Protein AF-0000000077106842 (afdb_homodimer)

Solvent-accessible surface area (backbone atoms only — not comparable to full-atom values): 40814 Å² total; per-residue (Å²): 133,77,82,49,83,62,55,37,50,59,44,28,53,75,49,74,68,50,50,52,34,41,51,52,35,55,72,38,36,66,58,48,51,52,50,25,53,60,55,31,62,52,57,20,9,48,85,28,39,68,34,29,51,64,46,48,59,56,50,52,56,60,57,52,75,46,90,49,51,70,48,76,36,83,56,69,59,37,78,44,70,47,70,84,52,44,82,43,75,43,63,63,30,48,34,35,38,36,40,26,54,90,80,26,87,35,31,34,18,35,40,40,38,63,24,27,84,42,56,83,91,65,62,64,63,75,43,80,73,54,96,58,28,39,32,27,47,31,37,18,53,18,42,30,6,49,46,27,50,52,52,16,48,53,40,41,59,72,42,90,52,37,78,34,39,14,40,33,35,39,39,25,31,31,55,86,76,52,23,80,62,39,42,69,59,46,34,60,46,17,54,73,22,30,37,34,43,20,21,37,42,13,36,66,87,55,35,25,58,49,25,20,22,13,37,28,45,35,43,35,32,29,34,30,28,61,23,47,37,69,82,38,47,85,69,28,18,49,8,46,61,46,50,26,53,45,51,55,50,44,52,52,49,31,75,68,37,81,81,36,41,59,33,71,2,24,39,30,23,47,72,52,35,57,32,30,15,32,36,19,24,36,32,34,20,38,34,16,54,34,64,69,54,40,52,50,52,52,53,50,49,52,52,51,49,57,60,50,48,66,44,73,71,40,49,72,45,82,46,71,47,61,68,27,39,30,27,54,71,44,65,18,36,50,50,50,50,50,54,51,31,28,37,30,38,51,74,73,42,83,63,46,67,45,66,41,58,59,77,56,68,45,16,43,28,33,66,39,60,12,39,61,48,41,23,55,14,19,21,17,45,53,71,94,45,89,66,10,24,23,38,58,72,26,46,32,52,31,17,33,47,49,26,52,50,53,49,30,44,37,73,50,78,37,55,45,66,61,39,31,65,39,63,115,133,77,82,49,83,62,55,38,51,58,43,26,52,76,49,73,68,50,50,52,35,40,50,52,37,54,72,39,37,66,58,48,52,51,52,26,53,59,54,32,62,51,58,19,9,49,83,28,38,67,34,30,51,64,46,49,59,56,51,52,55,60,57,52,74,45,90,49,50,68,47,78,37,84,57,68,59,38,78,45,71,47,70,84,52,44,80,42,73,44,64,60,30,48,34,34,39,35,41,26,54,89,80,25,86,34,30,34,17,33,40,41,35,65,24,26,85,44,54,82,92,68,61,63,62,74,43,82,72,54,97,58,28,38,31,26,47,30,37,17,54,19,42,30,7,50,46,27,52,52,52,16,49,54,37,42,59,72,42,91,51,38,77,34,41,14,40,34,34,39,39,24,33,31,56,86,77,51,22,81,63,38,44,67,59,44,34,60,45,18,53,73,23,31,39,33,43,20,21,36,41,13,36,66,87,55,35,26,58,49,25,21,22,13,38,28,45,35,42,36,32,28,34,31,28,61,24,47,37,67,82,37,48,84,68,29,19,50,8,45,59,45,49,25,51,45,51,54,50,47,53,52,49,31,74,68,36,81,82,38,41,59,31,71,3,25,40,29,25,45,71,52,35,57,32,30,14,32,35,19,23,36,32,33,21,37,35,17,53,35,63,70,56,41,52,49,51,52,52,51,50,50,53,51,49,57,59,50,48,66,44,74,71,40,49,72,46,82,46,71,47,61,68,26,41,32,26,54,71,45,65,16,37,49,52,52,51,49,54,51,29,27,37,30,39,52,75,74,41,81,64,46,65,44,65,42,57,60,77,54,67,47,17,44,29,34,66,40,62,12,39,58,48,41,23,55,14,19,22,17,46,54,70,95,46,91,66,10,24,23,37,59,73,27,44,32,52,31,17,34,47,49,26,50,51,52,49,30,43,37,72,51,79,37,55,45,67,60,39,31,66,38,63,115

Nearest PDB structures (foldseek):
  6xj5-assembly4_H  TM=8.602E-01  e=8.400E-34  Pseudomonas sp. RS-16
  6xj5-assembly1_A  TM=8.572E-01  e=1.056E-33  Pseudomonas sp. RS-16
  1cg2-assembly1_C  TM=8.291E-01  e=2.636E-33  Pseudomonas sp. RS-16
  7m6u-assembly2_B  TM=8.287E-01  e=1.135E-23  Pseudomonas sp. RS-16
  3rza-assembly1_B  TM=7.899E-01  e=7.297E-25  Staphylococcus aureus subsp. aureus Mu50

Structure (mmCIF, N/CA/C/O backbone):
data_AF-0000000077106842-model_v1
#
loop_
_entity.id
_entity.type
_entity.pdbx_description
1 polymer 'Peptidase dimerisation domain protein'
#
loop_
_atom_site.group_PDB
_atom_site.id
_atom_site.type_symbol
_atom_site.label_atom_id
_atom_site.label_alt_id
_atom_site.label_comp_id
_atom_site.label_asym_id
_atom_site.label_entity_id
_atom_site.label_seq_id
_atom_site.pdbx_PDB_ins_code
_atom_site.Cartn_x
_atom_site.Cartn_y
_atom_site.Cartn_z
_atom_site.occupancy
_atom_site.B_iso_or_equiv
_atom_site.auth_seq_id
_atom_site.auth_comp_id
_atom_site.auth_asym_id
_atom_site.auth_atom_id
_atom_site.pdbx_PDB_model_num
ATOM 1 N N . MET A 1 1 ? 19.094 -40.469 -28.531 1 58.5 1 MET A N 1
ATOM 2 C CA . MET A 1 1 ? 18.75 -41.188 -29.75 1 58.5 1 MET A CA 1
ATOM 3 C C . MET A 1 1 ? 17.266 -41.031 -30.062 1 58.5 1 MET A C 1
ATOM 5 O O . MET A 1 1 ? 16.422 -41.156 -29.172 1 58.5 1 MET A O 1
ATOM 9 N N . THR A 1 2 ? 16.969 -40.406 -31.125 1 76 2 THR A N 1
ATOM 10 C CA . THR A 1 2 ? 15.641 -40.219 -31.688 1 76 2 THR A CA 1
ATOM 11 C C . THR A 1 2 ? 14.961 -41.531 -32 1 76 2 THR A C 1
ATOM 13 O O . THR A 1 2 ? 15.641 -42.562 -32.188 1 76 2 THR A O 1
ATOM 16 N N . LEU A 1 3 ? 13.672 -41.531 -31.828 1 83.5 3 LEU A N 1
ATOM 17 C CA . LEU A 1 3 ? 12.891 -42.719 -32.156 1 83.5 3 LEU A CA 1
ATOM 18 C C . LEU A 1 3 ? 13.188 -43.219 -33.562 1 83.5 3 LEU A C 1
ATOM 20 O O . LEU A 1 3 ? 13.344 -42.406 -34.469 1 83.5 3 LEU A O 1
ATOM 24 N N . THR A 1 4 ? 13.305 -44.5 -33.781 1 83.69 4 THR A N 1
ATOM 25 C CA . THR A 1 4 ? 13.438 -45.062 -35.125 1 83.69 4 THR A CA 1
ATOM 26 C C . THR A 1 4 ? 12.102 -45.031 -35.844 1 83.69 4 THR A C 1
ATOM 28 O O . THR A 1 4 ? 11.047 -44.844 -35.219 1 83.69 4 THR A O 1
ATOM 31 N N . LYS A 1 5 ? 12.312 -45.094 -37.438 1 77.5 5 LYS A N 1
ATOM 32 C CA . LYS A 1 5 ? 11.117 -45.156 -38.281 1 77.5 5 LYS A CA 1
ATOM 33 C C . LYS A 1 5 ? 10.242 -46.344 -37.875 1 77.5 5 LYS A C 1
ATOM 35 O O . LYS A 1 5 ? 9.016 -46.25 -37.906 1 77.5 5 LYS A O 1
ATOM 40 N N . GLU A 1 6 ? 10.672 -47.375 -37.188 1 82.94 6 GLU A N 1
ATOM 41 C CA . GLU A 1 6 ? 9.961 -48.562 -36.75 1 82.94 6 GLU A CA 1
ATOM 42 C C . GLU A 1 6 ? 9.234 -48.312 -35.438 1 82.94 6 GLU A C 1
ATOM 44 O O . GLU A 1 6 ? 8.094 -48.75 -35.25 1 82.94 6 GLU A O 1
ATOM 49 N N . ASP A 1 7 ? 9.891 -47.719 -34.531 1 87.19 7 ASP A N 1
ATOM 50 C CA . ASP A 1 7 ? 9.273 -47.344 -33.281 1 87.19 7 ASP A CA 1
ATOM 51 C C . ASP A 1 7 ? 8.031 -46.469 -33.5 1 87.19 7 ASP A C 1
ATOM 53 O O . ASP A 1 7 ? 6.988 -46.719 -32.875 1 87.19 7 ASP A O 1
ATOM 57 N N . ILE A 1 8 ? 8.188 -45.531 -34.344 1 86.69 8 ILE A N 1
ATOM 58 C CA . ILE A 1 8 ? 7.109 -44.594 -34.656 1 86.69 8 ILE A CA 1
ATOM 59 C C . ILE A 1 8 ? 5.914 -45.344 -35.219 1 86.69 8 ILE A C 1
ATOM 61 O O . ILE A 1 8 ? 4.773 -45.125 -34.812 1 86.69 8 ILE A O 1
ATOM 65 N N . PHE A 1 9 ? 6.148 -46.219 -36.094 1 86.38 9 PHE A N 1
ATOM 66 C CA . PHE A 1 9 ? 5.094 -47 -36.719 1 86.38 9 PHE A CA 1
ATOM 67 C C . PHE A 1 9 ? 4.383 -47.875 -35.688 1 86.38 9 PHE A C 1
ATOM 69 O O . PHE A 1 9 ? 3.156 -48 -35.719 1 86.38 9 PHE A O 1
ATOM 76 N N . ALA A 1 10 ? 5.156 -48.438 -34.938 1 88.38 10 ALA A N 1
ATOM 77 C CA . ALA A 1 10 ? 4.582 -49.281 -33.906 1 88.38 10 ALA A CA 1
ATOM 78 C C . ALA A 1 10 ? 3.668 -48.5 -32.969 1 88.38 10 ALA A C 1
ATOM 80 O O . ALA A 1 10 ? 2.611 -48.969 -32.562 1 88.38 10 ALA A O 1
ATOM 81 N N . LEU A 1 11 ? 4.074 -47.344 -32.656 1 91.94 11 LEU A N 1
ATOM 82 C CA . LEU A 1 11 ? 3.314 -46.5 -31.75 1 91.94 11 LEU A CA 1
ATOM 83 C C . LEU A 1 11 ? 2.082 -45.938 -32.438 1 91.94 11 LEU A C 1
ATOM 85 O O . LEU A 1 11 ? 1.066 -45.688 -31.781 1 91.94 11 LEU A O 1
ATOM 89 N N . ALA A 1 12 ? 2.094 -45.812 -33.75 1 92.25 12 ALA A N 1
ATOM 90 C CA . ALA A 1 12 ? 0.99 -45.219 -34.5 1 92.25 12 ALA A CA 1
ATOM 91 C C . ALA A 1 12 ? -0.038 -46.281 -34.875 1 92.25 12 ALA A C 1
ATOM 93 O O . ALA A 1 12 ? -1.149 -45.938 -35.312 1 92.25 12 ALA A O 1
ATOM 94 N N . LYS A 1 13 ? 0.274 -47.438 -34.75 1 93.25 13 LYS A N 1
ATOM 95 C CA . LYS A 1 13 ? -0.626 -48.531 -35.125 1 93.25 13 LYS A CA 1
ATOM 96 C C . LYS A 1 13 ? -1.596 -48.844 -33.969 1 93.25 13 LYS A C 1
ATOM 98 O O . LYS A 1 13 ? -1.201 -48.875 -32.812 1 93.25 13 LYS A O 1
ATOM 103 N N . LYS A 1 14 ? -2.861 -49.156 -34.375 1 96.06 14 LYS A N 1
ATOM 104 C CA . LYS A 1 14 ? -3.871 -49.5 -33.375 1 96.06 14 LYS A CA 1
ATOM 105 C C . LYS A 1 14 ? -4.055 -51 -33.281 1 96.06 14 LYS A C 1
ATOM 107 O O . LYS A 1 14 ? -4.207 -51.688 -34.312 1 96.06 14 LYS A O 1
ATOM 112 N N . THR A 1 15 ? -4.023 -51.469 -32.125 1 94.25 15 THR A N 1
ATOM 113 C CA . THR A 1 15 ? -4.438 -52.844 -31.891 1 94.25 15 THR A CA 1
ATOM 114 C C . THR A 1 15 ? -5.953 -52.938 -31.75 1 94.25 15 THR A C 1
ATOM 116 O O . THR A 1 15 ? -6.641 -51.906 -31.719 1 94.25 15 THR A O 1
ATOM 119 N N . SER A 1 16 ? -6.426 -54.156 -31.688 1 94.62 16 SER A N 1
ATOM 120 C CA . SER A 1 16 ? -7.852 -54.375 -31.453 1 94.62 16 SER A CA 1
ATOM 121 C C . SER A 1 16 ? -8.273 -53.812 -30.109 1 94.62 16 SER A C 1
ATOM 123 O O . SER A 1 16 ? -9.375 -53.281 -29.953 1 94.62 16 SER A O 1
ATOM 125 N N . GLU A 1 17 ? -7.414 -53.938 -29.156 1 93.88 17 GLU A N 1
ATOM 126 C CA . GLU A 1 17 ? -7.676 -53.406 -27.812 1 93.88 17 GLU A CA 1
ATOM 127 C C . GLU A 1 17 ? -7.734 -51.875 -27.844 1 93.88 17 GLU A C 1
ATOM 129 O O . GLU A 1 17 ? -8.562 -51.281 -27.156 1 93.88 17 GLU A O 1
ATOM 134 N N . ASP A 1 18 ? -6.922 -51.312 -28.641 1 96.38 18 ASP A N 1
ATOM 135 C CA . ASP A 1 18 ? -6.926 -49.844 -28.781 1 96.38 18 ASP A CA 1
ATOM 136 C C . ASP A 1 18 ? -8.242 -49.344 -29.375 1 96.38 18 ASP A C 1
ATOM 138 O O . ASP A 1 18 ? -8.812 -48.375 -28.906 1 96.38 18 ASP A O 1
ATOM 142 N N . VAL A 1 19 ? -8.672 -50.031 -30.359 1 97.25 19 VAL A N 1
ATOM 143 C CA . VAL A 1 19 ? -9.898 -49.656 -31.047 1 97.25 19 VAL A CA 1
ATOM 144 C C . VAL A 1 19 ? -11.078 -49.781 -30.078 1 97.25 19 VAL A C 1
ATOM 146 O O . VAL A 1 19 ? -11.93 -48.875 -30.031 1 97.25 19 VAL A O 1
ATOM 149 N N . THR A 1 20 ? -11.086 -50.812 -29.344 1 97.44 20 THR A N 1
ATOM 150 C CA . THR A 1 20 ? -12.148 -51 -28.375 1 97.44 20 THR A CA 1
ATOM 151 C C . THR A 1 20 ? -12.148 -49.875 -27.328 1 97.44 20 THR A C 1
ATOM 153 O O . THR A 1 20 ? -13.211 -49.344 -27 1 97.44 20 THR A O 1
ATOM 156 N N . ALA A 1 21 ? -11.047 -49.594 -26.859 1 97.69 21 ALA A N 1
ATOM 157 C CA . ALA A 1 21 ? -10.922 -48.531 -25.875 1 97.69 21 ALA A CA 1
ATOM 158 C C . ALA A 1 21 ? -11.367 -47.188 -26.453 1 97.69 21 ALA A C 1
ATOM 160 O O . ALA A 1 21 ? -12.047 -46.406 -25.797 1 97.69 21 ALA A O 1
ATOM 161 N N . LEU A 1 22 ? -10.969 -46.906 -27.688 1 98.19 22 LEU A N 1
ATOM 162 C CA . LEU A 1 22 ? -11.328 -45.656 -28.344 1 98.19 22 LEU A CA 1
ATOM 163 C C . LEU A 1 22 ? -12.836 -45.562 -28.578 1 98.19 22 LEU A C 1
ATOM 165 O O . LEU A 1 22 ? -13.43 -44.5 -28.5 1 98.19 22 LEU A O 1
ATOM 169 N N . ASP A 1 23 ? -13.398 -46.688 -28.891 1 98.12 23 ASP A N 1
ATOM 170 C CA . ASP A 1 23 ? -14.844 -46.75 -29.062 1 98.12 23 ASP A CA 1
ATOM 171 C C . ASP A 1 23 ? -15.562 -46.406 -27.766 1 98.12 23 ASP A C 1
ATOM 173 O O . ASP A 1 23 ? -16.578 -45.688 -27.766 1 98.12 23 ASP A O 1
ATOM 177 N N . LEU A 1 24 ? -15.055 -46.969 -26.75 1 97.94 24 LEU A N 1
ATOM 178 C CA . LEU A 1 24 ? -15.609 -46.625 -25.438 1 97.94 24 LEU A CA 1
ATOM 179 C C . LEU A 1 24 ? -15.516 -45.156 -25.141 1 97.94 24 LEU A C 1
ATOM 181 O O . LEU A 1 24 ? -16.484 -44.531 -24.688 1 97.94 24 LEU A O 1
ATOM 185 N N . ILE A 1 25 ? -14.406 -44.594 -25.422 1 98.62 25 ILE A N 1
ATOM 186 C CA . ILE A 1 25 ? -14.18 -43.156 -25.188 1 98.62 25 ILE A CA 1
ATOM 187 C C . ILE A 1 25 ? -15.156 -42.344 -26.031 1 98.62 25 ILE A C 1
ATOM 189 O O . ILE A 1 25 ? -15.773 -41.406 -25.531 1 98.62 25 ILE A O 1
ATOM 193 N N . HIS A 1 26 ? -15.25 -42.688 -27.266 1 98.19 26 HIS A N 1
ATOM 194 C CA . HIS A 1 26 ? -16.141 -41.969 -28.172 1 98.19 26 HIS A CA 1
ATOM 195 C C . HIS A 1 26 ? -17.578 -42.031 -27.688 1 98.19 26 HIS A C 1
ATOM 197 O O . HIS A 1 26 ? -18.328 -41.062 -27.828 1 98.19 26 HIS A O 1
ATOM 203 N N . SER A 1 27 ? -17.922 -43.125 -27.188 1 98.31 27 SER A N 1
ATOM 204 C CA . SER A 1 27 ? -19.297 -43.312 -26.703 1 98.31 27 SER A CA 1
ATOM 205 C C . SER A 1 27 ? -19.562 -42.438 -25.469 1 98.31 27 SER A C 1
ATOM 207 O O . SER A 1 27 ? -20.719 -42.156 -25.125 1 98.31 27 SER A O 1
ATOM 209 N N . ARG A 1 28 ? -18.562 -42 -24.844 1 98.19 28 ARG A N 1
ATOM 210 C CA . ARG A 1 28 ? -18.688 -41.219 -23.609 1 98.19 28 ARG A CA 1
ATOM 211 C C . ARG A 1 28 ? -18.516 -39.719 -23.875 1 98.19 28 ARG A C 1
ATOM 213 O O . ARG A 1 28 ? -18.516 -38.906 -22.953 1 98.19 28 ARG A O 1
ATOM 220 N N . HIS A 1 29 ? -18.391 -39.344 -25.094 1 98.44 29 HIS A N 1
ATOM 221 C CA . HIS A 1 29 ? -18.109 -37.969 -25.484 1 98.44 29 HIS A CA 1
ATOM 222 C C . HIS A 1 29 ? -19.094 -37 -24.844 1 98.44 29 HIS A C 1
ATOM 224 O O . HIS A 1 29 ? -18.688 -36.062 -24.141 1 98.44 29 HIS A O 1
ATOM 230 N N . ASP A 1 30 ? -20.375 -37.188 -24.984 1 98.56 30 ASP A N 1
ATOM 231 C CA . ASP A 1 30 ? -21.391 -36.281 -24.484 1 98.56 30 ASP A CA 1
ATOM 232 C C . ASP A 1 30 ? -21.438 -36.281 -22.953 1 98.56 30 ASP A C 1
ATOM 234 O O . ASP A 1 30 ? -21.672 -35.25 -22.328 1 98.56 30 ASP A O 1
ATOM 238 N N . ALA A 1 31 ? -21.234 -37.406 -22.422 1 98.62 31 ALA A N 1
ATOM 239 C CA . ALA A 1 31 ? -21.234 -37.531 -20.953 1 98.62 31 ALA A CA 1
ATOM 240 C C . ALA A 1 31 ? -20.078 -36.781 -20.344 1 98.62 31 ALA A C 1
ATOM 242 O O . ALA A 1 31 ? -20.219 -36.188 -19.25 1 98.62 31 ALA A O 1
ATOM 243 N N . MET A 1 32 ? -18.969 -36.75 -20.984 1 98.81 32 MET A N 1
ATOM 244 C CA . MET A 1 32 ? -17.828 -36 -20.5 1 98.81 32 MET A CA 1
ATOM 245 C C . MET A 1 32 ? -18.109 -34.531 -20.484 1 98.81 32 MET A C 1
ATOM 247 O O . MET A 1 32 ? -17.812 -33.844 -19.5 1 98.81 32 MET A O 1
ATOM 251 N N . ILE A 1 33 ? -18.734 -34.062 -21.531 1 98.81 33 ILE A N 1
ATOM 252 C CA . ILE A 1 33 ? -19.078 -32.656 -21.625 1 98.81 33 ILE A CA 1
ATOM 253 C C . ILE A 1 33 ? -20.078 -32.281 -20.547 1 98.81 33 ILE A C 1
ATOM 255 O O . ILE A 1 33 ? -19.906 -31.281 -19.844 1 98.81 33 ILE A O 1
ATOM 259 N N . ALA A 1 34 ? -21.062 -33.094 -20.375 1 98.75 34 ALA A N 1
ATOM 260 C CA . ALA A 1 34 ? -22.125 -32.812 -19.406 1 98.75 34 ALA A CA 1
ATOM 261 C C . ALA A 1 34 ? -21.562 -32.781 -17.984 1 98.75 34 ALA A C 1
ATOM 263 O O . ALA A 1 34 ? -21.938 -31.891 -17.188 1 98.75 34 ALA A O 1
ATOM 264 N N . LYS A 1 35 ? -20.734 -33.719 -17.656 1 98.62 35 LYS A N 1
ATOM 265 C CA . LYS A 1 35 ? -20.125 -33.75 -16.328 1 98.62 35 LYS A CA 1
ATOM 266 C C . LYS A 1 35 ? -19.266 -32.5 -16.078 1 98.62 35 LYS A C 1
ATOM 268 O O . LYS A 1 35 ? -19.312 -31.906 -15 1 98.62 35 LYS A O 1
ATOM 273 N N . THR A 1 36 ? -18.516 -32.125 -17.094 1 98.81 36 THR A N 1
ATOM 274 C CA . THR A 1 36 ? -17.672 -30.953 -16.984 1 98.81 36 THR A CA 1
ATOM 275 C C . THR A 1 36 ? -18.516 -29.703 -16.75 1 98.81 36 THR A C 1
ATOM 277 O O . THR A 1 36 ? -18.156 -28.859 -15.914 1 98.81 36 THR A O 1
ATOM 280 N N . VAL A 1 37 ? -19.578 -29.594 -17.453 1 98.62 37 VAL A N 1
ATOM 281 C CA . VAL A 1 37 ? -20.469 -28.453 -17.312 1 98.62 37 VAL A CA 1
ATOM 282 C C . VAL A 1 37 ? -21.078 -28.422 -15.906 1 98.62 37 VAL A C 1
ATOM 284 O O . VAL A 1 37 ? -21.125 -27.375 -15.266 1 98.62 37 VAL A O 1
ATOM 287 N N . GLU A 1 38 ? -21.484 -29.547 -15.445 1 98.31 38 GLU A N 1
ATOM 288 C CA . GLU A 1 38 ? -22.047 -29.656 -14.102 1 98.31 38 GLU A CA 1
ATOM 289 C C . GLU A 1 38 ? -21.016 -29.219 -13.055 1 98.31 38 GLU A C 1
ATOM 291 O O . GLU A 1 38 ? -21.344 -28.469 -12.133 1 98.31 38 GLU A O 1
ATOM 296 N N . TRP A 1 39 ? -19.812 -29.672 -13.195 1 98.62 39 TRP A N 1
ATOM 297 C CA . TRP A 1 39 ? -18.766 -29.328 -12.25 1 98.62 39 TRP A CA 1
ATOM 298 C C . TRP A 1 39 ? -18.422 -27.844 -12.328 1 98.62 39 TRP A C 1
ATOM 300 O O . TRP A 1 39 ? -18.156 -27.219 -11.305 1 98.62 39 TRP A O 1
ATOM 310 N N . ALA A 1 40 ? -18.469 -27.281 -13.516 1 98.19 40 ALA A N 1
ATOM 311 C CA . ALA A 1 40 ? -18.062 -25.891 -13.734 1 98.19 40 ALA A CA 1
ATOM 312 C C . ALA A 1 40 ? -19.078 -24.922 -13.141 1 98.19 40 ALA A C 1
ATOM 314 O O . ALA A 1 40 ? -18.766 -23.766 -12.891 1 98.19 40 ALA A O 1
ATOM 315 N N . LYS A 1 41 ? -20.25 -25.375 -12.883 1 97.19 41 LYS A N 1
ATOM 316 C CA . LYS A 1 41 ? -21.281 -24.547 -12.289 1 97.19 41 LYS A CA 1
ATOM 317 C C . LYS A 1 41 ? -20.984 -24.266 -10.812 1 97.19 41 LYS A C 1
ATOM 319 O O . LYS A 1 41 ? -21.562 -23.344 -10.227 1 97.19 41 LYS A O 1
ATOM 324 N N . ILE A 1 42 ? -20.125 -25.031 -10.234 1 97.56 42 ILE A N 1
ATOM 325 C CA . ILE A 1 42 ? -19.703 -24.812 -8.852 1 97.56 42 ILE A CA 1
ATOM 326 C C . ILE A 1 42 ? -18.453 -23.938 -8.836 1 97.56 42 ILE A C 1
ATOM 328 O O . ILE A 1 42 ? -17.422 -24.328 -9.391 1 97.56 42 ILE A O 1
ATOM 332 N N . ASN A 1 43 ? -18.562 -22.797 -8.172 1 97.94 43 ASN A N 1
ATOM 333 C CA . ASN A 1 43 ? -17.406 -21.906 -8.086 1 97.94 43 ASN A CA 1
ATOM 334 C C . ASN A 1 43 ? -16.359 -22.453 -7.113 1 97.94 43 ASN A C 1
ATOM 336 O O . ASN A 1 43 ? -16.609 -22.516 -5.91 1 97.94 43 ASN A O 1
ATOM 340 N N . THR A 1 44 ? -15.219 -22.781 -7.68 1 98.19 44 THR A N 1
ATOM 341 C CA . THR A 1 44 ? -14.133 -23.297 -6.855 1 98.19 44 THR A CA 1
ATOM 342 C C . THR A 1 44 ? -12.914 -22.375 -6.938 1 98.19 44 THR A C 1
ATOM 344 O O . THR A 1 44 ? -11.781 -22.828 -7.082 1 98.19 44 THR A O 1
ATOM 347 N N . GLY A 1 45 ? -13.156 -21.109 -6.883 1 97.81 45 GLY A N 1
ATOM 348 C CA . GLY A 1 45 ? -12.016 -20.203 -6.805 1 97.81 45 GLY A CA 1
ATOM 349 C C . GLY A 1 45 ? -11.047 -20.578 -5.699 1 97.81 45 GLY A C 1
ATOM 350 O O . GLY A 1 45 ? -11.453 -21.016 -4.625 1 97.81 45 GLY A O 1
ATOM 351 N N . SER A 1 46 ? -9.773 -20.297 -5.934 1 97.12 46 SER A N 1
ATOM 352 C CA . SER A 1 46 ? -8.719 -20.766 -5.031 1 97.12 46 SER A CA 1
ATOM 353 C C . SER A 1 46 ? -8.945 -20.25 -3.613 1 97.12 46 SER A C 1
ATOM 355 O O . SER A 1 46 ? -8.57 -20.906 -2.643 1 97.12 46 SER A O 1
ATOM 357 N N . TRP A 1 47 ? -9.555 -19.125 -3.537 1 95.38 47 TRP A N 1
ATOM 358 C CA . TRP A 1 47 ? -9.742 -18.516 -2.223 1 95.38 47 TRP A CA 1
ATOM 359 C C . TRP A 1 47 ? -11.18 -18.688 -1.749 1 95.38 47 TRP A C 1
ATOM 361 O O . TRP A 1 47 ? -11.602 -18.047 -0.775 1 95.38 47 TRP A O 1
ATOM 371 N N . ASN A 1 48 ? -11.961 -19.422 -2.475 1 97.12 48 ASN A N 1
ATOM 372 C CA . ASN A 1 48 ? -13.32 -19.781 -2.086 1 97.12 48 ASN A CA 1
ATOM 373 C C . ASN A 1 48 ? -13.359 -21.109 -1.339 1 97.12 48 ASN A C 1
ATOM 375 O O . ASN A 1 48 ? -13.727 -22.141 -1.914 1 97.12 48 ASN A O 1
ATOM 379 N N . ALA A 1 49 ? -13.078 -20.984 -0.078 1 96.12 49 ALA A N 1
ATOM 380 C CA . ALA A 1 49 ? -12.984 -22.188 0.744 1 96.12 49 ALA A CA 1
ATOM 381 C C . ALA A 1 49 ? -14.281 -23 0.7 1 96.12 49 ALA A C 1
ATOM 383 O O . ALA A 1 49 ? -14.258 -24.219 0.609 1 96.12 49 ALA A O 1
ATOM 384 N N . VAL A 1 50 ? -15.359 -22.328 0.727 1 97.12 50 VAL A N 1
ATOM 385 C CA . VAL A 1 50 ? -16.672 -22.969 0.746 1 97.12 50 VAL A CA 1
ATOM 386 C C . VAL A 1 50 ? -16.891 -23.734 -0.563 1 97.12 50 VAL A C 1
ATOM 388 O O . VAL A 1 50 ? -17.344 -24.875 -0.558 1 97.12 50 VAL A O 1
ATOM 391 N N . GLY A 1 51 ? -16.578 -23.078 -1.649 1 97.94 51 GLY A N 1
ATOM 392 C CA . GLY A 1 51 ? -16.703 -23.719 -2.947 1 97.94 51 GLY A CA 1
ATOM 393 C C . GLY A 1 51 ? -15.805 -24.938 -3.098 1 97.94 51 GLY A C 1
ATOM 394 O O . GLY A 1 51 ? -16.234 -25.984 -3.59 1 97.94 51 GLY A O 1
ATOM 395 N N . LEU A 1 52 ? -14.617 -24.859 -2.658 1 98.38 52 LEU A N 1
ATOM 396 C CA . LEU A 1 52 ? -13.664 -25.969 -2.725 1 98.38 52 LEU A CA 1
ATOM 397 C C . LEU A 1 52 ? -14.133 -27.141 -1.88 1 98.38 52 LEU A C 1
ATOM 399 O O . LEU A 1 52 ? -14.109 -28.297 -2.336 1 98.38 52 LEU A O 1
ATOM 403 N N . GLU A 1 53 ? -14.586 -26.844 -0.742 1 97.56 53 GLU A N 1
ATOM 404 C CA . GLU A 1 53 ? -15.047 -27.875 0.181 1 97.56 53 GLU A CA 1
ATOM 405 C C . GLU A 1 53 ? -16.281 -28.578 -0.358 1 97.56 53 GLU A C 1
ATOM 407 O O . GLU A 1 53 ? -16.469 -29.781 -0.139 1 97.56 53 GLU A O 1
ATOM 412 N N . SER A 1 54 ? -17.094 -27.844 -0.987 1 97.81 54 SER A N 1
ATOM 413 C CA . SER A 1 54 ? -18.344 -28.406 -1.502 1 97.81 54 SER A CA 1
ATOM 414 C C . SER A 1 54 ? -18.078 -29.266 -2.73 1 97.81 54 SER A C 1
ATOM 416 O O . SER A 1 54 ? -18.828 -30.219 -2.99 1 97.81 54 SER A O 1
ATOM 418 N N . PHE A 1 55 ? -17.062 -28.969 -3.406 1 98.44 55 PHE A N 1
ATOM 419 C CA . PHE A 1 55 ? -16.766 -29.672 -4.652 1 98.44 55 PHE A CA 1
ATOM 420 C C . PHE A 1 55 ? -16 -30.969 -4.383 1 98.44 55 PHE A C 1
ATOM 422 O O . PHE A 1 55 ? -16.156 -31.953 -5.113 1 98.44 55 PHE A O 1
ATOM 429 N N . ALA A 1 56 ? -15.227 -31.047 -3.389 1 98.44 56 ALA A N 1
ATOM 430 C CA . ALA A 1 56 ? -14.289 -32.125 -3.109 1 98.44 56 ALA A CA 1
ATOM 431 C C . ALA A 1 56 ? -15.016 -33.469 -3.02 1 98.44 56 ALA A C 1
ATOM 433 O O . ALA A 1 56 ? -14.57 -34.469 -3.59 1 98.44 56 ALA A O 1
ATOM 434 N N . PRO A 1 57 ? -16.188 -33.531 -2.391 1 98.44 57 PRO A N 1
ATOM 435 C CA . PRO A 1 57 ? -16.891 -34.812 -2.303 1 98.44 57 PRO A CA 1
ATOM 436 C C . PRO A 1 57 ? -17.328 -35.344 -3.666 1 98.44 57 PRO A C 1
ATOM 438 O O . PRO A 1 57 ? -17.406 -36.562 -3.871 1 98.44 57 PRO A O 1
ATOM 441 N N . LEU A 1 58 ? -17.562 -34.469 -4.582 1 98.69 58 LEU A N 1
ATOM 442 C CA . LEU A 1 58 ? -17.953 -34.906 -5.926 1 98.69 58 LEU A CA 1
ATOM 443 C C . LEU A 1 58 ? -16.797 -35.594 -6.633 1 98.69 58 LEU A C 1
ATOM 445 O O . LEU A 1 58 ? -17 -36.531 -7.391 1 98.69 58 LEU A O 1
ATOM 449 N N . LEU A 1 59 ? -15.633 -35.094 -6.383 1 98.81 59 LEU A N 1
ATOM 450 C CA . LEU A 1 59 ? -14.453 -35.719 -6.941 1 98.81 59 LEU A CA 1
ATOM 451 C C . LEU A 1 59 ? -14.242 -37.125 -6.336 1 98.81 59 LEU A C 1
ATOM 453 O O . LEU A 1 59 ? -13.945 -38.062 -7.051 1 98.81 59 LEU A O 1
ATOM 457 N N . VAL A 1 60 ? -14.383 -37.156 -5.027 1 98.75 60 VAL A N 1
ATOM 458 C CA . VAL A 1 60 ? -14.227 -38.406 -4.34 1 98.75 60 VAL A CA 1
ATOM 459 C C . VAL A 1 60 ? -15.211 -39.438 -4.906 1 98.75 60 VAL A C 1
ATOM 461 O O . VAL A 1 60 ? -14.844 -40.594 -5.176 1 98.75 60 VAL A O 1
ATOM 464 N N . GLU A 1 61 ? -16.406 -39 -5.078 1 98.62 61 GLU A N 1
ATOM 465 C CA . GLU A 1 61 ? -17.438 -39.875 -5.625 1 98.62 61 GLU A CA 1
ATOM 466 C C . GLU A 1 61 ? -17.094 -40.312 -7.047 1 98.62 61 GLU A C 1
ATOM 468 O O . GLU A 1 61 ? -17.156 -41.5 -7.371 1 98.62 61 GLU A O 1
ATOM 473 N N . ALA A 1 62 ? -16.719 -39.406 -7.863 1 98.81 62 ALA A N 1
ATOM 474 C CA . ALA A 1 62 ? -16.438 -39.719 -9.266 1 98.81 62 ALA A CA 1
ATOM 475 C C . ALA A 1 62 ? -15.266 -40.656 -9.398 1 98.81 62 ALA A C 1
ATOM 477 O O . ALA A 1 62 ? -15.344 -41.656 -10.133 1 98.81 62 ALA A O 1
ATOM 478 N N . PHE A 1 63 ? -14.195 -40.438 -8.719 1 98.81 63 PHE A N 1
ATOM 479 C CA . PHE A 1 63 ? -13 -41.25 -8.844 1 98.81 63 PHE A CA 1
ATOM 480 C C . PHE A 1 63 ? -13.164 -42.562 -8.086 1 98.81 63 PHE A C 1
ATOM 482 O O . PHE A 1 63 ? -12.367 -43.5 -8.266 1 98.81 63 PHE A O 1
ATOM 489 N N . GLY A 1 64 ? -14.18 -42.625 -7.246 1 98.38 64 GLY A N 1
ATOM 490 C CA . GLY A 1 64 ? -14.523 -43.875 -6.586 1 98.38 64 GLY A CA 1
ATOM 491 C C . GLY A 1 64 ? -15 -44.938 -7.551 1 98.38 64 GLY A C 1
ATOM 492 O O . GLY A 1 64 ? -15.062 -46.125 -7.195 1 98.38 64 GLY A O 1
ATOM 493 N N . GLU A 1 65 ? -15.32 -44.594 -8.734 1 97.44 65 GLU A N 1
ATOM 494 C CA . GLU A 1 65 ? -15.734 -45.531 -9.766 1 97.44 65 GLU A CA 1
ATOM 495 C C . GLU A 1 65 ? -14.555 -46.375 -10.258 1 97.44 65 GLU A C 1
ATOM 497 O O . GLU A 1 65 ? -14.742 -47.406 -10.914 1 97.44 65 GLU A O 1
ATOM 502 N N . LEU A 1 66 ? -13.367 -45.938 -9.992 1 97.94 66 LEU A N 1
ATOM 503 C CA . LEU A 1 66 ? -12.164 -46.625 -10.406 1 97.94 66 LEU A CA 1
ATOM 504 C C . LEU A 1 66 ? -11.812 -47.75 -9.406 1 97.94 66 LEU A C 1
ATOM 506 O O . LEU A 1 66 ? -12.305 -47.719 -8.273 1 97.94 66 LEU A O 1
ATOM 510 N N . ASP A 1 67 ? -11.07 -48.719 -9.883 1 95.56 67 ASP A N 1
ATOM 511 C CA . ASP A 1 67 ? -10.5 -49.719 -8.977 1 95.56 67 ASP A CA 1
ATOM 512 C C . ASP A 1 67 ? -9.281 -49.156 -8.25 1 95.56 67 ASP A C 1
ATOM 514 O O . ASP A 1 67 ? -8.148 -49.531 -8.547 1 95.56 67 ASP A O 1
ATOM 518 N N . ALA A 1 68 ? -9.586 -48.312 -7.289 1 98.19 68 ALA A N 1
ATOM 519 C CA . ALA A 1 68 ? -8.539 -47.531 -6.625 1 98.19 68 ALA A CA 1
ATOM 520 C C . ALA A 1 68 ? -8.961 -47.125 -5.219 1 98.19 68 ALA A C 1
ATOM 522 O O . ALA A 1 68 ? -10.141 -47.219 -4.863 1 98.19 68 ALA A O 1
ATOM 523 N N . VAL A 1 69 ? -7.984 -46.75 -4.445 1 98.38 69 VAL A N 1
ATOM 524 C CA . VAL A 1 69 ? -8.227 -46.125 -3.143 1 98.38 69 VAL A CA 1
ATOM 525 C C . VAL A 1 69 ? -8.273 -44.625 -3.283 1 98.38 69 VAL A C 1
ATOM 527 O O . VAL A 1 69 ? -7.336 -44 -3.791 1 98.38 69 VAL A O 1
ATOM 530 N N . VAL A 1 70 ? -9.422 -44.062 -2.844 1 98.69 70 VAL A N 1
ATOM 531 C CA . VAL A 1 70 ? -9.609 -42.625 -2.91 1 98.69 70 VAL A CA 1
ATOM 532 C C . VAL A 1 70 ? -9.609 -42.031 -1.501 1 98.69 70 VAL A C 1
ATOM 534 O O . VAL A 1 70 ? -10.344 -42.5 -0.627 1 98.69 70 VAL A O 1
ATOM 537 N N . GLU A 1 71 ? -8.773 -41.031 -1.269 1 98.56 71 GLU A N 1
ATOM 538 C CA . GLU A 1 71 ? -8.688 -40.375 0.044 1 98.56 71 GLU A CA 1
ATOM 539 C C . GLU A 1 71 ? -8.75 -38.875 -0.073 1 98.56 71 GLU A C 1
ATOM 541 O O . GLU A 1 71 ? -8.258 -38.281 -1.048 1 98.56 71 GLU A O 1
ATOM 546 N N . SER A 1 72 ? -9.391 -38.281 0.869 1 98.38 72 SER A N 1
ATOM 547 C CA . SER A 1 72 ? -9.445 -36.844 1.026 1 98.38 72 SER A CA 1
ATOM 548 C C . SER A 1 72 ? -8.602 -36.375 2.211 1 98.38 72 SER A C 1
ATOM 550 O O . SER A 1 72 ? -8.766 -36.875 3.326 1 98.38 72 SER A O 1
ATOM 552 N N . HIS A 1 73 ? -7.703 -35.406 1.968 1 98.44 73 HIS A N 1
ATOM 553 C CA . HIS A 1 73 ? -6.758 -35 2.998 1 98.44 73 HIS A CA 1
ATOM 554 C C . HIS A 1 73 ? -6.922 -33.5 3.332 1 98.44 73 HIS A C 1
ATOM 556 O O . HIS A 1 73 ? -6.742 -32.656 2.467 1 98.44 73 HIS A O 1
ATOM 562 N N . LYS A 1 74 ? -7.223 -33.25 4.582 1 96.56 74 LYS A N 1
ATOM 563 C CA . LYS A 1 74 ? -7.117 -31.875 5.043 1 96.56 74 LYS A CA 1
ATOM 564 C C . LYS A 1 74 ? -5.656 -31.438 5.156 1 96.56 74 LYS A C 1
ATOM 566 O O . LYS A 1 74 ? -4.809 -32.188 5.621 1 96.56 74 LYS A O 1
ATOM 571 N N . THR A 1 75 ? -5.395 -30.266 4.699 1 95.75 75 THR A N 1
ATOM 572 C CA . THR A 1 75 ? -4.023 -29.766 4.746 1 95.75 75 THR A CA 1
ATOM 573 C C . THR A 1 75 ? -3.896 -28.625 5.738 1 95.75 75 THR A C 1
ATOM 575 O O . THR A 1 75 ? -4.902 -28.031 6.145 1 95.75 75 THR A O 1
ATOM 578 N N . PRO A 1 76 ? -2.641 -28.359 6.191 1 94.62 76 PRO A N 1
ATOM 579 C CA . PRO A 1 76 ? -2.461 -27.156 7 1 94.62 76 PRO A CA 1
ATOM 580 C C . PRO A 1 76 ? -2.832 -25.891 6.246 1 94.62 76 PRO A C 1
ATOM 582 O O . PRO A 1 76 ? -2.814 -25.859 5.012 1 94.62 76 PRO A O 1
ATOM 585 N N . ALA A 1 77 ? -3.16 -24.875 7.059 1 96.56 77 ALA A N 1
ATOM 586 C CA . ALA A 1 77 ? -3.469 -23.578 6.457 1 96.56 77 ALA A CA 1
ATOM 587 C C . ALA A 1 77 ? -2.26 -23.016 5.715 1 96.56 77 ALA A C 1
ATOM 589 O O . ALA A 1 77 ? -1.12 -23.203 6.152 1 96.56 77 ALA A O 1
ATOM 590 N N . ILE A 1 78 ? -2.539 -22.328 4.68 1 95 78 ILE A N 1
ATOM 591 C CA . ILE A 1 78 ? -1.503 -21.703 3.871 1 95 78 ILE A CA 1
ATOM 592 C C . ILE A 1 78 ? -1.104 -20.359 4.492 1 95 78 ILE A C 1
ATOM 594 O O . ILE A 1 78 ? -1.964 -19.547 4.824 1 95 78 ILE A O 1
ATOM 598 N N . GLU A 1 79 ? 0.191 -20.219 4.648 1 93.88 79 GLU A N 1
ATOM 599 C CA . GLU A 1 79 ? 0.711 -18.969 5.191 1 93.88 79 GLU A CA 1
ATOM 600 C C . GLU A 1 79 ? 0.942 -17.938 4.09 1 93.88 79 GLU A C 1
ATOM 602 O O . GLU A 1 79 ? 1.448 -18.281 3.016 1 93.88 79 GLU A O 1
ATOM 607 N N . LYS A 1 80 ? 0.552 -16.672 4.332 1 92.62 80 LYS A N 1
ATOM 608 C CA . LYS A 1 80 ? 0.791 -15.547 3.438 1 92.62 80 LYS A CA 1
ATOM 609 C C . LYS A 1 80 ? 1.278 -14.328 4.215 1 92.62 80 LYS A C 1
ATOM 611 O O . LYS A 1 80 ? 1.108 -14.25 5.434 1 92.62 80 LYS A O 1
ATOM 616 N N . ILE A 1 81 ? 1.94 -13.43 3.516 1 94.81 81 ILE A N 1
ATOM 617 C CA . ILE A 1 81 ? 2.383 -12.172 4.098 1 94.81 81 ILE A CA 1
ATOM 618 C C . ILE A 1 81 ? 1.491 -11.031 3.605 1 94.81 81 ILE A C 1
ATOM 620 O O . ILE A 1 81 ? 1.299 -10.859 2.4 1 94.81 81 ILE A O 1
ATOM 624 N N . ASN A 1 82 ? 0.913 -10.25 4.535 1 93.94 82 ASN A N 1
ATOM 625 C CA . ASN A 1 82 ? 0.074 -9.133 4.105 1 93.94 82 ASN A CA 1
ATOM 626 C C . ASN A 1 82 ? 0.9 -7.875 3.857 1 93.94 82 ASN A C 1
ATOM 628 O O . ASN A 1 82 ? 2.129 -7.91 3.922 1 93.94 82 ASN A O 1
ATOM 632 N N . ASN A 1 83 ? 0.217 -6.801 3.539 1 91.75 83 ASN A N 1
ATOM 633 C CA . ASN A 1 83 ? 0.903 -5.582 3.129 1 91.75 83 ASN A CA 1
ATOM 634 C C . ASN A 1 83 ? 1.658 -4.945 4.293 1 91.75 83 ASN A C 1
ATOM 636 O O . ASN A 1 83 ? 2.49 -4.059 4.086 1 91.75 83 ASN A O 1
ATOM 640 N N . GLN A 1 84 ? 1.426 -5.379 5.512 1 92.44 84 GLN A N 1
ATOM 641 C CA . GLN A 1 84 ? 2.113 -4.879 6.695 1 92.44 84 GLN A CA 1
ATOM 642 C C . GLN A 1 84 ? 3.268 -5.797 7.09 1 92.44 84 GLN A C 1
ATOM 644 O O . GLN A 1 84 ? 4.008 -5.5 8.031 1 92.44 84 GLN A O 1
ATOM 649 N N . GLY A 1 85 ? 3.359 -6.859 6.352 1 94.62 85 GLY A N 1
ATOM 650 C CA . GLY A 1 85 ? 4.441 -7.789 6.637 1 94.62 85 GLY A CA 1
ATOM 651 C C . GLY A 1 85 ? 4.062 -8.852 7.652 1 94.62 85 GLY A C 1
ATOM 652 O O . GLY A 1 85 ? 4.91 -9.633 8.078 1 94.62 85 GLY A O 1
ATOM 653 N N . ASP A 1 86 ? 2.82 -8.867 7.992 1 95.69 86 ASP A N 1
ATOM 654 C CA . ASP A 1 86 ? 2.367 -9.844 8.984 1 95.69 86 ASP A CA 1
ATOM 655 C C . ASP A 1 86 ? 1.963 -11.156 8.312 1 95.69 86 ASP A C 1
ATOM 657 O O . ASP A 1 86 ? 1.482 -11.156 7.18 1 95.69 86 ASP A O 1
ATOM 661 N N . LYS A 1 87 ? 2.152 -12.227 9.062 1 95.62 87 LYS A N 1
ATOM 662 C CA . LYS A 1 87 ? 1.699 -13.539 8.594 1 95.62 87 LYS A CA 1
ATOM 663 C C . LYS A 1 87 ? 0.185 -13.672 8.727 1 95.62 87 LYS A C 1
ATOM 665 O O . LYS A 1 87 ? -0.389 -13.289 9.75 1 95.62 87 LYS A O 1
ATOM 670 N N . THR A 1 88 ? -0.409 -14.055 7.691 1 95.5 88 THR A N 1
ATOM 671 C CA . THR A 1 88 ? -1.816 -14.438 7.676 1 95.5 88 THR A CA 1
ATOM 672 C C . THR A 1 88 ? -1.981 -15.867 7.18 1 95.5 88 THR A C 1
ATOM 674 O O . THR A 1 88 ? -1.049 -16.453 6.621 1 95.5 88 THR A O 1
ATOM 677 N N . TYR A 1 89 ? -3.154 -16.469 7.453 1 95.88 89 TYR A N 1
ATOM 678 C CA . TYR A 1 89 ? -3.352 -17.891 7.141 1 95.88 89 TYR A CA 1
ATOM 679 C C . TYR A 1 89 ? -4.668 -18.109 6.406 1 95.88 89 TYR A C 1
ATOM 681 O O . TYR A 1 89 ? -5.676 -17.469 6.719 1 95.88 89 TYR A O 1
ATOM 689 N N . PHE A 1 90 ? -4.645 -19.016 5.48 1 95.56 90 PHE A N 1
ATOM 690 C CA . PHE A 1 90 ? -5.836 -19.375 4.723 1 95.56 90 PHE A CA 1
ATOM 691 C C . PHE A 1 90 ? -5.98 -20.891 4.645 1 95.56 90 PHE A C 1
ATOM 693 O O . PHE A 1 90 ? -5.043 -21.594 4.242 1 95.56 90 PHE A O 1
ATOM 700 N N . GLN A 1 91 ? -7.16 -21.375 4.977 1 96.56 91 GLN A N 1
ATOM 701 C CA . GLN A 1 91 ? -7.453 -22.797 4.863 1 96.56 91 GLN A CA 1
ATOM 702 C C . GLN A 1 91 ? -8.039 -23.125 3.494 1 96.56 91 GLN A C 1
ATOM 704 O O . GLN A 1 91 ? -9.18 -22.766 3.197 1 96.56 91 GLN A O 1
ATOM 709 N N . SER A 1 92 ? -7.32 -23.844 2.703 1 96.38 92 SER A N 1
ATOM 710 C CA . SER A 1 92 ? -7.781 -24.281 1.386 1 96.38 92 SER A CA 1
ATOM 711 C C . SER A 1 92 ? -8.648 -25.531 1.483 1 96.38 92 SER A C 1
ATOM 713 O O . SER A 1 92 ? -8.969 -25.984 2.584 1 96.38 92 SER A O 1
ATOM 715 N N . GLY A 1 93 ? -9.227 -26.047 0.323 1 97.38 93 GLY A N 1
ATOM 716 C CA . GLY A 1 93 ? -9.93 -27.312 0.276 1 97.38 93 GLY A CA 1
ATOM 717 C C . GLY A 1 93 ? -9.016 -28.516 0.483 1 97.38 93 GLY A C 1
ATOM 718 O O . GLY A 1 93 ? -7.793 -28.359 0.582 1 97.38 93 GLY A O 1
ATOM 719 N N . PRO A 1 94 ? -9.609 -29.672 0.568 1 98.5 94 PRO A N 1
ATOM 720 C CA . PRO A 1 94 ? -8.797 -30.875 0.782 1 98.5 94 PRO A CA 1
ATOM 721 C C . PRO A 1 94 ? -8.078 -31.328 -0.486 1 98.5 94 PRO A C 1
ATOM 723 O O . PRO A 1 94 ? -8.539 -31.047 -1.596 1 98.5 94 PRO A O 1
ATOM 726 N N . VAL A 1 95 ? -6.918 -31.922 -0.29 1 98.75 95 VAL A N 1
ATOM 727 C CA . VAL A 1 95 ? -6.242 -32.656 -1.367 1 98.75 95 VAL A CA 1
ATOM 728 C C . VAL A 1 95 ? -6.852 -34.031 -1.52 1 98.75 95 VAL A C 1
ATOM 730 O O . VAL A 1 95 ? -7.047 -34.75 -0.531 1 98.75 95 VAL A O 1
ATOM 733 N N . ILE A 1 96 ? -7.215 -34.406 -2.777 1 98.88 96 ILE A N 1
ATOM 734 C CA . ILE A 1 96 ? -7.734 -35.75 -3.051 1 98.88 96 ILE A CA 1
ATOM 735 C C . ILE A 1 96 ? -6.645 -36.594 -3.691 1 98.88 96 ILE A C 1
ATOM 737 O O . ILE A 1 96 ? -6.016 -36.188 -4.668 1 98.88 96 ILE A O 1
ATOM 741 N N . THR A 1 97 ? -6.383 -37.719 -3.117 1 98.81 97 THR A N 1
ATOM 742 C CA . THR A 1 97 ? -5.434 -38.656 -3.701 1 98.81 97 THR A CA 1
ATOM 743 C C . THR A 1 97 ? -6.137 -39.969 -4.117 1 98.81 97 THR A C 1
ATOM 745 O O . THR A 1 97 ? -7.09 -40.375 -3.465 1 98.81 97 THR A O 1
ATOM 748 N N . VAL A 1 98 ? -5.738 -40.531 -5.238 1 98.81 98 VAL A N 1
ATOM 749 C CA . VAL A 1 98 ? -6.23 -41.812 -5.762 1 98.81 98 VAL A CA 1
ATOM 750 C C . VAL A 1 98 ? -5.051 -42.719 -6.086 1 98.81 98 VAL A C 1
ATOM 752 O O . VAL A 1 98 ? -4.133 -42.312 -6.812 1 98.81 98 VAL A O 1
ATOM 755 N N . THR A 1 99 ? -5.035 -43.906 -5.543 1 98.62 99 THR A N 1
ATOM 756 C CA . THR A 1 99 ? -3.938 -44.844 -5.797 1 98.62 99 THR A CA 1
ATOM 757 C C . THR A 1 99 ? -4.469 -46.188 -6.219 1 98.62 99 THR A C 1
ATOM 759 O O . THR A 1 99 ? -5.461 -46.688 -5.668 1 98.62 99 THR A O 1
ATOM 762 N N . SER A 1 100 ? -3.844 -46.75 -7.215 1 98.5 100 SER A N 1
ATOM 763 C CA . SER A 1 100 ? -4.215 -48.062 -7.695 1 98.5 100 SER A CA 1
ATOM 764 C C . SER A 1 100 ? -2.99 -48.844 -8.148 1 98.5 100 SER A C 1
ATOM 766 O O . SER A 1 100 ? -2.09 -48.312 -8.781 1 98.5 100 SER A O 1
ATOM 768 N N . ARG A 1 101 ? -2.881 -50.156 -7.754 1 98.25 101 ARG A N 1
ATOM 769 C CA . ARG A 1 101 ? -1.896 -51.125 -8.203 1 98.25 101 ARG A CA 1
ATOM 770 C C . ARG A 1 101 ? -0.477 -50.594 -8.008 1 98.25 101 ARG A C 1
ATOM 772 O O . ARG A 1 101 ? 0.312 -50.562 -8.953 1 98.25 101 ARG A O 1
ATOM 779 N N . SER A 1 102 ? -0.142 -50.375 -6.754 1 96.19 102 SER A N 1
ATOM 780 C CA . SER A 1 102 ? 1.132 -49.75 -6.383 1 96.19 102 SER A CA 1
ATOM 781 C C . SER A 1 102 ? 2.297 -50.719 -6.656 1 96.19 102 SER A C 1
ATOM 783 O O . SER A 1 102 ? 3.455 -50.281 -6.664 1 96.19 102 SER A O 1
ATOM 785 N N . ASP A 1 103 ? 1.988 -51.938 -7.012 1 96 103 ASP A N 1
ATOM 786 C CA . ASP A 1 103 ? 3.039 -52.938 -7.246 1 96 103 ASP A CA 1
ATOM 787 C C . ASP A 1 103 ? 3.197 -53.219 -8.734 1 96 103 ASP A C 1
ATOM 789 O O . ASP A 1 103 ? 4.027 -54.062 -9.125 1 96 103 ASP A O 1
ATOM 793 N N . ALA A 1 104 ? 2.408 -52.531 -9.531 1 97.88 104 ALA A N 1
ATOM 794 C CA . ALA A 1 104 ? 2.533 -52.75 -10.977 1 97.88 104 ALA A CA 1
ATOM 795 C C . ALA A 1 104 ? 3.908 -52.344 -11.477 1 97.88 104 ALA A C 1
ATOM 797 O O . ALA A 1 104 ? 4.531 -51.438 -10.906 1 97.88 104 ALA A O 1
ATOM 798 N N . PRO A 1 105 ? 4.375 -52.938 -12.539 1 97.38 105 PRO A N 1
ATOM 799 C CA . PRO A 1 105 ? 5.719 -52.656 -13.031 1 97.38 105 PRO A CA 1
ATOM 800 C C . PRO A 1 105 ? 5.844 -51.25 -13.586 1 97.38 105 PRO A C 1
ATOM 802 O O . PRO A 1 105 ? 6.93 -50.656 -13.562 1 97.38 105 PRO A O 1
ATOM 805 N N . VAL A 1 106 ? 4.793 -50.75 -14.125 1 98.44 106 VAL A N 1
ATOM 806 C CA . VAL A 1 106 ? 4.781 -49.375 -14.617 1 98.44 106 VAL A CA 1
ATOM 807 C C . VAL A 1 106 ? 3.951 -48.5 -13.688 1 98.44 106 VAL A C 1
ATOM 809 O O . VAL A 1 106 ? 2.828 -48.844 -13.32 1 98.44 106 VAL A O 1
ATOM 812 N N . GLN A 1 107 ? 4.531 -47.406 -13.25 1 98.69 107 GLN A N 1
ATOM 813 C CA . GLN A 1 107 ? 3.838 -46.469 -12.383 1 98.69 107 GLN A CA 1
ATOM 814 C C . GLN A 1 107 ? 3.732 -45.094 -13.039 1 98.69 107 GLN A C 1
ATOM 816 O O . GLN A 1 107 ? 4.738 -44.531 -13.484 1 98.69 107 GLN A O 1
ATOM 821 N N . VAL A 1 108 ? 2.537 -44.562 -13.078 1 98.75 108 VAL A N 1
ATOM 822 C CA . VAL A 1 108 ? 2.318 -43.219 -13.602 1 98.75 108 VAL A CA 1
ATOM 823 C C . VAL A 1 108 ? 1.732 -42.344 -12.508 1 98.75 108 VAL A C 1
ATOM 825 O O . VAL A 1 108 ? 0.952 -42.812 -11.672 1 98.75 108 VAL A O 1
ATOM 828 N N . VAL A 1 109 ? 2.213 -41.094 -12.414 1 98.88 109 VAL A N 1
ATOM 829 C CA . VAL A 1 109 ? 1.589 -40.094 -11.562 1 98.88 109 VAL A CA 1
ATOM 830 C C . VAL A 1 109 ? 0.74 -39.156 -12.414 1 98.88 109 VAL A C 1
ATOM 832 O O . VAL A 1 109 ? 1.14 -38.781 -13.516 1 98.88 109 VAL A O 1
ATOM 835 N N . MET A 1 110 ? -0.476 -38.906 -12.008 1 98.88 110 MET A N 1
ATOM 836 C CA . MET A 1 110 ? -1.377 -37.969 -12.672 1 98.88 110 MET A CA 1
ATOM 837 C C . MET A 1 110 ? -1.76 -36.844 -11.742 1 98.88 110 MET A C 1
ATOM 839 O O . MET A 1 110 ? -1.967 -37.031 -10.547 1 98.88 110 MET A O 1
ATOM 843 N N . THR A 1 111 ? -1.729 -35.625 -12.289 1 98.81 111 THR A N 1
ATOM 844 C CA . THR A 1 111 ? -2.115 -34.5 -11.469 1 98.81 111 THR A CA 1
ATOM 845 C C . THR A 1 111 ? -3.166 -33.625 -12.18 1 98.81 111 THR A C 1
ATOM 847 O O . THR A 1 111 ? -3.242 -33.625 -13.414 1 98.81 111 THR A O 1
ATOM 850 N N . GLY A 1 112 ? -3.943 -33 -11.445 1 98.62 112 GLY A N 1
ATOM 851 C CA . GLY A 1 112 ? -4.938 -32 -11.828 1 98.62 112 GLY A CA 1
ATOM 852 C C . GLY A 1 112 ? -5.426 -31.172 -10.664 1 98.62 112 GLY A C 1
ATOM 853 O O . GLY A 1 112 ? -5.352 -31.594 -9.508 1 98.62 112 GLY A O 1
ATOM 854 N N . HIS A 1 113 ? -5.84 -29.953 -10.945 1 98.81 113 HIS A N 1
ATOM 855 C CA . HIS A 1 113 ? -6.344 -29.109 -9.875 1 98.81 113 HIS A CA 1
ATOM 856 C C . HIS A 1 113 ? -7.82 -28.781 -10.07 1 98.81 113 HIS A C 1
ATOM 858 O O . HIS A 1 113 ? -8.305 -28.75 -11.203 1 98.81 113 HIS A O 1
ATOM 864 N N . TYR A 1 114 ? -8.469 -28.625 -8.969 1 98.75 114 TYR A N 1
ATOM 865 C CA . TYR A 1 114 ? -9.898 -28.359 -9.125 1 98.75 114 TYR A CA 1
ATOM 866 C C . TYR A 1 114 ? -10.242 -26.938 -8.711 1 98.75 114 TYR A C 1
ATOM 868 O O . TYR A 1 114 ? -11.391 -26.5 -8.844 1 98.75 114 TYR A O 1
ATOM 876 N N . ASP A 1 115 ? -9.234 -26.156 -8.234 1 98.44 115 ASP A N 1
ATOM 877 C CA . ASP A 1 115 ? -9.477 -24.734 -8.047 1 98.44 115 ASP A CA 1
ATOM 878 C C . ASP A 1 115 ? -9.43 -23.984 -9.383 1 98.44 115 ASP A C 1
ATOM 880 O O . ASP A 1 115 ? -8.93 -24.516 -10.375 1 98.44 115 ASP A O 1
ATOM 884 N N . THR A 1 116 ? -10.078 -22.828 -9.398 1 97.81 116 THR A N 1
ATOM 885 C CA . THR A 1 116 ? -10.023 -21.875 -10.508 1 97.81 116 THR A CA 1
ATOM 886 C C . THR A 1 116 ? -9.531 -20.516 -10.031 1 97.81 116 THR A C 1
ATOM 888 O O . THR A 1 116 ? -9.32 -20.312 -8.836 1 97.81 116 THR A O 1
ATOM 891 N N . VAL A 1 117 ? -9.352 -19.562 -10.945 1 96.31 117 VAL A N 1
ATOM 892 C CA . VAL A 1 117 ? -8.805 -18.266 -10.578 1 96.31 117 VAL A CA 1
ATOM 893 C C . VAL A 1 117 ? -9.938 -17.281 -10.273 1 96.31 117 VAL A C 1
ATOM 895 O O . VAL A 1 117 ? -9.695 -16.141 -9.875 1 96.31 117 VAL A O 1
ATOM 898 N N . PHE A 1 118 ? -11.188 -17.703 -10.406 1 96.19 118 PHE A N 1
ATOM 899 C CA . PHE A 1 118 ? -12.297 -16.75 -10.375 1 96.19 118 PHE A CA 1
ATOM 900 C C . PHE A 1 118 ? -12.891 -16.672 -8.977 1 96.19 118 PHE A C 1
ATOM 902 O O . PHE A 1 118 ? -13.391 -17.656 -8.445 1 96.19 118 PHE A O 1
ATOM 909 N N . PRO A 1 119 ? -12.914 -15.516 -8.43 1 95.19 119 PRO A N 1
ATOM 910 C CA . PRO A 1 119 ? -13.586 -15.32 -7.141 1 95.19 119 PRO A CA 1
ATOM 911 C C . PRO A 1 119 ? -15.086 -15.594 -7.211 1 95.19 119 PRO A C 1
ATOM 913 O O . PRO A 1 119 ? -15.688 -15.484 -8.281 1 95.19 119 PRO A O 1
ATOM 916 N N . GLU A 1 120 ? -15.57 -15.859 -6.051 1 93.81 120 GLU A N 1
ATOM 917 C CA . GLU A 1 120 ? -17.016 -16.031 -5.969 1 93.81 120 GLU A CA 1
ATOM 918 C C . GLU A 1 120 ? -17.75 -14.797 -6.469 1 93.81 120 GLU A C 1
ATOM 920 O O . GLU A 1 120 ? -17.359 -13.672 -6.16 1 93.81 120 GLU A O 1
ATOM 925 N N . GLY A 1 121 ? -18.812 -14.977 -7.273 1 93.81 121 GLY A N 1
ATOM 926 C CA . GLY A 1 121 ? -19.641 -13.883 -7.734 1 93.81 121 GLY A CA 1
ATOM 927 C C . GLY A 1 121 ? -19.141 -13.227 -9 1 93.81 121 GLY A C 1
ATOM 928 O O . GLY A 1 121 ? -19.766 -12.297 -9.523 1 93.81 121 GLY A O 1
ATOM 929 N N . THR A 1 122 ? -18.188 -13.547 -9.57 1 92.31 122 THR A N 1
ATOM 930 C CA . THR A 1 122 ? -17.656 -12.883 -10.758 1 92.31 122 THR A CA 1
ATOM 931 C C . THR A 1 122 ? -17.969 -13.688 -12.016 1 92.31 122 THR A C 1
ATOM 933 O O . THR A 1 122 ? -19.031 -13.523 -12.609 1 92.31 122 THR A O 1
ATOM 936 N N . PHE A 1 123 ? -17.25 -14.516 -12.625 1 91.81 123 PHE A N 1
ATOM 937 C CA . PHE A 1 123 ? -17.406 -15.367 -13.797 1 91.81 123 PHE A CA 1
ATOM 938 C C . PHE A 1 123 ? -17.969 -16.734 -13.414 1 91.81 123 PHE A C 1
ATOM 940 O O . PHE A 1 123 ? -17.203 -17.641 -13.062 1 91.81 123 PHE A O 1
ATOM 947 N N . GLU A 1 124 ? -19.359 -16.906 -13.617 1 94.12 124 GLU A N 1
ATOM 948 C CA . GLU A 1 124 ? -19.984 -18.141 -13.125 1 94.12 124 GLU A CA 1
ATOM 949 C C . GLU A 1 124 ? -20.922 -18.734 -14.164 1 94.12 124 GLU A C 1
ATOM 951 O O . GLU A 1 124 ? -21.328 -19.891 -14.047 1 94.12 124 GLU A O 1
ATOM 956 N N . ASP A 1 125 ? -21.141 -18.078 -15.289 1 96.38 125 ASP A N 1
ATOM 957 C CA . ASP A 1 125 ? -22.062 -18.547 -16.312 1 96.38 125 ASP A CA 1
ATOM 958 C C . ASP A 1 125 ? -21.344 -19.375 -17.375 1 96.38 125 ASP A C 1
ATOM 960 O O . ASP A 1 125 ? -20.141 -19.203 -17.578 1 96.38 125 ASP A O 1
ATOM 964 N N . ILE A 1 126 ? -22.109 -20.234 -18.031 1 98.19 126 ILE A N 1
ATOM 965 C CA . ILE A 1 126 ? -21.625 -21.016 -19.156 1 98.19 126 ILE A CA 1
ATOM 966 C C . ILE A 1 126 ? -22.453 -20.688 -20.391 1 98.19 126 ILE A C 1
ATOM 968 O O . ILE A 1 126 ? -23.688 -20.688 -20.344 1 98.19 126 ILE A O 1
ATOM 972 N N . LYS A 1 127 ? -21.75 -20.328 -21.5 1 98.12 127 LYS A N 1
ATOM 973 C CA . LYS A 1 127 ? -22.422 -19.922 -22.734 1 98.12 127 LYS A CA 1
ATOM 974 C C . LYS A 1 127 ? -21.891 -20.688 -23.938 1 98.12 127 LYS A C 1
ATOM 976 O O . LYS A 1 127 ? -20.672 -20.922 -24.031 1 98.12 127 LYS A O 1
ATOM 981 N N . ASP A 1 128 ? -22.797 -21.172 -24.75 1 98.38 128 ASP A N 1
ATOM 982 C CA . ASP A 1 128 ? -22.406 -21.672 -26.062 1 98.38 128 ASP A CA 1
ATOM 983 C C . ASP A 1 128 ? -22 -20.531 -26.984 1 98.38 128 ASP A C 1
ATOM 985 O O . ASP A 1 128 ? -22.812 -19.672 -27.312 1 98.38 128 ASP A O 1
ATOM 989 N N . ILE A 1 129 ? -20.75 -20.516 -27.391 1 98.12 129 ILE A N 1
ATOM 990 C CA . ILE A 1 129 ? -20.281 -19.359 -28.141 1 98.12 129 ILE A CA 1
ATOM 991 C C . ILE A 1 129 ? -20.094 -19.75 -29.609 1 98.12 129 ILE A C 1
ATOM 993 O O . ILE A 1 129 ? -19.469 -19.016 -30.375 1 98.12 129 ILE A O 1
ATOM 997 N N . GLY A 1 130 ? -20.594 -20.938 -30 1 97.81 130 GLY A N 1
ATOM 998 C CA . GLY A 1 130 ? -20.547 -21.391 -31.391 1 97.81 130 GLY A CA 1
ATOM 999 C C . GLY A 1 130 ? -19.25 -22.078 -31.75 1 97.81 130 GLY A C 1
ATOM 1000 O O . GLY A 1 130 ? -18.297 -22.094 -30.953 1 97.81 130 GLY A O 1
ATOM 1001 N N . ASP A 1 131 ? -19.297 -22.844 -32.938 1 97.19 131 ASP A N 1
ATOM 1002 C CA . ASP A 1 131 ? -18.109 -23.484 -33.5 1 97.19 131 ASP A CA 1
ATOM 1003 C C . ASP A 1 131 ? -17.578 -24.578 -32.594 1 97.19 131 ASP A C 1
ATOM 1005 O O . ASP A 1 131 ? -16.359 -24.734 -32.438 1 97.19 131 ASP A O 1
ATOM 1009 N N . GLY A 1 132 ? -18.5 -25.203 -31.812 1 98.31 132 GLY A N 1
ATOM 1010 C CA . GLY A 1 132 ? -18.109 -26.328 -30.969 1 98.31 132 GLY A CA 1
ATOM 1011 C C . GLY A 1 132 ? -17.375 -25.891 -29.703 1 98.31 132 GLY A C 1
ATOM 1012 O O . GLY A 1 132 ? -16.547 -26.625 -29.188 1 98.31 132 GLY A O 1
ATOM 1013 N N . LYS A 1 133 ? -17.688 -24.625 -29.266 1 98.69 133 LYS A N 1
ATOM 1014 C CA . LYS A 1 133 ? -16.984 -24.109 -28.094 1 98.69 133 LYS A CA 1
ATOM 1015 C C . LYS A 1 133 ? -17.969 -23.672 -27.016 1 98.69 133 LYS A C 1
ATOM 1017 O O . LYS A 1 133 ? -19.047 -23.172 -27.312 1 98.69 133 LYS A O 1
ATOM 1022 N N . LEU A 1 134 ? -17.594 -23.891 -25.766 1 98.75 134 LEU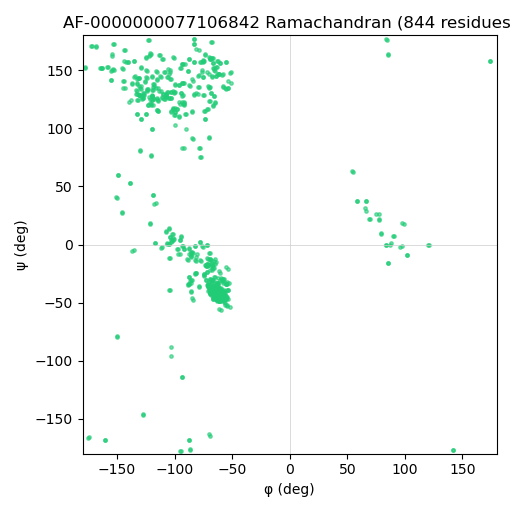 A N 1
ATOM 1023 C CA . LEU A 1 134 ? -18.297 -23.344 -24.609 1 98.75 134 LEU A CA 1
ATOM 1024 C C . LEU A 1 134 ? -17.406 -22.375 -23.844 1 98.75 134 LEU A C 1
ATOM 1026 O O . LEU A 1 134 ? -16.219 -22.625 -23.672 1 98.75 134 LEU A O 1
ATOM 1030 N N . ASN A 1 135 ? -18 -21.297 -23.516 1 98.75 135 ASN A N 1
ATOM 1031 C CA . ASN A 1 135 ? -17.391 -20.344 -22.594 1 98.75 135 ASN A CA 1
ATOM 1032 C C . ASN A 1 135 ? -17.844 -20.562 -21.156 1 98.75 135 ASN A C 1
ATOM 1034 O O . ASN A 1 135 ? -19.031 -20.75 -20.906 1 98.75 135 ASN A O 1
ATOM 1038 N N . GLY A 1 136 ? -16.906 -20.625 -20.281 1 98.19 136 GLY A N 1
ATOM 1039 C CA . GLY A 1 136 ? -17.25 -20.797 -18.875 1 98.19 136 GLY A CA 1
ATOM 1040 C C . GLY A 1 136 ? -16.031 -21 -17.984 1 98.19 136 GLY A C 1
ATOM 1041 O O . GLY A 1 136 ? -14.945 -21.344 -18.469 1 98.19 136 GLY A O 1
ATOM 1042 N N . PRO A 1 137 ? -16.219 -20.688 -16.641 1 97.88 137 PRO A N 1
ATOM 1043 C CA . PRO A 1 137 ? -15.094 -20.797 -15.703 1 97.88 137 PRO A CA 1
ATOM 1044 C C . PRO A 1 137 ? -14.68 -22.234 -15.445 1 97.88 137 PRO A C 1
ATOM 1046 O O . PRO A 1 137 ? -15.508 -23.062 -15.055 1 97.88 137 PRO A O 1
ATOM 1049 N N . GLY A 1 138 ? -13.422 -22.562 -15.688 1 97.88 138 GLY A N 1
ATOM 1050 C CA . GLY A 1 138 ? -12.883 -23.859 -15.305 1 97.88 138 GLY A CA 1
ATOM 1051 C C . GLY A 1 138 ? -13.172 -24.953 -16.312 1 97.88 138 GLY A C 1
ATOM 1052 O O . GLY A 1 138 ? -12.742 -26.094 -16.141 1 97.88 138 GLY A O 1
ATOM 1053 N N . LEU A 1 139 ? -13.875 -24.609 -17.391 1 98.69 139 LEU A N 1
ATOM 1054 C CA . LEU A 1 139 ? -14.172 -25.641 -18.391 1 98.69 139 LEU A CA 1
ATOM 1055 C C . LEU A 1 139 ? -12.883 -26.203 -18.984 1 98.69 139 LEU A C 1
ATOM 1057 O O . LEU A 1 139 ? -12.703 -27.406 -19.047 1 98.69 139 LEU A O 1
ATOM 1061 N N . ALA A 1 140 ? -12.039 -25.297 -19.359 1 98.5 140 ALA A N 1
ATOM 1062 C CA . ALA A 1 140 ? -10.75 -25.703 -19.906 1 98.5 140 ALA A CA 1
ATOM 1063 C C . ALA A 1 140 ? -9.711 -25.875 -18.797 1 98.5 140 ALA A C 1
ATOM 1065 O O . ALA A 1 140 ? -8.969 -26.859 -18.766 1 98.5 140 ALA A O 1
ATOM 1066 N N . ASP A 1 141 ? -9.68 -25.094 -17.688 1 97.5 141 ASP A N 1
ATOM 1067 C CA . ASP A 1 141 ? -8.633 -25 -16.688 1 97.5 141 ASP A CA 1
ATOM 1068 C C . ASP A 1 141 ? -9.203 -25.141 -15.273 1 97.5 141 ASP A C 1
ATOM 1070 O O . ASP A 1 141 ? -9.477 -24.141 -14.602 1 97.5 141 ASP A O 1
ATOM 1074 N N . MET A 1 142 ? -9.492 -26.359 -14.695 1 96.25 142 MET A N 1
ATOM 1075 C CA . MET A 1 142 ? -9.188 -27.484 -15.57 1 96.25 142 MET A CA 1
ATOM 1076 C C . MET A 1 142 ? -10.109 -28.672 -15.281 1 96.25 142 MET A C 1
ATOM 1078 O O . MET A 1 142 ? -9.672 -29.828 -15.305 1 96.25 142 MET A O 1
ATOM 1082 N N . LYS A 1 143 ? -11.391 -28.344 -15.047 1 98.5 143 LYS A N 1
ATOM 1083 C CA . LYS A 1 143 ? -12.352 -29.406 -14.773 1 98.5 143 LYS A CA 1
ATOM 1084 C C . LYS A 1 143 ? -12.5 -30.344 -15.977 1 98.5 143 LYS A C 1
ATOM 1086 O O . LYS A 1 143 ? -12.688 -31.547 -15.812 1 98.5 143 LYS A O 1
ATOM 1091 N N . GLY A 1 144 ? -12.469 -29.781 -17.125 1 98.81 144 GLY A N 1
ATOM 1092 C CA . GLY A 1 144 ? -12.469 -30.609 -18.312 1 98.81 144 GLY A CA 1
ATOM 1093 C C . GLY A 1 144 ? -11.336 -31.625 -18.328 1 98.81 144 GLY A C 1
ATOM 1094 O O . GLY A 1 144 ? -11.523 -32.781 -18.703 1 98.81 144 GLY A O 1
ATOM 1095 N N . GLY A 1 145 ? -10.164 -31.141 -17.969 1 98.88 145 GLY A N 1
ATOM 1096 C CA . GLY A 1 145 ? -9.016 -32.031 -17.891 1 98.88 145 GLY A CA 1
ATOM 1097 C C . GLY A 1 145 ? -9.18 -33.156 -16.875 1 98.88 145 GLY A C 1
ATOM 1098 O O . GLY A 1 145 ? -8.734 -34.281 -17.109 1 98.88 145 GLY A O 1
ATOM 1099 N N . ILE A 1 146 ? -9.797 -32.875 -15.781 1 98.94 146 ILE A N 1
ATOM 1100 C CA . ILE A 1 146 ? -10.039 -33.906 -14.758 1 98.94 146 ILE A CA 1
ATOM 1101 C C . ILE A 1 146 ? -10.977 -34.969 -15.305 1 98.94 146 ILE A C 1
ATOM 1103 O O . ILE A 1 146 ? -10.766 -36.156 -15.078 1 98.94 146 ILE A O 1
ATOM 1107 N N . VAL A 1 147 ? -11.984 -34.562 -16.031 1 98.94 147 VAL A N 1
ATOM 1108 C CA . VAL A 1 147 ? -12.93 -35.5 -16.625 1 98.94 147 VAL A CA 1
ATOM 1109 C C . VAL A 1 147 ? -12.227 -36.344 -17.656 1 98.94 147 VAL A C 1
ATOM 1111 O O . VAL A 1 147 ? -12.438 -37.562 -17.719 1 98.94 147 VAL A O 1
ATOM 1114 N N . VAL A 1 148 ? -11.383 -35.719 -18.469 1 98.88 148 VAL A N 1
ATOM 1115 C CA . VAL A 1 148 ? -10.586 -36.438 -19.453 1 98.88 148 VAL A CA 1
ATOM 1116 C C . VAL A 1 148 ? -9.758 -37.531 -18.766 1 98.88 148 VAL A C 1
ATOM 1118 O O . VAL A 1 148 ? -9.734 -38.688 -19.203 1 98.88 148 VAL A O 1
ATOM 1121 N N . MET A 1 149 ? -9.102 -37.188 -17.688 1 98.88 149 MET A N 1
ATOM 1122 C CA . MET A 1 149 ? -8.297 -38.125 -16.906 1 98.88 149 MET A CA 1
ATOM 1123 C C . MET A 1 149 ? -9.125 -39.312 -16.438 1 98.88 149 MET A C 1
ATOM 1125 O O . MET A 1 149 ? -8.734 -40.469 -16.641 1 98.88 149 MET A O 1
ATOM 1129 N N . LEU A 1 150 ? -10.258 -39 -15.859 1 98.88 150 LEU A N 1
ATOM 1130 C CA . LEU A 1 150 ? -11.133 -40.031 -15.289 1 98.88 150 LEU A CA 1
ATOM 1131 C C . LEU A 1 150 ? -11.617 -41 -16.359 1 98.88 150 LEU A C 1
ATOM 1133 O O . LEU A 1 150 ? -11.523 -42.219 -16.188 1 98.88 150 LEU A O 1
ATOM 1137 N N . GLU A 1 151 ? -12.062 -40.438 -17.453 1 98.81 151 GLU A N 1
ATOM 1138 C CA . GLU A 1 151 ? -12.641 -41.312 -18.5 1 98.81 151 GLU A CA 1
ATOM 1139 C C . GLU A 1 151 ? -11.57 -42.125 -19.188 1 98.81 151 GLU A C 1
ATOM 1141 O O . GLU A 1 151 ? -11.82 -43.281 -19.594 1 98.81 151 GLU A O 1
ATOM 1146 N N . ALA A 1 152 ? -10.414 -41.562 -19.391 1 98.81 152 ALA A N 1
ATOM 1147 C CA . ALA A 1 152 ? -9.305 -42.312 -19.953 1 98.81 152 ALA A CA 1
ATOM 1148 C C . ALA A 1 152 ? -8.945 -43.5 -19.047 1 98.81 152 ALA A C 1
ATOM 1150 O O . ALA A 1 152 ? -8.688 -44.594 -19.547 1 98.81 152 ALA A O 1
ATOM 1151 N N . LEU A 1 153 ? -8.906 -43.281 -17.766 1 98.81 153 LEU A N 1
ATOM 1152 C CA . LEU A 1 153 ? -8.562 -44.312 -16.828 1 98.81 153 LEU A CA 1
ATOM 1153 C C . LEU A 1 153 ? -9.625 -45.438 -16.828 1 98.81 153 LEU A C 1
ATOM 1155 O O . LEU A 1 153 ? -9.297 -46.625 -16.781 1 98.81 153 LEU A O 1
ATOM 1159 N N . LYS A 1 154 ? -10.914 -45.062 -16.891 1 98.5 154 LYS A N 1
ATOM 1160 C CA . LYS A 1 154 ? -11.977 -46.031 -16.984 1 98.5 154 LYS A CA 1
ATOM 1161 C C . LYS A 1 154 ? -11.812 -46.906 -18.219 1 98.5 154 LYS A C 1
ATOM 1163 O O . LYS A 1 154 ? -11.953 -48.156 -18.141 1 98.5 154 LYS A O 1
ATOM 1168 N N . ALA A 1 155 ? -11.523 -46.281 -19.281 1 98.38 155 ALA A N 1
ATOM 1169 C CA . ALA A 1 155 ? -11.328 -47.031 -20.531 1 98.38 155 ALA A CA 1
ATOM 1170 C C . ALA A 1 155 ? -10.117 -47.938 -20.422 1 98.38 155 ALA A C 1
ATOM 1172 O O . ALA A 1 155 ? -10.18 -49.094 -20.859 1 98.38 155 ALA A O 1
ATOM 1173 N N . PHE A 1 156 ? -9.055 -47.5 -19.891 1 98.06 156 PHE A N 1
ATOM 1174 C CA . PHE A 1 156 ? -7.859 -48.312 -19.703 1 98.06 156 PHE A CA 1
ATOM 1175 C C . PHE A 1 156 ? -8.156 -49.531 -18.812 1 98.06 156 PHE A C 1
ATOM 1177 O O . PHE A 1 156 ? -7.801 -50.656 -19.156 1 98.06 156 PHE A O 1
ATOM 1184 N N . GLU A 1 157 ? -8.852 -49.281 -17.703 1 97.44 157 GLU A N 1
ATOM 1185 C CA . GLU A 1 157 ? -9.117 -50.344 -16.719 1 97.44 157 GLU A CA 1
ATOM 1186 C C . GLU A 1 157 ? -10.062 -51.406 -17.281 1 97.44 157 GLU A C 1
ATOM 1188 O O . GLU A 1 157 ? -10.086 -52.531 -16.812 1 97.44 157 GLU A O 1
ATOM 1193 N N . ALA A 1 158 ? -10.773 -51.031 -18.297 1 97.12 158 ALA A N 1
ATOM 1194 C CA . ALA A 1 158 ? -11.672 -52 -18.938 1 97.12 158 ALA A CA 1
ATOM 1195 C C . ALA A 1 158 ? -10.898 -52.906 -19.891 1 97.12 158 ALA A C 1
ATOM 1197 O O . ALA A 1 158 ? -11.43 -53.938 -20.344 1 97.12 158 ALA A O 1
ATOM 1198 N N . GLY A 1 159 ? -9.688 -52.625 -20.125 1 96 159 GLY A N 1
ATOM 1199 C CA . GLY A 1 159 ? -8.891 -53.375 -21.078 1 96 159 GLY A CA 1
ATOM 1200 C C . GLY A 1 159 ? -8.062 -54.469 -20.422 1 96 159 GLY A C 1
ATOM 1201 O O . GLY A 1 159 ? -8.078 -54.594 -19.188 1 96 159 GLY A O 1
ATOM 1202 N N . PRO A 1 160 ? -7.281 -55.156 -21.188 1 95.88 160 PRO A N 1
ATOM 1203 C CA . PRO A 1 160 ? -6.602 -56.344 -20.703 1 95.88 160 PRO A CA 1
ATOM 1204 C C . PRO A 1 160 ? -5.281 -56.031 -20 1 95.88 160 PRO A C 1
ATOM 1206 O O . PRO A 1 160 ? -4.707 -56.906 -19.344 1 95.88 160 PRO A O 1
ATOM 1209 N N . HIS A 1 161 ? -4.848 -54.875 -20.031 1 95.44 161 HIS A N 1
ATOM 1210 C CA . HIS A 1 161 ? -3.52 -54.594 -19.5 1 95.44 161 HIS A CA 1
ATOM 1211 C C . HIS A 1 161 ? -3.605 -53.906 -18.141 1 95.44 161 HIS A C 1
ATOM 1213 O O . HIS A 1 161 ? -2.602 -53.375 -17.641 1 95.44 161 HIS A O 1
ATOM 1219 N N . LYS A 1 162 ? -4.668 -53.938 -17.609 1 96 162 LYS A N 1
ATOM 1220 C CA . LYS A 1 162 ? -4.965 -53.188 -16.391 1 96 162 LYS A CA 1
ATOM 1221 C C . LYS A 1 162 ? -3.939 -53.5 -15.297 1 96 162 LYS A C 1
ATOM 1223 O O . LYS A 1 162 ? -3.484 -52.562 -14.602 1 96 162 LYS A O 1
ATOM 1228 N N . ASP A 1 163 ? -3.514 -54.656 -15.141 1 96.88 163 ASP A N 1
ATOM 1229 C CA . ASP A 1 163 ? -2.689 -55.062 -14.008 1 96.88 163 ASP A CA 1
ATOM 1230 C C . ASP A 1 163 ? -1.222 -54.719 -14.242 1 96.88 163 ASP A C 1
ATOM 1232 O O . ASP A 1 163 ? -0.4 -54.812 -13.328 1 96.88 163 ASP A O 1
ATOM 1236 N N . LYS A 1 164 ? -0.914 -54.156 -15.383 1 98.12 164 LYS A N 1
ATOM 1237 C CA . LYS A 1 164 ? 0.475 -53.875 -15.742 1 98.12 164 LYS A CA 1
ATOM 1238 C C . LYS A 1 164 ? 0.853 -52.438 -15.398 1 98.12 164 LYS A C 1
ATOM 1240 O O . LYS A 1 164 ? 2.031 -52.094 -15.414 1 98.12 164 LYS A O 1
ATOM 1245 N N . LEU A 1 165 ? -0.107 -51.719 -15.039 1 98.44 165 LEU A N 1
ATOM 1246 C CA . LEU A 1 165 ? 0.146 -50.312 -14.797 1 98.44 165 LEU A CA 1
ATOM 1247 C C . LEU A 1 165 ? -0.606 -49.812 -13.555 1 98.44 165 LEU A C 1
ATOM 1249 O O . LEU A 1 165 ? -1.805 -50.062 -13.414 1 98.44 165 LEU A O 1
ATOM 1253 N N . GLY A 1 166 ? 0.138 -49.281 -12.617 1 98.62 166 GLY A N 1
ATOM 1254 C CA . GLY A 1 166 ? -0.429 -48.594 -11.477 1 98.62 166 GLY A CA 1
ATOM 1255 C C . GLY A 1 166 ? -0.383 -47.062 -11.625 1 98.62 166 GLY A C 1
ATOM 1256 O O . GLY A 1 166 ? 0.312 -46.562 -12.5 1 98.62 166 GLY A O 1
ATOM 1257 N N . TYR A 1 167 ? -1.208 -46.406 -10.844 1 98.69 167 TYR A N 1
ATOM 1258 C CA . TYR A 1 167 ? -1.206 -44.938 -10.914 1 98.69 167 TYR A CA 1
ATOM 1259 C C . TYR A 1 167 ? -1.463 -44.312 -9.547 1 98.69 167 TYR A C 1
ATOM 1261 O O . TYR A 1 167 ? -2.041 -44.969 -8.672 1 98.69 167 TYR A O 1
ATOM 1269 N N . SER A 1 168 ? -0.941 -43.156 -9.367 1 98.75 168 SER A N 1
ATOM 1270 C CA . SER A 1 168 ? -1.251 -42.219 -8.289 1 98.75 168 SER A CA 1
ATOM 1271 C C . SER A 1 168 ? -1.744 -40.875 -8.828 1 98.75 168 SER A C 1
ATOM 1273 O O . SER A 1 168 ? -1.107 -40.281 -9.703 1 98.75 168 SER A O 1
ATOM 1275 N N . ILE A 1 169 ? -2.908 -40.5 -8.344 1 98.81 169 ILE A N 1
ATOM 1276 C CA . ILE A 1 169 ? -3.506 -39.219 -8.766 1 98.81 169 ILE A CA 1
ATOM 1277 C C . ILE A 1 169 ? -3.523 -38.25 -7.594 1 98.81 169 ILE A C 1
ATOM 1279 O O . ILE A 1 169 ? -3.842 -38.625 -6.461 1 98.81 169 ILE A O 1
ATOM 1283 N N . THR A 1 170 ? -3.084 -37.031 -7.828 1 98.81 170 THR A N 1
ATOM 1284 C CA . THR A 1 170 ? -3.287 -35.906 -6.891 1 98.81 170 THR A CA 1
ATOM 1285 C C . THR A 1 170 ? -4.172 -34.844 -7.504 1 98.81 170 THR A C 1
ATOM 1287 O O . THR A 1 170 ? -3.82 -34.25 -8.531 1 98.81 170 THR A O 1
ATOM 1290 N N . LEU A 1 171 ? -5.34 -34.625 -6.938 1 98.88 171 LEU A N 1
ATOM 1291 C CA . LEU A 1 171 ? -6.223 -33.531 -7.281 1 98.88 171 LEU A CA 1
ATOM 1292 C C . LEU A 1 171 ? -6.117 -32.406 -6.246 1 98.88 171 LEU A C 1
ATOM 1294 O O . LEU A 1 171 ? -6.449 -32.594 -5.074 1 98.88 171 LEU A O 1
ATOM 1298 N N . SER A 1 172 ? -5.656 -31.25 -6.68 1 98.81 172 SER A N 1
ATOM 1299 C CA . SER A 1 172 ? -5.246 -30.203 -5.734 1 98.81 172 SER A CA 1
ATOM 1300 C C . SER A 1 172 ? -6.227 -29.047 -5.727 1 98.81 172 SER A C 1
ATOM 1302 O O . SER A 1 172 ? -6.824 -28.719 -6.758 1 98.81 172 SER A O 1
ATOM 1304 N N . PRO A 1 173 ? -6.391 -28.391 -4.609 1 98.5 173 PRO A N 1
ATOM 1305 C CA . PRO A 1 173 ? -7.301 -27.25 -4.473 1 98.5 173 PRO A CA 1
ATOM 1306 C C . PRO A 1 173 ? -6.594 -25.906 -4.652 1 98.5 173 PRO A C 1
ATOM 1308 O O . PRO A 1 173 ? -7.215 -24.859 -4.492 1 98.5 173 PRO A O 1
ATOM 1311 N N . ASP A 1 174 ? -5.254 -25.906 -4.992 1 97.19 174 ASP A N 1
ATOM 1312 C CA . ASP A 1 174 ? -4.535 -24.656 -4.801 1 97.19 174 ASP A CA 1
ATOM 1313 C C . ASP A 1 174 ? -3.465 -24.469 -5.875 1 97.19 174 ASP A C 1
ATOM 1315 O O . ASP A 1 174 ? -2.455 -23.797 -5.637 1 97.19 174 ASP A O 1
ATOM 1319 N N . GLU A 1 175 ? -3.637 -25.031 -7.055 1 97.31 175 GLU A N 1
ATOM 1320 C CA . GLU A 1 175 ? -2.664 -24.891 -8.133 1 97.31 175 GLU A CA 1
ATOM 1321 C C . GLU A 1 175 ? -2.561 -23.438 -8.594 1 97.31 175 GLU A C 1
ATOM 1323 O O . GLU A 1 175 ? -1.462 -22.938 -8.836 1 97.31 175 GLU A O 1
ATOM 1328 N N . GLU A 1 176 ? -3.615 -22.781 -8.625 1 94.75 176 GLU A N 1
ATOM 1329 C CA . GLU A 1 176 ? -3.67 -21.438 -9.188 1 94.75 176 GLU A CA 1
ATOM 1330 C C . GLU A 1 176 ? -2.959 -20.422 -8.281 1 94.75 176 GLU A C 1
ATOM 1332 O O . GLU A 1 176 ? -2.686 -19.297 -8.695 1 94.75 176 GLU A O 1
ATOM 1337 N N . THR A 1 177 ? -2.68 -20.938 -7.086 1 91.62 177 THR A N 1
ATOM 1338 C CA . THR A 1 177 ? -1.999 -20.062 -6.145 1 91.62 177 THR A CA 1
ATOM 1339 C C . THR A 1 177 ? -0.625 -20.609 -5.777 1 91.62 177 THR A C 1
ATOM 1341 O O . THR A 1 177 ? 0.065 -20.062 -4.922 1 91.62 177 THR A O 1
ATOM 1344 N N . GLY A 1 178 ? -0.256 -21.75 -6.379 1 93.12 178 GLY A N 1
ATOM 1345 C CA . GLY A 1 178 ? 1.136 -22.141 -6.23 1 93.12 178 G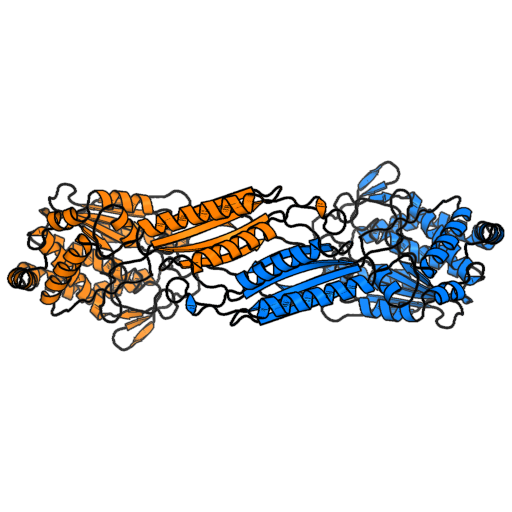LY A CA 1
ATOM 1346 C C . GLY A 1 178 ? 1.305 -23.484 -5.562 1 93.12 178 GLY A C 1
ATOM 1347 O O . GLY A 1 178 ? 2.43 -23.938 -5.316 1 93.12 178 GLY A O 1
ATOM 1348 N N . ASN A 1 179 ? 0.215 -24.172 -5.164 1 95.94 179 ASN A N 1
ATOM 1349 C CA . ASN A 1 179 ? 0.234 -25.5 -4.566 1 95.94 179 ASN A CA 1
ATOM 1350 C C . ASN A 1 179 ? 0.904 -25.484 -3.193 1 95.94 179 ASN A C 1
ATOM 1352 O O . ASN A 1 179 ? 1.672 -26.391 -2.865 1 95.94 179 ASN A O 1
ATOM 1356 N N . PHE A 1 180 ? 0.727 -24.547 -2.461 1 93.38 180 PHE A N 1
ATOM 1357 C CA . PHE A 1 180 ? 1.378 -24.453 -1.159 1 93.38 180 PHE A CA 1
ATOM 1358 C C . PHE A 1 180 ? 0.879 -25.547 -0.219 1 93.38 180 PHE A C 1
ATOM 1360 O O . PHE A 1 180 ? 1.634 -26.031 0.62 1 93.38 180 PHE A O 1
ATOM 1367 N N . ALA A 1 181 ? -0.357 -25.891 -0.378 1 93.44 181 ALA A N 1
ATOM 1368 C CA . ALA A 1 181 ? -0.93 -26.969 0.429 1 93.44 181 ALA A CA 1
ATOM 1369 C C . ALA A 1 181 ? -0.667 -28.328 -0.202 1 93.44 181 ALA A C 1
ATOM 1371 O O . ALA A 1 181 ? -0.437 -29.312 0.504 1 93.44 181 ALA A O 1
ATOM 1372 N N . SER A 1 182 ? -0.619 -28.438 -1.442 1 97.31 182 SER A N 1
ATOM 1373 C CA . SER A 1 182 ? -0.704 -29.734 -2.121 1 97.31 182 SER A CA 1
ATOM 1374 C C . SER A 1 182 ? 0.666 -30.188 -2.609 1 97.31 182 SER A C 1
ATOM 1376 O O . SER A 1 182 ? 0.84 -31.344 -2.979 1 97.31 182 SER A O 1
ATOM 1378 N N . ALA A 1 183 ? 1.66 -29.359 -2.605 1 96.25 183 ALA A N 1
ATOM 1379 C CA . ALA A 1 183 ? 2.965 -29.656 -3.191 1 96.25 183 ALA A CA 1
ATOM 1380 C C . ALA A 1 183 ? 3.562 -30.922 -2.584 1 96.25 183 ALA A C 1
ATOM 1382 O O . ALA A 1 183 ? 4.102 -31.766 -3.301 1 96.25 183 ALA A O 1
ATOM 1383 N N . PRO A 1 184 ? 3.477 -31.156 -1.26 1 96.62 184 PRO A N 1
ATOM 1384 C CA . PRO A 1 184 ? 4.055 -32.375 -0.697 1 96.62 184 PRO A CA 1
ATOM 1385 C C . PRO A 1 184 ? 3.398 -33.656 -1.241 1 96.62 184 PRO A C 1
ATOM 1387 O O . PRO A 1 184 ? 4.066 -34.688 -1.401 1 96.62 184 PRO A O 1
ATOM 1390 N N . PHE A 1 185 ? 2.125 -33.594 -1.525 1 98.19 185 PHE A N 1
ATOM 1391 C CA . PHE A 1 185 ? 1.411 -34.75 -2.061 1 98.19 185 PHE A CA 1
ATOM 1392 C C . PHE A 1 185 ? 1.874 -35.062 -3.48 1 98.19 185 PHE A C 1
ATOM 1394 O O . PHE A 1 185 ? 2.076 -36.219 -3.83 1 98.19 185 PHE A O 1
ATOM 1401 N N . ILE A 1 186 ? 2.037 -34 -4.238 1 98.31 186 ILE A N 1
ATOM 1402 C CA . ILE A 1 186 ? 2.496 -34.156 -5.613 1 98.31 186 ILE A CA 1
ATOM 1403 C C . ILE A 1 186 ? 3.904 -34.75 -5.621 1 98.31 186 ILE A C 1
ATOM 1405 O O . ILE A 1 186 ? 4.18 -35.719 -6.352 1 98.31 186 ILE A O 1
ATOM 1409 N N . ALA A 1 187 ? 4.754 -34.219 -4.805 1 97.88 187 ALA A N 1
ATOM 1410 C CA . ALA A 1 187 ? 6.137 -34.688 -4.727 1 97.88 187 ALA A CA 1
ATOM 1411 C C . ALA A 1 187 ? 6.195 -36.156 -4.32 1 97.88 187 ALA A C 1
ATOM 1413 O O . ALA A 1 187 ? 6.938 -36.938 -4.918 1 97.88 187 ALA A O 1
ATOM 1414 N N . LYS A 1 188 ? 5.445 -36.5 -3.342 1 97.69 188 LYS A N 1
ATOM 1415 C CA . LYS A 1 188 ? 5.426 -37.875 -2.854 1 97.69 188 LYS A CA 1
ATOM 1416 C C . LYS A 1 188 ? 4.965 -38.844 -3.945 1 97.69 188 LYS A C 1
ATOM 1418 O O . LYS A 1 188 ? 5.582 -39.875 -4.16 1 97.69 188 LYS A O 1
ATOM 1423 N N . ALA A 1 189 ? 3.924 -38.469 -4.621 1 98 189 ALA A N 1
ATOM 1424 C CA . ALA A 1 189 ? 3.379 -39.344 -5.668 1 98 189 ALA A CA 1
ATOM 1425 C C . ALA A 1 189 ? 4.344 -39.438 -6.848 1 98 189 ALA A C 1
ATOM 1427 O O . ALA A 1 189 ? 4.508 -40.531 -7.43 1 98 189 ALA A O 1
ATOM 1428 N N . ALA A 1 190 ? 4.961 -38.344 -7.168 1 98.19 190 ALA A N 1
ATOM 1429 C CA . ALA A 1 190 ? 5.809 -38.281 -8.352 1 98.19 190 ALA A CA 1
ATOM 1430 C C . ALA A 1 190 ? 7.113 -39.031 -8.148 1 98.19 190 ALA A C 1
ATOM 1432 O O . ALA A 1 190 ? 7.668 -39.594 -9.094 1 98.19 190 ALA A O 1
ATOM 1433 N N . LYS A 1 191 ? 7.598 -39.094 -6.965 1 95.56 191 LYS A N 1
ATOM 1434 C CA . LYS A 1 191 ? 8.891 -39.688 -6.652 1 95.56 191 LYS A CA 1
ATOM 1435 C C . LYS A 1 191 ? 8.953 -41.156 -7.078 1 95.56 191 LYS A C 1
ATOM 1437 O O . LYS A 1 191 ? 10 -41.625 -7.488 1 95.56 191 LYS A O 1
ATOM 1442 N N . THR A 1 192 ? 7.879 -41.812 -7.051 1 93.62 192 THR A N 1
ATOM 1443 C CA . THR A 1 192 ? 7.891 -43.281 -7.293 1 93.62 192 THR A CA 1
ATOM 1444 C C . THR A 1 192 ? 7.352 -43.594 -8.688 1 93.62 192 THR A C 1
ATOM 1446 O O . THR A 1 192 ? 7.301 -44.75 -9.086 1 93.62 192 THR A O 1
ATOM 1449 N N . ALA A 1 193 ? 6.996 -42.625 -9.414 1 98.44 193 ALA A N 1
ATOM 1450 C CA . ALA A 1 193 ? 6.391 -42.844 -10.719 1 98.44 193 ALA A CA 1
ATOM 1451 C C . ALA A 1 193 ? 7.445 -42.875 -11.82 1 98.44 193 ALA A C 1
ATOM 1453 O O . ALA A 1 193 ? 8.531 -42.312 -11.648 1 98.44 193 ALA A O 1
ATOM 1454 N N . HIS A 1 194 ? 7.133 -43.531 -12.891 1 98.56 194 HIS A N 1
ATOM 1455 C CA . HIS A 1 194 ? 8 -43.531 -14.07 1 98.56 194 HIS A CA 1
ATOM 1456 C C . HIS A 1 194 ? 7.699 -42.312 -14.961 1 98.56 194 HIS A C 1
ATOM 1458 O O . HIS A 1 194 ? 8.617 -41.719 -15.523 1 98.56 194 HIS A O 1
ATOM 1464 N N . ILE A 1 195 ? 6.43 -42 -15.117 1 98.62 195 ILE A N 1
ATOM 1465 C CA . ILE A 1 195 ? 5.957 -40.969 -16.031 1 98.62 195 ILE A CA 1
ATOM 1466 C C . ILE A 1 195 ? 4.867 -40.125 -15.344 1 98.62 195 ILE A C 1
ATOM 1468 O O . ILE A 1 195 ? 4.043 -40.688 -14.602 1 98.62 195 ILE A O 1
ATOM 1472 N N . GLY A 1 196 ? 4.973 -38.875 -15.57 1 98.88 196 GLY A N 1
ATOM 1473 C CA . GLY A 1 196 ? 3.908 -38 -15.094 1 98.88 196 GLY A CA 1
ATOM 1474 C C . GLY A 1 196 ? 2.979 -37.531 -16.203 1 98.88 196 GLY A C 1
ATOM 1475 O O . GLY A 1 196 ? 3.422 -37.281 -17.328 1 98.88 196 GLY A O 1
ATOM 1476 N N . LEU A 1 197 ? 1.721 -37.438 -15.898 1 98.88 197 LEU A N 1
ATOM 1477 C CA . LEU A 1 197 ? 0.678 -36.906 -16.766 1 98.88 197 LEU A CA 1
ATOM 1478 C C . LEU A 1 197 ? -0.151 -35.844 -16.047 1 98.88 197 LEU A C 1
ATOM 1480 O O . LEU A 1 197 ? -0.9 -36.156 -15.125 1 98.88 197 LEU A O 1
ATOM 1484 N N . THR A 1 198 ? 0.038 -34.594 -16.438 1 98.75 198 THR A N 1
ATOM 1485 C CA . THR A 1 198 ? -0.757 -33.5 -15.898 1 98.75 198 THR A CA 1
ATOM 1486 C C . THR A 1 198 ? -1.795 -33.031 -16.922 1 98.75 198 THR A C 1
ATOM 1488 O O . THR A 1 198 ? -1.516 -33 -18.125 1 98.75 198 THR A O 1
ATOM 1491 N N . PHE A 1 199 ? -2.932 -32.594 -16.484 1 98.81 199 PHE A N 1
ATOM 1492 C CA . PHE A 1 199 ? -4.047 -32.438 -17.422 1 98.81 199 PHE A CA 1
ATOM 1493 C C . PHE A 1 199 ? -4.477 -30.984 -17.547 1 98.81 199 PHE A C 1
ATOM 1495 O O . PHE A 1 199 ? -5.668 -30.688 -17.672 1 98.81 199 PHE A O 1
ATOM 1502 N N . GLU A 1 200 ? -3.49 -30.141 -17.469 1 98.06 200 GLU A N 1
ATOM 1503 C CA . GLU A 1 200 ? -3.754 -28.766 -17.891 1 98.06 200 GLU A CA 1
ATOM 1504 C C . GLU A 1 200 ? -4.305 -28.734 -19.312 1 98.06 200 GLU A C 1
ATOM 1506 O O . GLU A 1 200 ? -4.086 -29.656 -20.094 1 98.06 200 GLU A O 1
ATOM 1511 N N . PRO A 1 201 ? -5.02 -27.625 -19.641 1 98.19 201 PRO A N 1
ATOM 1512 C CA . PRO A 1 201 ? -5.512 -27.562 -21.016 1 98.19 201 PRO A CA 1
ATOM 1513 C C . PRO A 1 201 ? -4.391 -27.422 -22.047 1 98.19 201 PRO A C 1
ATOM 1515 O O . PRO A 1 201 ? -3.361 -26.797 -21.75 1 98.19 201 PRO A O 1
ATOM 1518 N N . ALA A 1 202 ? -4.602 -28.031 -23.156 1 97.31 202 ALA A N 1
ATOM 1519 C CA . ALA A 1 202 ? -3.781 -27.75 -24.328 1 97.31 202 ALA A CA 1
ATOM 1520 C C . ALA A 1 202 ? -4.258 -26.484 -25.031 1 97.31 202 ALA A C 1
ATOM 1522 O O . ALA A 1 202 ? -5.328 -25.953 -24.719 1 97.31 202 ALA A O 1
ATOM 1523 N N . MET A 1 203 ? -3.445 -26 -25.953 1 96.31 203 MET A N 1
ATOM 1524 C CA . MET A 1 203 ? -3.855 -24.859 -26.766 1 96.31 203 MET A CA 1
ATOM 1525 C C . MET A 1 203 ? -5.012 -25.219 -27.688 1 96.31 203 MET A C 1
ATOM 1527 O O . MET A 1 203 ? -5.223 -26.391 -27.984 1 96.31 203 MET A O 1
ATOM 1531 N N . GLU A 1 204 ? -5.652 -24.219 -28.109 1 96.94 204 GLU A N 1
ATOM 1532 C CA . GLU A 1 204 ? -6.758 -24.453 -29.031 1 96.94 204 GLU A CA 1
ATOM 1533 C C . GLU A 1 204 ? -6.305 -25.25 -30.25 1 96.94 204 GLU A C 1
ATOM 1535 O O . GLU A 1 204 ? -7.035 -26.125 -30.75 1 96.94 204 GLU A O 1
ATOM 1540 N N . SER A 1 205 ? -5.117 -25.078 -30.703 1 95.5 205 SER A N 1
ATOM 1541 C CA . SER A 1 205 ? -4.559 -25.734 -31.891 1 95.5 205 SER A CA 1
ATOM 1542 C C . SER A 1 205 ? -4.258 -27.203 -31.625 1 95.5 205 SER A C 1
ATOM 1544 O O . SER A 1 205 ? -4.039 -27.969 -32.562 1 95.5 205 SER A O 1
ATOM 1546 N N . GLY A 1 206 ? -4.191 -27.531 -30.375 1 96.56 206 GLY A N 1
ATOM 1547 C CA . GLY A 1 206 ? -3.791 -28.875 -29.984 1 96.56 206 GLY A CA 1
ATOM 1548 C C . GLY A 1 206 ? -2.352 -28.953 -29.516 1 96.56 206 GLY A C 1
ATOM 1549 O O . GLY A 1 206 ? -1.934 -29.969 -28.953 1 96.56 206 GLY A O 1
ATOM 1550 N N . ALA A 1 207 ? -1.675 -27.875 -29.719 1 96.38 207 ALA A N 1
ATOM 1551 C CA . ALA A 1 207 ? -0.286 -27.828 -29.266 1 96.38 207 ALA A CA 1
ATOM 1552 C C . ALA A 1 207 ? -0.197 -28 -27.75 1 96.38 207 ALA A C 1
ATOM 1554 O O . ALA A 1 207 ? -1.101 -27.594 -27.016 1 96.38 207 ALA A O 1
ATOM 1555 N N . MET A 1 208 ? 0.879 -28.641 -27.328 1 97.25 208 MET A N 1
ATOM 1556 C CA . MET A 1 208 ? 1.116 -28.906 -25.906 1 97.25 208 MET A CA 1
ATOM 1557 C C . MET A 1 208 ? 2.316 -28.109 -25.406 1 97.25 208 MET A C 1
ATOM 1559 O O . MET A 1 208 ? 3.102 -27.594 -26.203 1 97.25 208 MET A O 1
ATOM 1563 N N . SER A 1 209 ? 2.389 -28 -24.125 1 95.75 209 SER A N 1
ATOM 1564 C CA . SER A 1 209 ? 3.525 -27.297 -23.531 1 95.75 209 SER A CA 1
ATOM 1565 C C . SER A 1 209 ? 4.762 -28.203 -23.484 1 95.75 209 SER A C 1
ATOM 1567 O O . SER A 1 209 ? 4.66 -29.391 -23.188 1 95.75 209 SER A O 1
ATOM 1569 N N . GLY A 1 210 ? 5.875 -27.609 -23.875 1 95.69 210 GLY A N 1
ATOM 1570 C CA . GLY A 1 210 ? 7.16 -28.281 -23.75 1 95.69 210 GLY A CA 1
ATOM 1571 C C . GLY A 1 210 ? 7.887 -27.953 -22.469 1 95.69 210 GLY A C 1
ATOM 1572 O O . GLY A 1 210 ? 7.383 -28.234 -21.375 1 95.69 210 GLY A O 1
ATOM 1573 N N . GLY A 1 211 ? 8.992 -27.297 -22.609 1 95.44 211 GLY A N 1
ATOM 1574 C CA . GLY A 1 211 ? 9.703 -26.797 -21.453 1 95.44 211 GLY A CA 1
ATOM 1575 C C . GLY A 1 211 ? 8.992 -25.641 -20.766 1 95.44 211 GLY A C 1
ATOM 1576 O O . GLY A 1 211 ? 8.281 -24.875 -21.422 1 95.44 211 GLY A O 1
ATOM 1577 N N . ARG A 1 212 ? 9.164 -25.609 -19.453 1 95.88 212 ARG A N 1
ATOM 1578 C CA . ARG A 1 212 ? 8.594 -24.531 -18.672 1 95.88 212 ARG A CA 1
ATOM 1579 C C . ARG A 1 212 ? 9.672 -23.844 -17.828 1 95.88 212 ARG A C 1
ATOM 1581 O O . ARG A 1 212 ? 10.555 -24.5 -17.281 1 95.88 212 ARG A O 1
ATOM 1588 N N . LYS A 1 213 ? 9.562 -22.516 -17.766 1 95.19 213 LYS A N 1
ATOM 1589 C CA . LYS A 1 213 ? 10.391 -21.812 -16.781 1 95.19 213 LYS A CA 1
ATOM 1590 C C . LYS A 1 213 ? 9.93 -22.109 -15.359 1 95.19 213 LYS A C 1
ATOM 1592 O O . LYS A 1 213 ? 8.852 -22.688 -15.156 1 95.19 213 LYS A O 1
ATOM 1597 N N . GLY A 1 214 ? 10.867 -21.844 -14.43 1 96.44 214 GLY A N 1
ATOM 1598 C CA . GLY A 1 214 ? 10.484 -21.844 -13.031 1 96.44 214 GLY A CA 1
ATOM 1599 C C . GLY A 1 214 ? 9.969 -20.5 -12.547 1 96.44 214 GLY A C 1
ATOM 1600 O O . GLY A 1 214 ? 10.227 -19.469 -13.18 1 96.44 214 GLY A O 1
ATOM 1601 N N . SER A 1 215 ? 9.242 -20.531 -11.461 1 96.25 215 SER A N 1
ATOM 1602 C CA . SER A 1 215 ? 8.656 -19.312 -10.914 1 96.25 215 SER A CA 1
ATOM 1603 C C . SER A 1 215 ? 8.891 -19.219 -9.406 1 96.25 215 SER A C 1
ATOM 1605 O O . SER A 1 215 ? 8.711 -20.203 -8.688 1 96.25 215 SER A O 1
ATOM 1607 N N . ALA A 1 216 ? 9.32 -18.062 -9.008 1 96.88 216 ALA A N 1
ATOM 1608 C CA . ALA A 1 216 ? 9.5 -17.781 -7.586 1 96.88 216 ALA A CA 1
ATOM 1609 C C . ALA A 1 216 ? 8.719 -16.531 -7.176 1 96.88 216 ALA A C 1
ATOM 1611 O O . ALA A 1 216 ? 8.5 -15.633 -7.988 1 96.88 216 ALA A O 1
ATOM 1612 N N . ILE A 1 217 ? 8.32 -16.547 -5.969 1 95.81 217 ILE A N 1
ATOM 1613 C CA . ILE A 1 217 ? 7.77 -15.367 -5.305 1 95.81 217 ILE A CA 1
ATOM 1614 C C . ILE A 1 217 ? 8.508 -15.125 -3.992 1 95.81 217 ILE A C 1
ATOM 1616 O O . ILE A 1 217 ? 8.703 -16.047 -3.199 1 95.81 217 ILE A O 1
ATOM 1620 N N . TYR A 1 218 ? 8.93 -13.914 -3.824 1 97.69 218 TYR A N 1
ATOM 1621 C CA . TYR A 1 218 ? 9.547 -13.516 -2.564 1 97.69 218 TYR A CA 1
ATOM 1622 C C . TYR A 1 218 ? 8.875 -12.273 -1.994 1 97.69 218 TYR A C 1
ATOM 1624 O O . TYR A 1 218 ? 8.656 -11.297 -2.711 1 97.69 218 TYR A O 1
ATOM 1632 N N . ASP A 1 219 ? 8.5 -12.352 -0.774 1 97.31 219 ASP A N 1
ATOM 1633 C CA . ASP A 1 219 ? 8.141 -11.188 0.03 1 97.31 219 ASP A CA 1
ATOM 1634 C C . ASP A 1 219 ? 9.305 -10.734 0.902 1 97.31 219 ASP A C 1
ATOM 1636 O O . ASP A 1 219 ? 9.781 -11.484 1.757 1 97.31 219 ASP A O 1
ATOM 1640 N N . ILE A 1 220 ? 9.773 -9.578 0.666 1 98.56 220 ILE A N 1
ATOM 1641 C CA . ILE A 1 220 ? 10.828 -9.016 1.505 1 98.56 220 ILE A CA 1
ATOM 1642 C C . ILE A 1 220 ? 10.227 -7.977 2.453 1 98.56 220 ILE A C 1
ATOM 1644 O O . ILE A 1 220 ? 9.711 -6.949 2.01 1 98.56 220 ILE A O 1
ATOM 1648 N N . VAL A 1 221 ? 10.281 -8.289 3.723 1 98.56 221 VAL A N 1
ATOM 1649 C CA . VAL A 1 221 ? 9.75 -7.391 4.742 1 98.56 221 VAL A CA 1
ATOM 1650 C C . VAL A 1 221 ? 10.883 -6.594 5.383 1 98.56 221 VAL A C 1
ATOM 1652 O O . VAL A 1 221 ? 11.742 -7.164 6.062 1 98.56 221 VAL A O 1
ATOM 1655 N N . PHE A 1 222 ? 10.891 -5.324 5.176 1 98.62 222 PHE A N 1
ATOM 1656 C CA . PHE A 1 222 ? 11.891 -4.438 5.766 1 98.62 222 PHE A CA 1
ATOM 1657 C C . PHE A 1 222 ? 11.359 -3.797 7.043 1 98.62 222 PHE A C 1
ATOM 1659 O O . PHE A 1 222 ? 10.188 -3.402 7.105 1 98.62 222 PHE A O 1
ATOM 1666 N N . LYS A 1 223 ? 12.211 -3.752 8.047 1 98.19 223 LYS A N 1
ATOM 1667 C CA . LYS A 1 223 ? 11.906 -3.084 9.305 1 98.19 223 LYS A CA 1
ATOM 1668 C C . LYS A 1 223 ? 12.945 -2.018 9.641 1 98.19 223 LYS A C 1
ATOM 1670 O O . LYS A 1 223 ? 14.141 -2.238 9.461 1 98.19 223 LYS A O 1
ATOM 1675 N N . GLY A 1 224 ? 12.508 -0.893 9.992 1 97.5 224 GLY A N 1
ATOM 1676 C CA . GLY A 1 224 ? 13.344 0.205 10.461 1 97.5 224 GLY A CA 1
ATOM 1677 C C . GLY A 1 224 ? 12.891 0.766 11.797 1 97.5 224 GLY A C 1
ATOM 1678 O O . GLY A 1 224 ? 12.516 0.012 12.695 1 97.5 224 GLY A O 1
ATOM 1679 N N . LEU A 1 225 ? 13.102 2.1 11.914 1 96.44 225 LEU A N 1
ATOM 1680 C CA . LEU A 1 225 ? 12.742 2.779 13.156 1 96.44 225 LEU A CA 1
ATOM 1681 C C . LEU A 1 225 ? 11.938 4.047 12.867 1 96.44 225 LEU A C 1
ATOM 1683 O O . LEU A 1 225 ? 12.414 4.934 12.156 1 96.44 225 LEU A O 1
ATOM 1687 N N . ALA A 1 226 ? 10.75 4.102 13.484 1 93.56 226 ALA A N 1
ATOM 1688 C CA . ALA A 1 226 ? 9.891 5.27 13.289 1 93.56 226 ALA A CA 1
ATOM 1689 C C . ALA A 1 226 ? 10.406 6.465 14.086 1 93.56 226 ALA A C 1
ATOM 1691 O O . ALA A 1 226 ? 11 6.297 15.156 1 93.56 226 ALA A O 1
ATOM 1692 N N . SER A 1 227 ? 10.273 7.617 13.547 1 90.56 227 SER A N 1
ATOM 1693 C CA . SER A 1 227 ? 10.586 8.883 14.195 1 90.56 227 SER A CA 1
ATOM 1694 C C . SER A 1 227 ? 9.789 10.031 13.578 1 90.56 227 SER A C 1
ATOM 1696 O O . SER A 1 227 ? 9.328 9.93 12.438 1 90.56 227 SER A O 1
ATOM 1698 N N . HIS A 1 228 ? 9.484 11.055 14.422 1 84.94 228 HIS A N 1
ATOM 1699 C CA . HIS A 1 228 ? 8.836 12.25 13.891 1 84.94 228 HIS A CA 1
ATOM 1700 C C . HIS A 1 228 ? 9.75 12.984 12.914 1 84.94 228 HIS A C 1
ATOM 1702 O O . HIS A 1 228 ? 10.797 13.508 13.312 1 84.94 228 HIS A O 1
ATOM 1708 N N . ALA A 1 229 ? 9.305 13.172 11.734 1 82.94 229 ALA A N 1
ATOM 1709 C CA . ALA A 1 229 ? 10.156 13.672 10.656 1 82.94 229 ALA A CA 1
ATOM 1710 C C . ALA A 1 229 ? 10.484 15.148 10.867 1 82.94 229 ALA A C 1
ATOM 1712 O O . ALA A 1 229 ? 11.547 15.617 10.453 1 82.94 229 ALA A O 1
ATOM 1713 N N . GLY A 1 230 ? 9.641 15.867 11.367 1 76.69 230 GLY A N 1
ATOM 1714 C CA . GLY A 1 230 ? 9.867 17.281 11.586 1 76.69 230 GLY A CA 1
ATOM 1715 C C . GLY A 1 230 ? 10.656 17.578 12.852 1 76.69 230 GLY A C 1
ATOM 1716 O O . GLY A 1 230 ? 11.359 18.594 12.93 1 76.69 230 GLY A O 1
ATOM 1717 N N . ARG A 1 231 ? 10.648 16.719 13.844 1 74.62 231 ARG A N 1
ATOM 1718 C CA . ARG A 1 231 ? 11.227 17 15.156 1 74.62 231 ARG A CA 1
ATOM 1719 C C . ARG A 1 231 ? 12.562 16.266 15.328 1 74.62 231 ARG A C 1
ATOM 1721 O O . ARG A 1 231 ? 13.508 16.828 15.883 1 74.62 231 ARG A O 1
ATOM 1728 N N . ALA A 1 232 ? 12.562 14.984 14.789 1 82 232 ALA A N 1
ATOM 1729 C CA . ALA A 1 232 ? 13.766 14.18 15 1 82 232 ALA A CA 1
ATOM 1730 C C . ALA A 1 232 ? 13.992 13.219 13.828 1 82 232 ALA A C 1
ATOM 1732 O O . ALA A 1 232 ? 14.086 12.008 14.023 1 82 232 ALA A O 1
ATOM 1733 N N . PRO A 1 233 ? 14.141 13.742 12.719 1 79.56 233 PRO A N 1
ATOM 1734 C CA . PRO A 1 233 ? 14.312 12.859 11.562 1 79.56 233 PRO A CA 1
ATOM 1735 C C . PRO A 1 233 ? 15.539 11.953 11.688 1 79.56 233 PRO A C 1
ATOM 1737 O O . PRO A 1 233 ? 15.531 10.82 11.211 1 79.56 233 PRO A O 1
ATOM 1740 N N . GLU A 1 234 ? 16.5 12.367 12.352 1 84.56 234 GLU A N 1
ATOM 1741 C CA . GLU A 1 234 ? 17.766 11.641 12.469 1 84.56 234 GLU A CA 1
ATOM 1742 C C . GLU A 1 234 ? 17.609 10.391 13.328 1 84.56 234 GLU A C 1
ATOM 1744 O O . GLU A 1 234 ? 18.438 9.484 13.273 1 84.56 234 GLU A O 1
ATOM 1749 N N . ALA A 1 235 ? 16.578 10.336 14.055 1 90.31 235 ALA A N 1
ATOM 1750 C CA . ALA A 1 235 ? 16.328 9.188 14.922 1 90.31 235 ALA A CA 1
ATOM 1751 C C . ALA A 1 235 ? 15.625 8.07 14.172 1 90.31 235 ALA A C 1
ATOM 1753 O O . ALA A 1 235 ? 15.547 6.938 14.648 1 90.31 235 ALA A O 1
ATOM 1754 N N . GLY A 1 236 ? 15.188 8.367 13.016 1 93.94 236 GLY A N 1
ATOM 1755 C CA . GLY A 1 236 ? 14.43 7.391 12.25 1 93.94 236 GLY A CA 1
ATOM 1756 C C . GLY A 1 236 ? 15.281 6.598 11.281 1 93.94 236 GLY A C 1
ATOM 1757 O O . GLY A 1 236 ? 16.375 7.023 10.922 1 93.94 236 GLY A O 1
ATOM 1758 N N . ARG A 1 237 ? 14.898 5.434 10.977 1 97.38 237 ARG A N 1
ATOM 1759 C CA . ARG A 1 237 ? 15.453 4.551 9.953 1 97.38 237 ARG A CA 1
ATOM 1760 C C . ARG A 1 237 ? 14.375 4.098 8.977 1 97.38 237 ARG A C 1
ATOM 1762 O O . ARG A 1 237 ? 13.5 3.314 9.336 1 97.38 237 ARG A O 1
ATOM 1769 N N . SER A 1 238 ? 14.445 4.523 7.734 1 97.19 238 SER A N 1
ATOM 1770 C CA . SER A 1 238 ? 13.344 4.375 6.789 1 97.19 238 SER A CA 1
ATOM 1771 C C . SER A 1 238 ? 13.375 3.004 6.121 1 97.19 238 SER A C 1
ATOM 1773 O O . SER A 1 238 ? 14.242 2.727 5.293 1 97.19 238 SER A O 1
ATOM 1775 N N . ALA A 1 239 ? 12.352 2.217 6.41 1 98.19 239 ALA A N 1
ATOM 1776 C CA . ALA A 1 239 ? 12.188 0.921 5.758 1 98.19 239 ALA A CA 1
ATOM 1777 C C . ALA A 1 239 ? 11.867 1.093 4.277 1 98.19 239 ALA A C 1
ATOM 1779 O O . ALA A 1 239 ? 12.258 0.264 3.449 1 98.19 239 ALA A O 1
ATOM 1780 N N . ILE A 1 240 ? 11.219 2.137 3.926 1 97.94 240 ILE A N 1
ATOM 1781 C CA . ILE A 1 240 ? 10.812 2.395 2.547 1 97.94 240 ILE A CA 1
ATOM 1782 C C . ILE A 1 240 ? 12.047 2.682 1.693 1 97.94 240 ILE A C 1
ATOM 1784 O O . ILE A 1 240 ? 12.148 2.211 0.558 1 97.94 240 ILE A O 1
ATOM 1788 N N . LEU A 1 241 ? 12.969 3.449 2.221 1 98.25 241 LEU A N 1
ATOM 1789 C CA . LEU A 1 241 ? 14.18 3.744 1.464 1 98.25 241 LEU A CA 1
ATOM 1790 C C . LEU A 1 241 ? 15.008 2.48 1.255 1 98.25 241 LEU A C 1
ATOM 1792 O O . LEU A 1 241 ? 15.617 2.299 0.197 1 98.25 241 LEU A O 1
ATOM 1796 N N . ALA A 1 242 ? 15.016 1.606 2.252 1 98.69 242 ALA A N 1
ATOM 1797 C CA . ALA A 1 242 ? 15.672 0.314 2.09 1 98.69 242 ALA A CA 1
ATOM 1798 C C . ALA A 1 242 ? 15.016 -0.502 0.98 1 98.69 242 ALA A C 1
ATOM 1800 O O . ALA A 1 242 ? 15.703 -1.062 0.122 1 98.69 242 ALA A O 1
ATOM 1801 N N . ALA A 1 243 ? 13.711 -0.575 1.002 1 98.69 243 ALA A N 1
ATOM 1802 C CA . ALA A 1 243 ? 12.969 -1.299 -0.027 1 98.69 243 ALA A CA 1
ATOM 1803 C C . ALA A 1 243 ? 13.234 -0.716 -1.411 1 98.69 243 ALA A C 1
ATOM 1805 O O . ALA A 1 243 ? 13.391 -1.457 -2.385 1 98.69 243 ALA A O 1
ATOM 1806 N N . ALA A 1 244 ? 13.281 0.634 -1.48 1 98.69 244 ALA A N 1
ATOM 1807 C CA . ALA A 1 244 ? 13.555 1.309 -2.748 1 98.69 244 ALA A CA 1
ATOM 1808 C C . ALA A 1 244 ? 14.945 0.959 -3.266 1 98.69 244 ALA A C 1
ATOM 1810 O O . ALA A 1 244 ? 15.117 0.69 -4.457 1 98.69 244 ALA A O 1
ATOM 1811 N N . GLU A 1 245 ? 15.891 1 -2.406 1 98.81 245 GLU A N 1
ATOM 1812 C CA . GLU A 1 245 ? 17.25 0.633 -2.791 1 98.81 245 GLU A CA 1
ATOM 1813 C C . GLU A 1 245 ? 17.312 -0.805 -3.299 1 98.81 245 GLU A C 1
ATOM 1815 O O . GLU A 1 245 ? 17.953 -1.085 -4.309 1 98.81 245 GLU A O 1
ATOM 1820 N N . PHE A 1 246 ? 16.656 -1.679 -2.578 1 98.88 246 PHE A N 1
ATOM 1821 C CA . PHE A 1 246 ? 16.594 -3.074 -2.994 1 98.88 246 PHE A CA 1
ATOM 1822 C C . PHE A 1 246 ? 15.938 -3.205 -4.367 1 98.88 246 PHE A C 1
ATOM 1824 O O . PHE A 1 246 ? 16.438 -3.926 -5.23 1 98.88 246 PHE A O 1
ATOM 1831 N N . ALA A 1 247 ? 14.828 -2.551 -4.562 1 98.69 247 ALA A N 1
ATOM 1832 C CA . ALA A 1 247 ? 14.102 -2.602 -5.828 1 98.69 247 ALA A CA 1
ATOM 1833 C C . ALA A 1 247 ? 15.008 -2.203 -6.992 1 98.69 247 ALA A C 1
ATOM 1835 O O . ALA A 1 247 ? 15.023 -2.871 -8.031 1 98.69 247 ALA A O 1
ATOM 1836 N N . LEU A 1 248 ? 15.742 -1.125 -6.832 1 98.75 248 LEU A N 1
ATOM 1837 C CA . LEU A 1 248 ? 16.625 -0.666 -7.902 1 98.75 248 LEU A CA 1
ATOM 1838 C C . LEU A 1 248 ? 17.781 -1.639 -8.109 1 98.75 248 LEU A C 1
ATOM 1840 O O . LEU A 1 248 ? 18.25 -1.808 -9.234 1 98.75 248 LEU A O 1
ATOM 1844 N N . GLY A 1 249 ? 18.219 -2.232 -6.984 1 98.75 249 GLY A N 1
ATOM 1845 C CA . GLY A 1 249 ? 19.203 -3.307 -7.129 1 98.75 249 GLY A CA 1
ATOM 1846 C C . GLY A 1 249 ? 18.672 -4.473 -7.945 1 98.75 249 GLY A C 1
ATOM 1847 O O . GLY A 1 249 ? 19.406 -5.039 -8.766 1 98.75 249 GLY A O 1
ATOM 1848 N N . VAL A 1 250 ? 17.438 -4.871 -7.73 1 98.62 250 VAL A N 1
ATOM 1849 C CA . VAL A 1 250 ? 16.781 -5.949 -8.469 1 98.62 250 VAL A CA 1
ATOM 1850 C C . VAL A 1 250 ? 16.719 -5.586 -9.953 1 98.62 250 VAL A C 1
ATOM 1852 O O . VAL A 1 250 ? 16.922 -6.441 -10.812 1 98.62 250 VAL A O 1
ATOM 1855 N N . GLU A 1 251 ? 16.391 -4.324 -10.211 1 97.44 251 GLU A N 1
ATOM 1856 C CA . GLU A 1 251 ? 16.375 -3.854 -11.594 1 97.44 251 GLU A CA 1
ATOM 1857 C C . GLU A 1 251 ? 17.703 -4.105 -12.281 1 97.44 251 GLU A C 1
ATOM 1859 O O . GLU A 1 251 ? 17.75 -4.547 -13.43 1 97.44 251 GLU A O 1
ATOM 1864 N N . LYS A 1 252 ? 18.75 -3.799 -11.602 1 97.94 252 LYS A N 1
ATOM 1865 C CA . LYS A 1 252 ? 20.094 -4.02 -12.148 1 97.94 252 LYS A CA 1
ATOM 1866 C C . LYS A 1 252 ? 20.359 -5.508 -12.359 1 97.94 252 LYS A C 1
ATOM 1868 O O . LYS A 1 252 ? 21.016 -5.895 -13.336 1 97.94 252 LYS A O 1
ATOM 1873 N N . LEU A 1 253 ? 19.922 -6.336 -11.398 1 97.5 253 LEU A N 1
ATOM 1874 C CA . LEU A 1 253 ? 20.062 -7.781 -11.547 1 97.5 253 LEU A CA 1
ATOM 1875 C C . LEU A 1 253 ? 19.328 -8.266 -12.805 1 97.5 253 LEU A C 1
ATOM 1877 O O . LEU A 1 253 ? 19.859 -9.078 -13.555 1 97.5 253 LEU A O 1
ATOM 1881 N N . ASP A 1 254 ? 18.125 -7.777 -12.984 1 96.25 254 ASP A N 1
ATOM 1882 C CA . ASP A 1 254 ? 17.328 -8.148 -14.148 1 96.25 254 ASP A CA 1
ATOM 1883 C C . ASP A 1 254 ? 18.062 -7.812 -15.445 1 96.25 254 ASP A C 1
ATOM 1885 O O . ASP A 1 254 ? 18.047 -8.602 -16.391 1 96.25 254 ASP A O 1
ATOM 1889 N N . ALA A 1 255 ? 18.688 -6.656 -15.477 1 94.44 255 ALA A N 1
ATOM 1890 C CA . ALA A 1 255 ? 19.422 -6.211 -16.656 1 94.44 255 ALA A CA 1
ATOM 1891 C C . ALA A 1 255 ? 20.672 -7.062 -16.875 1 94.44 255 ALA A C 1
ATOM 1893 O O . ALA A 1 255 ? 21.078 -7.289 -18.016 1 94.44 255 ALA A O 1
ATOM 1894 N N . ALA A 1 256 ? 21.234 -7.566 -15.844 1 95.5 256 ALA A N 1
ATOM 1895 C CA . ALA A 1 256 ? 22.516 -8.25 -15.906 1 95.5 256 ALA A CA 1
ATOM 1896 C C . ALA A 1 256 ? 22.344 -9.727 -16.234 1 95.5 256 ALA A C 1
ATOM 1898 O O . ALA A 1 256 ? 23.25 -10.359 -16.797 1 95.5 256 ALA A O 1
ATOM 1899 N N . MET A 1 257 ? 21.281 -10.344 -15.781 1 92.88 257 MET A N 1
ATOM 1900 C CA . MET A 1 257 ? 21.094 -11.781 -15.945 1 92.88 257 MET A CA 1
ATOM 1901 C C . MET A 1 257 ? 20.234 -12.086 -17.172 1 92.88 257 MET A C 1
ATOM 1903 O O . MET A 1 257 ? 19 -11.945 -17.125 1 92.88 257 MET A O 1
ATOM 1907 N N . ASP A 1 258 ? 20.969 -12.609 -18.031 1 86.75 258 ASP A N 1
ATOM 1908 C CA . ASP A 1 258 ? 20.266 -12.953 -19.266 1 86.75 258 ASP A CA 1
ATOM 1909 C C . ASP A 1 258 ? 19.297 -14.117 -19.031 1 86.75 258 ASP A C 1
ATOM 1911 O O . ASP A 1 258 ? 19.547 -14.977 -18.188 1 86.75 258 ASP A O 1
ATOM 1915 N N . THR A 1 259 ? 18.078 -14.219 -19.453 1 90 259 THR A N 1
ATOM 1916 C CA . THR A 1 259 ? 17.078 -15.281 -19.547 1 90 259 THR A CA 1
ATOM 1917 C C . THR A 1 259 ? 16.312 -15.406 -18.234 1 90 259 THR A C 1
ATOM 1919 O O . THR A 1 259 ? 15.375 -16.203 -18.125 1 90 259 THR A O 1
ATOM 1922 N N . VAL A 1 260 ? 16.922 -14.766 -17.078 1 95.19 260 VAL A N 1
ATOM 1923 C CA . VAL A 1 260 ? 16.156 -14.695 -15.836 1 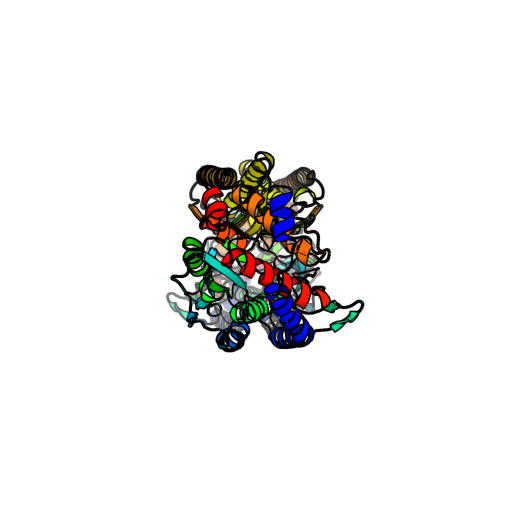95.19 260 VAL A CA 1
ATOM 1924 C C . VAL A 1 260 ? 15.375 -13.383 -15.781 1 95.19 260 VAL A C 1
ATOM 1926 O O . VAL A 1 260 ? 15.898 -12.32 -16.141 1 95.19 260 VAL A O 1
ATOM 1929 N N . THR A 1 261 ? 14.25 -13.453 -15.359 1 95.25 261 THR A N 1
ATOM 1930 C CA . THR A 1 261 ? 13.43 -12.25 -15.227 1 95.25 261 THR A CA 1
ATOM 1931 C C . THR A 1 261 ? 13.125 -11.969 -13.758 1 95.25 261 THR A C 1
ATOM 1933 O O . THR A 1 261 ? 12.695 -12.852 -13.023 1 95.25 261 THR A O 1
ATOM 1936 N N . PHE A 1 262 ? 13.477 -10.805 -13.359 1 96.94 262 PHE A N 1
ATOM 1937 C CA . PHE A 1 262 ? 13.055 -10.289 -12.062 1 96.94 262 PHE A CA 1
ATOM 1938 C C . PHE A 1 262 ? 11.992 -9.211 -12.219 1 96.94 262 PHE A C 1
ATOM 1940 O O . PHE A 1 262 ? 12.141 -8.305 -13.039 1 96.94 262 PHE A O 1
ATOM 1947 N N . ASN A 1 263 ? 10.914 -9.312 -11.477 1 96.62 263 ASN A N 1
ATOM 1948 C CA . ASN A 1 263 ? 9.883 -8.289 -11.523 1 96.62 263 ASN A CA 1
ATOM 1949 C C . ASN A 1 263 ? 9.453 -7.852 -10.125 1 96.62 263 ASN A C 1
ATOM 1951 O O . ASN A 1 263 ? 8.891 -8.648 -9.367 1 96.62 263 ASN A O 1
ATOM 1955 N N . VAL A 1 264 ? 9.781 -6.602 -9.812 1 97.81 264 VAL A N 1
ATOM 1956 C CA . VAL A 1 264 ? 9.219 -6.035 -8.594 1 97.81 264 VAL A CA 1
ATOM 1957 C C . VAL A 1 264 ? 7.738 -5.715 -8.805 1 97.81 264 VAL A C 1
ATOM 1959 O O . VAL A 1 264 ? 7.398 -4.699 -9.414 1 97.81 264 VAL A O 1
ATOM 1962 N N . GLY A 1 265 ? 6.902 -6.469 -8.203 1 96.81 265 GLY A N 1
ATOM 1963 C CA . GLY A 1 265 ? 5.477 -6.379 -8.477 1 96.81 265 GLY A CA 1
ATOM 1964 C C . GLY A 1 265 ? 4.766 -5.348 -7.621 1 96.81 265 GLY A C 1
ATOM 1965 O O . GLY A 1 265 ? 3.73 -4.809 -8.016 1 96.81 265 GLY A O 1
ATOM 1966 N N . ALA A 1 266 ? 5.34 -5.125 -6.418 1 97 266 ALA A N 1
ATOM 1967 C CA . ALA A 1 266 ? 4.672 -4.184 -5.52 1 97 266 ALA A CA 1
ATOM 1968 C C . ALA A 1 266 ? 5.617 -3.715 -4.418 1 97 266 ALA A C 1
ATOM 1970 O O . ALA A 1 266 ? 6.547 -4.43 -4.043 1 97 266 ALA A O 1
ATOM 1971 N N . ILE A 1 267 ? 5.398 -2.578 -3.953 1 97.19 267 ILE A N 1
ATOM 1972 C CA . ILE A 1 267 ? 5.922 -2.049 -2.699 1 97.19 267 ILE A CA 1
ATOM 1973 C C . ILE A 1 267 ? 4.789 -1.434 -1.886 1 97.19 267 ILE A C 1
ATOM 1975 O O . ILE A 1 267 ? 3.979 -0.669 -2.416 1 97.19 267 ILE A O 1
ATOM 1979 N N . ASP A 1 268 ? 4.699 -1.843 -0.677 1 95.31 268 ASP A N 1
ATOM 1980 C CA . ASP A 1 268 ? 3.773 -1.26 0.288 1 95.31 268 ASP A CA 1
ATOM 1981 C C . ASP A 1 268 ? 4.5 -0.851 1.568 1 95.31 268 ASP A C 1
ATOM 1983 O O . ASP A 1 268 ? 5.215 -1.656 2.166 1 95.31 268 ASP A O 1
ATOM 1987 N N . GLY A 1 269 ? 4.312 0.378 1.899 1 92.62 269 GLY A N 1
ATOM 1988 C CA . GLY A 1 269 ? 4.926 0.789 3.152 1 92.62 269 GLY A CA 1
ATOM 1989 C C . GLY A 1 269 ? 4.625 2.23 3.518 1 92.62 269 GLY A C 1
ATOM 1990 O O . GLY A 1 269 ? 4.363 3.057 2.643 1 92.62 269 GLY A O 1
ATOM 1991 N N . GLY A 1 270 ? 4.664 2.367 4.781 1 84.94 270 GLY A N 1
ATOM 1992 C CA . GLY A 1 270 ? 4.492 3.707 5.32 1 84.94 270 GLY A CA 1
ATOM 1993 C C . GLY A 1 270 ? 3.037 4.105 5.477 1 84.94 270 GLY A C 1
ATOM 1994 O O . GLY A 1 270 ? 2.137 3.299 5.234 1 84.94 270 GLY A O 1
ATOM 1995 N N . ASN A 1 271 ? 2.879 5.262 6.031 1 81.56 271 ASN A N 1
ATOM 1996 C CA . ASN A 1 271 ? 1.542 5.789 6.281 1 81.56 271 ASN A CA 1
ATOM 1997 C C . ASN A 1 271 ? 1.521 7.316 6.215 1 81.56 271 ASN A C 1
ATOM 1999 O O . ASN A 1 271 ? 1.396 7.891 5.133 1 81.56 271 ASN A O 1
ATOM 2003 N N . ALA A 1 272 ? 1.965 7.98 7.285 1 83.75 272 ALA A N 1
ATOM 2004 C CA . ALA A 1 272 ? 1.901 9.438 7.387 1 83.75 272 ALA A CA 1
ATOM 2005 C C . ALA A 1 272 ? 3.203 10.07 6.914 1 83.75 272 ALA A C 1
ATOM 2007 O O . ALA A 1 272 ? 4.293 9.562 7.195 1 83.75 272 ALA A O 1
ATOM 2008 N N . VAL A 1 273 ? 3.102 11.141 6.191 1 90.12 273 VAL A N 1
ATOM 2009 C CA . VAL A 1 273 ? 4.262 11.805 5.602 1 90.12 273 VAL A CA 1
ATOM 2010 C C . VAL A 1 273 ? 5.137 12.398 6.703 1 90.12 273 VAL A C 1
ATOM 2012 O O . VAL A 1 273 ? 6.305 12.719 6.473 1 90.12 273 VAL A O 1
ATOM 2015 N N . ASN A 1 274 ? 4.625 12.586 7.934 1 88 274 ASN A N 1
ATOM 2016 C CA . ASN A 1 274 ? 5.402 13.203 9 1 88 274 ASN A CA 1
ATOM 2017 C C . ASN A 1 274 ? 6.098 12.156 9.867 1 88 274 ASN A C 1
ATOM 2019 O O . ASN A 1 274 ? 6.703 12.492 10.891 1 88 274 ASN A O 1
ATOM 2023 N N . ILE A 1 275 ? 6.043 10.969 9.508 1 91.06 275 ILE A N 1
ATOM 2024 C CA . ILE A 1 275 ? 6.676 9.883 10.25 1 91.06 275 ILE A CA 1
ATOM 2025 C C . ILE A 1 275 ? 7.633 9.117 9.344 1 91.06 275 ILE A C 1
ATOM 2027 O O . ILE A 1 275 ? 7.277 8.766 8.211 1 91.06 275 ILE A O 1
ATOM 2031 N N . VAL A 1 276 ? 8.805 8.852 9.812 1 95.31 276 VAL A N 1
ATOM 2032 C CA . VAL A 1 276 ? 9.734 7.969 9.117 1 95.31 276 VAL A CA 1
ATOM 2033 C C . VAL A 1 276 ? 9.188 6.543 9.109 1 95.31 276 VAL A C 1
ATOM 2035 O O . VAL A 1 276 ? 8.93 5.969 10.164 1 95.31 276 VAL A O 1
ATOM 2038 N N . PRO A 1 277 ? 8.969 6.02 7.945 1 96.56 277 PRO A N 1
ATOM 2039 C CA . PRO A 1 277 ? 8.32 4.703 7.91 1 96.56 277 PRO A CA 1
ATOM 2040 C C . PRO A 1 277 ? 9.211 3.592 8.453 1 96.56 277 PRO A C 1
ATOM 2042 O O . PRO A 1 277 ? 10.344 3.42 7.992 1 96.56 277 PRO A O 1
ATOM 2045 N N . ASP A 1 278 ? 8.664 2.779 9.367 1 97.25 278 ASP A N 1
ATOM 2046 C CA . ASP A 1 278 ? 9.461 1.742 10.016 1 97.25 278 ASP A CA 1
ATOM 2047 C C . ASP A 1 278 ? 9.156 0.367 9.422 1 97.25 278 ASP A C 1
ATOM 2049 O O . ASP A 1 278 ? 9.68 -0.646 9.891 1 97.25 278 ASP A O 1
ATOM 2053 N N . ASN A 1 279 ? 8.289 0.374 8.43 1 97.31 279 ASN A N 1
ATOM 2054 C CA . ASN A 1 279 ? 7.891 -0.889 7.816 1 97.31 279 ASN A CA 1
ATOM 2055 C C . ASN A 1 279 ? 7.68 -0.744 6.312 1 97.31 279 ASN A C 1
ATOM 2057 O O . ASN A 1 279 ? 7.148 0.268 5.852 1 97.31 279 ASN A O 1
ATOM 2061 N N . ALA A 1 280 ? 8.086 -1.721 5.547 1 97.94 280 ALA A N 1
ATOM 2062 C CA . ALA A 1 280 ? 7.832 -1.798 4.109 1 97.94 280 ALA A CA 1
ATOM 2063 C C . ALA A 1 280 ? 7.867 -3.244 3.623 1 97.94 280 ALA A C 1
ATOM 2065 O O . ALA A 1 280 ? 8.68 -4.043 4.094 1 97.94 280 ALA A O 1
ATOM 2066 N N . VAL A 1 281 ? 6.98 -3.594 2.703 1 98 281 VAL A N 1
ATOM 2067 C CA . VAL A 1 281 ? 6.945 -4.922 2.098 1 98 281 VAL A CA 1
ATOM 2068 C C . VAL A 1 281 ? 7.156 -4.809 0.59 1 98 281 VAL A C 1
ATOM 2070 O O . VAL A 1 281 ? 6.473 -4.031 -0.083 1 98 281 VAL A O 1
ATOM 2073 N N . LEU A 1 282 ? 8.117 -5.473 0.069 1 98.31 282 LEU A N 1
ATOM 2074 C CA . LEU A 1 282 ? 8.375 -5.574 -1.363 1 98.31 282 LEU A CA 1
ATOM 2075 C C . LEU A 1 282 ? 8.07 -6.977 -1.875 1 98.31 282 LEU A C 1
ATOM 2077 O O . LEU A 1 282 ? 8.531 -7.965 -1.304 1 98.31 282 LEU A O 1
ATOM 2081 N N . ARG A 1 283 ? 7.309 -7.062 -2.92 1 97.81 283 ARG A N 1
ATOM 2082 C CA . ARG A 1 283 ? 6.945 -8.336 -3.529 1 97.81 283 ARG A CA 1
ATOM 2083 C C . ARG A 1 283 ? 7.668 -8.531 -4.859 1 97.81 283 ARG A C 1
ATOM 2085 O O . ARG A 1 283 ? 7.586 -7.684 -5.746 1 97.81 283 ARG A O 1
ATOM 2092 N N . LEU A 1 284 ? 8.281 -9.68 -4.988 1 98 284 LEU A N 1
ATOM 2093 C CA . LEU A 1 284 ? 9.188 -9.938 -6.102 1 98 284 LEU A CA 1
ATOM 2094 C C . LEU A 1 284 ? 8.852 -11.266 -6.773 1 98 284 LEU A C 1
ATOM 2096 O O . LEU A 1 284 ? 8.648 -12.273 -6.094 1 98 284 LEU A O 1
ATOM 2100 N N . GLY A 1 285 ? 8.703 -11.195 -8.078 1 96.75 285 GLY A N 1
ATOM 2101 C CA . GLY A 1 285 ? 8.625 -12.406 -8.875 1 96.75 285 GLY A CA 1
ATOM 2102 C C . GLY A 1 285 ? 9.883 -12.688 -9.672 1 96.75 285 GLY A C 1
ATOM 2103 O O . GLY A 1 285 ? 10.516 -11.766 -10.188 1 96.75 285 GLY A O 1
ATOM 2104 N N . ILE A 1 286 ? 10.234 -13.961 -9.82 1 96.94 286 ILE A N 1
ATOM 2105 C CA . ILE A 1 286 ? 11.391 -14.367 -10.609 1 96.94 286 ILE A CA 1
ATOM 2106 C C . ILE A 1 286 ? 11.008 -15.516 -11.531 1 96.94 286 ILE A C 1
ATOM 2108 O O . ILE A 1 286 ? 10.258 -16.422 -11.141 1 96.94 286 ILE A O 1
ATOM 2112 N N . ARG A 1 287 ? 11.438 -15.516 -12.742 1 96.19 287 ARG A N 1
ATOM 2113 C CA . ARG A 1 287 ? 11.359 -16.625 -13.68 1 96.19 287 ARG A CA 1
ATOM 2114 C C . ARG A 1 287 ? 12.758 -17.078 -14.117 1 96.19 287 ARG A C 1
ATOM 2116 O O . ARG A 1 287 ? 13.609 -16.25 -14.43 1 96.19 287 ARG A O 1
ATOM 2123 N N . ALA A 1 288 ? 12.977 -18.328 -14.102 1 96.5 288 ALA A N 1
ATOM 2124 C CA . ALA A 1 288 ? 14.273 -18.875 -14.492 1 96.5 288 ALA A CA 1
ATOM 2125 C C . ALA A 1 288 ? 14.109 -20.078 -15.422 1 96.5 288 ALA A C 1
ATOM 2127 O O . ALA A 1 288 ? 13.203 -20.891 -15.227 1 96.5 288 ALA A O 1
ATOM 2128 N N . PRO A 1 289 ? 14.961 -20.281 -16.375 1 95.12 289 PRO A N 1
ATOM 2129 C CA . PRO A 1 289 ? 14.797 -21.328 -17.391 1 95.12 289 PRO A CA 1
ATOM 2130 C C . PRO A 1 289 ? 15.258 -22.688 -16.906 1 95.12 289 PRO A C 1
ATOM 2132 O O . PRO A 1 289 ? 14.867 -23.719 -17.469 1 95.12 289 PRO A O 1
ATOM 2135 N N . ASP A 1 290 ? 16.172 -22.719 -15.93 1 94.88 290 ASP A N 1
ATOM 2136 C CA . ASP A 1 290 ? 16.703 -23.969 -15.398 1 94.88 290 ASP A CA 1
ATOM 2137 C C . ASP A 1 290 ? 17.172 -23.797 -13.953 1 94.88 290 ASP A C 1
ATOM 2139 O O . ASP A 1 290 ? 17.172 -22.688 -13.43 1 94.88 290 ASP A O 1
ATOM 2143 N N . GLN A 1 291 ? 17.516 -24.922 -13.359 1 95.56 291 GLN A N 1
ATOM 2144 C CA . GLN A 1 291 ? 17.828 -24.922 -11.938 1 95.56 291 GLN A CA 1
ATOM 2145 C C . GLN A 1 291 ? 19.094 -24.125 -11.656 1 95.56 291 GLN A C 1
ATOM 2147 O O . GLN A 1 291 ? 19.203 -23.453 -10.625 1 95.56 291 GLN A O 1
ATOM 2152 N N . THR A 1 292 ? 20.047 -24.203 -12.492 1 96.38 292 THR A N 1
ATOM 2153 C CA . THR A 1 292 ? 21.297 -23.484 -12.312 1 96.38 292 THR A CA 1
ATOM 2154 C C . THR A 1 292 ? 21.047 -21.969 -12.242 1 96.38 292 THR A C 1
ATOM 2156 O O . THR A 1 292 ? 21.547 -21.297 -11.344 1 96.38 292 THR A O 1
ATOM 2159 N N . ARG A 1 293 ? 20.25 -21.484 -13.141 1 96.69 293 ARG A N 1
ATOM 2160 C CA . ARG A 1 293 ? 19.938 -20.062 -13.18 1 96.69 293 ARG A CA 1
ATOM 2161 C C . ARG A 1 293 ? 19.047 -19.672 -12.016 1 96.69 293 ARG A C 1
ATOM 2163 O O . ARG A 1 293 ? 19.141 -18.562 -11.492 1 96.69 293 ARG A O 1
ATOM 2170 N N . ALA A 1 294 ? 18.188 -20.516 -11.641 1 97.69 294 ALA A N 1
ATOM 2171 C CA . ALA A 1 294 ? 17.359 -20.266 -10.461 1 97.69 294 ALA A CA 1
ATOM 2172 C C . ALA A 1 294 ? 18.219 -20.094 -9.211 1 97.69 294 ALA A C 1
ATOM 2174 O O . ALA A 1 294 ? 18.031 -19.156 -8.445 1 97.69 294 ALA A O 1
ATOM 2175 N N . ASP A 1 295 ? 19.172 -21.016 -9.055 1 97.75 295 ASP A N 1
ATOM 2176 C CA . ASP A 1 295 ? 20.078 -20.938 -7.902 1 97.75 295 ASP A CA 1
ATOM 2177 C C . ASP A 1 295 ? 20.891 -19.656 -7.918 1 97.75 295 ASP A C 1
ATOM 2179 O O . ASP A 1 295 ? 21.078 -19.016 -6.879 1 97.75 295 ASP A O 1
ATOM 2183 N N . LEU A 1 296 ? 21.359 -19.312 -9.023 1 97.75 296 LEU A N 1
ATOM 2184 C CA . LEU A 1 296 ? 22.125 -18.078 -9.164 1 97.75 296 LEU A CA 1
ATOM 2185 C C . LEU A 1 296 ? 21.281 -16.859 -8.812 1 97.75 296 LEU A C 1
ATOM 2187 O O . LEU A 1 296 ? 21.766 -15.938 -8.164 1 97.75 296 LEU A O 1
ATOM 2191 N N . ALA A 1 297 ? 20.078 -16.859 -9.297 1 98 297 ALA A N 1
ATOM 2192 C CA . ALA A 1 297 ? 19.156 -15.758 -9.016 1 98 297 ALA A CA 1
ATOM 2193 C C . ALA A 1 297 ? 18.984 -15.562 -7.512 1 98 297 ALA A C 1
ATOM 2195 O O . ALA A 1 297 ? 19.094 -14.445 -7.004 1 98 297 ALA A O 1
ATOM 2196 N N . VAL A 1 298 ? 18.812 -16.641 -6.797 1 98.25 298 VAL A N 1
ATOM 2197 C CA . VAL A 1 298 ? 18.562 -16.578 -5.359 1 98.25 298 VAL A CA 1
ATOM 2198 C C . VAL A 1 298 ? 19.812 -16.109 -4.637 1 98.25 298 VAL A C 1
ATOM 2200 O O . VAL A 1 298 ? 19.734 -15.258 -3.744 1 98.25 298 VAL A O 1
ATOM 2203 N N . ARG A 1 299 ? 20.938 -16.609 -5.035 1 98.25 299 ARG A N 1
ATOM 2204 C CA . ARG A 1 299 ? 22.203 -16.188 -4.43 1 98.25 299 ARG A CA 1
ATOM 2205 C C . ARG A 1 299 ? 22.453 -14.703 -4.656 1 98.25 299 ARG A C 1
ATOM 2207 O O . ARG A 1 299 ? 22.906 -14 -3.758 1 98.25 299 ARG A O 1
ATOM 2214 N N . SER A 1 300 ? 22.156 -14.266 -5.832 1 98.31 300 SER A N 1
ATOM 2215 C CA . SER A 1 300 ? 22.344 -12.859 -6.176 1 98.31 300 SER A CA 1
ATOM 2216 C C . SER A 1 300 ? 21.422 -11.969 -5.359 1 98.31 300 SER A C 1
ATOM 2218 O O . SER A 1 300 ? 21.812 -10.883 -4.926 1 98.31 300 SER A O 1
ATOM 2220 N N . LEU A 1 301 ? 20.219 -12.414 -5.191 1 98.19 301 LEU A N 1
ATOM 2221 C CA . LEU A 1 301 ? 19.266 -11.68 -4.383 1 98.19 301 LEU A CA 1
ATOM 2222 C C . LEU A 1 301 ? 19.734 -11.562 -2.938 1 98.19 301 LEU A C 1
ATOM 2224 O O . LEU A 1 301 ? 19.609 -10.508 -2.318 1 98.19 301 LEU A O 1
ATOM 2228 N N . GLN A 1 302 ? 20.234 -12.648 -2.432 1 98.44 302 GLN A N 1
ATOM 2229 C CA . GLN A 1 302 ? 20.734 -12.656 -1.064 1 98.44 302 GLN A CA 1
ATOM 2230 C C . GLN A 1 302 ? 21.922 -11.695 -0.908 1 98.44 302 GLN A C 1
ATOM 2232 O O . GLN A 1 302 ? 22.016 -10.992 0.097 1 98.44 302 GLN A O 1
ATOM 2237 N N . THR A 1 303 ? 22.766 -11.68 -1.836 1 98.62 303 THR A N 1
ATOM 2238 C CA . THR A 1 303 ? 23.906 -10.766 -1.83 1 98.62 303 THR A CA 1
ATOM 2239 C C . THR A 1 303 ? 23.422 -9.312 -1.869 1 98.62 303 THR A C 1
ATOM 2241 O O . THR A 1 303 ? 23.938 -8.469 -1.138 1 98.62 303 THR A O 1
ATOM 2244 N N . LEU A 1 304 ? 22.516 -9.062 -2.711 1 98.62 304 LEU A N 1
ATOM 2245 C CA . LEU A 1 304 ? 21.938 -7.723 -2.818 1 98.62 304 LEU A CA 1
ATOM 2246 C C . LEU A 1 304 ? 21.312 -7.297 -1.496 1 98.62 304 LEU A C 1
ATOM 2248 O O . LEU A 1 304 ? 21.5 -6.16 -1.055 1 98.62 304 LEU A O 1
ATOM 2252 N N . LEU A 1 305 ? 20.547 -8.203 -0.875 1 98.75 305 LEU A N 1
ATOM 2253 C CA . LEU A 1 305 ? 19.891 -7.906 0.397 1 98.75 305 LEU A CA 1
ATOM 2254 C C . LEU A 1 305 ? 20.938 -7.57 1.467 1 98.75 305 LEU A C 1
ATOM 2256 O O . LEU A 1 305 ? 20.75 -6.613 2.227 1 98.75 305 LEU A O 1
ATOM 2260 N N . LYS A 1 306 ? 22 -8.32 1.493 1 98.56 306 LYS A N 1
ATOM 2261 C CA . LYS A 1 306 ? 23.078 -8.062 2.453 1 98.56 306 LYS A CA 1
ATOM 2262 C C . LYS A 1 306 ? 23.656 -6.66 2.268 1 98.56 306 LYS A C 1
ATOM 2264 O O . LYS A 1 306 ? 23.984 -5.988 3.244 1 98.56 306 LYS A O 1
ATOM 2269 N N . LYS A 1 307 ? 23.797 -6.227 1.072 1 98.56 307 LYS A N 1
ATOM 2270 C CA . LYS A 1 307 ? 24.281 -4.887 0.785 1 98.56 307 LYS A CA 1
ATOM 2271 C C . LYS A 1 307 ? 23.328 -3.82 1.311 1 98.56 307 LYS A C 1
ATOM 2273 O O . LYS A 1 307 ? 23.75 -2.85 1.939 1 98.56 307 LYS A O 1
ATOM 2278 N N . VAL A 1 308 ? 22.031 -3.996 1.049 1 98.56 308 VAL A N 1
ATOM 2279 C CA . VAL A 1 308 ? 21.016 -3.039 1.475 1 98.56 308 VAL A CA 1
ATOM 2280 C C . VAL A 1 308 ? 20.984 -2.967 3 1 98.56 308 VAL A C 1
ATOM 2282 O O . VAL A 1 308 ? 20.797 -1.893 3.572 1 98.56 308 VAL A O 1
ATOM 2285 N N . LEU A 1 309 ? 21.25 -4.09 3.652 1 98.38 309 LEU A N 1
ATOM 2286 C CA . LEU A 1 309 ? 21.141 -4.188 5.102 1 98.38 309 LEU A CA 1
ATOM 2287 C C . LEU A 1 309 ? 22.344 -3.547 5.789 1 98.38 309 LEU A C 1
ATOM 2289 O O . LEU A 1 309 ? 22.422 -3.514 7.02 1 98.38 309 LEU A O 1
ATOM 2293 N N . LYS A 1 310 ? 23.266 -2.973 5.004 1 98.19 310 LYS A N 1
ATOM 2294 C CA . LYS A 1 310 ? 24.297 -2.119 5.57 1 98.19 310 LYS A CA 1
ATOM 2295 C C . LYS A 1 310 ? 23.719 -0.784 6.031 1 98.19 310 LYS A C 1
ATOM 2297 O O . LYS A 1 310 ? 24.375 -0.052 6.785 1 98.19 310 LYS A O 1
ATOM 2302 N N . ARG A 1 311 ? 22.547 -0.481 5.559 1 96.88 311 ARG A N 1
ATOM 2303 C CA . ARG A 1 311 ? 21.828 0.676 6.102 1 96.88 311 ARG A CA 1
ATOM 2304 C C . ARG A 1 311 ? 21.672 0.56 7.609 1 96.88 311 ARG A C 1
ATOM 2306 O O . ARG A 1 311 ? 21.219 -0.474 8.117 1 96.88 311 ARG A O 1
ATOM 2313 N N . ASP A 1 312 ? 21.953 1.625 8.25 1 96.12 312 ASP A N 1
ATOM 2314 C CA . ASP A 1 312 ? 21.906 1.623 9.703 1 96.12 312 ASP A CA 1
ATOM 2315 C C . ASP A 1 312 ? 20.484 1.407 10.203 1 96.12 312 ASP A C 1
ATOM 2317 O O . ASP A 1 312 ? 19.547 2.086 9.758 1 96.12 312 ASP A O 1
ATOM 2321 N N . GLY A 1 313 ? 20.328 0.424 11.102 1 97.69 313 GLY A N 1
ATOM 2322 C CA . GLY A 1 313 ? 19.062 0.222 11.812 1 97.69 313 GLY A CA 1
ATOM 2323 C C . GLY A 1 313 ? 18.016 -0.491 10.984 1 97.69 313 GLY A C 1
ATOM 2324 O O . GLY A 1 313 ? 16.844 -0.548 11.367 1 97.69 313 GLY A O 1
ATOM 2325 N N . ILE A 1 314 ? 18.359 -1.01 9.844 1 98.44 314 ILE A N 1
ATOM 2326 C CA . ILE A 1 314 ? 17.422 -1.7 8.977 1 98.44 314 ILE A CA 1
ATOM 2327 C C . ILE A 1 314 ? 17.625 -3.209 9.086 1 98.44 314 ILE A C 1
ATOM 2329 O O . ILE A 1 314 ? 18.766 -3.689 9.078 1 98.44 314 ILE A O 1
ATOM 2333 N N . SER A 1 315 ? 16.562 -3.957 9.281 1 98.56 315 SER A N 1
ATOM 2334 C CA . SER A 1 315 ? 16.547 -5.41 9.148 1 98.56 315 SER A CA 1
ATOM 2335 C C . SER A 1 315 ? 15.531 -5.852 8.094 1 98.56 315 SER A C 1
ATOM 2337 O O . SER A 1 315 ? 14.711 -5.051 7.641 1 98.56 315 SER A O 1
ATOM 2339 N N . ALA A 1 316 ? 15.664 -7.109 7.672 1 98.5 316 ALA A N 1
ATOM 2340 C CA . ALA A 1 316 ? 14.727 -7.602 6.668 1 98.5 316 ALA A CA 1
ATOM 2341 C C . ALA A 1 316 ? 14.562 -9.117 6.762 1 98.5 316 ALA A C 1
ATOM 2343 O O . ALA A 1 316 ? 15.461 -9.812 7.246 1 98.5 316 ALA A O 1
ATOM 2344 N N . GLN A 1 317 ? 13.438 -9.57 6.398 1 98 317 GLN A N 1
ATOM 2345 C CA . GLN A 1 317 ? 13.148 -10.984 6.195 1 98 317 GLN A CA 1
ATOM 2346 C C . GLN A 1 317 ? 12.75 -11.266 4.75 1 98 317 GLN A C 1
ATOM 2348 O O . GLN A 1 317 ? 11.883 -10.578 4.195 1 98 317 GLN A O 1
ATOM 2353 N N . MET A 1 318 ? 13.414 -12.172 4.145 1 97.88 318 MET A N 1
ATOM 2354 C CA . MET A 1 318 ? 13.07 -12.641 2.805 1 97.88 318 MET A CA 1
ATOM 2355 C C . MET A 1 318 ? 12.312 -13.961 2.871 1 97.88 318 MET A C 1
ATOM 2357 O O . MET A 1 318 ? 12.875 -14.984 3.26 1 97.88 318 MET A O 1
ATOM 2361 N N . ILE A 1 319 ? 11.047 -13.922 2.52 1 97 319 ILE A N 1
ATOM 2362 C CA . ILE A 1 319 ? 10.172 -15.086 2.621 1 97 319 ILE A CA 1
ATOM 2363 C C . ILE A 1 319 ? 9.727 -15.523 1.227 1 97 319 ILE A C 1
ATOM 2365 O O . ILE A 1 319 ? 9.188 -14.719 0.461 1 97 319 ILE A O 1
ATOM 2369 N N . GLY A 1 320 ? 9.945 -16.766 0.917 1 95.38 320 GLY A N 1
ATOM 2370 C CA . GLY A 1 320 ? 9.523 -17.281 -0.378 1 95.38 320 GLY A CA 1
ATOM 2371 C C . GLY A 1 320 ? 10.516 -18.266 -0.975 1 95.38 320 GLY A C 1
ATOM 2372 O O . GLY A 1 320 ? 11.477 -18.656 -0.314 1 95.38 320 GLY A O 1
ATOM 2373 N N . SER A 1 321 ? 10.219 -18.719 -2.186 1 95 321 SER A N 1
ATOM 2374 C CA . SER A 1 321 ? 11.016 -19.719 -2.908 1 95 321 SER A CA 1
ATOM 2375 C C . SER A 1 321 ? 10.508 -19.891 -4.336 1 95 321 SER A C 1
ATOM 2377 O O . SER A 1 321 ? 9.523 -19.266 -4.734 1 95 321 SER A O 1
ATOM 2379 N N . PHE A 1 322 ? 11.312 -20.625 -5.055 1 95.81 322 PHE A N 1
ATOM 2380 C CA . PHE A 1 322 ? 10.766 -21.156 -6.293 1 95.81 322 PHE A CA 1
ATOM 2381 C C . PHE A 1 322 ? 9.727 -22.234 -6 1 95.81 322 PHE A C 1
ATOM 2383 O O . PHE A 1 322 ? 10.062 -23.422 -5.922 1 95.81 322 PHE A O 1
ATOM 2390 N N . TYR A 1 323 ? 8.5 -21.844 -5.906 1 94.19 323 TYR A N 1
ATOM 2391 C CA . TYR A 1 323 ? 7.418 -22.781 -5.609 1 94.19 323 TYR A CA 1
ATOM 2392 C C . TYR A 1 323 ? 7.141 -23.688 -6.805 1 94.19 323 TYR A C 1
ATOM 2394 O O . TYR A 1 323 ? 6.551 -24.75 -6.652 1 94.19 323 TYR A O 1
ATOM 2402 N N . ARG A 1 324 ? 7.484 -23.266 -7.973 1 96.12 324 ARG A N 1
ATOM 2403 C CA . ARG A 1 324 ? 7.539 -24.047 -9.203 1 96.12 324 ARG A CA 1
ATOM 2404 C C . ARG A 1 324 ? 8.945 -24.062 -9.781 1 96.12 324 ARG A C 1
ATOM 2406 O O . ARG A 1 324 ? 9.344 -23.141 -10.492 1 96.12 324 ARG A O 1
ATOM 2413 N N . PRO A 1 325 ? 9.664 -25.109 -9.539 1 96.25 325 PRO A N 1
ATOM 2414 C CA . PRO A 1 325 ? 11 -25.172 -10.133 1 96.25 325 PRO A CA 1
ATOM 2415 C C . PRO A 1 325 ? 10.961 -25.328 -11.656 1 96.25 325 PRO A C 1
ATOM 2417 O O . PRO A 1 325 ? 9.938 -25.719 -12.211 1 96.25 325 PRO A O 1
ATOM 2420 N N . PRO A 1 326 ? 12.07 -24.984 -12.312 1 97.25 326 PRO A N 1
ATOM 2421 C CA . PRO A 1 326 ? 12.086 -25.062 -13.773 1 97.25 326 PRO A CA 1
ATOM 2422 C C . PRO A 1 326 ? 11.922 -26.484 -14.297 1 97.25 326 PRO A C 1
ATOM 2424 O O . PRO A 1 326 ? 12.344 -27.438 -13.633 1 97.25 326 PRO A O 1
ATOM 2427 N N . LYS A 1 327 ? 11.242 -26.609 -15.414 1 97.56 327 LYS A N 1
ATOM 2428 C CA . LYS A 1 327 ? 11.07 -27.859 -16.141 1 97.56 327 LYS A CA 1
ATOM 2429 C C . LYS A 1 327 ? 11.617 -27.75 -17.562 1 97.56 327 LYS A C 1
ATOM 2431 O O . LYS A 1 327 ? 10.859 -27.719 -18.531 1 97.56 327 LYS A O 1
ATOM 2436 N N . PRO A 1 328 ? 12.938 -27.812 -17.734 1 96.19 328 PRO A N 1
ATOM 2437 C CA . PRO A 1 328 ? 13.531 -27.703 -19.062 1 96.19 328 PRO A CA 1
ATOM 2438 C C . PRO A 1 328 ? 13.32 -28.953 -19.906 1 96.19 328 PRO A C 1
ATOM 2440 O O . PRO A 1 328 ? 12.969 -30 -19.375 1 96.19 328 PRO A O 1
ATOM 2443 N N . ARG A 1 329 ? 13.516 -28.781 -21.203 1 94.69 329 ARG A N 1
ATOM 2444 C CA . ARG A 1 329 ? 13.469 -29.922 -22.125 1 94.69 329 ARG A CA 1
ATOM 2445 C C . ARG A 1 329 ? 14.766 -30.719 -22.062 1 94.69 329 ARG A C 1
ATOM 2447 O O . ARG A 1 329 ? 15.602 -30.625 -22.969 1 94.69 329 ARG A O 1
ATOM 2454 N N . ASN A 1 330 ? 14.867 -31.578 -21.125 1 94.75 330 ASN A N 1
ATOM 2455 C CA . ASN A 1 330 ? 16.031 -32.438 -21.109 1 94.75 330 ASN A CA 1
ATOM 2456 C C . ASN A 1 330 ? 15.82 -33.688 -21.953 1 94.75 330 ASN A C 1
ATOM 2458 O O . ASN A 1 330 ? 14.852 -33.781 -22.703 1 94.75 330 ASN A O 1
ATOM 2462 N N . ALA A 1 331 ? 16.656 -34.656 -21.859 1 96.19 331 ALA A N 1
ATOM 2463 C CA . ALA A 1 331 ? 16.609 -35.844 -22.703 1 96.19 331 ALA A CA 1
ATOM 2464 C C . ALA A 1 331 ? 15.352 -36.656 -22.406 1 96.19 331 ALA A C 1
ATOM 2466 O O . ALA A 1 331 ? 14.719 -37.188 -23.328 1 96.19 331 ALA A O 1
ATOM 2467 N N . ALA A 1 332 ? 15 -36.781 -21.156 1 97.38 332 ALA A N 1
ATOM 2468 C CA . ALA A 1 332 ? 13.812 -37.531 -20.781 1 97.38 332 ALA A CA 1
ATOM 2469 C C . ALA A 1 332 ? 12.547 -36.906 -21.359 1 97.38 332 ALA A C 1
ATOM 2471 O O . ALA A 1 332 ? 11.695 -37.594 -21.922 1 97.38 332 ALA A O 1
ATOM 2472 N N . GLN A 1 333 ? 12.516 -35.656 -21.203 1 97.38 333 GLN A N 1
ATOM 2473 C CA . GLN A 1 333 ? 11.367 -34.906 -21.734 1 97.38 333 GLN A CA 1
ATOM 2474 C C . GLN A 1 333 ? 11.273 -35.031 -23.25 1 97.38 333 GLN A C 1
ATOM 2476 O O . GLN A 1 333 ? 10.195 -35.281 -23.781 1 97.38 333 GLN A O 1
ATOM 2481 N N . SER A 1 334 ? 12.359 -34.844 -23.875 1 96.44 334 SER A N 1
ATOM 2482 C CA . SER A 1 334 ? 12.383 -34.938 -25.328 1 96.44 334 SER A CA 1
ATOM 2483 C C . SER A 1 334 ? 11.922 -36.312 -25.812 1 96.44 334 SER A C 1
ATOM 2485 O O . SER A 1 334 ? 11.117 -36.406 -26.734 1 96.44 334 SER A O 1
ATOM 2487 N N . ARG A 1 335 ? 12.406 -37.344 -25.172 1 97 335 ARG A N 1
ATOM 2488 C CA . ARG A 1 335 ? 12 -38.688 -25.531 1 97 335 ARG A CA 1
ATOM 2489 C C . ARG A 1 335 ? 10.508 -38.906 -25.281 1 97 335 ARG A C 1
ATOM 2491 O O . ARG A 1 335 ? 9.82 -39.5 -26.109 1 97 335 ARG A O 1
ATOM 2498 N N . LEU A 1 336 ? 10.086 -38.438 -24.203 1 97.81 336 LEU A N 1
ATOM 2499 C CA . LEU A 1 336 ? 8.672 -38.562 -23.859 1 97.81 336 LEU A CA 1
ATOM 2500 C C . LEU A 1 336 ? 7.805 -37.844 -24.891 1 97.81 336 LEU A C 1
ATOM 2502 O O . LEU A 1 336 ? 6.773 -38.375 -25.312 1 97.81 336 LEU A O 1
ATOM 2506 N N . PHE A 1 337 ? 8.219 -36.656 -25.328 1 97.44 337 PHE A N 1
ATOM 2507 C CA . PHE A 1 337 ? 7.477 -35.906 -26.328 1 97.44 337 PHE A CA 1
ATOM 2508 C C . PHE A 1 337 ? 7.406 -36.656 -27.641 1 97.44 337 PHE A C 1
ATOM 2510 O O . PHE A 1 337 ? 6.359 -36.688 -28.297 1 97.44 337 PHE A O 1
ATOM 2517 N N . GLU A 1 338 ? 8.438 -37.281 -27.953 1 96.56 338 GLU A N 1
ATOM 2518 C CA . GLU A 1 338 ? 8.508 -38.031 -29.203 1 96.56 338 GLU A CA 1
ATOM 2519 C C . GLU A 1 338 ? 7.539 -39.219 -29.188 1 96.56 338 GLU A C 1
ATOM 2521 O O . GLU A 1 338 ? 6.809 -39.438 -30.156 1 96.56 338 GLU A O 1
ATOM 2526 N N . VAL A 1 339 ? 7.559 -39.938 -28.141 1 97.44 339 VAL A N 1
ATOM 2527 C CA . VAL A 1 339 ? 6.738 -41.125 -28.094 1 97.44 339 VAL A CA 1
ATOM 2528 C C . VAL A 1 339 ? 5.262 -40.75 -28.016 1 97.44 339 VAL A C 1
ATOM 2530 O O . VAL A 1 339 ? 4.402 -41.469 -28.562 1 97.44 339 VAL A O 1
ATOM 2533 N N . VAL A 1 340 ? 4.977 -39.688 -27.328 1 97.62 340 VAL A N 1
ATOM 2534 C CA . VAL A 1 340 ? 3.592 -39.219 -27.219 1 97.62 340 VAL A CA 1
ATOM 2535 C C . VAL A 1 340 ? 3.102 -38.719 -28.562 1 97.62 340 VAL A C 1
ATOM 2537 O O . VAL A 1 340 ? 1.968 -39 -28.969 1 97.62 340 VAL A O 1
ATOM 2540 N N . ASP A 1 341 ? 3.955 -38 -29.234 1 97.44 341 ASP A N 1
ATOM 2541 C CA . ASP A 1 341 ? 3.6 -37.531 -30.578 1 97.44 341 ASP A CA 1
ATOM 2542 C C . ASP A 1 341 ? 3.369 -38.719 -31.516 1 97.44 341 ASP A C 1
ATOM 2544 O O . ASP A 1 341 ? 2.406 -38.719 -32.281 1 97.44 341 ASP A O 1
ATOM 2548 N N . ALA A 1 342 ? 4.203 -39.688 -31.484 1 97 342 ALA A N 1
ATOM 2549 C CA . ALA A 1 342 ? 4.035 -40.875 -32.281 1 97 342 ALA A CA 1
ATOM 2550 C C . ALA A 1 342 ? 2.721 -41.594 -31.969 1 97 342 ALA A C 1
ATOM 2552 O O . ALA A 1 342 ? 2.021 -42.062 -32.875 1 97 342 ALA A O 1
ATOM 2553 N N . THR A 1 343 ? 2.416 -41.656 -30.703 1 97.81 343 THR A N 1
ATOM 2554 C CA . THR A 1 343 ? 1.162 -42.281 -30.266 1 97.81 343 THR A CA 1
ATOM 2555 C C . THR A 1 343 ? -0.031 -41.5 -30.828 1 97.81 343 THR A C 1
ATOM 2557 O O . THR A 1 343 ? -1.03 -42.094 -31.219 1 97.81 343 THR A O 1
ATOM 2560 N N . ALA A 1 344 ? 0.095 -40.219 -30.844 1 97.75 344 ALA A N 1
ATOM 2561 C CA . ALA A 1 344 ? -0.973 -39.344 -31.359 1 97.75 344 ALA A CA 1
ATOM 2562 C C . ALA A 1 344 ? -1.246 -39.656 -32.844 1 97.75 344 ALA A C 1
ATOM 2564 O O . ALA A 1 344 ? -2.363 -39.438 -33.312 1 97.75 344 ALA A O 1
ATOM 2565 N N . GLY A 1 345 ? -0.306 -40.062 -33.531 1 96.5 345 GLY A N 1
ATOM 2566 C CA . GLY A 1 345 ? -0.484 -40.469 -34.906 1 96.5 345 GLY A CA 1
ATOM 2567 C C . GLY A 1 345 ? -1.576 -41.5 -35.094 1 96.5 345 GLY A C 1
ATOM 2568 O O . GLY A 1 345 ? -2.24 -41.531 -36.125 1 96.5 345 GLY A O 1
ATOM 2569 N N . ALA A 1 346 ? -1.752 -42.344 -34.125 1 96.25 346 ALA A N 1
ATOM 2570 C CA . ALA A 1 346 ? -2.793 -43.375 -34.156 1 96.25 346 ALA A CA 1
ATOM 2571 C C . ALA A 1 346 ? -4.18 -42.719 -34.25 1 96.25 346 ALA A C 1
ATOM 2573 O O . ALA A 1 346 ? -5.145 -43.375 -34.656 1 96.25 346 ALA A O 1
ATOM 2574 N N . LEU A 1 347 ? -4.254 -41.562 -33.812 1 96.81 347 LEU A N 1
ATOM 2575 C CA . LEU A 1 347 ? -5.516 -40.812 -33.844 1 96.81 347 LEU A CA 1
ATOM 2576 C C . LEU A 1 347 ? -5.539 -39.812 -35 1 96.81 347 LEU A C 1
ATOM 2578 O O . LEU A 1 347 ? -6.441 -38.969 -35.094 1 96.81 347 LEU A O 1
ATOM 2582 N N . GLY A 1 348 ? -4.523 -39.844 -35.781 1 95.12 348 GLY A N 1
ATOM 2583 C CA . GLY A 1 348 ? -4.414 -38.906 -36.906 1 95.12 348 GLY A CA 1
ATOM 2584 C C . GLY A 1 348 ? -3.988 -37.531 -36.438 1 95.12 348 GLY A C 1
ATOM 2585 O O . GLY A 1 348 ? -4.281 -36.531 -37.125 1 95.12 348 GLY A O 1
ATOM 2586 N N . LEU A 1 349 ? -3.375 -37.438 -35.312 1 95.94 349 LEU A N 1
ATOM 2587 C CA . LEU A 1 349 ? -2.943 -36.156 -34.781 1 95.94 349 LEU A CA 1
ATOM 2588 C C . LEU A 1 349 ? -1.436 -36 -34.906 1 95.94 349 LEU A C 1
ATOM 2590 O O . LEU A 1 349 ? -0.699 -36.969 -35 1 95.94 349 LEU A O 1
ATOM 2594 N N . SER A 1 350 ? -1.04 -34.719 -35.031 1 95.31 350 SER A N 1
ATOM 2595 C CA . SER A 1 350 ? 0.351 -34.312 -34.938 1 95.31 350 SER A CA 1
ATOM 2596 C C . SER A 1 350 ? 0.533 -33.25 -33.812 1 95.31 350 SER A C 1
ATOM 2598 O O . SER A 1 350 ? -0.046 -32.188 -33.875 1 95.31 350 SER A O 1
ATOM 2600 N N . LEU A 1 351 ? 1.359 -33.656 -32.875 1 96.44 351 LEU A N 1
ATOM 2601 C CA . LEU A 1 351 ? 1.493 -32.781 -31.719 1 96.44 351 LEU A CA 1
ATOM 2602 C C . LEU A 1 351 ? 2.752 -31.922 -31.828 1 96.44 351 LEU A C 1
ATOM 2604 O O . LEU A 1 351 ? 3.785 -32.375 -32.312 1 96.44 351 LEU A O 1
ATOM 2608 N N . THR A 1 352 ? 2.604 -30.688 -31.484 1 96.56 352 THR A N 1
ATOM 2609 C CA . THR A 1 352 ? 3.742 -29.797 -31.281 1 96.56 352 THR A CA 1
ATOM 2610 C C . THR A 1 352 ? 3.865 -29.422 -29.797 1 96.56 352 THR A C 1
ATOM 2612 O O . THR A 1 352 ? 2.861 -29.328 -29.094 1 96.56 352 THR A O 1
ATOM 2615 N N . PHE A 1 353 ? 5.098 -29.312 -29.391 1 96.56 353 PHE A N 1
ATOM 2616 C CA . PHE A 1 353 ? 5.387 -28.906 -28.016 1 96.56 353 PHE A CA 1
ATOM 2617 C C . PHE A 1 353 ? 6.078 -27.547 -27.969 1 96.56 353 PHE A C 1
ATOM 2619 O O . PHE A 1 353 ? 7.207 -27.406 -28.438 1 96.56 353 PHE A O 1
ATOM 2626 N N . GLN A 1 354 ? 5.391 -26.609 -27.406 1 94.88 354 GLN A N 1
ATOM 2627 C CA . GLN A 1 354 ? 5.895 -25.234 -27.359 1 94.88 354 GLN A CA 1
ATOM 2628 C C . GLN A 1 354 ? 6.324 -24.859 -25.953 1 94.88 354 GLN A C 1
ATOM 2630 O O . GLN A 1 354 ? 5.539 -24.969 -25 1 94.88 354 GLN A O 1
ATOM 2635 N N . ASP A 1 355 ? 7.582 -24.422 -25.859 1 93.06 355 ASP A N 1
ATOM 2636 C CA . ASP A 1 355 ? 8.047 -23.969 -24.562 1 93.06 355 ASP A CA 1
ATOM 2637 C C . ASP A 1 355 ? 7.281 -22.719 -24.109 1 93.06 355 ASP A C 1
ATOM 2639 O O . ASP A 1 355 ? 6.801 -21.953 -24.938 1 93.06 355 ASP A O 1
ATOM 2643 N N . THR A 1 356 ? 7.156 -22.625 -22.828 1 90.12 356 THR A N 1
ATOM 2644 C CA . THR A 1 356 ? 6.352 -21.531 -22.297 1 90.12 356 THR A CA 1
ATOM 2645 C C . THR A 1 356 ? 6.957 -20.969 -21.016 1 90.12 356 THR A C 1
ATOM 2647 O O . THR A 1 356 ? 7.742 -21.656 -20.344 1 90.12 356 THR A O 1
ATOM 2650 N N . GLY A 1 357 ? 6.605 -19.75 -20.734 1 87.75 357 GLY A N 1
ATOM 2651 C CA . GLY A 1 357 ? 6.996 -19.141 -19.469 1 87.75 357 GLY A CA 1
ATOM 2652 C C . GLY A 1 357 ? 6.031 -19.453 -18.344 1 87.75 357 GLY A C 1
ATOM 2653 O O . GLY A 1 357 ? 6.324 -19.156 -17.172 1 87.75 357 GLY A O 1
ATOM 2654 N N . GLY A 1 358 ? 4.906 -20.047 -18.688 1 89.44 358 GLY A N 1
ATOM 2655 C CA . GLY A 1 358 ? 3.938 -20.422 -17.672 1 89.44 358 GLY A CA 1
ATOM 2656 C C . GLY A 1 358 ? 4.348 -21.641 -16.875 1 89.44 358 GLY A C 1
ATOM 2657 O O . GLY A 1 358 ? 5.246 -22.391 -17.281 1 89.44 358 GLY A O 1
ATOM 2658 N N . VAL A 1 359 ? 3.729 -21.719 -15.688 1 94.19 359 VAL A N 1
ATOM 2659 C CA . VAL A 1 359 ? 4.086 -22.844 -14.82 1 94.19 359 VAL A CA 1
ATOM 2660 C C . VAL A 1 359 ? 2.832 -23.625 -14.43 1 94.19 359 VAL A C 1
ATOM 2662 O O . VAL A 1 359 ? 1.714 -23.125 -14.578 1 94.19 359 VAL A O 1
ATOM 2665 N N . CYS A 1 360 ? 3.004 -24.797 -14.008 1 96.44 360 CYS A N 1
ATOM 2666 C CA . CYS A 1 360 ? 1.938 -25.656 -13.492 1 96.44 360 CYS A CA 1
ATOM 2667 C C . CYS A 1 360 ? 2.504 -26.781 -12.641 1 96.44 360 CYS A C 1
ATOM 2669 O O . CYS A 1 360 ? 3.676 -26.75 -12.258 1 96.44 360 CYS A O 1
ATOM 2671 N N . GLU A 1 361 ? 1.687 -27.75 -12.328 1 98.12 361 GLU A N 1
ATOM 2672 C CA . GLU A 1 361 ? 2.098 -28.844 -11.461 1 98.12 361 GLU A CA 1
ATOM 2673 C C . GLU A 1 361 ? 3.129 -29.734 -12.156 1 98.12 361 GLU A C 1
ATOM 2675 O O . GLU A 1 361 ? 3.857 -30.484 -11.5 1 98.12 361 GLU A O 1
ATOM 2680 N N . GLY A 1 362 ? 3.152 -29.688 -13.469 1 98.25 362 GLY A N 1
ATOM 2681 C CA . GLY A 1 362 ? 4.195 -30.406 -14.18 1 98.25 362 GLY A CA 1
ATOM 2682 C C . GLY A 1 362 ? 5.594 -30.031 -13.734 1 98.25 362 GLY A C 1
ATOM 2683 O O . GLY A 1 362 ? 6.508 -30.859 -13.758 1 98.25 362 GLY A O 1
ATOM 2684 N N . ASN A 1 363 ? 5.777 -28.766 -13.359 1 97.94 363 ASN A N 1
ATOM 2685 C CA . ASN A 1 363 ? 7.047 -28.312 -12.789 1 97.94 363 ASN A CA 1
ATOM 2686 C C . ASN A 1 363 ? 7.398 -29.094 -11.523 1 97.94 363 ASN A C 1
ATOM 2688 O O . ASN A 1 363 ? 8.547 -29.516 -11.344 1 97.94 363 ASN A O 1
ATOM 2692 N N . ASN A 1 364 ? 6.445 -29.312 -10.68 1 97.81 364 ASN A N 1
ATOM 2693 C CA . ASN A 1 364 ? 6.652 -30.016 -9.422 1 97.81 364 ASN A CA 1
ATOM 2694 C C . ASN A 1 364 ? 6.945 -31.5 -9.656 1 97.81 364 ASN A C 1
ATOM 2696 O O . ASN A 1 364 ? 7.797 -32.094 -8.977 1 97.81 364 ASN A O 1
ATOM 2700 N N . VAL A 1 365 ? 6.23 -32.062 -10.594 1 98.44 365 VAL A N 1
ATOM 2701 C CA . VAL A 1 365 ? 6.457 -33.469 -10.945 1 98.44 365 VAL A CA 1
ATOM 2702 C C . VAL A 1 365 ? 7.879 -33.656 -11.477 1 98.44 365 VAL A C 1
ATOM 2704 O O . VAL A 1 365 ? 8.586 -34.562 -11.07 1 98.44 365 VAL A O 1
ATOM 2707 N N . PHE A 1 366 ? 8.266 -32.75 -12.312 1 98.12 366 PHE A N 1
ATOM 2708 C CA . PHE A 1 366 ? 9.602 -32.812 -12.891 1 98.12 366 PHE A CA 1
ATOM 2709 C C . PHE A 1 366 ? 10.664 -32.656 -11.805 1 98.12 366 PHE A C 1
ATOM 2711 O O . PHE A 1 366 ? 11.664 -33.375 -11.805 1 98.12 366 PHE A O 1
ATOM 2718 N N . GLN A 1 367 ? 10.469 -31.734 -10.922 1 96.38 367 GLN A N 1
ATOM 2719 C CA . GLN A 1 367 ? 11.406 -31.516 -9.82 1 96.38 367 GLN A CA 1
ATOM 2720 C C . GLN A 1 367 ? 11.594 -32.781 -8.992 1 96.38 367 GLN A C 1
ATOM 2722 O O . GLN A 1 367 ? 12.688 -33.031 -8.469 1 96.38 367 GLN A O 1
ATOM 2727 N N . ALA A 1 368 ? 10.562 -33.531 -8.914 1 97.19 368 ALA A N 1
ATOM 2728 C CA . ALA A 1 368 ? 10.617 -34.75 -8.133 1 97.19 368 ALA A CA 1
ATOM 2729 C C . ALA A 1 368 ? 11.375 -35.844 -8.883 1 97.19 368 ALA A C 1
ATOM 2731 O O . ALA A 1 368 ? 11.531 -36.969 -8.383 1 97.19 368 ALA A O 1
ATOM 2732 N N . GLY A 1 369 ? 11.828 -35.562 -10.086 1 97 369 GLY A N 1
ATOM 2733 C CA . GLY A 1 369 ? 12.641 -36.5 -10.852 1 97 369 GLY A CA 1
ATOM 2734 C C . GLY A 1 369 ? 11.844 -37.312 -11.867 1 97 369 GLY A C 1
ATOM 2735 O O . GLY A 1 369 ? 12.289 -38.344 -12.328 1 97 369 GLY A O 1
ATOM 2736 N N . THR A 1 370 ? 10.68 -36.844 -12.203 1 98.5 370 THR A N 1
ATOM 2737 C CA . THR A 1 370 ? 9.812 -37.594 -13.086 1 98.5 370 THR A CA 1
ATOM 2738 C C . THR A 1 370 ? 9.492 -36.812 -14.352 1 98.5 370 THR A C 1
ATOM 2740 O O . THR A 1 370 ? 8.922 -35.719 -14.273 1 98.5 370 THR A O 1
ATOM 2743 N N . PRO A 1 371 ? 9.836 -37.312 -15.523 1 98.38 371 PRO A N 1
ATOM 2744 C CA . PRO A 1 371 ? 9.406 -36.625 -16.75 1 98.38 371 PRO 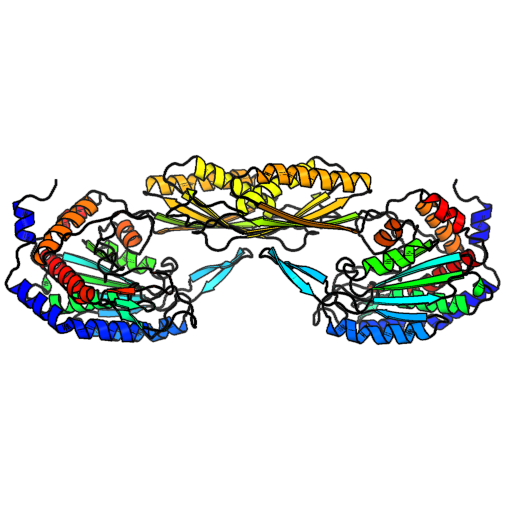A CA 1
ATOM 2745 C C . PRO A 1 371 ? 7.895 -36.656 -16.953 1 98.38 371 PRO A C 1
ATOM 2747 O O . PRO A 1 371 ? 7.219 -37.562 -16.453 1 98.38 371 PRO A O 1
ATOM 2750 N N . ASN A 1 372 ? 7.414 -35.594 -17.672 1 98.62 372 ASN A N 1
ATOM 2751 C CA . ASN A 1 372 ? 5.957 -35.562 -17.719 1 98.62 372 ASN A CA 1
ATOM 2752 C C . ASN A 1 372 ? 5.449 -34.75 -18.906 1 98.62 372 ASN A C 1
ATOM 2754 O O . ASN A 1 372 ? 6.168 -33.906 -19.422 1 98.62 372 ASN A O 1
ATOM 2758 N N . ILE A 1 373 ? 4.254 -35.094 -19.375 1 98.31 373 ILE A N 1
ATOM 2759 C CA . ILE A 1 373 ? 3.41 -34.281 -20.234 1 98.31 373 ILE A CA 1
ATOM 2760 C C . ILE A 1 373 ? 2.432 -33.469 -19.375 1 98.31 373 ILE A C 1
ATOM 2762 O O . ILE A 1 373 ? 1.709 -34.031 -18.547 1 98.31 373 ILE A O 1
ATOM 2766 N N . ASP A 1 374 ? 2.4 -32.125 -19.625 1 97.44 374 ASP A N 1
ATOM 2767 C CA . ASP A 1 374 ? 1.652 -31.406 -18.609 1 97.44 374 ASP A CA 1
ATOM 2768 C C . ASP A 1 374 ? 0.482 -30.625 -19.219 1 97.44 374 ASP A C 1
ATOM 2770 O O . ASP A 1 374 ? -0.085 -29.75 -18.578 1 97.44 374 ASP A O 1
ATOM 2774 N N . THR A 1 375 ? 0.104 -30.969 -20.422 1 98.06 375 THR A N 1
ATOM 2775 C CA . THR A 1 375 ? -1.072 -30.359 -21.031 1 98.06 375 THR A CA 1
ATOM 2776 C C . THR A 1 375 ? -1.891 -31.406 -21.781 1 98.06 375 THR A C 1
ATOM 2778 O O . THR A 1 375 ? -2.271 -31.203 -22.938 1 98.06 375 THR A O 1
ATOM 2781 N N . LEU A 1 376 ? -2.223 -32.438 -21.141 1 98.25 376 LEU A N 1
ATOM 2782 C CA . LEU A 1 376 ? -2.959 -33.531 -21.734 1 98.25 376 LEU A CA 1
ATOM 2783 C C . LEU A 1 376 ? -4.461 -33.312 -21.641 1 98.25 376 LEU A C 1
ATOM 2785 O O . LEU A 1 376 ? -5.25 -34.094 -22.172 1 98.25 376 LEU A O 1
ATOM 2789 N N . GLY A 1 377 ? -4.895 -32.219 -21 1 98.5 377 GLY A N 1
ATOM 2790 C CA . GLY A 1 377 ? -6.309 -31.891 -20.859 1 98.5 377 GLY A CA 1
ATOM 2791 C C . GLY A 1 377 ? -6.961 -31.484 -22.172 1 98.5 377 GLY A C 1
ATOM 2792 O O . GLY A 1 377 ? -6.449 -31.781 -23.25 1 98.5 377 GLY A O 1
ATOM 2793 N N . VAL A 1 378 ? -8.109 -30.891 -22.062 1 98.81 378 VAL A N 1
ATOM 2794 C CA . VAL A 1 378 ? -8.906 -30.469 -23.203 1 98.81 378 VAL A CA 1
ATOM 2795 C C . VAL A 1 378 ? -8.211 -29.297 -23.922 1 98.81 378 VAL A C 1
ATOM 2797 O O . VAL A 1 378 ? -7.332 -28.656 -23.359 1 98.81 378 VAL A O 1
ATOM 2800 N N . ARG A 1 379 ? -8.609 -29.125 -25.172 1 98.62 379 ARG A N 1
ATOM 2801 C CA . ARG A 1 379 ? -8.195 -27.922 -25.875 1 98.62 379 ARG A CA 1
ATOM 2802 C C . ARG A 1 379 ? -9.062 -26.734 -25.469 1 98.62 379 ARG A C 1
ATOM 2804 O O . ARG A 1 379 ? -10.25 -26.891 -25.188 1 98.62 379 ARG A O 1
ATOM 2811 N N . GLY A 1 380 ? -8.445 -25.625 -25.422 1 98.12 380 GLY A N 1
ATOM 2812 C CA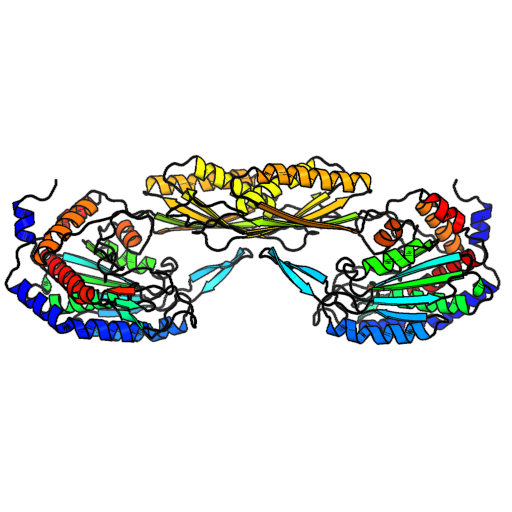 . GLY A 1 380 ? -9.156 -24.406 -25.109 1 98.12 380 GLY A CA 1
ATOM 2813 C C . GLY A 1 380 ? -8.289 -23.156 -25.219 1 98.12 380 GLY A C 1
ATOM 2814 O O . GLY A 1 380 ? -7.273 -23.172 -25.922 1 98.12 380 GLY A O 1
ATOM 2815 N N . GLY A 1 381 ? -8.844 -22.031 -24.625 1 96.5 381 GLY A N 1
ATOM 2816 C CA . GLY A 1 381 ? -8.109 -20.781 -24.719 1 96.5 381 GLY A CA 1
ATOM 2817 C C . GLY A 1 381 ? -8.664 -19.703 -23.812 1 96.5 381 GLY A C 1
ATOM 2818 O O . GLY A 1 381 ? -9.68 -19.906 -23.141 1 96.5 381 GLY A O 1
ATOM 2819 N N . ASN A 1 382 ? -7.871 -18.625 -23.734 1 96.19 382 ASN A N 1
ATOM 2820 C CA . ASN A 1 382 ? -8.203 -17.438 -22.953 1 96.19 382 ASN A CA 1
ATOM 2821 C C . ASN A 1 382 ? -8.422 -17.766 -21.484 1 96.19 382 ASN A C 1
ATOM 2823 O O . ASN A 1 382 ? -9.359 -17.266 -20.859 1 96.19 382 ASN A O 1
ATOM 2827 N N . ILE A 1 383 ? -7.621 -18.688 -21.016 1 94.94 383 ILE A N 1
ATOM 2828 C CA . ILE A 1 383 ? -7.762 -19.094 -19.625 1 94.94 383 ILE A CA 1
ATOM 2829 C C . ILE A 1 383 ? -7.371 -17.938 -18.703 1 94.94 383 ILE A C 1
ATOM 2831 O O . ILE A 1 383 ? -6.711 -17 -19.141 1 94.94 383 ILE A O 1
ATOM 2835 N N . HIS A 1 384 ? -7.848 -17.906 -17.5 1 92.38 384 HIS A N 1
ATOM 2836 C CA . HIS A 1 384 ? -7.617 -16.875 -16.484 1 92.38 384 HIS A CA 1
ATOM 2837 C C . HIS A 1 384 ? -8.305 -15.57 -16.859 1 92.38 384 HIS A C 1
ATOM 2839 O O . HIS A 1 384 ? -7.828 -14.492 -16.516 1 92.38 384 HIS A O 1
ATOM 2845 N N . SER A 1 385 ? -9.297 -15.711 -17.703 1 93.5 385 SER A N 1
ATOM 2846 C CA . SER A 1 385 ? -10.148 -14.578 -18.047 1 93.5 385 SER A CA 1
ATOM 2847 C C . SER A 1 385 ? -11.594 -15.023 -18.25 1 93.5 385 SER A C 1
ATOM 2849 O O . SER A 1 385 ? -11.875 -16.219 -18.375 1 93.5 385 SER A O 1
ATOM 2851 N N . SER A 1 386 ? -12.43 -13.984 -18.297 1 96.12 386 SER A N 1
ATOM 2852 C CA . SER A 1 386 ? -13.852 -14.281 -18.469 1 96.12 386 SER A CA 1
ATOM 2853 C C . SER A 1 386 ? -14.141 -14.766 -19.891 1 96.12 386 SER A C 1
ATOM 2855 O O . SER A 1 386 ? -15.25 -15.195 -20.188 1 96.12 386 SER A O 1
ATOM 2857 N N . ASP A 1 387 ? -13.086 -14.828 -20.719 1 97.5 387 ASP A N 1
ATOM 2858 C CA . ASP A 1 387 ? -13.25 -15.297 -22.094 1 97.5 387 ASP A CA 1
ATOM 2859 C C . ASP A 1 387 ? -12.789 -16.75 -22.234 1 97.5 387 ASP A C 1
ATOM 2861 O O . ASP A 1 387 ? -12.648 -17.25 -23.344 1 97.5 387 ASP A O 1
ATOM 2865 N N . GLU A 1 388 ? -12.508 -17.391 -21.172 1 97.75 388 GLU A N 1
ATOM 2866 C CA . GLU A 1 388 ? -12.078 -18.781 -21.219 1 97.75 388 GLU A CA 1
ATOM 2867 C C . GLU A 1 388 ? -13.07 -19.656 -21.984 1 97.75 388 GLU A C 1
ATOM 2869 O O . GLU A 1 388 ? -14.281 -19.547 -21.781 1 97.75 388 GLU A O 1
ATOM 2874 N N . PHE A 1 389 ? -12.5 -20.516 -22.875 1 98.69 389 PHE A N 1
ATOM 2875 C CA . PHE A 1 389 ? -13.383 -21.422 -23.609 1 98.69 389 PHE A CA 1
ATOM 2876 C C . PHE A 1 389 ? -12.75 -22.797 -23.75 1 98.69 389 PHE A C 1
ATOM 2878 O O . PHE A 1 389 ? -11.539 -22.953 -23.594 1 98.69 389 PHE A O 1
ATOM 2885 N N . VAL A 1 390 ? -13.648 -23.812 -23.969 1 98.81 390 VAL A N 1
ATOM 2886 C CA . VAL A 1 390 ? -13.227 -25.188 -24.219 1 98.81 390 VAL A CA 1
ATOM 2887 C C . VAL A 1 390 ? -13.727 -25.625 -25.594 1 98.81 390 VAL A C 1
ATOM 2889 O O . VAL A 1 390 ? -14.797 -25.219 -26.047 1 98.81 390 VAL A O 1
ATOM 2892 N N . VAL A 1 391 ? -12.914 -26.438 -26.266 1 98.88 391 VAL A N 1
ATOM 2893 C CA . VAL A 1 391 ? -13.281 -27.047 -27.531 1 98.88 391 VAL A CA 1
ATOM 2894 C C . VAL A 1 391 ? -13.914 -28.422 -27.281 1 98.88 391 VAL A C 1
ATOM 2896 O O . VAL A 1 391 ? -13.242 -29.344 -26.812 1 98.88 391 VAL A O 1
ATOM 2899 N N . LEU A 1 392 ? -15.117 -28.625 -27.703 1 98.75 392 LEU A N 1
ATOM 2900 C CA . LEU A 1 392 ? -15.906 -29.781 -27.297 1 98.75 392 LEU A CA 1
ATOM 2901 C C . LEU A 1 392 ? -15.352 -31.062 -27.906 1 98.75 392 LEU A C 1
ATOM 2903 O O . LEU A 1 392 ? -15.305 -32.094 -27.234 1 98.75 392 LEU A O 1
ATOM 2907 N N . ASP A 1 393 ? -14.859 -31 -29.062 1 98.06 393 ASP A N 1
ATOM 2908 C CA . ASP A 1 393 ? -14.375 -32.188 -29.75 1 98.06 393 ASP A CA 1
ATOM 2909 C C . ASP A 1 393 ? -13.102 -32.719 -29.078 1 98.06 393 ASP A C 1
ATOM 2911 O O . ASP A 1 393 ? -12.688 -33.844 -29.344 1 98.06 393 ASP A O 1
ATOM 2915 N N . SER A 1 394 ? -12.57 -31.906 -28.234 1 98.56 394 SER A N 1
ATOM 2916 C CA . SER A 1 394 ? -11.289 -32.281 -27.672 1 98.56 394 SER A CA 1
ATOM 2917 C C . SER A 1 394 ? -11.469 -33.25 -26.5 1 98.56 394 SER A C 1
ATOM 2919 O O . SER A 1 394 ? -10.508 -33.875 -26.062 1 98.56 394 SER A O 1
ATOM 2921 N N . PHE A 1 395 ? -12.688 -33.406 -25.969 1 98.81 395 PHE A N 1
ATOM 2922 C CA . PHE A 1 395 ? -12.906 -34.312 -24.859 1 98.81 395 PHE A CA 1
ATOM 2923 C C . PHE A 1 395 ? -12.555 -35.75 -25.25 1 98.81 395 PHE A C 1
ATOM 2925 O O . PHE A 1 395 ? -11.656 -36.344 -24.672 1 98.81 395 PHE A O 1
ATOM 2932 N N . ALA A 1 396 ? -13.164 -36.188 -26.281 1 98.69 396 ALA A N 1
ATOM 2933 C CA . ALA A 1 396 ? -12.891 -37.562 -26.734 1 98.69 396 ALA A CA 1
ATOM 2934 C C . ALA A 1 396 ? -11.477 -37.688 -27.312 1 98.69 396 ALA A C 1
ATOM 2936 O O . ALA A 1 396 ? -10.812 -38.688 -27.125 1 98.69 396 ALA A O 1
ATOM 2937 N N . GLU A 1 397 ? -11.094 -36.688 -27.984 1 98.56 397 GLU A N 1
ATOM 2938 C CA . GLU A 1 397 ? -9.766 -36.656 -28.594 1 98.56 397 GLU A CA 1
ATOM 2939 C C . GLU A 1 397 ? -8.68 -36.875 -27.547 1 98.56 397 GLU A C 1
ATOM 2941 O O . GLU A 1 397 ? -7.832 -37.75 -27.672 1 98.56 397 GLU A O 1
ATOM 2946 N N . ARG A 1 398 ? -8.734 -36.094 -26.5 1 98.75 398 ARG A N 1
ATOM 2947 C CA . ARG A 1 398 ? -7.684 -36.094 -25.5 1 98.75 398 ARG A CA 1
ATOM 2948 C C . ARG A 1 398 ? -7.816 -37.281 -24.562 1 98.75 398 ARG A C 1
ATOM 2950 O O . ARG A 1 398 ? -6.816 -37.844 -24.125 1 98.75 398 ARG A O 1
ATOM 2957 N N . ALA A 1 399 ? -9.031 -37.688 -24.234 1 98.88 399 ALA A N 1
ATOM 2958 C CA . ALA A 1 399 ? -9.219 -38.906 -23.484 1 98.88 399 ALA A CA 1
ATOM 2959 C C . ALA A 1 399 ? -8.695 -40.125 -24.266 1 98.88 399 ALA A C 1
ATOM 2961 O O . ALA A 1 399 ? -8.078 -41 -23.688 1 98.88 399 ALA A O 1
ATOM 2962 N N . GLY A 1 400 ? -8.992 -40.094 -25.547 1 98.81 400 GLY A N 1
ATOM 2963 C CA . GLY A 1 400 ? -8.484 -41.156 -26.391 1 98.81 400 GLY A CA 1
ATOM 2964 C C . GLY A 1 400 ? -6.965 -41.219 -26.422 1 98.81 400 GLY A C 1
ATOM 2965 O O . GLY A 1 400 ? -6.375 -42.281 -26.297 1 98.81 400 GLY A O 1
ATOM 2966 N N . LEU A 1 401 ? -6.395 -40.094 -26.594 1 98.69 401 LEU A N 1
ATOM 2967 C CA . LEU A 1 401 ? -4.938 -40.031 -26.594 1 98.69 401 LEU A CA 1
ATOM 2968 C C . LEU A 1 401 ? -4.363 -40.562 -25.281 1 98.69 401 LEU A C 1
ATOM 2970 O O . LEU A 1 401 ? -3.424 -41.375 -25.281 1 98.69 401 LEU A O 1
ATOM 2974 N N . THR A 1 402 ? -4.918 -40.094 -24.188 1 98.88 402 THR A N 1
ATOM 2975 C CA . THR A 1 402 ? -4.457 -40.531 -22.875 1 98.88 402 THR A CA 1
ATOM 2976 C C . THR A 1 402 ? -4.598 -42.062 -22.734 1 98.88 402 THR A C 1
ATOM 2978 O O . THR A 1 402 ? -3.682 -42.719 -22.25 1 98.88 402 THR A O 1
ATOM 2981 N N . THR A 1 403 ? -5.691 -42.562 -23.172 1 98.69 403 THR A N 1
ATOM 2982 C CA . THR A 1 403 ? -5.922 -44 -23.094 1 98.69 403 THR A CA 1
ATOM 2983 C C . THR A 1 403 ? -4.859 -44.75 -23.875 1 98.69 403 THR A C 1
ATOM 2985 O O . THR A 1 403 ? -4.324 -45.75 -23.391 1 98.69 403 THR A O 1
ATOM 2988 N N . LEU A 1 404 ? -4.574 -44.281 -25.062 1 98.62 404 LEU A N 1
ATOM 2989 C CA . LEU A 1 404 ? -3.566 -44.969 -25.875 1 98.62 404 LEU A CA 1
ATOM 2990 C C . LEU A 1 404 ? -2.193 -44.875 -25.219 1 98.62 404 LEU A C 1
ATOM 2992 O O . LEU A 1 404 ? -1.424 -45.844 -25.266 1 98.62 404 LEU A O 1
ATOM 2996 N N . ILE A 1 405 ? -1.859 -43.75 -24.625 1 98.62 405 ILE A N 1
ATOM 2997 C CA . ILE A 1 405 ? -0.595 -43.625 -23.922 1 98.62 405 ILE A CA 1
ATOM 2998 C C . ILE A 1 405 ? -0.519 -44.625 -22.781 1 98.62 405 ILE A C 1
ATOM 3000 O O . ILE A 1 405 ? 0.487 -45.344 -22.641 1 98.62 405 ILE A O 1
ATOM 3004 N N . LEU A 1 406 ? -1.591 -44.75 -22.016 1 98.62 406 LEU A N 1
ATOM 3005 C CA . LEU A 1 406 ? -1.636 -45.719 -20.922 1 98.62 406 LEU A CA 1
ATOM 3006 C C . LEU A 1 406 ? -1.479 -47.156 -21.438 1 98.62 406 LEU A C 1
ATOM 3008 O O . LEU A 1 406 ? -0.725 -47.938 -20.859 1 98.62 406 LEU A O 1
ATOM 3012 N N . ASN A 1 407 ? -2.154 -47.438 -22.5 1 98.19 407 ASN A N 1
ATOM 3013 C CA . ASN A 1 407 ? -2.049 -48.75 -23.078 1 98.19 407 ASN A CA 1
ATOM 3014 C C . ASN A 1 407 ? -0.619 -49.062 -23.516 1 98.19 407 ASN A C 1
ATOM 3016 O O . ASN A 1 407 ? -0.107 -50.156 -23.266 1 98.19 407 ASN A O 1
ATOM 3020 N N . ARG A 1 408 ? -0.026 -48.125 -24.172 1 98 408 ARG A N 1
ATOM 3021 C CA . ARG A 1 408 ? 1.318 -48.344 -24.688 1 98 408 ARG A CA 1
ATOM 3022 C C . ARG A 1 408 ? 2.346 -48.406 -23.562 1 98 408 ARG A C 1
ATOM 3024 O O . ARG A 1 408 ? 3.338 -49.125 -23.672 1 98 408 ARG A O 1
ATOM 3031 N N . LEU A 1 409 ? 2.145 -47.688 -22.516 1 98.38 409 LEU A N 1
ATOM 3032 C CA . LEU A 1 409 ? 2.982 -47.812 -21.328 1 98.38 409 LEU A CA 1
ATOM 3033 C C . LEU A 1 409 ? 2.832 -49.219 -20.719 1 98.38 409 LEU A C 1
ATOM 3035 O O . LEU A 1 409 ? 3.828 -49.844 -20.375 1 98.38 409 LEU A O 1
ATOM 3039 N N . ALA A 1 410 ? 1.633 -49.656 -20.672 1 97.94 410 ALA A N 1
ATOM 3040 C CA . ALA A 1 410 ? 1.327 -50.906 -20.031 1 97.94 410 ALA A CA 1
ATOM 3041 C C . ALA A 1 410 ? 1.857 -52.094 -20.859 1 97.94 410 ALA A C 1
ATOM 3043 O O . ALA A 1 410 ? 2.379 -53.062 -20.297 1 97.94 410 ALA A O 1
ATOM 3044 N N . ASP A 1 411 ? 1.731 -52 -22.141 1 96 411 ASP A N 1
ATOM 3045 C CA . ASP A 1 411 ? 2.09 -53.156 -22.953 1 96 411 ASP A CA 1
ATOM 3046 C C . ASP A 1 411 ? 3.553 -53.094 -23.391 1 96 411 ASP A C 1
ATOM 3048 O O . ASP A 1 411 ? 4.031 -53.969 -24.125 1 96 411 ASP A O 1
ATOM 3052 N N . GLY A 1 412 ? 4.199 -52 -23.047 1 95.19 412 GLY A N 1
ATOM 3053 C CA . GLY A 1 412 ? 5.641 -51.938 -23.219 1 95.19 412 GLY A CA 1
ATOM 3054 C C . GLY A 1 412 ? 6.07 -51.25 -24.5 1 95.19 412 GLY A C 1
ATOM 3055 O O . GLY A 1 412 ? 7.262 -51.062 -24.734 1 95.19 412 GLY A O 1
ATOM 3056 N N . ARG A 1 413 ? 5.152 -50.812 -25.328 1 96.06 413 ARG A N 1
ATOM 3057 C CA . ARG A 1 413 ? 5.527 -50.094 -26.547 1 96.06 413 ARG A CA 1
ATOM 3058 C C . ARG A 1 413 ? 6.211 -48.781 -26.188 1 96.06 413 ARG A C 1
ATOM 3060 O O . ARG A 1 413 ? 7.078 -48.312 -26.922 1 96.06 413 ARG A O 1
ATOM 3067 N N . ILE A 1 414 ? 5.734 -48.188 -25.109 1 96.81 414 ILE A N 1
ATOM 3068 C CA . ILE A 1 414 ? 6.465 -47.094 -24.5 1 96.81 414 ILE A CA 1
ATOM 3069 C C . ILE A 1 414 ? 7.266 -47.594 -23.297 1 96.81 414 ILE A C 1
ATOM 3071 O O . ILE A 1 414 ? 6.691 -48.062 -22.328 1 96.81 414 ILE A O 1
ATOM 3075 N N . ASP A 1 415 ? 8.539 -47.469 -23.406 1 97 415 ASP A N 1
ATOM 3076 C CA . ASP A 1 415 ? 9.414 -47.938 -22.328 1 97 415 ASP A CA 1
ATOM 3077 C C . ASP A 1 415 ? 9.555 -46.875 -21.234 1 97 415 ASP A C 1
ATOM 3079 O O . ASP A 1 415 ? 10.508 -46.094 -21.25 1 97 415 ASP A O 1
ATOM 3083 N N . ALA A 1 416 ? 8.711 -46.969 -20.312 1 97.81 416 ALA A N 1
ATOM 3084 C CA . ALA A 1 416 ? 8.641 -45.938 -19.25 1 97.81 416 ALA A CA 1
ATOM 3085 C C . ALA A 1 416 ? 9.938 -45.906 -18.438 1 97.81 416 ALA A C 1
ATOM 3087 O O . ALA A 1 416 ? 10.43 -44.844 -18.094 1 97.81 416 ALA A O 1
ATOM 3088 N N . ALA A 1 417 ? 10.414 -47.031 -18.109 1 96.75 417 ALA A N 1
ATOM 3089 C CA . ALA A 1 417 ? 11.633 -47.125 -17.312 1 96.75 417 ALA A CA 1
ATOM 3090 C C . ALA A 1 417 ? 12.812 -46.5 -18.031 1 96.75 417 ALA A C 1
ATOM 3092 O O . ALA A 1 417 ? 13.633 -45.812 -17.406 1 96.75 417 ALA A O 1
ATOM 3093 N N . HIS A 1 418 ? 12.875 -46.719 -19.25 1 96.19 418 HIS A N 1
ATOM 3094 C CA . HIS A 1 418 ? 13.953 -46.094 -20.031 1 96.19 418 HIS A CA 1
ATOM 3095 C C . HIS A 1 418 ? 13.836 -44.594 -20.047 1 96.19 418 HIS A C 1
ATOM 3097 O O . HIS A 1 418 ? 14.828 -43.875 -19.844 1 96.19 418 HIS A O 1
ATOM 3103 N N . ILE A 1 419 ? 12.688 -44.125 -20.281 1 97.38 419 ILE A N 1
ATOM 3104 C CA . ILE A 1 419 ? 12.477 -42.688 -20.312 1 97.38 419 ILE A CA 1
ATOM 3105 C C . ILE A 1 419 ? 12.859 -42.062 -18.969 1 97.38 419 ILE A C 1
ATOM 3107 O O . ILE A 1 419 ? 13.562 -41.062 -18.906 1 97.38 419 ILE A O 1
ATOM 3111 N N . LYS A 1 420 ? 12.398 -42.656 -17.906 1 97.31 420 LYS A N 1
ATOM 3112 C CA . LYS A 1 420 ? 12.719 -42.188 -16.547 1 97.31 420 LYS A CA 1
ATOM 3113 C C . LYS A 1 420 ? 14.227 -42.156 -16.328 1 97.31 420 LYS A C 1
ATOM 3115 O O . LYS A 1 420 ? 14.75 -41.25 -15.68 1 97.31 420 LYS A O 1
ATOM 3120 N N . SER A 1 421 ? 14.914 -43.125 -16.828 1 96.38 421 SER A N 1
ATOM 3121 C CA . SER A 1 421 ? 16.359 -43.219 -16.625 1 96.38 421 SER A CA 1
ATOM 3122 C C . SER A 1 421 ? 17.109 -42.062 -17.297 1 96.38 421 SER A C 1
ATOM 3124 O O . SER A 1 421 ? 18.266 -41.812 -16.969 1 96.38 421 SER A O 1
ATOM 3126 N N . LEU A 1 422 ? 16.453 -41.375 -18.203 1 96.25 422 LEU A N 1
ATOM 3127 C CA . LEU A 1 422 ? 17.078 -40.281 -18.922 1 96.25 422 LEU A CA 1
ATOM 3128 C C . LEU A 1 422 ? 17 -39 -18.125 1 96.25 422 LEU A C 1
ATOM 3130 O O . LEU A 1 422 ? 17.531 -37.969 -18.547 1 96.25 422 LEU A O 1
ATOM 3134 N N . MET A 1 423 ? 16.281 -38.938 -16.984 1 94.44 423 MET A N 1
ATOM 3135 C CA . MET A 1 423 ? 16.172 -37.75 -16.141 1 94.44 423 MET A CA 1
ATOM 3136 C C . MET A 1 423 ? 17.516 -37.375 -15.523 1 94.44 423 MET A C 1
ATOM 3138 O O . MET A 1 423 ? 17.734 -36.25 -15.133 1 94.44 423 MET A O 1
ATOM 3142 N N . ASP A 1 424 ? 18.625 -38.125 -15.5 1 73.62 424 ASP A N 1
ATOM 3143 C CA . ASP A 1 424 ? 19.906 -37.938 -14.844 1 73.62 424 ASP A CA 1
ATOM 3144 C C . ASP A 1 424 ? 20.672 -36.781 -15.484 1 73.62 424 ASP A C 1
ATOM 3146 O O . ASP A 1 424 ? 20.594 -36.562 -16.703 1 73.62 424 ASP A O 1
ATOM 3150 N N . MET B 1 1 ? 14.969 47.625 16.906 1 58.78 1 MET B N 1
ATOM 3151 C CA . MET B 1 1 ? 15.133 48.312 18.188 1 58.78 1 MET B CA 1
ATOM 3152 C C . MET B 1 1 ? 14.273 47.656 19.266 1 58.78 1 MET B C 1
ATOM 3154 O O . MET B 1 1 ? 13.109 47.344 19.031 1 58.78 1 MET B O 1
ATOM 3158 N N . THR B 1 2 ? 14.898 47.094 20.234 1 76.25 2 THR B N 1
ATOM 3159 C CA . THR B 1 2 ? 14.32 46.5 21.422 1 76.25 2 THR B CA 1
ATOM 3160 C C . THR B 1 2 ? 13.492 47.5 22.203 1 76.25 2 THR B C 1
ATOM 3162 O O . THR B 1 2 ? 13.727 48.719 22.109 1 76.25 2 THR B O 1
ATOM 3165 N N . LEU B 1 3 ? 12.469 47 22.812 1 83.44 3 LEU B N 1
ATOM 3166 C CA . LEU B 1 3 ? 11.625 47.844 23.641 1 83.44 3 LEU B CA 1
ATOM 3167 C C . LEU B 1 3 ? 12.453 48.594 24.688 1 83.44 3 LEU B C 1
ATOM 3169 O O . LEU B 1 3 ? 13.398 48.031 25.25 1 83.44 3 LEU B O 1
ATOM 3173 N N . THR B 1 4 ? 12.148 49.844 24.953 1 83.81 4 THR B N 1
ATOM 3174 C CA . THR B 1 4 ? 12.789 50.594 26.031 1 83.81 4 THR B CA 1
ATOM 3175 C C . THR B 1 4 ? 12.242 50.156 27.391 1 83.81 4 THR B C 1
ATOM 3177 O O . THR B 1 4 ? 11.195 49.5 27.453 1 83.81 4 THR B O 1
ATOM 3180 N N . LYS B 1 5 ? 13.273 50.469 28.578 1 77.38 5 LYS B N 1
ATOM 3181 C CA . LYS B 1 5 ? 12.852 50.188 29.953 1 77.38 5 LYS B CA 1
ATOM 3182 C C . LYS B 1 5 ? 11.539 50.875 30.266 1 77.38 5 LYS B C 1
ATOM 3184 O O . LYS B 1 5 ? 10.703 50.344 30.984 1 77.38 5 LYS B O 1
ATOM 3189 N N . GLU B 1 6 ? 11.102 51.906 29.578 1 83 6 GLU B N 1
ATOM 3190 C CA . GLU B 1 6 ? 9.875 52.688 29.766 1 83 6 GLU B CA 1
ATOM 3191 C C . GLU B 1 6 ? 8.688 52 29.078 1 83 6 GLU B C 1
ATOM 3193 O O . GLU B 1 6 ? 7.586 51.969 29.625 1 83 6 GLU B O 1
ATOM 3198 N N . ASP B 1 7 ? 8.883 51.625 27.906 1 87.38 7 ASP B N 1
ATOM 3199 C CA . ASP B 1 7 ? 7.852 50.875 27.188 1 87.38 7 ASP B CA 1
ATOM 3200 C C . ASP B 1 7 ? 7.398 49.656 27.969 1 87.38 7 ASP B C 1
ATOM 3202 O O . ASP B 1 7 ? 6.203 49.375 28.078 1 87.38 7 ASP B O 1
ATOM 3206 N N . ILE B 1 8 ? 8.359 48.938 28.453 1 86.69 8 ILE B N 1
ATOM 3207 C CA . ILE B 1 8 ? 8.086 47.719 29.188 1 86.69 8 ILE B CA 1
ATOM 3208 C C . ILE B 1 8 ? 7.258 48.031 30.438 1 86.69 8 ILE B C 1
ATOM 3210 O O . ILE B 1 8 ? 6.289 47.344 30.734 1 86.69 8 ILE B O 1
ATOM 3214 N N . PHE B 1 9 ? 7.617 49 31.125 1 86.44 9 PHE B N 1
ATOM 3215 C CA . PHE B 1 9 ? 6.906 49.406 32.344 1 86.44 9 PHE B CA 1
ATOM 3216 C C . PHE B 1 9 ? 5.477 49.812 32 1 86.44 9 PHE B C 1
ATOM 3218 O O . PHE B 1 9 ? 4.543 49.469 32.75 1 86.44 9 PHE B O 1
ATOM 3225 N N . ALA B 1 10 ? 5.387 50.531 31.016 1 88.5 10 ALA B N 1
ATOM 3226 C CA . ALA B 1 10 ? 4.055 50.969 30.609 1 88.5 10 ALA B CA 1
ATOM 3227 C C . ALA B 1 10 ? 3.156 49.781 30.266 1 88.5 10 ALA B C 1
ATOM 3229 O O . ALA B 1 10 ? 1.966 49.812 30.594 1 88.5 10 ALA B O 1
ATOM 3230 N N . LEU B 1 11 ? 3.713 48.875 29.656 1 92 11 LEU B N 1
ATOM 3231 C CA . LEU B 1 11 ? 2.953 47.688 29.234 1 92 11 LEU B CA 1
ATOM 3232 C C . LEU B 1 11 ? 2.656 46.781 30.422 1 92 11 LEU B C 1
ATOM 3234 O O . LEU B 1 11 ? 1.638 46.094 30.438 1 92 11 LEU B O 1
ATOM 3238 N N . ALA B 1 12 ? 3.455 46.844 31.453 1 92.25 12 ALA B N 1
ATOM 3239 C CA . ALA B 1 12 ? 3.295 45.969 32.625 1 92.25 12 ALA B CA 1
ATOM 3240 C C . ALA B 1 12 ? 2.371 46.594 33.656 1 92.25 12 ALA B C 1
ATOM 3242 O O . ALA B 1 12 ? 1.906 45.938 34.562 1 92.25 12 ALA B O 1
ATOM 3243 N N . LYS B 1 13 ? 2.08 47.781 33.531 1 93.25 13 LYS B N 1
ATOM 3244 C CA . LYS B 1 13 ? 1.215 48.5 34.469 1 93.25 13 LYS B CA 1
ATOM 3245 C C . LYS B 1 13 ? -0.258 48.281 34.125 1 93.25 13 LYS B C 1
ATOM 3247 O O . LYS B 1 13 ? -0.646 48.312 32.969 1 93.25 13 LYS B O 1
ATOM 3252 N N . LYS B 1 14 ? -1.07 48.125 35.219 1 96.06 14 LYS B N 1
ATOM 3253 C CA . LYS B 1 14 ? -2.506 47.938 35 1 96.06 14 LYS B CA 1
ATOM 3254 C C . LYS B 1 14 ? -3.258 49.25 35.219 1 96.06 14 LYS B C 1
ATOM 3256 O O . LYS B 1 14 ? -3.035 49.938 36.219 1 96.06 14 LYS B O 1
ATOM 3261 N N . THR B 1 15 ? -4.055 49.531 34.312 1 94.25 15 THR B N 1
ATOM 3262 C CA . THR B 1 15 ? -5.012 50.594 34.531 1 94.25 15 THR B CA 1
ATOM 3263 C C . THR B 1 15 ? -6.242 50.094 35.281 1 94.25 15 THR B C 1
ATOM 3265 O O . THR B 1 15 ? -6.375 48.906 35.531 1 94.25 15 THR B O 1
ATOM 3268 N N . SER B 1 16 ? -7.086 51.062 35.656 1 94.56 16 SER B N 1
ATOM 3269 C CA . SER B 1 16 ? -8.336 50.688 36.312 1 94.56 16 SER B CA 1
ATOM 3270 C C . SER B 1 16 ? -9.211 49.844 35.375 1 94.56 16 SER B C 1
ATOM 3272 O O . SER B 1 16 ? -9.906 48.938 35.812 1 94.56 16 SER B O 1
ATOM 3274 N N . GLU B 1 17 ? -9.164 50.188 34.156 1 93.75 17 GLU B N 1
ATOM 3275 C CA . GLU B 1 17 ? -9.914 49.438 33.125 1 93.75 17 GLU B CA 1
ATOM 3276 C C . GLU B 1 17 ? -9.375 48 33 1 93.75 17 GLU B C 1
ATOM 3278 O O . GLU B 1 17 ? -10.141 47.062 32.844 1 93.75 17 GLU B O 1
ATOM 3283 N N . ASP B 1 18 ? -8.117 47.875 33.125 1 96.38 18 ASP B N 1
ATOM 3284 C CA . ASP B 1 18 ? -7.492 46.562 33.062 1 96.38 18 ASP B CA 1
ATOM 3285 C C . ASP B 1 18 ? -7.934 45.688 34.219 1 96.38 18 ASP B C 1
ATOM 3287 O O . ASP B 1 18 ? -8.242 44.5 34.062 1 96.38 18 ASP B O 1
ATOM 3291 N N . VAL B 1 19 ? -7.949 46.281 35.344 1 97.19 19 VAL B N 1
ATOM 3292 C CA . VAL B 1 19 ? -8.32 45.562 36.562 1 97.19 19 VAL B CA 1
ATOM 3293 C C . VAL B 1 19 ? -9.773 45.094 36.469 1 97.19 19 VAL B C 1
ATOM 3295 O O . VAL B 1 19 ? -10.094 43.938 36.812 1 97.19 19 VAL B O 1
ATOM 3298 N N . THR B 1 20 ? -10.578 45.938 35.969 1 97.44 20 THR B N 1
ATOM 3299 C CA . THR B 1 20 ? -11.992 45.594 35.812 1 97.44 20 THR B CA 1
ATOM 3300 C C . THR B 1 20 ? -12.156 44.438 34.844 1 97.44 20 THR B C 1
ATOM 3302 O O . THR B 1 20 ? -12.93 43.5 35.094 1 97.44 20 THR B O 1
ATOM 3305 N N . ALA B 1 21 ? -11.516 44.562 33.812 1 97.69 21 ALA B N 1
ATOM 3306 C CA . ALA B 1 21 ? -11.578 43.5 32.781 1 97.69 21 ALA B CA 1
ATOM 3307 C C . ALA B 1 21 ? -11.07 42.156 33.375 1 97.69 21 ALA B C 1
ATOM 3309 O O . ALA B 1 21 ? -11.648 41.094 33.094 1 97.69 21 ALA B O 1
ATOM 3310 N N . LEU B 1 22 ? -9.984 42.188 34.094 1 98.19 22 LEU B N 1
ATOM 3311 C CA . LEU B 1 22 ? -9.406 41 34.688 1 98.19 22 LEU B CA 1
ATOM 3312 C C . LEU B 1 22 ? -10.344 40.375 35.719 1 98.19 22 LEU B C 1
ATOM 3314 O O . LEU B 1 22 ? -10.43 39.156 35.875 1 98.19 22 LEU B O 1
ATOM 3318 N N . ASP B 1 23 ? -10.992 41.25 36.438 1 98.12 23 ASP B N 1
ATOM 3319 C CA . ASP B 1 23 ? -11.977 40.75 37.406 1 98.12 23 ASP B CA 1
ATOM 3320 C C . ASP B 1 23 ? -13.117 40.031 36.719 1 98.12 23 ASP B C 1
ATOM 3322 O O . ASP B 1 23 ? -13.586 39 37.188 1 98.12 23 ASP B O 1
ATOM 3326 N N . LEU B 1 24 ? -13.523 40.594 35.656 1 97.88 24 LEU B N 1
ATOM 3327 C CA . LEU B 1 24 ? -14.555 39.938 34.844 1 97.88 24 LEU B CA 1
ATOM 3328 C C . LEU B 1 24 ? -14.086 38.562 34.375 1 97.88 24 LEU B C 1
ATOM 3330 O O . LEU B 1 24 ? -14.828 37.594 34.5 1 97.88 24 LEU B O 1
ATOM 3334 N N . ILE B 1 25 ? -12.914 38.5 33.906 1 98.56 25 ILE B N 1
ATOM 3335 C CA . ILE B 1 25 ? -12.344 37.25 33.438 1 98.56 25 ILE B CA 1
ATOM 3336 C C . ILE B 1 25 ? -12.281 36.219 34.562 1 98.56 25 ILE B C 1
ATOM 3338 O O . ILE B 1 25 ? -12.656 35.062 34.406 1 98.56 25 ILE B O 1
ATOM 3342 N N . HIS B 1 26 ? -11.773 36.656 35.688 1 98.12 26 HIS B N 1
ATOM 3343 C CA . HIS B 1 26 ? -11.641 35.781 36.812 1 98.12 26 HIS B CA 1
ATOM 3344 C C . HIS B 1 26 ? -12.992 35.219 37.25 1 98.12 26 HIS B C 1
ATOM 3346 O O . HIS B 1 26 ? -13.094 34.062 37.688 1 98.12 26 HIS B O 1
ATOM 3352 N N . SER B 1 27 ? -13.961 36.062 37.156 1 98.25 27 SER B N 1
ATOM 3353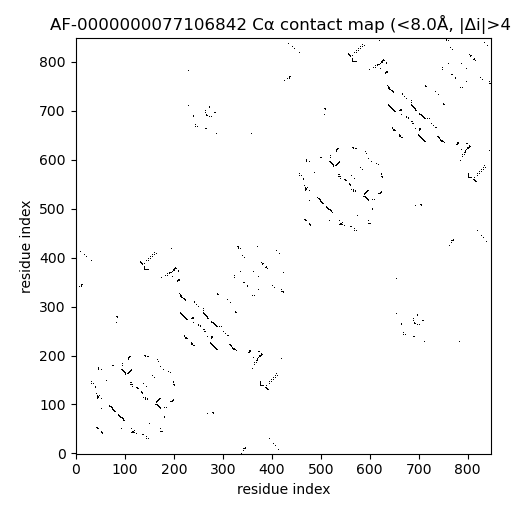 C CA . SER B 1 27 ? -15.297 35.625 37.562 1 98.25 27 SER B CA 1
ATOM 3354 C C . SER B 1 27 ? -15.859 34.594 36.625 1 98.25 27 SER B C 1
ATOM 3356 O O . SER B 1 27 ? -16.797 33.875 36.969 1 98.25 27 SER B O 1
ATOM 3358 N N . ARG B 1 28 ? -15.305 34.469 35.469 1 98.19 28 ARG B N 1
ATOM 3359 C CA . ARG B 1 28 ? -15.805 33.562 34.469 1 98.19 28 ARG B CA 1
ATOM 3360 C C . ARG B 1 28 ? -14.977 32.281 34.406 1 98.19 28 ARG B C 1
ATOM 3362 O O . ARG B 1 28 ? -15.203 31.422 33.531 1 98.19 28 ARG B O 1
ATOM 3369 N N . HIS B 1 29 ? -14.062 32.125 35.281 1 98.44 29 HIS B N 1
ATOM 3370 C CA . HIS B 1 29 ? -13.117 31.016 35.25 1 98.44 29 HIS B CA 1
ATOM 3371 C C . HIS B 1 29 ? -13.844 29.688 35.188 1 98.44 29 HIS B C 1
ATOM 3373 O O . HIS B 1 29 ? -13.594 28.906 34.25 1 98.44 29 HIS B O 1
ATOM 3379 N N . ASP B 1 30 ? -14.758 29.391 36.031 1 98.56 30 ASP B N 1
ATOM 3380 C CA . ASP B 1 30 ? -15.445 28.109 36.094 1 98.56 30 ASP B CA 1
ATOM 3381 C C . ASP B 1 30 ? -16.359 27.922 34.875 1 98.56 30 ASP B C 1
ATOM 3383 O O . ASP B 1 30 ? -16.484 26.797 34.375 1 98.56 30 ASP B O 1
ATOM 3387 N N . ALA B 1 31 ? -16.938 28.969 34.469 1 98.62 31 ALA B N 1
ATOM 3388 C CA . ALA B 1 31 ? -17.812 28.906 33.312 1 98.62 31 ALA B CA 1
ATOM 3389 C C . ALA B 1 31 ? -17.016 28.562 32.031 1 98.62 31 ALA B C 1
ATOM 3391 O O . ALA B 1 31 ? -17.516 27.859 31.156 1 98.62 31 ALA B O 1
ATOM 3392 N N . MET B 1 32 ? -15.844 29.047 31.938 1 98.81 32 MET B N 1
ATOM 3393 C CA . MET B 1 32 ? -14.992 28.719 30.797 1 98.81 32 MET B CA 1
ATOM 3394 C C . MET B 1 32 ? -14.656 27.234 30.766 1 98.81 32 MET B C 1
ATOM 3396 O O . MET B 1 32 ? -14.719 26.609 29.703 1 98.81 32 MET B O 1
ATOM 3400 N N . ILE B 1 33 ? -14.344 26.719 31.906 1 98.81 33 ILE B N 1
ATOM 3401 C CA . ILE B 1 33 ? -14.008 25.297 32.031 1 98.81 33 ILE B CA 1
ATOM 3402 C C . ILE B 1 33 ? -15.227 24.453 31.656 1 98.81 33 ILE B C 1
ATOM 3404 O O . ILE B 1 33 ? -15.125 23.516 30.875 1 98.81 33 ILE B O 1
ATOM 3408 N N . ALA B 1 34 ? -16.344 24.797 32.188 1 98.75 34 ALA B N 1
ATOM 3409 C CA . ALA B 1 34 ? -17.562 24.047 31.953 1 98.75 34 ALA B CA 1
ATOM 3410 C C . ALA B 1 34 ? -17.938 24.031 30.469 1 98.75 34 ALA B C 1
ATOM 3412 O O . ALA B 1 34 ? -18.344 23 29.938 1 98.75 34 ALA B O 1
ATOM 3413 N N . LYS B 1 35 ? -17.875 25.156 29.859 1 98.62 35 LYS B N 1
ATOM 3414 C CA . LYS B 1 35 ? -18.188 25.266 28.438 1 98.62 35 LYS B CA 1
ATOM 3415 C C . LYS B 1 35 ? -17.234 24.406 27.594 1 98.62 35 LYS B C 1
ATOM 3417 O O . LYS B 1 35 ? -17.672 23.719 26.672 1 98.62 35 LYS B O 1
ATOM 3422 N N . THR B 1 36 ? -15.977 24.484 27.938 1 98.81 36 THR B N 1
ATOM 3423 C CA . THR B 1 36 ? -14.977 23.703 27.219 1 98.81 36 THR B CA 1
ATOM 3424 C C . THR B 1 36 ? -15.266 22.203 27.344 1 98.81 36 THR B C 1
ATOM 3426 O O . THR B 1 36 ? -15.164 21.469 26.375 1 98.81 36 THR B O 1
ATOM 3429 N N . VAL B 1 37 ? -15.602 21.781 28.516 1 98.62 37 VAL B N 1
ATOM 3430 C CA . VAL B 1 37 ? -15.906 20.391 28.781 1 98.62 37 VAL B CA 1
ATOM 3431 C C . VAL B 1 37 ? -17.125 19.969 27.969 1 98.62 37 VAL B C 1
ATOM 3433 O O . VAL B 1 37 ? -17.141 18.891 27.359 1 98.62 37 VAL B O 1
ATOM 3436 N N . GLU B 1 38 ? -18.125 20.797 27.969 1 98.38 38 GLU B N 1
ATOM 3437 C CA . GLU B 1 38 ? -19.328 20.516 27.188 1 98.38 38 GLU B CA 1
ATOM 3438 C C . GLU B 1 38 ? -19.016 20.375 25.703 1 98.38 38 GLU B C 1
ATOM 3440 O O . GLU B 1 38 ? -19.5 19.453 25.047 1 98.38 38 GLU B O 1
ATOM 3445 N N . TRP B 1 39 ? -18.234 21.266 25.203 1 98.62 39 TRP B N 1
ATOM 3446 C CA . TRP B 1 39 ? -17.859 21.234 23.797 1 98.62 39 TRP B CA 1
ATOM 3447 C C . TRP B 1 39 ? -17.016 20 23.469 1 98.62 39 TRP B C 1
ATOM 3449 O O . TRP B 1 39 ? -17.156 19.406 22.406 1 98.62 39 TRP B O 1
ATOM 3459 N N . ALA B 1 40 ? -16.156 19.609 24.406 1 98.19 40 ALA B N 1
ATOM 3460 C CA . ALA B 1 40 ? -15.219 18.516 24.172 1 98.19 40 ALA B CA 1
ATOM 3461 C C . ALA B 1 40 ? -15.938 17.156 24.156 1 98.19 40 ALA B C 1
ATOM 3463 O O . ALA B 1 40 ? -15.406 16.188 23.625 1 98.19 40 ALA B O 1
ATOM 3464 N N . LYS B 1 41 ? -17.125 17.109 24.672 1 97.25 41 LYS B N 1
ATOM 3465 C CA . LYS B 1 41 ? -17.906 15.883 24.672 1 97.25 41 LYS B CA 1
ATOM 3466 C C . LYS B 1 41 ? -18.406 15.562 23.266 1 97.25 41 LYS B C 1
ATOM 3468 O O . LYS B 1 41 ? -18.812 14.43 22.984 1 97.25 41 LYS B O 1
ATOM 3473 N N . ILE B 1 42 ? -18.406 16.516 22.406 1 97.62 42 ILE B N 1
ATOM 3474 C CA . ILE B 1 42 ? -18.797 16.312 21.016 1 97.62 42 ILE B CA 1
ATOM 3475 C C . ILE B 1 42 ? -17.547 15.977 20.172 1 97.62 42 ILE B C 1
ATOM 3477 O O . ILE B 1 42 ? -16.625 16.781 20.094 1 97.62 42 ILE B O 1
ATOM 3481 N N . ASN B 1 43 ? -17.578 14.797 19.562 1 97.94 43 ASN B N 1
ATOM 3482 C CA . ASN B 1 43 ? -16.453 14.414 18.719 1 97.94 43 ASN B CA 1
ATOM 3483 C C . ASN B 1 43 ? -16.438 15.172 17.406 1 97.94 43 ASN B C 1
ATOM 3485 O O . ASN B 1 43 ? -17.312 14.977 16.562 1 97.94 43 ASN B O 1
ATOM 3489 N N . THR B 1 44 ? -15.414 15.977 17.25 1 98.25 44 THR B N 1
ATOM 3490 C CA . THR B 1 44 ? -15.273 16.75 16.031 1 98.25 44 THR B CA 1
ATOM 3491 C C . THR B 1 44 ? -13.992 16.375 15.297 1 98.25 44 THR B C 1
ATOM 3493 O O . THR B 1 44 ? -13.258 17.25 14.82 1 98.25 44 THR B O 1
ATOM 3496 N N . GLY B 1 45 ? -13.719 15.109 15.242 1 97.81 45 GLY B N 1
ATOM 3497 C CA . GLY B 1 45 ? -12.594 14.703 14.422 1 97.81 45 GLY B CA 1
ATOM 3498 C C . GLY B 1 45 ? -12.648 15.258 13.008 1 97.81 45 GLY B C 1
ATOM 3499 O O . GLY B 1 45 ? -13.727 15.383 12.43 1 97.81 45 GLY B O 1
ATOM 3500 N N . SER B 1 46 ? -11.477 15.531 12.438 1 97.12 46 SER B N 1
ATOM 3501 C CA . SER B 1 46 ? -11.391 16.234 11.164 1 97.12 46 SER B CA 1
ATOM 3502 C C . SER B 1 46 ? -12.172 15.5 10.078 1 97.12 46 SER B C 1
ATOM 3504 O O . SER B 1 46 ? -12.703 16.125 9.156 1 97.12 46 SER B O 1
ATOM 3506 N N . TRP B 1 47 ? -12.242 14.227 10.234 1 95.38 47 TRP B N 1
ATOM 3507 C CA . TRP B 1 47 ? -12.898 13.43 9.195 1 95.38 47 TRP B CA 1
ATOM 3508 C C . TRP B 1 47 ? -14.281 12.992 9.656 1 95.38 47 TRP B C 1
ATOM 3510 O O . TRP B 1 47 ? -14.906 12.133 9.023 1 95.38 47 TRP B O 1
ATOM 3520 N N . ASN B 1 48 ? -14.719 13.461 10.766 1 97.12 48 ASN B N 1
ATOM 3521 C CA . ASN B 1 48 ? -16.062 13.227 11.266 1 97.12 48 ASN B CA 1
ATOM 3522 C C . ASN B 1 48 ? -17.016 14.344 10.852 1 97.12 48 ASN B C 1
ATOM 3524 O O . ASN B 1 48 ? -17.344 15.227 11.648 1 97.12 48 ASN B O 1
ATOM 3528 N N . ALA B 1 49 ? -17.484 14.18 9.648 1 96.25 49 ALA B N 1
ATOM 3529 C CA . ALA B 1 49 ? -18.328 15.227 9.07 1 96.25 49 ALA B CA 1
ATOM 3530 C C . ALA B 1 49 ? -19.562 15.484 9.945 1 96.25 49 ALA B C 1
ATOM 3532 O O . ALA B 1 49 ? -19.953 16.641 10.148 1 96.25 49 ALA B O 1
ATOM 3533 N N . VAL B 1 50 ? -20.109 14.461 10.453 1 97.19 50 VAL B N 1
ATOM 3534 C CA . VAL B 1 50 ? -21.328 14.57 11.258 1 97.19 50 VAL B CA 1
ATOM 3535 C C . VAL B 1 50 ? -21.031 15.344 12.539 1 97.19 50 VAL B C 1
ATOM 3537 O O . VAL B 1 50 ? -21.797 16.219 12.938 1 97.19 50 VAL B O 1
ATOM 3540 N N . GLY B 1 51 ? -19.938 14.992 13.156 1 98 51 GLY B N 1
ATOM 3541 C CA . GLY B 1 51 ? -19.531 15.695 14.367 1 98 51 GLY B CA 1
ATOM 3542 C C . GLY B 1 51 ? -19.25 17.172 14.133 1 98 51 GLY B C 1
ATOM 3543 O O . GLY B 1 51 ? -19.672 18.016 14.906 1 98 51 GLY B O 1
ATOM 3544 N N . LEU B 1 52 ? -18.594 17.484 13.086 1 98.38 52 LEU B N 1
ATOM 3545 C CA . LEU B 1 52 ? -18.266 18.859 12.734 1 98.38 52 LEU B CA 1
ATOM 3546 C C . LEU B 1 52 ? -19.531 19.672 12.461 1 98.38 52 LEU B C 1
ATOM 3548 O O . LEU B 1 52 ? -19.688 20.781 12.953 1 98.38 52 LEU B O 1
ATOM 3552 N N . GLU B 1 53 ? -20.406 19.078 11.758 1 97.62 53 GLU B N 1
ATOM 3553 C CA . GLU B 1 53 ? -21.656 19.75 11.398 1 97.62 53 GLU B CA 1
ATOM 3554 C C . GLU B 1 53 ? -22.516 20 12.625 1 97.62 53 GLU B C 1
ATOM 3556 O O . GLU B 1 53 ? -23.234 21 12.703 1 97.62 53 GLU B O 1
ATOM 3561 N N . SER B 1 54 ? -22.469 19.078 13.508 1 97.88 54 SER B N 1
ATOM 3562 C CA . SER B 1 54 ? -23.297 19.203 14.703 1 97.88 54 SER B CA 1
ATOM 3563 C C . SER B 1 54 ? -22.734 20.25 15.664 1 97.88 54 SER B C 1
ATOM 3565 O O . SER B 1 54 ? -23.5 20.875 16.406 1 97.88 54 SER B O 1
ATOM 3567 N N . PHE B 1 55 ? -21.5 20.453 15.594 1 98.5 55 PHE B N 1
ATOM 3568 C CA . PHE B 1 55 ? -20.844 21.359 16.531 1 98.5 55 PHE B CA 1
ATOM 3569 C C . PHE B 1 55 ? -20.922 22.797 16.031 1 98.5 55 PHE B C 1
ATOM 3571 O O . PHE B 1 55 ? -21 23.734 16.828 1 98.5 55 PHE B O 1
ATOM 3578 N N . ALA B 1 56 ? -20.953 23.047 14.789 1 98.44 56 ALA B N 1
ATOM 3579 C CA . ALA B 1 56 ? -20.828 24.359 14.164 1 98.44 56 ALA B CA 1
ATOM 3580 C C . ALA B 1 56 ? -21.906 25.312 14.664 1 98.44 56 ALA B C 1
ATOM 3582 O O . ALA B 1 56 ? -21.641 26.469 14.984 1 98.44 56 ALA B O 1
ATOM 3583 N N . PRO B 1 57 ? -23.156 24.844 14.836 1 98.44 57 PRO B N 1
ATOM 3584 C CA . PRO B 1 57 ? -24.188 25.75 15.32 1 98.44 57 PRO B CA 1
ATOM 3585 C C . PRO B 1 57 ? -23.938 26.234 16.75 1 98.44 57 PRO B C 1
ATOM 3587 O O . PRO B 1 57 ? -24.328 27.344 17.094 1 98.44 57 PRO B O 1
ATOM 3590 N N . LEU B 1 58 ? -23.266 25.453 17.516 1 98.69 58 LEU B N 1
ATOM 3591 C CA . LEU B 1 58 ? -22.938 25.859 18.875 1 98.69 58 LEU B CA 1
ATOM 3592 C C . LEU B 1 58 ? -21.953 27.016 18.875 1 98.69 58 LEU B C 1
ATOM 3594 O O . LEU B 1 58 ? -22.031 27.906 19.719 1 98.69 58 LEU B O 1
ATOM 3598 N N . LEU B 1 59 ? -21.062 26.969 17.953 1 98.81 59 LEU B N 1
ATOM 3599 C CA . LEU B 1 59 ? -20.125 28.078 17.812 1 98.81 59 LEU B CA 1
ATOM 3600 C C . LEU B 1 59 ? -20.828 29.344 17.375 1 98.81 59 LEU B C 1
ATOM 3602 O O . LEU B 1 59 ? -20.562 30.438 17.891 1 98.81 59 LEU B O 1
ATOM 3606 N N . VAL B 1 60 ? -21.688 29.156 16.391 1 98.75 60 VAL B N 1
ATOM 3607 C CA . VAL B 1 60 ? -22.438 30.312 15.891 1 98.75 60 VAL B CA 1
ATOM 3608 C C . VAL B 1 60 ? -23.219 30.953 17.031 1 98.75 60 VAL B C 1
ATOM 3610 O O . VAL B 1 60 ? -23.234 32.188 17.188 1 98.75 60 VAL B O 1
ATOM 3613 N N . GLU B 1 61 ? -23.828 30.125 17.797 1 98.62 61 GLU B N 1
ATOM 3614 C CA . GLU B 1 61 ? -24.609 30.609 18.938 1 98.62 61 GLU B CA 1
ATOM 3615 C C . GLU B 1 61 ? -23.703 31.312 19.953 1 98.62 61 GLU B C 1
ATOM 3617 O O . GLU B 1 61 ? -24.016 32.406 20.406 1 98.62 61 GLU B O 1
ATOM 3622 N N . ALA B 1 62 ? -22.641 30.719 20.312 1 98.81 62 ALA B N 1
ATOM 3623 C CA . ALA B 1 62 ? -21.734 31.266 21.328 1 98.81 62 ALA B CA 1
ATOM 3624 C C . ALA B 1 62 ? -21.172 32.625 20.875 1 98.81 62 ALA B C 1
ATOM 3626 O O . ALA B 1 62 ? -21.156 33.562 21.656 1 98.81 62 ALA B O 1
ATOM 3627 N N . PHE B 1 63 ? -20.688 32.719 19.688 1 98.81 63 PHE B N 1
ATOM 3628 C CA . PHE B 1 63 ? -20.047 33.938 19.219 1 98.81 63 PHE B CA 1
ATOM 3629 C C . PHE B 1 63 ? -21.078 35 18.859 1 98.81 63 PHE B C 1
ATOM 3631 O O . PHE B 1 63 ? -20.75 36.156 18.672 1 98.81 63 PHE B O 1
ATOM 3638 N N . GLY B 1 64 ? -22.328 34.531 18.75 1 98.38 64 GLY B N 1
ATOM 3639 C CA . GLY B 1 64 ? -23.422 35.469 18.562 1 98.38 64 GLY B CA 1
ATOM 3640 C C . GLY B 1 64 ? -23.625 36.406 19.75 1 98.38 64 GLY B C 1
ATOM 3641 O O . GLY B 1 64 ? -24.312 37.406 19.641 1 98.38 64 GLY B O 1
ATOM 3642 N N . GLU B 1 65 ? -23.047 36.094 20.859 1 97.44 65 GLU B N 1
ATOM 3643 C CA . GLU B 1 65 ? -23.125 36.938 22.047 1 97.44 65 GLU B CA 1
ATOM 3644 C C . GLU B 1 65 ? -22.297 38.219 21.875 1 97.44 65 GLU B C 1
ATOM 3646 O O . GLU B 1 65 ? -22.453 39.188 22.641 1 97.44 65 GLU B O 1
ATOM 3651 N N . LEU B 1 66 ? -21.422 38.219 20.938 1 97.94 66 LEU B N 1
ATOM 3652 C CA . LEU B 1 66 ? -20.562 39.375 20.672 1 97.94 66 LEU B CA 1
ATOM 3653 C C . LEU B 1 66 ? -21.297 40.375 19.797 1 97.94 66 LEU B C 1
ATOM 3655 O O . LEU B 1 66 ? -22.281 40.062 19.156 1 97.94 66 LEU B O 1
ATOM 3659 N N . ASP B 1 67 ? -20.828 41.656 19.891 1 95.56 67 ASP B N 1
ATOM 3660 C CA . ASP B 1 67 ? -21.297 42.656 18.953 1 95.56 67 ASP B CA 1
ATOM 3661 C C . ASP B 1 67 ? -20.609 42.5 17.594 1 95.56 67 ASP B C 1
ATOM 3663 O O . ASP B 1 67 ? -19.75 43.312 17.25 1 95.56 67 ASP B O 1
ATOM 3667 N N . ALA B 1 68 ? -21.062 41.5 16.891 1 98.19 68 ALA B N 1
ATOM 3668 C CA . ALA B 1 68 ? -20.391 41.094 15.648 1 98.19 68 ALA B CA 1
ATOM 3669 C C . ALA B 1 68 ? -21.344 40.406 14.695 1 98.19 68 ALA B C 1
ATOM 3671 O O . ALA B 1 68 ? -22.438 40 15.094 1 98.19 68 ALA B O 1
ATOM 3672 N N . VAL B 1 69 ? -20.922 40.312 13.469 1 98.38 69 VAL B N 1
ATOM 3673 C CA . VAL B 1 69 ? -21.609 39.531 12.469 1 98.38 69 VAL B CA 1
ATOM 3674 C C . VAL B 1 69 ? -21 38.125 12.43 1 98.38 69 VAL B C 1
ATOM 3676 O O . VAL B 1 69 ? -19.797 37.969 12.25 1 98.38 69 VAL B O 1
ATOM 3679 N N . VAL B 1 70 ? -21.875 37.125 12.648 1 98.69 70 VAL B N 1
ATOM 3680 C CA . VAL B 1 70 ? -21.438 35.719 12.633 1 98.69 70 VAL B CA 1
ATOM 3681 C C . VAL B 1 70 ? -22.016 35 11.414 1 98.69 70 VAL B C 1
ATOM 3683 O O . VAL B 1 70 ? -23.234 35.062 11.188 1 98.69 70 VAL B O 1
ATOM 3686 N N . GLU B 1 71 ? -21.156 34.375 10.625 1 98.56 71 GLU B N 1
ATOM 3687 C CA . GLU B 1 71 ? -21.609 33.656 9.43 1 98.56 71 GLU B CA 1
ATOM 3688 C C . GLU B 1 71 ? -21.016 32.25 9.375 1 98.56 71 GLU B C 1
ATOM 3690 O O . GLU B 1 71 ? -19.891 32.031 9.82 1 98.56 71 GLU B O 1
ATOM 3695 N N . SER B 1 72 ? -21.797 31.359 8.906 1 98.38 72 SER B N 1
ATOM 3696 C CA . SER B 1 72 ? -21.391 29.984 8.633 1 98.38 72 SER B CA 1
ATOM 3697 C C . SER B 1 72 ? -21.281 29.734 7.133 1 98.38 72 SER B C 1
ATOM 3699 O O . SER B 1 72 ? -22.219 29.984 6.379 1 98.38 72 SER B O 1
ATOM 3701 N N . HIS B 1 73 ? -20.109 29.219 6.695 1 98.44 73 HIS B N 1
ATOM 3702 C CA . HIS B 1 73 ? -19.844 29.062 5.27 1 98.44 73 HIS B CA 1
ATOM 3703 C C . HIS B 1 73 ? -19.609 27.594 4.906 1 98.44 73 HIS B C 1
ATOM 3705 O O . HIS B 1 73 ? -18.672 26.984 5.406 1 98.44 73 HIS B O 1
ATOM 3711 N N . LYS B 1 74 ? -20.453 27.062 4.02 1 96.38 74 LYS B N 1
ATOM 3712 C CA . LYS B 1 74 ? -20.125 25.781 3.414 1 96.38 74 LYS B CA 1
ATOM 3713 C C . LYS B 1 74 ? -18.953 25.906 2.443 1 96.38 74 LYS B C 1
ATOM 3715 O O . LYS B 1 74 ? -18.875 26.875 1.681 1 96.38 74 LYS B O 1
ATOM 3720 N N . THR B 1 75 ? -18.047 25.016 2.523 1 95.81 75 THR B N 1
ATOM 3721 C CA . THR B 1 75 ? -16.891 25.062 1.648 1 95.81 75 THR B CA 1
ATOM 3722 C C . THR B 1 75 ? -16.922 23.938 0.624 1 95.81 75 THR B C 1
ATOM 3724 O O . THR B 1 75 ? -17.672 22.969 0.785 1 95.81 75 THR B O 1
ATOM 3727 N N . PRO B 1 76 ? -16.156 24.109 -0.484 1 94.62 76 PRO B N 1
ATOM 3728 C CA . PRO B 1 76 ? -16.031 22.969 -1.392 1 94.62 76 PRO B CA 1
ATOM 3729 C C . PRO B 1 76 ? -15.398 21.75 -0.723 1 94.62 76 PRO B C 1
ATOM 3731 O O . PRO B 1 76 ? -14.68 21.891 0.266 1 94.62 76 PRO B O 1
ATOM 3734 N N . ALA B 1 77 ? -15.734 20.609 -1.331 1 96.5 77 ALA B N 1
ATOM 3735 C CA . ALA B 1 77 ? -15.133 19.375 -0.826 1 96.5 77 ALA B CA 1
ATOM 3736 C C . ALA B 1 77 ? -13.617 19.406 -0.978 1 96.5 77 ALA B C 1
ATOM 3738 O O . ALA B 1 77 ? -13.094 19.938 -1.958 1 96.5 77 ALA B O 1
ATOM 3739 N N . ILE B 1 78 ? -12.969 18.797 -0.055 1 95 78 ILE B N 1
ATOM 3740 C CA . ILE B 1 78 ? -11.516 18.703 -0.059 1 95 78 ILE B CA 1
ATOM 3741 C C . ILE B 1 78 ? -11.07 17.547 -0.954 1 95 78 ILE B C 1
ATOM 3743 O O . ILE B 1 78 ? -11.586 16.422 -0.833 1 95 78 ILE B O 1
ATOM 3747 N N . GLU B 1 79 ? -10.164 17.891 -1.834 1 93.88 79 GLU B N 1
ATOM 3748 C CA . GLU B 1 79 ? -9.625 16.859 -2.725 1 93.88 79 GLU B CA 1
ATOM 3749 C C . GLU B 1 79 ? -8.438 16.141 -2.084 1 93.88 79 GLU B C 1
ATOM 3751 O O . GLU B 1 79 ? -7.59 16.766 -1.454 1 93.88 79 GLU B O 1
ATOM 3756 N N . LYS B 1 80 ? -8.391 14.797 -2.215 1 92.56 80 LYS B N 1
ATOM 3757 C CA . LYS B 1 80 ? -7.281 13.953 -1.764 1 92.56 80 LYS B CA 1
ATOM 3758 C C . LYS B 1 80 ? -6.91 12.922 -2.822 1 92.56 80 LYS B C 1
ATOM 3760 O O . LYS B 1 80 ? -7.695 12.648 -3.732 1 92.56 80 LYS B O 1
ATOM 3765 N N . ILE B 1 81 ? -5.688 12.438 -2.734 1 94.94 81 ILE B N 1
ATOM 3766 C CA . ILE B 1 81 ? -5.223 11.375 -3.617 1 94.94 81 ILE B CA 1
ATOM 3767 C C . ILE B 1 81 ? -5.172 10.055 -2.852 1 94.94 81 ILE B C 1
ATOM 3769 O O . ILE B 1 81 ? -4.562 9.977 -1.783 1 94.94 81 ILE B O 1
ATOM 3773 N N . ASN B 1 82 ? -5.832 9 -3.373 1 93.94 82 ASN B N 1
ATOM 3774 C CA . ASN B 1 82 ? -5.789 7.711 -2.688 1 93.94 82 ASN B CA 1
ATOM 3775 C C . ASN B 1 82 ? -4.57 6.895 -3.107 1 93.94 82 ASN B C 1
ATOM 3777 O O . ASN B 1 82 ? -3.721 7.383 -3.855 1 93.94 82 ASN B O 1
ATOM 3781 N N . ASN B 1 83 ? -4.488 5.691 -2.592 1 91.62 83 ASN B N 1
ATOM 3782 C CA . ASN B 1 83 ? -3.295 4.875 -2.795 1 91.62 83 ASN B CA 1
ATOM 3783 C C . ASN B 1 83 ? -3.16 4.434 -4.25 1 91.62 83 ASN B C 1
ATOM 3785 O O . ASN B 1 83 ? -2.102 3.957 -4.664 1 91.62 83 ASN B O 1
ATOM 3789 N N . GLN B 1 84 ? -4.188 4.586 -5.055 1 92.5 84 GLN B N 1
ATOM 3790 C CA . GLN B 1 84 ? -4.164 4.238 -6.473 1 92.5 84 GLN B CA 1
ATOM 3791 C C . GLN B 1 84 ? -3.885 5.465 -7.336 1 92.5 84 GLN B C 1
ATOM 3793 O O . GLN B 1 84 ? -3.76 5.355 -8.555 1 92.5 84 GLN B O 1
ATOM 3798 N N . GLY B 1 85 ? -3.807 6.562 -6.664 1 94.69 85 GLY B N 1
ATOM 3799 C CA . GLY B 1 85 ? -3.521 7.785 -7.398 1 94.69 85 GLY B CA 1
ATOM 3800 C C . GLY B 1 85 ? -4.773 8.5 -7.879 1 94.69 85 GLY B C 1
ATOM 3801 O O . GLY B 1 85 ? -4.688 9.484 -8.609 1 94.69 85 GLY B O 1
ATOM 3802 N N . ASP B 1 86 ? -5.887 8.016 -7.449 1 95.75 86 ASP B N 1
ATOM 3803 C CA . ASP B 1 86 ? -7.145 8.617 -7.875 1 95.75 86 ASP B CA 1
ATOM 3804 C C . ASP B 1 86 ? -7.555 9.758 -6.938 1 95.75 86 ASP B C 1
ATOM 3806 O O . ASP B 1 86 ? -7.258 9.719 -5.742 1 95.75 86 ASP B O 1
ATOM 3810 N N . LYS B 1 87 ? -8.234 10.727 -7.523 1 95.62 87 LYS B N 1
ATOM 3811 C CA . LYS B 1 87 ? -8.797 11.812 -6.723 1 95.62 87 LYS B CA 1
ATOM 3812 C C . LYS B 1 87 ? -10.031 11.352 -5.953 1 95.62 87 LYS B C 1
ATOM 3814 O O . LYS B 1 87 ? -10.883 10.656 -6.504 1 95.62 87 LYS B O 1
ATOM 3819 N N . THR B 1 88 ? -10.016 11.602 -4.727 1 95.44 88 THR B N 1
ATOM 3820 C CA . THR B 1 88 ? -11.18 11.43 -3.869 1 95.44 88 THR B CA 1
ATOM 3821 C C . THR B 1 88 ? -11.555 12.75 -3.195 1 95.44 88 THR B C 1
ATOM 3823 O O . THR B 1 88 ? -10.773 13.703 -3.205 1 95.44 88 THR B O 1
ATOM 3826 N N . TYR B 1 89 ? -12.797 12.828 -2.672 1 95.88 89 TYR B N 1
ATOM 3827 C CA . TYR B 1 89 ? -13.289 14.094 -2.133 1 95.88 89 TYR B CA 1
ATOM 3828 C C . TYR B 1 89 ? -13.922 13.891 -0.76 1 95.88 89 TYR B C 1
ATOM 3830 O O . TYR B 1 89 ? -14.602 12.891 -0.522 1 95.88 89 TYR B O 1
ATOM 3838 N N . PHE B 1 90 ? -13.711 14.852 0.099 1 95.5 90 PHE B N 1
ATOM 3839 C CA . PHE B 1 90 ? -14.297 14.836 1.436 1 95.5 90 PHE B CA 1
ATOM 3840 C C . PHE B 1 90 ? -14.93 16.188 1.766 1 95.5 90 PHE B C 1
ATOM 3842 O O . PHE B 1 90 ? -14.273 17.219 1.65 1 95.5 90 PHE B O 1
ATOM 3849 N N . GLN B 1 91 ? -16.172 16.141 2.221 1 96.5 91 GLN B N 1
ATOM 3850 C CA . GLN B 1 91 ? -16.859 17.344 2.652 1 96.5 91 GLN B CA 1
ATOM 3851 C C . GLN B 1 91 ? -16.625 17.609 4.141 1 96.5 91 GLN B C 1
ATOM 3853 O O . GLN B 1 91 ? -17.156 16.875 4.984 1 96.5 91 GLN B O 1
ATOM 3858 N N . SER B 1 92 ? -15.93 18.625 4.469 1 96.44 92 SER B N 1
ATOM 3859 C CA . SER B 1 92 ? -15.672 19.016 5.852 1 96.44 92 SER B CA 1
ATOM 3860 C C . SER B 1 92 ? -16.844 19.828 6.422 1 96.44 92 SER B C 1
ATOM 3862 O O . SER B 1 92 ? -17.875 19.984 5.766 1 96.44 92 SER B O 1
ATOM 3864 N N . GLY B 1 93 ? -16.797 20.219 7.746 1 97.38 93 GLY B N 1
ATOM 3865 C CA . GLY B 1 93 ? -17.75 21.141 8.336 1 97.38 93 GLY B CA 1
ATOM 3866 C C . GLY B 1 93 ? -17.641 22.547 7.797 1 97.38 93 GLY B C 1
ATOM 3867 O O . GLY B 1 93 ? -16.75 22.844 7 1 97.38 93 GLY B O 1
ATOM 3868 N N . PRO B 1 94 ? -18.562 23.391 8.211 1 98.5 94 PRO B N 1
ATOM 3869 C CA . PRO B 1 94 ? -18.531 24.781 7.723 1 98.5 94 PRO B CA 1
ATOM 3870 C C . PRO B 1 94 ? -17.453 25.625 8.398 1 98.5 94 PRO B C 1
ATOM 3872 O O . PRO B 1 94 ? -17.062 25.328 9.531 1 98.5 94 PRO B O 1
ATOM 3875 N N . VAL B 1 95 ? -16.953 26.594 7.66 1 98.75 95 VAL B N 1
ATOM 3876 C CA . VAL B 1 95 ? -16.109 27.641 8.242 1 98.75 95 VAL B CA 1
ATOM 3877 C C . VAL B 1 95 ? -16.984 28.703 8.883 1 98.75 95 VAL B C 1
ATOM 3879 O O . VAL B 1 95 ? -17.953 29.172 8.281 1 98.75 95 VAL B O 1
ATOM 3882 N N . ILE B 1 96 ? -16.672 29.062 10.156 1 98.88 96 ILE B N 1
ATOM 3883 C CA . ILE B 1 96 ? -17.406 30.125 10.836 1 98.88 96 ILE B CA 1
ATOM 3884 C C . ILE B 1 96 ? -16.562 31.406 10.844 1 98.88 96 ILE B C 1
ATOM 3886 O O . ILE B 1 96 ? -15.391 31.375 11.227 1 98.88 96 ILE B O 1
ATOM 3890 N N . THR B 1 97 ? -17.109 32.469 10.375 1 98.81 97 THR B N 1
ATOM 3891 C CA . THR B 1 97 ? -16.438 33.75 10.43 1 98.81 97 THR B CA 1
ATOM 3892 C C . THR B 1 97 ? -17.203 34.719 11.32 1 98.81 97 THR B C 1
ATOM 3894 O O . THR B 1 97 ? -18.438 34.688 11.383 1 98.81 97 THR B O 1
ATOM 3897 N N . VAL B 1 98 ? -16.484 35.531 12.062 1 98.81 98 VAL B N 1
ATOM 3898 C CA . VAL B 1 98 ? -17.031 36.594 12.922 1 98.81 98 VAL B CA 1
ATOM 3899 C C . VAL B 1 98 ? -16.328 37.906 12.625 1 98.81 98 VAL B C 1
ATOM 3901 O O . VAL B 1 98 ? -15.094 37.969 12.648 1 98.81 98 VAL B O 1
ATOM 3904 N N . THR B 1 99 ? -17.078 38.938 12.336 1 98.62 99 THR B N 1
ATOM 3905 C CA . THR B 1 99 ? -16.469 40.25 12.031 1 98.62 99 THR B CA 1
ATOM 3906 C C . THR B 1 99 ? -17.141 41.344 12.844 1 98.62 99 THR B C 1
ATOM 3908 O O . THR B 1 99 ? -18.359 41.344 13.023 1 98.62 99 THR B O 1
ATOM 3911 N N . SER B 1 100 ? -16.312 42.188 13.367 1 98.44 100 SER B N 1
ATOM 3912 C CA . SER B 1 100 ? -16.797 43.344 14.133 1 98.44 100 SER B CA 1
ATOM 3913 C C . SER B 1 100 ? -15.945 44.562 13.898 1 98.44 100 SER B C 1
ATOM 3915 O O . SER B 1 100 ? -14.719 44.5 13.836 1 98.44 100 SER B O 1
ATOM 3917 N N . ARG B 1 101 ? -16.578 45.75 13.672 1 98.19 101 ARG B N 1
ATOM 3918 C CA . ARG B 1 101 ? -15.969 47.094 13.602 1 98.19 101 ARG B CA 1
ATOM 3919 C C . ARG B 1 101 ? -14.852 47.125 12.57 1 98.19 101 ARG B C 1
ATOM 3921 O O . ARG B 1 101 ? -13.719 47.5 12.891 1 98.19 101 ARG B O 1
ATOM 3928 N N . SER B 1 102 ? -15.227 46.875 11.336 1 96.12 102 SER B N 1
ATOM 3929 C CA . SER B 1 102 ? -14.273 46.75 10.242 1 96.12 102 SER B CA 1
ATOM 3930 C C . SER B 1 102 ? -13.625 48.094 9.914 1 96.12 102 SER B C 1
ATOM 3932 O O . SER B 1 102 ? -12.609 48.125 9.219 1 96.12 102 SER B O 1
ATOM 3934 N N . ASP B 1 103 ? -14.117 49.156 10.531 1 95.94 103 ASP B N 1
ATOM 3935 C CA . ASP B 1 103 ? -13.578 50.5 10.25 1 95.94 103 ASP B CA 1
ATOM 3936 C C . ASP B 1 103 ? -12.727 51 11.406 1 95.94 103 ASP B C 1
ATOM 3938 O O . ASP B 1 103 ? -12.203 52.125 11.359 1 95.94 103 ASP B O 1
ATOM 3942 N N . ALA B 1 104 ? -12.594 50.156 12.422 1 97.94 104 ALA B N 1
ATOM 3943 C CA . ALA B 1 104 ? -11.766 50.594 13.547 1 97.94 104 ALA B CA 1
ATOM 3944 C C . ALA B 1 104 ? -10.312 50.781 13.125 1 97.94 104 ALA B C 1
ATOM 3946 O O . ALA B 1 104 ? -9.844 50.094 12.203 1 97.94 104 ALA B O 1
ATOM 3947 N N . PRO B 1 105 ? -9.602 51.656 13.805 1 97.38 105 PRO B N 1
ATOM 3948 C CA . PRO B 1 105 ? -8.227 51.938 13.406 1 97.38 105 PRO B CA 1
ATOM 3949 C C . PRO B 1 105 ? -7.285 50.75 13.617 1 97.38 105 PRO B C 1
ATOM 3951 O O . PRO B 1 105 ? -6.285 50.625 12.906 1 97.38 105 PRO B O 1
ATOM 3954 N N . VAL B 1 106 ? -7.57 49.969 14.586 1 98.38 106 VAL B N 1
ATOM 3955 C CA . VAL B 1 106 ? -6.785 48.75 14.828 1 98.38 106 VAL B CA 1
ATOM 3956 C C . VAL B 1 106 ? -7.59 47.531 14.43 1 98.38 106 VAL B C 1
ATOM 3958 O O . VAL B 1 106 ? -8.758 47.406 14.805 1 98.38 106 VAL B O 1
ATOM 3961 N N . GLN B 1 107 ? -7.004 46.688 13.617 1 98.69 107 GLN B N 1
ATOM 3962 C CA . GLN B 1 107 ? -7.652 45.469 13.18 1 98.69 107 GLN B CA 1
ATOM 3963 C C . GLN B 1 107 ? -6.844 44.25 13.602 1 98.69 107 GLN B C 1
ATOM 3965 O O . GLN B 1 107 ? -5.645 44.156 13.328 1 98.69 107 GLN B O 1
ATOM 3970 N N . VAL B 1 108 ? -7.496 43.344 14.25 1 98.75 108 VAL B N 1
ATOM 3971 C CA . VAL B 1 108 ? -6.855 42.062 14.625 1 98.75 108 VAL B CA 1
ATOM 3972 C C . VAL B 1 108 ? -7.574 40.906 13.961 1 98.75 108 VAL B C 1
ATOM 3974 O O . VAL B 1 108 ? -8.789 40.938 13.781 1 98.75 108 VAL B O 1
ATOM 3977 N N . VAL B 1 109 ? -6.805 39.938 13.461 1 98.88 109 VAL B N 1
ATOM 3978 C CA . VAL B 1 109 ? -7.367 38.656 13 1 98.88 109 VAL B CA 1
ATOM 3979 C C . VAL B 1 109 ? -7.152 37.594 14.062 1 98.88 109 VAL B C 1
ATOM 3981 O O . VAL B 1 109 ? -6.09 37.531 14.688 1 98.88 109 VAL B O 1
ATOM 3984 N N . MET B 1 110 ? -8.188 36.875 14.391 1 98.88 110 MET B N 1
ATOM 3985 C CA . MET B 1 110 ? -8.117 35.75 15.328 1 98.88 110 MET B CA 1
ATOM 3986 C C . MET B 1 110 ? -8.5 34.438 14.648 1 98.88 110 MET B C 1
ATOM 3988 O O . MET B 1 110 ? -9.406 34.406 13.812 1 98.88 110 MET B O 1
ATOM 3992 N N . THR B 1 111 ? -7.719 33.406 14.945 1 98.81 111 THR B N 1
ATOM 3993 C CA . THR B 1 111 ? -8.039 32.125 14.352 1 98.81 111 THR B CA 1
ATOM 3994 C C . THR B 1 111 ? -8.094 31.031 15.43 1 98.81 111 THR B C 1
ATOM 3996 O O . THR B 1 111 ? -7.453 31.156 16.469 1 98.81 111 THR B O 1
ATOM 3999 N N . GLY B 1 112 ? -8.836 30.062 15.188 1 98.62 112 GLY B N 1
ATOM 4000 C CA . GLY B 1 112 ? -8.977 28.828 15.938 1 98.62 112 GLY B CA 1
ATOM 4001 C C . GLY B 1 112 ? -9.68 27.734 15.164 1 98.62 112 GLY B C 1
ATOM 4002 O O . GLY B 1 112 ? -10.438 28.016 14.227 1 98.62 112 GLY B O 1
ATOM 4003 N N . HIS B 1 113 ? -9.375 26.484 15.477 1 98.81 113 HIS B N 1
ATOM 4004 C CA . HIS B 1 113 ? -10.031 25.391 14.789 1 98.81 113 HIS B CA 1
ATOM 4005 C C . HIS B 1 113 ? -10.883 24.562 15.75 1 98.81 113 HIS B C 1
ATOM 4007 O O . HIS B 1 113 ? -10.57 24.484 16.938 1 98.81 113 HIS B O 1
ATOM 4013 N N . TYR B 1 114 ? -11.922 24.031 15.203 1 98.75 114 TYR B N 1
ATOM 4014 C CA . TYR B 1 114 ? -12.789 23.281 16.109 1 98.75 114 TYR B CA 1
ATOM 4015 C C . TYR B 1 114 ? -12.734 21.781 15.781 1 98.75 114 TYR B C 1
ATOM 4017 O O . TYR B 1 114 ? -13.328 20.969 16.5 1 98.75 114 TYR B O 1
ATOM 4025 N N . ASP B 1 115 ? -11.977 21.391 14.719 1 98.44 115 ASP B N 1
ATOM 4026 C CA . ASP B 1 115 ? -11.719 19.969 14.531 1 98.44 115 ASP B CA 1
ATOM 4027 C C . ASP B 1 115 ? -10.656 19.469 15.5 1 98.44 115 ASP B C 1
ATOM 4029 O O . ASP B 1 115 ? -9.922 20.266 16.094 1 98.44 115 ASP B O 1
ATOM 4033 N N . THR B 1 116 ? -10.68 18.156 15.75 1 97.88 116 THR B N 1
ATOM 4034 C CA . THR B 1 116 ? -9.648 17.453 16.5 1 97.88 116 THR B CA 1
ATOM 4035 C C . THR B 1 116 ? -9.055 16.312 15.672 1 97.88 116 THR B C 1
ATOM 4037 O O . THR B 1 116 ? -9.5 16.062 14.547 1 97.88 116 THR B O 1
ATOM 4040 N N . VAL B 1 117 ? -8.047 15.617 16.188 1 96.31 117 VAL B N 1
ATOM 4041 C CA . VAL B 1 117 ? -7.363 14.586 15.422 1 96.31 117 VAL B CA 1
ATOM 4042 C C . VAL B 1 117 ? -8 13.227 15.703 1 96.31 117 VAL B C 1
ATOM 4044 O O . VAL B 1 117 ? -7.621 12.219 15.102 1 96.31 117 VAL B O 1
ATOM 4047 N N . PHE B 1 118 ? -8.992 13.156 16.562 1 96.19 118 PHE B N 1
ATOM 4048 C CA . PHE B 1 118 ? -9.469 11.867 17.062 1 96.19 118 PHE B CA 1
ATOM 4049 C C . PHE B 1 118 ? -10.664 11.383 16.25 1 96.19 118 PHE B C 1
ATOM 4051 O O . PHE B 1 118 ? -11.711 12.039 16.234 1 96.19 118 PHE B O 1
ATOM 4058 N N . PRO B 1 119 ? -10.555 10.258 15.664 1 95.25 119 PRO B N 1
ATOM 4059 C CA . PRO B 1 119 ? -11.711 9.672 14.984 1 95.25 119 PRO B CA 1
ATOM 4060 C C . PRO B 1 119 ? -12.867 9.367 15.93 1 95.25 119 PRO B C 1
ATOM 4062 O O . PRO B 1 119 ? -12.648 9.164 17.125 1 95.25 119 PRO B O 1
ATOM 4065 N N . GLU B 1 120 ? -13.984 9.289 15.297 1 94 120 GLU B N 1
ATOM 4066 C CA . GLU B 1 120 ? -15.156 8.898 16.078 1 94 120 GLU B CA 1
ATOM 4067 C C . GLU B 1 120 ? -14.945 7.539 16.75 1 94 120 GLU B C 1
ATOM 4069 O O . GLU B 1 120 ? -14.406 6.617 16.125 1 94 120 GLU B O 1
ATOM 4074 N N . GLY B 1 121 ? -15.305 7.43 18.016 1 94.12 121 GLY B N 1
ATOM 4075 C CA . GLY B 1 121 ? -15.258 6.164 18.734 1 94.12 121 GLY B CA 1
ATOM 4076 C C . GLY B 1 121 ? -13.914 5.887 19.375 1 94.12 121 GLY B C 1
ATOM 4077 O O . GLY B 1 121 ? -13.734 4.859 20.031 1 94.12 121 GLY B O 1
ATOM 4078 N N . THR B 1 122 ? -12.984 6.602 19.344 1 92.81 122 THR B N 1
ATOM 4079 C CA . THR B 1 122 ? -11.664 6.312 19.891 1 92.81 122 THR B CA 1
ATOM 4080 C C . THR B 1 122 ? -11.453 7.051 21.203 1 92.81 122 THR B C 1
ATOM 4082 O O . THR B 1 122 ? -11.578 6.461 22.281 1 92.81 122 THR B O 1
ATOM 4085 N N . PHE B 1 123 ? -11 8.227 21.359 1 92.62 123 PHE B N 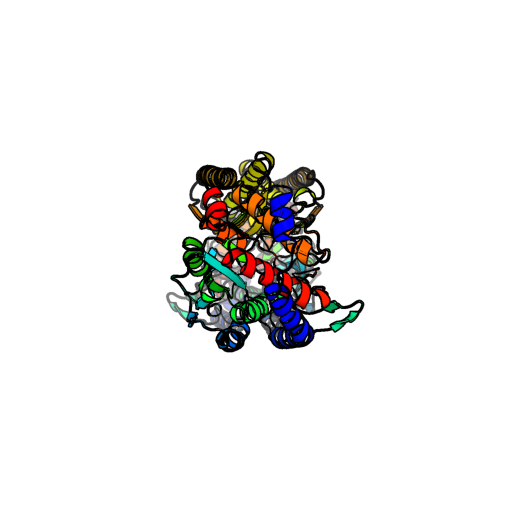1
ATOM 4086 C CA . PHE B 1 123 ? -10.766 9.078 22.531 1 92.62 123 PHE B CA 1
ATOM 4087 C C . PHE B 1 123 ? -11.906 10.07 22.703 1 92.62 123 PHE B C 1
ATOM 4089 O O . PHE B 1 123 ? -11.914 11.133 22.078 1 92.62 123 PHE B O 1
ATOM 4096 N N . GLU B 1 124 ? -12.844 9.75 23.719 1 94.38 124 GLU B N 1
ATOM 4097 C CA . GLU B 1 124 ? -14.039 10.578 23.828 1 94.38 124 GLU B CA 1
ATOM 4098 C C . GLU B 1 124 ? -14.359 10.906 25.281 1 94.38 124 GLU B C 1
ATOM 4100 O O . GLU B 1 124 ? -15.156 11.797 25.562 1 94.38 124 GLU B O 1
ATOM 4105 N N . ASP B 1 125 ? -13.648 10.352 26.219 1 96.5 125 ASP B N 1
ATOM 4106 C CA . ASP B 1 125 ? -13.93 10.555 27.641 1 96.5 125 ASP B CA 1
ATOM 4107 C C . ASP B 1 125 ? -13.109 11.711 28.203 1 96.5 125 ASP B C 1
ATOM 4109 O O . ASP B 1 125 ? -12.047 12.039 27.672 1 96.5 125 ASP B O 1
ATOM 4113 N N . ILE B 1 126 ? -13.617 12.305 29.281 1 98.19 126 ILE B N 1
ATOM 4114 C CA . ILE B 1 126 ? -12.914 13.344 30.031 1 98.19 126 ILE B CA 1
ATOM 4115 C C . ILE B 1 126 ? -12.695 12.875 31.469 1 98.19 126 ILE B C 1
ATOM 4117 O O . ILE B 1 126 ? -13.625 12.406 32.125 1 98.19 126 ILE B O 1
ATOM 4121 N N . LYS B 1 127 ? -11.422 12.961 31.906 1 98.19 127 LYS B N 1
ATOM 4122 C CA . LYS B 1 127 ? -11.055 12.484 33.25 1 98.19 127 LYS B CA 1
ATOM 4123 C C . LYS B 1 127 ? -10.266 13.547 34 1 98.19 127 LYS B C 1
ATOM 4125 O O . LYS B 1 127 ? -9.414 14.227 33.438 1 98.19 127 LYS B O 1
ATOM 4130 N N . ASP B 1 128 ? -10.656 13.727 35.25 1 98.38 128 ASP B N 1
ATOM 4131 C CA . ASP B 1 128 ? -9.805 14.5 36.156 1 98.38 128 ASP B CA 1
ATOM 4132 C C . ASP B 1 128 ? -8.555 13.719 36.531 1 98.38 128 ASP B C 1
ATOM 4134 O O . ASP B 1 128 ? -8.633 12.672 37.156 1 98.38 128 ASP B O 1
ATOM 4138 N N . ILE B 1 129 ? -7.406 14.227 36.156 1 98.12 129 ILE B N 1
ATOM 4139 C CA . ILE B 1 129 ? -6.195 13.445 36.375 1 98.12 129 ILE B CA 1
ATOM 4140 C C . ILE B 1 129 ? -5.379 14.047 37.5 1 98.12 129 ILE B C 1
ATOM 4142 O O . ILE B 1 129 ? -4.203 13.711 37.688 1 98.12 129 ILE B O 1
ATOM 4146 N N . GLY B 1 130 ? -5.961 15.008 38.25 1 97.81 130 GLY B N 1
ATOM 4147 C CA . GLY B 1 130 ? -5.32 15.617 39.406 1 97.81 130 GLY B CA 1
ATOM 4148 C C . GLY B 1 130 ? -4.422 16.781 39.031 1 97.81 130 GLY B C 1
ATOM 4149 O O . GLY B 1 130 ? -4.172 17.047 37.875 1 97.81 130 GLY B O 1
ATOM 4150 N N . ASP B 1 131 ? -4.07 17.609 40.125 1 97.19 131 ASP B N 1
ATOM 4151 C CA . ASP B 1 131 ? -3.117 18.703 40 1 97.19 131 ASP B CA 1
ATOM 4152 C C . ASP B 1 131 ? -3.652 19.797 39.062 1 97.19 131 ASP B C 1
ATOM 4154 O O . ASP B 1 131 ? -2.898 20.391 38.281 1 97.19 131 ASP B O 1
ATOM 4158 N N . GLY B 1 132 ? -5.012 19.938 39.062 1 98.31 132 GLY B N 1
ATOM 4159 C CA . GLY B 1 132 ? -5.625 21 38.281 1 98.31 132 GLY B CA 1
ATOM 4160 C C . GLY B 1 132 ? -5.645 20.719 36.781 1 98.31 132 GLY B C 1
ATOM 4161 O O . GLY B 1 132 ? -5.609 21.656 35.969 1 98.31 132 GLY B O 1
ATOM 4162 N N . LYS B 1 133 ? -5.645 19.406 36.438 1 98.69 133 LYS B N 1
ATOM 4163 C CA . LYS B 1 133 ? -5.602 19.047 35.031 1 98.69 133 LYS B CA 1
ATOM 4164 C C . LYS B 1 133 ? -6.777 18.141 34.656 1 98.69 133 LYS B C 1
ATOM 4166 O O . LYS B 1 133 ? -7.211 17.312 35.469 1 98.69 133 LYS B O 1
ATOM 4171 N N . LEU B 1 134 ? -7.301 18.328 33.469 1 98.75 134 LEU B N 1
ATOM 4172 C CA . LEU B 1 134 ? -8.266 17.422 32.844 1 98.75 134 LEU B CA 1
ATOM 4173 C C . LEU B 1 134 ? -7.676 16.781 31.609 1 98.75 134 LEU B C 1
ATOM 4175 O O . LEU B 1 134 ? -6.992 17.438 30.812 1 98.75 134 LEU B O 1
ATOM 4179 N N . ASN B 1 135 ? -7.891 15.516 31.547 1 98.75 135 ASN B N 1
ATOM 4180 C CA . ASN B 1 135 ? -7.598 14.75 30.328 1 98.75 135 ASN B CA 1
ATOM 4181 C C . ASN B 1 135 ? -8.828 14.609 29.438 1 98.75 135 ASN B C 1
ATOM 4183 O O . ASN B 1 135 ? -9.914 14.289 29.938 1 98.75 135 ASN B O 1
ATOM 4187 N N . GLY B 1 136 ? -8.672 14.906 28.203 1 98.19 136 GLY B N 1
ATOM 4188 C CA . GLY B 1 136 ? -9.773 14.766 27.281 1 98.19 136 GLY B CA 1
ATOM 4189 C C . GLY B 1 136 ? -9.461 15.297 25.891 1 98.19 136 GLY B C 1
ATOM 4190 O O . GLY B 1 136 ? -8.523 16.078 25.719 1 98.19 136 GLY B O 1
ATOM 4191 N N . PRO B 1 137 ? -10.258 14.766 24.859 1 97.88 137 PRO B N 1
ATOM 4192 C CA . PRO B 1 137 ? -10 15.172 23.469 1 97.88 137 PRO B CA 1
ATOM 4193 C C . PRO B 1 137 ? -10.398 16.625 23.203 1 97.88 137 PRO B C 1
ATOM 4195 O O . PRO B 1 137 ? -11.539 17.016 23.453 1 97.88 137 PRO B O 1
ATOM 4198 N N . GLY B 1 138 ? -9.453 17.422 22.734 1 97.94 138 GLY B N 1
ATOM 4199 C CA . GLY B 1 138 ? -9.758 18.766 22.266 1 97.94 138 GLY B CA 1
ATOM 4200 C C . GLY B 1 138 ? -9.812 19.797 23.391 1 97.94 138 GLY B C 1
ATOM 4201 O O . GLY B 1 138 ? -10.016 20.984 23.141 1 97.94 138 GLY B O 1
ATOM 4202 N N . LEU B 1 139 ? -9.586 19.359 24.625 1 98.69 139 LEU B N 1
ATOM 4203 C CA . LEU B 1 139 ? -9.617 20.312 25.734 1 98.69 139 LEU B CA 1
ATOM 4204 C C . LEU B 1 139 ? -8.547 21.375 25.547 1 98.69 139 LEU B C 1
ATOM 4206 O O . LEU B 1 139 ? -8.836 22.578 25.656 1 98.69 139 LEU B O 1
ATOM 4210 N N . ALA B 1 140 ? -7.383 20.906 25.266 1 98.5 140 ALA B N 1
ATOM 4211 C CA . ALA B 1 140 ? -6.277 21.844 25.031 1 98.5 140 ALA B CA 1
ATOM 4212 C C . ALA B 1 140 ? -6.211 22.25 23.562 1 98.5 140 ALA B C 1
ATOM 4214 O O . ALA B 1 140 ? -6.051 23.422 23.25 1 98.5 140 ALA B O 1
ATOM 4215 N N . ASP B 1 141 ? -6.531 21.422 22.547 1 97.5 141 ASP B N 1
ATOM 4216 C CA . ASP B 1 141 ? -6.293 21.594 21.125 1 97.5 141 ASP B CA 1
ATOM 4217 C C . ASP B 1 141 ? -7.562 21.344 20.312 1 97.5 141 ASP B C 1
ATOM 4219 O O . ASP B 1 141 ? -7.762 20.25 19.781 1 97.5 141 ASP B O 1
ATOM 4223 N N . MET B 1 142 ? -8.562 22.297 20.156 1 96.19 142 MET B N 1
ATOM 4224 C CA . MET B 1 142 ? -8.266 23.547 20.844 1 96.19 142 MET B CA 1
ATOM 4225 C C . MET B 1 142 ? -9.547 24.25 21.281 1 96.19 142 MET B C 1
ATOM 4227 O O . MET B 1 142 ? -9.656 25.469 21.188 1 96.19 142 MET B O 1
ATOM 4231 N N . LYS B 1 143 ? -10.5 23.438 21.766 1 98.5 143 LYS B N 1
ATOM 4232 C CA . LYS B 1 143 ? -11.758 24.016 22.219 1 98.5 143 LYS B CA 1
ATOM 4233 C C . LYS B 1 143 ? -11.531 24.969 23.406 1 98.5 143 LYS B C 1
ATOM 4235 O O . LYS B 1 143 ? -12.219 25.984 23.531 1 98.5 143 LYS B O 1
ATOM 4240 N N . GLY B 1 144 ? -10.641 24.594 24.25 1 98.81 144 GLY B N 1
ATOM 4241 C CA . GLY B 1 144 ? -10.281 25.516 25.312 1 98.81 144 GLY B CA 1
ATOM 4242 C C . GLY B 1 144 ? -9.812 26.859 24.812 1 98.81 144 GLY B C 1
ATOM 4243 O O . GLY B 1 144 ? -10.172 27.906 25.359 1 98.81 144 GLY B O 1
ATOM 4244 N N . GLY B 1 145 ? -8.984 26.828 23.781 1 98.88 145 GLY B N 1
ATOM 4245 C CA . GLY B 1 145 ? -8.516 28.062 23.188 1 98.88 145 GLY B CA 1
ATOM 4246 C C . GLY B 1 145 ? -9.633 28.891 22.594 1 98.88 145 GLY B C 1
ATOM 4247 O O . GLY B 1 145 ? -9.602 30.125 22.656 1 98.88 145 GLY B O 1
ATOM 4248 N N . ILE B 1 146 ? -10.617 28.297 22.016 1 98.94 146 ILE B N 1
ATOM 4249 C CA . ILE B 1 146 ? -11.758 29 21.453 1 98.94 146 ILE B CA 1
ATOM 4250 C C . ILE B 1 146 ? -12.531 29.703 22.562 1 98.94 146 ILE B C 1
ATOM 4252 O O . ILE B 1 146 ? -12.961 30.859 22.391 1 98.94 146 ILE B O 1
ATOM 4256 N N . VAL B 1 147 ? -12.695 29.031 23.672 1 98.94 147 VAL B N 1
ATOM 4257 C CA . VAL B 1 147 ? -13.406 29.609 24.812 1 98.94 147 VAL B CA 1
ATOM 4258 C C . VAL B 1 147 ? -12.625 30.797 25.359 1 98.94 147 VAL B C 1
ATOM 4260 O O . VAL B 1 147 ? -13.203 31.844 25.688 1 98.94 147 VAL B O 1
ATOM 4263 N N . VAL B 1 148 ? -11.312 30.641 25.453 1 98.88 148 VAL B N 1
ATOM 4264 C CA . VAL B 1 148 ? -10.438 31.719 25.891 1 98.88 148 VAL B CA 1
ATOM 4265 C C . VAL B 1 148 ? -10.633 32.938 24.984 1 98.88 148 VAL B C 1
ATOM 4267 O O . VAL B 1 148 ? -10.789 34.062 25.484 1 98.88 148 VAL B O 1
ATOM 4270 N N . MET B 1 149 ? -10.633 32.75 23.703 1 98.88 149 MET B N 1
ATOM 4271 C CA . MET B 1 149 ? -10.836 33.812 22.719 1 98.88 149 MET B CA 1
ATOM 4272 C C . MET B 1 149 ? -12.156 34.531 22.969 1 98.88 149 MET B C 1
ATOM 4274 O O . MET B 1 149 ? -12.195 35.75 23.047 1 98.88 149 MET B O 1
ATOM 4278 N N . LEU B 1 150 ? -13.195 33.75 23.094 1 98.88 150 LEU B N 1
ATOM 4279 C CA . LEU B 1 150 ? -14.547 34.281 23.266 1 98.88 150 LEU B CA 1
ATOM 4280 C C . LEU B 1 150 ? -14.648 35.125 24.531 1 98.88 150 LEU B C 1
ATOM 4282 O O . LEU B 1 150 ? -15.148 36.25 24.484 1 98.88 150 LEU B O 1
ATOM 4286 N N . GLU B 1 151 ? -14.164 34.594 25.594 1 98.81 151 GLU B N 1
ATOM 4287 C CA . GLU B 1 151 ? -14.305 35.281 26.875 1 98.81 151 GLU B CA 1
ATOM 4288 C C . GLU B 1 151 ? -13.438 36.531 26.938 1 98.81 151 GLU B C 1
ATOM 4290 O O . GLU B 1 151 ? -13.812 37.531 27.547 1 98.81 151 GLU B O 1
ATOM 4295 N N . ALA B 1 152 ? -12.273 36.469 26.359 1 98.81 152 ALA B N 1
ATOM 4296 C CA . ALA B 1 152 ? -11.43 37.656 26.281 1 98.81 152 ALA B CA 1
ATOM 4297 C C . ALA B 1 152 ? -12.117 38.781 25.5 1 98.81 152 ALA B C 1
ATOM 4299 O O . ALA B 1 152 ? -12.055 39.938 25.875 1 98.81 152 ALA B O 1
ATOM 4300 N N . LEU B 1 153 ? -12.727 38.406 24.406 1 98.75 153 LEU B N 1
ATOM 4301 C CA . LEU B 1 153 ? -13.414 39.406 23.578 1 98.75 153 LEU B CA 1
ATOM 4302 C C . LEU B 1 153 ? -14.594 40 24.312 1 98.75 153 LEU B C 1
ATOM 4304 O O . LEU B 1 153 ? -14.836 41.219 24.219 1 98.75 153 LEU B O 1
ATOM 4308 N N . LYS B 1 154 ? -15.359 39.188 25.047 1 98.5 154 LYS B N 1
ATOM 4309 C CA . LYS B 1 154 ? -16.469 39.719 25.844 1 98.5 154 LYS B CA 1
ATOM 4310 C C . LYS B 1 154 ? -15.969 40.719 26.875 1 98.5 154 LYS B C 1
ATOM 4312 O O . LYS B 1 154 ? -16.578 41.781 27.047 1 98.5 154 LYS B O 1
ATOM 4317 N N . ALA B 1 155 ? -14.906 40.375 27.484 1 98.31 155 ALA B N 1
ATOM 4318 C CA . ALA B 1 155 ? -14.336 41.281 28.484 1 98.31 155 ALA B CA 1
ATOM 4319 C C . ALA B 1 155 ? -13.859 42.594 27.828 1 98.31 155 ALA B C 1
ATOM 4321 O O . ALA B 1 155 ? -14.078 43.656 28.359 1 98.31 155 ALA B O 1
ATOM 4322 N N . PHE B 1 156 ? -13.219 42.5 26.734 1 98 156 PHE B N 1
ATOM 4323 C CA . PHE B 1 156 ? -12.758 43.688 26 1 98 156 PHE B CA 1
ATOM 4324 C C . PHE B 1 156 ? -13.93 44.562 25.609 1 98 156 PHE B C 1
ATOM 4326 O O . PHE B 1 156 ? -13.891 45.781 25.828 1 98 156 PHE B O 1
ATOM 4333 N N . GLU B 1 157 ? -14.977 43.969 25.062 1 97.38 157 GLU B N 1
ATOM 4334 C CA . GLU B 1 157 ? -16.125 44.688 24.547 1 97.38 157 GLU B CA 1
ATOM 4335 C C . GLU B 1 157 ? -16.891 45.375 25.672 1 97.38 157 GLU B C 1
ATOM 4337 O O . GLU B 1 157 ? -17.594 46.375 25.438 1 97.38 157 GLU B O 1
ATOM 4342 N N . ALA B 1 158 ? -16.703 44.938 26.844 1 97 158 ALA B N 1
ATOM 4343 C CA . ALA B 1 158 ? -17.344 45.531 28 1 97 158 ALA B CA 1
ATOM 4344 C C . ALA B 1 158 ? -16.594 46.781 28.453 1 97 158 ALA B C 1
ATOM 4346 O O . ALA B 1 158 ? -17.109 47.594 29.234 1 97 158 ALA B O 1
ATOM 4347 N N . GLY B 1 159 ? -15.453 47 27.922 1 95.94 159 GLY B N 1
ATOM 4348 C CA . GLY B 1 159 ? -14.617 48.125 28.328 1 95.94 159 GLY B CA 1
ATOM 4349 C C . GLY B 1 159 ? -14.797 49.344 27.453 1 95.94 159 GLY B C 1
ATOM 4350 O O . GLY B 1 159 ? -15.555 49.312 26.484 1 95.94 159 GLY B O 1
ATOM 4351 N N . PRO B 1 160 ? -14.031 50.375 27.734 1 95.75 160 PRO B N 1
ATOM 4352 C CA . PRO B 1 160 ? -14.266 51.656 27.094 1 95.75 160 PRO B CA 1
ATOM 4353 C C . PRO B 1 160 ? -13.57 51.781 25.734 1 95.75 160 PRO B C 1
ATOM 4355 O O . PRO B 1 160 ? -13.852 52.719 24.984 1 95.75 160 PRO B O 1
ATOM 4358 N N . HIS B 1 161 ? -12.82 50.906 25.375 1 95.38 161 HIS B N 1
ATOM 4359 C CA . HIS B 1 161 ? -12.031 51.062 24.156 1 95.38 161 HIS B CA 1
ATOM 4360 C C . HIS B 1 161 ? -12.609 50.219 23.016 1 95.38 161 HIS B C 1
ATOM 4362 O O . HIS B 1 161 ? -11.977 50.062 21.969 1 95.38 161 HIS B O 1
ATOM 4368 N N . LYS B 1 162 ? -13.719 49.781 23.188 1 95.94 162 LYS B N 1
ATOM 4369 C CA . LYS B 1 162 ? -14.344 48.844 22.266 1 95.94 162 LYS B CA 1
ATOM 4370 C C . LYS B 1 162 ? -14.328 49.375 20.828 1 95.94 162 LYS B C 1
ATOM 4372 O O . LYS B 1 162 ? -14.055 48.625 19.891 1 95.94 162 LYS B O 1
ATOM 4377 N N . ASP B 1 163 ? -14.531 50.594 20.609 1 96.88 163 ASP B N 1
ATOM 4378 C CA . ASP B 1 163 ? -14.727 51.156 19.266 1 96.88 163 ASP B CA 1
ATOM 4379 C C . ASP B 1 163 ? -13.391 51.406 18.578 1 96.88 163 ASP B C 1
ATOM 4381 O O . ASP B 1 163 ? -13.344 51.688 17.391 1 96.88 163 ASP B O 1
ATOM 4385 N N . LYS B 1 164 ? -12.305 51.125 19.266 1 98.06 164 LYS B N 1
ATOM 4386 C CA . LYS B 1 164 ? -10.984 51.438 18.719 1 98.06 164 LYS B CA 1
ATOM 4387 C C . LYS B 1 164 ? -10.367 50.219 18.062 1 98.06 164 LYS B C 1
ATOM 4389 O O . LYS B 1 164 ? -9.367 50.312 17.344 1 98.06 164 LYS B O 1
ATOM 4394 N N . LEU B 1 165 ? -10.992 49.125 18.234 1 98.44 165 LEU B N 1
ATOM 4395 C CA . LEU B 1 165 ? -10.422 47.906 17.719 1 98.44 165 LEU B CA 1
ATOM 4396 C C . LEU B 1 165 ? -11.5 47.031 17.078 1 98.44 165 LEU B C 1
ATOM 4398 O O . LEU B 1 165 ? -12.555 46.812 17.672 1 98.44 165 LEU B O 1
ATOM 4402 N N . GLY B 1 166 ? -11.281 46.688 15.828 1 98.62 166 GLY B N 1
ATOM 4403 C CA . GLY B 1 166 ? -12.078 45.688 15.133 1 98.62 166 GLY B CA 1
ATOM 4404 C C . GLY B 1 166 ? -11.398 44.344 15.039 1 98.62 166 GLY B C 1
ATOM 4405 O O . GLY B 1 166 ? -10.195 44.25 15.297 1 98.62 166 GLY B O 1
ATOM 4406 N N . TYR B 1 167 ? -12.195 43.344 14.781 1 98.69 167 TYR B N 1
ATOM 4407 C CA . TYR B 1 167 ? -11.609 42 14.656 1 98.69 167 TYR B CA 1
ATOM 4408 C C . TYR B 1 167 ? -12.344 41.156 13.617 1 98.69 167 TYR B C 1
ATOM 4410 O O . TYR B 1 167 ? -13.508 41.438 13.305 1 98.69 167 TYR B O 1
ATOM 4418 N N . SER B 1 168 ? -11.617 40.25 13.031 1 98.75 168 SER B N 1
ATOM 4419 C CA . SER B 1 168 ? -12.117 39.156 12.211 1 98.75 168 SER B CA 1
ATOM 4420 C C . SER B 1 168 ? -11.664 37.812 12.773 1 98.75 168 SER B C 1
ATOM 4422 O O . SER B 1 168 ? -10.484 37.625 13.062 1 98.75 168 SER B O 1
ATOM 4424 N N . ILE B 1 169 ? -12.648 36.938 12.984 1 98.81 169 ILE B N 1
ATOM 4425 C CA . ILE B 1 169 ? -12.367 35.625 13.516 1 98.81 169 ILE B CA 1
ATOM 4426 C C . ILE B 1 169 ? -12.68 34.562 12.453 1 98.81 169 ILE B C 1
ATOM 4428 O O . ILE B 1 169 ? -13.695 34.656 11.758 1 98.81 169 ILE B O 1
ATOM 4432 N N . THR B 1 170 ? -11.766 33.625 12.234 1 98.81 170 THR B N 1
ATOM 4433 C CA . THR B 1 170 ? -12.031 32.438 11.453 1 98.81 170 THR B CA 1
ATOM 4434 C C . THR B 1 170 ? -11.93 31.188 12.328 1 98.81 170 THR B C 1
ATOM 4436 O O . THR B 1 170 ? -10.875 30.906 12.891 1 98.81 170 THR B O 1
ATOM 4439 N N . LEU B 1 171 ? -13.023 30.484 12.5 1 98.88 171 LEU B N 1
ATOM 4440 C CA . LEU B 1 171 ? -13.062 29.172 13.148 1 98.88 171 LEU B CA 1
ATOM 4441 C C . LEU B 1 171 ? -13.148 28.062 12.109 1 98.88 171 LEU B C 1
ATOM 4443 O O . LEU B 1 171 ? -14.141 27.969 11.367 1 98.88 171 LEU B O 1
ATOM 4447 N N . SER B 1 172 ? -12.141 27.219 12.062 1 98.81 172 SER B N 1
ATOM 4448 C CA . SER B 1 172 ? -11.984 26.297 10.93 1 98.81 172 SER B CA 1
ATOM 4449 C C . SER B 1 172 ? -12.273 24.859 11.344 1 98.81 172 SER B C 1
ATOM 4451 O O . SER B 1 172 ? -12.008 24.469 12.484 1 98.81 172 SER B O 1
ATOM 4453 N N . PRO B 1 173 ? -12.789 24.062 10.445 1 98.5 173 PRO B N 1
ATOM 4454 C CA . PRO B 1 173 ? -13.102 22.656 10.711 1 98.5 173 PRO B CA 1
ATOM 4455 C C . PRO B 1 173 ? -11.984 21.719 10.289 1 98.5 173 PRO B C 1
ATOM 4457 O O . PRO B 1 173 ? -12.133 20.5 10.383 1 98.5 173 PRO B O 1
ATOM 4460 N N . ASP B 1 174 ? -10.812 22.266 9.797 1 97.19 174 ASP B N 1
ATOM 4461 C CA . ASP B 1 174 ? -9.922 21.359 9.086 1 97.19 174 ASP B CA 1
ATOM 4462 C C . ASP B 1 174 ? -8.453 21.719 9.32 1 97.19 174 ASP B C 1
ATOM 4464 O O . ASP B 1 174 ? -7.602 21.469 8.469 1 97.19 174 ASP B O 1
ATOM 4468 N N . GLU B 1 175 ? -8.133 22.328 10.445 1 97.31 175 GLU B N 1
ATOM 4469 C CA . GLU B 1 175 ? -6.75 22.703 10.758 1 97.31 175 GLU B CA 1
ATOM 4470 C C . GLU B 1 175 ? -5.871 21.453 10.891 1 97.31 175 GLU B C 1
ATOM 4472 O O . GLU B 1 175 ? -4.738 21.438 10.398 1 97.31 175 GLU B O 1
ATOM 4477 N N . GLU B 1 176 ? -6.375 20.453 11.43 1 94.69 176 GLU B N 1
ATOM 4478 C CA . GLU B 1 176 ? -5.594 19.266 11.75 1 94.69 176 GLU B CA 1
ATOM 4479 C C . GLU B 1 176 ? -5.207 18.5 10.492 1 94.69 176 GLU B C 1
ATOM 4481 O O . GLU B 1 176 ? -4.348 17.609 10.531 1 94.69 176 GLU B O 1
ATOM 4486 N N . THR B 1 177 ? -5.871 18.922 9.414 1 91.56 177 THR B N 1
ATOM 4487 C CA . THR B 1 177 ? -5.574 18.25 8.156 1 91.56 177 THR B CA 1
ATOM 4488 C C . THR B 1 177 ? -4.98 19.234 7.148 1 91.56 177 THR B C 1
ATOM 4490 O O . THR B 1 177 ? -4.734 18.859 5.996 1 91.56 177 THR B O 1
ATOM 4493 N N . GLY B 1 178 ? -4.801 20.484 7.559 1 93.06 178 GLY B N 1
ATOM 4494 C CA . GLY B 1 178 ? -4.016 21.344 6.695 1 93.06 178 GLY B CA 1
ATOM 4495 C C . GLY B 1 178 ? -4.777 22.562 6.223 1 93.06 178 GLY B C 1
ATOM 4496 O O . GLY B 1 178 ? -4.262 23.375 5.438 1 93.06 178 GLY B O 1
ATOM 4497 N N . ASN B 1 179 ? -6.062 22.734 6.617 1 95.94 179 ASN B N 1
ATOM 4498 C CA . ASN B 1 179 ? -6.891 23.891 6.281 1 95.94 179 ASN B CA 1
ATOM 4499 C C . ASN B 1 179 ? -7.18 23.969 4.785 1 95.94 179 ASN B C 1
ATOM 4501 O O . ASN B 1 179 ? -7.148 25.047 4.188 1 95.94 179 ASN B O 1
ATOM 4505 N N . PHE B 1 180 ? -7.367 22.938 4.164 1 93.31 180 PHE B N 1
ATOM 4506 C CA . PHE B 1 180 ? -7.598 22.938 2.727 1 93.31 180 PHE B CA 1
ATOM 4507 C C . PHE B 1 180 ? -8.914 23.625 2.381 1 93.31 180 PHE B C 1
ATOM 4509 O O . PHE B 1 180 ? -9.031 24.25 1.329 1 93.31 180 PHE B O 1
ATOM 4516 N N . ALA B 1 181 ? -9.852 23.516 3.266 1 93.38 181 ALA B N 1
ATOM 4517 C CA . ALA B 1 181 ? -11.133 24.188 3.072 1 93.38 181 ALA B CA 1
ATOM 4518 C C . ALA B 1 181 ? -11.094 25.609 3.602 1 93.38 181 ALA B C 1
ATOM 4520 O O . ALA B 1 181 ? -11.703 26.516 3.023 1 93.38 181 ALA B O 1
ATOM 4521 N N . SER B 1 182 ? -10.375 25.891 4.586 1 97.31 182 SER B N 1
ATOM 4522 C CA . SER B 1 182 ? -10.539 27.125 5.348 1 97.31 182 SER B CA 1
ATOM 4523 C C . SER B 1 182 ? -9.43 28.125 5.023 1 97.31 182 SER B C 1
ATOM 4525 O O . SER B 1 182 ? -9.523 29.297 5.371 1 97.31 182 SER B O 1
ATOM 4527 N N . ALA B 1 183 ? -8.398 27.734 4.344 1 96.19 183 ALA B N 1
ATOM 4528 C CA . ALA B 1 183 ? -7.219 28.562 4.113 1 96.19 183 ALA B CA 1
ATOM 4529 C C . ALA B 1 183 ? -7.602 29.875 3.438 1 96.19 183 ALA B C 1
ATOM 4531 O O . ALA B 1 183 ? -7.105 30.938 3.811 1 96.19 183 ALA B O 1
ATOM 4532 N N . PRO B 1 184 ? -8.516 29.906 2.441 1 96.62 184 PRO B N 1
ATOM 4533 C CA . PRO B 1 184 ? -8.867 31.172 1.809 1 96.62 184 PRO B CA 1
ATOM 4534 C C . PRO B 1 184 ? -9.516 32.156 2.781 1 96.62 184 PRO B C 1
ATOM 4536 O O . PRO B 1 184 ? -9.32 33.375 2.654 1 96.62 184 PRO B O 1
ATOM 4539 N N . PHE B 1 185 ? -10.258 31.672 3.738 1 98.12 185 PHE B N 1
ATOM 4540 C CA . PHE B 1 185 ? -10.906 32.531 4.723 1 98.12 185 PHE B CA 1
ATOM 4541 C C . PHE B 1 185 ? -9.883 33.156 5.652 1 98.12 185 PHE B C 1
ATOM 4543 O O . PHE B 1 185 ? -9.977 34.344 5.973 1 98.12 185 PHE B O 1
ATOM 4550 N N . ILE B 1 186 ? -8.93 32.344 6.039 1 98.31 186 ILE B N 1
ATOM 4551 C CA . ILE B 1 186 ? -7.867 32.844 6.914 1 98.31 186 ILE B CA 1
ATOM 4552 C C . ILE B 1 186 ? -7.059 33.906 6.191 1 98.31 186 ILE B C 1
ATOM 4554 O O . ILE B 1 186 ? -6.785 34.969 6.75 1 98.31 186 ILE B O 1
ATOM 4558 N N . ALA B 1 187 ? -6.703 33.625 4.977 1 97.88 187 ALA B N 1
ATOM 4559 C CA . ALA B 1 187 ? -5.914 34.562 4.184 1 97.88 187 ALA B CA 1
ATOM 4560 C C . ALA B 1 187 ? -6.652 35.875 4.004 1 97.88 187 ALA B C 1
ATOM 4562 O O . ALA B 1 187 ? -6.062 36.969 4.152 1 97.88 187 ALA B O 1
ATOM 4563 N N . LYS B 1 188 ? -7.883 35.812 3.676 1 97.69 188 LYS B N 1
ATOM 4564 C CA . LYS B 1 188 ? -8.695 37 3.465 1 97.69 188 LYS B CA 1
ATOM 4565 C C . LYS B 1 188 ? -8.773 37.844 4.734 1 97.69 188 LYS B C 1
ATOM 4567 O O . LYS B 1 188 ? -8.594 39.062 4.688 1 97.69 188 LYS B O 1
ATOM 4572 N N . ALA B 1 189 ? -9.008 37.219 5.824 1 98 189 ALA B N 1
ATOM 4573 C CA . ALA B 1 189 ? -9.133 37.906 7.098 1 98 189 ALA B CA 1
ATOM 4574 C C . ALA B 1 189 ? -7.793 38.531 7.52 1 98 189 ALA B C 1
ATOM 4576 O O . ALA B 1 189 ? -7.746 39.625 8.039 1 98 189 ALA B O 1
ATOM 4577 N N . ALA B 1 190 ? -6.754 37.781 7.293 1 98.19 190 ALA B N 1
ATOM 4578 C CA . ALA B 1 190 ? -5.43 38.188 7.766 1 98.19 190 ALA B CA 1
ATOM 4579 C C . ALA B 1 190 ? -4.879 39.344 6.949 1 98.19 190 ALA B C 1
ATOM 4581 O O . ALA B 1 190 ? -4.145 40.188 7.477 1 98.19 190 ALA B O 1
ATOM 4582 N N . LYS B 1 191 ? -5.215 39.438 5.727 1 95.5 191 LYS B N 1
ATOM 4583 C CA . LYS B 1 191 ? -4.668 40.406 4.805 1 95.5 191 LYS B CA 1
ATOM 4584 C C . LYS B 1 191 ? -4.93 41.844 5.305 1 95.5 191 LYS B C 1
ATOM 4586 O O . LYS B 1 191 ? -4.109 42.75 5.098 1 95.5 191 LYS B O 1
ATOM 4591 N N . THR B 1 192 ? -5.988 42.062 5.973 1 93.5 192 THR B N 1
ATOM 4592 C CA . THR B 1 192 ? -6.383 43.438 6.34 1 93.5 192 THR B CA 1
ATOM 4593 C C . THR B 1 192 ? -6.102 43.688 7.816 1 93.5 192 THR B C 1
ATOM 4595 O O . THR B 1 192 ? -6.348 44.781 8.312 1 93.5 192 THR B O 1
ATOM 4598 N N . ALA B 1 193 ? -5.586 42.75 8.492 1 98.44 193 ALA B N 1
ATOM 4599 C CA . ALA B 1 193 ? -5.371 42.906 9.93 1 98.44 193 ALA B CA 1
ATOM 4600 C C . ALA B 1 193 ? -3.975 43.438 10.227 1 98.44 193 ALA B C 1
ATOM 4602 O O . ALA B 1 193 ? -3.066 43.312 9.398 1 98.44 193 ALA B O 1
ATOM 4603 N N . HIS B 1 194 ? -3.848 44.062 11.359 1 98.56 194 HIS B N 1
ATOM 4604 C CA . HIS B 1 194 ? -2.543 44.531 11.82 1 98.56 194 HIS B CA 1
ATOM 4605 C C . HIS B 1 194 ? -1.804 43.438 12.57 1 98.56 194 HIS B C 1
ATOM 4607 O O . HIS B 1 194 ? -0.587 43.281 12.43 1 98.56 194 HIS B O 1
ATOM 4613 N N . ILE B 1 195 ? -2.52 42.688 13.383 1 98.62 195 ILE B N 1
ATOM 4614 C CA . ILE B 1 195 ? -1.965 41.656 14.258 1 98.62 195 ILE B CA 1
ATOM 4615 C C . ILE B 1 195 ? -2.842 40.406 14.219 1 98.62 195 ILE B C 1
ATOM 4617 O O . ILE B 1 195 ? -4.07 40.5 14.148 1 98.62 195 ILE B O 1
ATOM 4621 N N . GLY B 1 196 ? -2.164 39.312 14.188 1 98.88 196 GLY B N 1
ATOM 4622 C CA . GLY B 1 196 ? -2.889 38.031 14.305 1 98.88 196 GLY B CA 1
ATOM 4623 C C . GLY B 1 196 ? -2.77 37.406 15.672 1 98.88 196 GLY B C 1
ATOM 4624 O O . GLY B 1 196 ? -1.713 37.469 16.312 1 98.88 196 GLY B O 1
ATOM 4625 N N . LEU B 1 197 ? -3.824 36.812 16.125 1 98.88 197 LEU B N 1
ATOM 4626 C CA . LEU B 1 197 ? -3.895 36.031 17.375 1 98.88 197 LEU B CA 1
ATOM 4627 C C . LEU B 1 197 ? -4.516 34.656 17.125 1 98.88 197 LEU B C 1
ATOM 4629 O O . LEU B 1 197 ? -5.711 34.562 16.859 1 98.88 197 LEU B O 1
ATOM 4633 N N . THR B 1 198 ? -3.691 33.625 17.172 1 98.75 198 THR B N 1
ATOM 4634 C CA . THR B 1 198 ? -4.164 32.25 17.047 1 98.75 198 THR B CA 1
ATOM 4635 C C . THR B 1 198 ? -4.172 31.578 18.422 1 98.75 198 THR B C 1
ATOM 4637 O O . THR B 1 198 ? -3.271 31.781 19.234 1 98.75 198 THR B O 1
ATOM 4640 N N . PHE B 1 199 ? -5.074 30.672 18.656 1 98.81 199 PHE B N 1
ATOM 4641 C CA . PHE B 1 199 ? -5.316 30.25 20.031 1 98.81 199 PHE B CA 1
ATOM 4642 C C . PHE B 1 199 ? -5.008 28.766 20.203 1 98.81 199 PHE B C 1
ATOM 4644 O O . PHE B 1 199 ? -5.707 28.062 20.953 1 98.81 199 PHE B O 1
ATOM 4651 N N . GLU B 1 200 ? -4.012 28.344 19.484 1 98.06 200 GLU B N 1
ATOM 4652 C CA . GLU B 1 200 ? -3.451 27.031 19.797 1 98.06 200 GLU B CA 1
ATOM 4653 C C . GLU B 1 200 ? -3.033 26.969 21.266 1 98.06 200 GLU B C 1
ATOM 4655 O O . GLU B 1 200 ? -2.771 28 21.891 1 98.06 200 GLU B O 1
ATOM 4660 N N . PRO B 1 201 ? -2.961 25.734 21.812 1 98.19 201 PRO B N 1
ATOM 4661 C CA . PRO B 1 201 ? -2.514 25.656 23.203 1 98.19 201 PRO B CA 1
ATOM 4662 C C . PRO B 1 201 ? -1.052 26.062 23.375 1 98.19 201 PRO B C 1
ATOM 4664 O O . PRO B 1 201 ? -0.235 25.844 22.484 1 98.19 201 PRO B O 1
ATOM 4667 N N . ALA B 1 202 ? -0.804 26.703 24.469 1 97.38 202 ALA B N 1
ATOM 4668 C CA . ALA B 1 202 ? 0.572 26.891 24.938 1 97.38 202 ALA B CA 1
ATOM 4669 C C . ALA B 1 202 ? 1.096 25.625 25.609 1 97.38 202 ALA B C 1
ATOM 4671 O O . ALA B 1 202 ? 0.329 24.703 25.906 1 97.38 202 ALA B O 1
ATOM 4672 N N . MET B 1 203 ? 2.404 25.594 25.844 1 96.31 203 MET B N 1
ATOM 4673 C CA . MET B 1 203 ? 2.99 24.484 26.594 1 96.31 203 MET B CA 1
ATOM 4674 C C . MET B 1 203 ? 2.527 24.516 28.047 1 96.31 203 MET B C 1
ATOM 4676 O O . MET B 1 203 ? 2.1 25.547 28.547 1 96.31 203 MET B O 1
ATOM 4680 N N . GLU B 1 204 ? 2.672 23.406 28.641 1 96.88 204 GLU B N 1
ATOM 4681 C CA . GLU B 1 204 ? 2.299 23.312 30.047 1 96.88 204 GLU B CA 1
ATOM 4682 C C . GLU B 1 204 ? 3.027 24.375 30.875 1 96.88 204 GLU B C 1
ATOM 4684 O O . GLU B 1 204 ? 2.451 24.953 31.812 1 96.88 204 GLU B O 1
ATOM 4689 N N . SER B 1 205 ? 4.219 24.719 30.547 1 95.5 205 SER B N 1
ATOM 4690 C CA . SER B 1 205 ? 5.055 25.672 31.266 1 95.5 205 SER B CA 1
ATOM 4691 C C . SER B 1 205 ? 4.57 27.094 31.062 1 95.5 205 SER B C 1
ATOM 4693 O O . SER B 1 205 ? 4.961 28 31.797 1 95.5 205 SER B O 1
ATOM 4695 N N . GLY B 1 206 ? 3.791 27.266 30.047 1 96.56 206 GLY B N 1
ATOM 4696 C CA . GLY B 1 206 ? 3.357 28.609 29.672 1 96.56 206 GLY B CA 1
ATOM 4697 C C . GLY B 1 206 ? 4.113 29.172 28.484 1 96.56 206 GLY B C 1
ATOM 4698 O O . GLY B 1 206 ? 3.715 30.188 27.906 1 96.56 206 GLY B O 1
ATOM 4699 N N . ALA B 1 207 ? 5.125 28.453 28.125 1 96.31 207 ALA B N 1
ATOM 4700 C CA . ALA B 1 207 ? 5.902 28.875 26.969 1 96.31 207 ALA B CA 1
ATOM 4701 C C . ALA B 1 207 ? 5.043 28.891 25.703 1 96.31 207 ALA B C 1
ATOM 4703 O O . ALA B 1 207 ? 4.117 28.078 25.578 1 96.31 207 ALA B O 1
ATOM 4704 N N . MET B 1 208 ? 5.352 29.828 24.828 1 97.25 208 MET B N 1
ATOM 4705 C CA . MET B 1 208 ? 4.621 29.969 23.578 1 97.25 208 MET B CA 1
ATOM 4706 C C . MET B 1 208 ? 5.512 29.641 22.391 1 97.25 208 MET B C 1
ATOM 4708 O O . MET B 1 208 ? 6.734 29.531 22.531 1 97.25 208 MET B O 1
ATOM 4712 N N . SER B 1 209 ? 4.871 29.406 21.281 1 95.81 209 SER B N 1
ATOM 4713 C CA . SER B 1 209 ? 5.633 29.125 20.078 1 95.81 209 SER B CA 1
ATOM 4714 C C . SER B 1 209 ? 6.184 30.406 19.453 1 95.81 209 SER B C 1
ATOM 4716 O O . SER B 1 209 ? 5.496 31.422 19.406 1 95.81 209 SER B O 1
ATOM 4718 N N . GLY B 1 210 ? 7.441 30.312 19.062 1 95.75 210 GLY B N 1
ATOM 4719 C CA . GLY B 1 210 ? 8.062 31.406 18.312 1 95.75 210 GLY B CA 1
ATOM 4720 C C . GLY B 1 210 ? 7.98 31.219 16.812 1 95.75 210 GLY B C 1
ATOM 4721 O O . GLY B 1 210 ? 6.887 31.156 16.25 1 95.75 210 GLY B O 1
ATOM 4722 N N . GLY B 1 211 ? 9.125 31.047 16.219 1 95.5 211 GLY B N 1
ATOM 4723 C CA . GLY B 1 211 ? 9.156 30.719 14.812 1 95.5 211 GLY B CA 1
ATOM 4724 C C . GLY B 1 211 ? 8.688 29.297 14.516 1 95.5 211 GLY B C 1
ATOM 4725 O O . GLY B 1 211 ? 8.836 28.406 15.352 1 95.5 211 GLY B O 1
ATOM 4726 N N . ARG B 1 212 ? 8.086 29.172 13.344 1 95.88 212 ARG B N 1
ATOM 4727 C CA . ARG B 1 212 ? 7.633 27.859 12.891 1 95.88 212 ARG B CA 1
ATOM 4728 C C . ARG B 1 212 ? 8.203 27.531 11.516 1 95.88 212 ARG B C 1
ATOM 4730 O O . ARG B 1 212 ? 8.297 28.406 10.656 1 95.88 212 ARG B O 1
ATOM 4737 N N . LYS B 1 213 ? 8.57 26.266 11.367 1 95.12 213 LYS B N 1
ATOM 4738 C CA . LYS B 1 213 ? 8.891 25.812 10.016 1 95.12 213 LYS B CA 1
ATOM 4739 C C . LYS B 1 213 ? 7.633 25.734 9.156 1 95.12 213 LYS B C 1
ATOM 4741 O O . LYS B 1 213 ? 6.516 25.828 9.664 1 95.12 213 LYS B O 1
ATOM 4746 N N . GLY B 1 214 ? 7.902 25.719 7.832 1 96.44 214 GLY B N 1
ATOM 4747 C CA . GLY B 1 214 ? 6.824 25.406 6.906 1 96.44 214 GLY B CA 1
ATOM 4748 C C . GLY B 1 214 ? 6.676 23.906 6.648 1 96.44 214 GLY B C 1
ATOM 4749 O O . GLY B 1 214 ? 7.605 23.141 6.891 1 96.44 214 GLY B O 1
ATOM 4750 N N . SER B 1 215 ? 5.508 23.531 6.184 1 96.31 215 SER B N 1
ATOM 4751 C CA . SER B 1 215 ? 5.223 22.125 5.922 1 96.31 215 S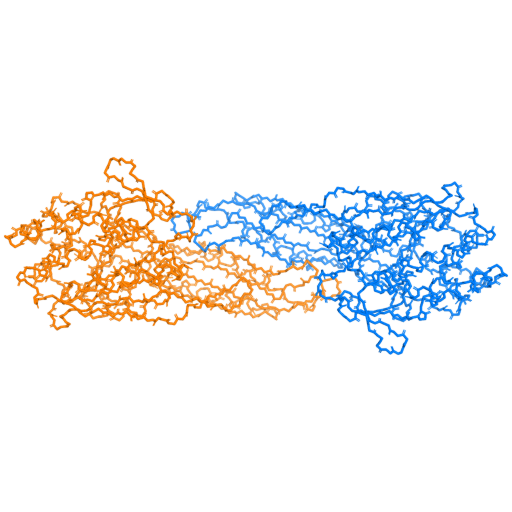ER B CA 1
ATOM 4752 C C . SER B 1 215 ? 4.57 21.938 4.555 1 96.31 215 SER B C 1
ATOM 4754 O O . SER B 1 215 ? 3.662 22.688 4.188 1 96.31 215 SER B O 1
ATOM 4756 N N . ALA B 1 216 ? 5.086 21 3.834 1 96.94 216 ALA B N 1
ATOM 4757 C CA . ALA B 1 216 ? 4.52 20.625 2.539 1 96.94 216 ALA B CA 1
ATOM 4758 C C . ALA B 1 216 ? 4.18 19.141 2.492 1 96.94 216 ALA B C 1
ATOM 4760 O O . ALA B 1 216 ? 4.816 18.328 3.17 1 96.94 216 ALA B O 1
ATOM 4761 N N . ILE B 1 217 ? 3.191 18.859 1.741 1 95.81 217 ILE B N 1
ATOM 4762 C CA . ILE B 1 217 ? 2.854 17.484 1.368 1 95.81 217 ILE B CA 1
ATOM 4763 C C . ILE B 1 217 ? 2.746 17.375 -0.151 1 95.81 217 ILE B C 1
ATOM 4765 O O . ILE B 1 217 ? 2.092 18.203 -0.794 1 95.81 217 ILE B O 1
ATOM 4769 N N . TYR B 1 218 ? 3.412 16.406 -0.673 1 97.69 218 TYR B N 1
ATOM 4770 C CA . TYR B 1 218 ? 3.303 16.109 -2.1 1 97.69 218 TYR B CA 1
ATOM 4771 C C . TYR B 1 218 ? 2.949 14.648 -2.334 1 97.69 218 TYR B C 1
ATOM 4773 O O . TYR B 1 218 ? 3.559 13.75 -1.741 1 97.69 218 TYR B O 1
ATOM 4781 N N . ASP B 1 219 ? 1.959 14.414 -3.109 1 97.31 219 ASP B N 1
ATOM 4782 C CA . ASP B 1 219 ? 1.671 13.109 -3.699 1 97.31 219 ASP B CA 1
ATOM 4783 C C . ASP B 1 219 ? 2.201 13.023 -5.129 1 97.31 219 ASP B C 1
ATOM 4785 O O . ASP B 1 219 ? 1.778 13.789 -6 1 97.31 219 ASP B O 1
ATOM 4789 N N . ILE B 1 220 ? 3.107 12.172 -5.352 1 98.56 220 ILE B N 1
ATOM 4790 C CA . ILE B 1 220 ? 3.609 11.945 -6.703 1 98.56 220 ILE B CA 1
ATOM 4791 C C . ILE B 1 220 ? 3.021 10.656 -7.262 1 98.56 220 ILE B C 1
ATOM 4793 O O . ILE B 1 220 ? 3.281 9.57 -6.738 1 98.56 220 ILE B O 1
ATOM 4797 N N . VAL B 1 221 ? 2.225 10.805 -8.281 1 98.56 221 VAL B N 1
ATOM 4798 C CA . VAL B 1 221 ? 1.587 9.656 -8.922 1 98.56 221 VAL B CA 1
ATOM 4799 C C . VAL B 1 221 ? 2.354 9.273 -10.188 1 98.56 221 VAL B C 1
ATOM 4801 O O . VAL B 1 221 ? 2.381 10.031 -11.156 1 98.56 221 VAL B O 1
ATOM 4804 N N . PHE B 1 222 ? 2.945 8.133 -10.18 1 98.62 222 PHE B N 1
ATOM 4805 C CA . PHE B 1 222 ? 3.672 7.613 -11.336 1 98.62 222 PHE B CA 1
ATOM 4806 C C . PHE B 1 222 ? 2.795 6.672 -12.148 1 98.62 222 PHE B C 1
ATOM 4808 O O . PHE B 1 222 ? 2.053 5.863 -11.586 1 98.62 222 PHE B O 1
ATOM 4815 N N . LYS B 1 223 ? 2.873 6.828 -13.469 1 98.19 223 LYS B N 1
ATOM 4816 C CA . LYS B 1 223 ? 2.18 5.938 -14.398 1 98.19 223 LYS B CA 1
ATOM 4817 C C . LYS B 1 223 ? 3.156 5.305 -15.383 1 98.19 223 LYS B C 1
ATOM 4819 O O . LYS B 1 223 ? 4.051 5.98 -15.898 1 98.19 223 LYS B O 1
ATOM 4824 N N . GLY B 1 224 ? 3.057 4.066 -15.562 1 97.56 224 GLY B N 1
ATOM 4825 C CA . GLY B 1 224 ? 3.812 3.311 -16.547 1 97.56 224 GLY B CA 1
ATOM 4826 C C . GLY B 1 224 ? 2.936 2.461 -17.453 1 97.56 224 GLY B C 1
ATOM 4827 O O . GLY B 1 224 ? 1.868 2.904 -17.891 1 97.56 224 GLY B O 1
ATOM 4828 N N . LEU B 1 225 ? 3.52 1.295 -17.828 1 96.5 225 LEU B N 1
ATOM 4829 C CA . LEU B 1 225 ? 2.805 0.381 -18.703 1 96.5 225 LEU B CA 1
ATOM 4830 C C . LEU B 1 225 ? 2.861 -1.047 -18.172 1 96.5 225 LEU B C 1
ATOM 4832 O O . LEU B 1 225 ? 3.947 -1.597 -17.984 1 96.5 225 LEU B O 1
ATOM 4836 N N . ALA B 1 226 ? 1.653 -1.621 -18 1 93.69 226 ALA B N 1
ATOM 4837 C CA . ALA B 1 226 ? 1.576 -2.99 -17.5 1 93.69 226 ALA B CA 1
ATOM 4838 C C . ALA B 1 226 ? 1.95 -3.994 -18.594 1 93.69 226 ALA B C 1
ATOM 4840 O O . ALA B 1 226 ? 1.712 -3.752 -19.781 1 93.69 226 ALA B O 1
ATOM 4841 N N . SER B 1 227 ? 2.598 -5.031 -18.234 1 90.75 227 SER B N 1
ATOM 4842 C CA . SER B 1 227 ? 2.93 -6.16 -19.094 1 90.75 227 SER B CA 1
ATOM 4843 C C . SER B 1 227 ? 3.127 -7.434 -18.266 1 90.75 227 SER B C 1
ATOM 4845 O O . SER B 1 227 ? 3.412 -7.375 -17.078 1 90.75 227 SER B O 1
ATOM 4847 N N . HIS B 1 228 ? 2.803 -8.609 -18.906 1 85.19 228 HIS B N 1
ATOM 4848 C CA . HIS B 1 228 ? 3.08 -9.883 -18.25 1 85.19 228 HIS B CA 1
ATOM 4849 C C . HIS B 1 228 ? 4.578 -10.102 -18.078 1 85.19 228 HIS B C 1
ATOM 4851 O O . HIS B 1 228 ? 5.309 -10.258 -19.062 1 85.19 228 HIS B O 1
ATOM 4857 N N . ALA B 1 229 ? 4.996 -10.273 -16.891 1 83.25 229 ALA B N 1
ATOM 4858 C CA . ALA B 1 229 ? 6.422 -10.281 -16.562 1 83.25 229 ALA B CA 1
ATOM 4859 C C . ALA B 1 229 ? 7.098 -11.539 -17.094 1 83.25 229 ALA B C 1
ATOM 4861 O O . ALA B 1 229 ? 8.281 -11.523 -17.438 1 83.25 229 ALA B O 1
ATOM 4862 N N . GLY B 1 230 ? 6.457 -12.578 -17.109 1 76.94 230 GLY B N 1
ATOM 4863 C CA . GLY B 1 230 ? 7.027 -13.828 -17.578 1 76.94 230 GLY B CA 1
ATOM 4864 C C . GLY B 1 230 ? 6.996 -13.961 -19.094 1 76.94 230 GLY B C 1
ATOM 4865 O O . GLY B 1 230 ? 7.836 -14.641 -19.688 1 76.94 230 GLY B O 1
ATOM 4866 N N . ARG B 1 231 ? 6.098 -13.297 -19.797 1 75.25 231 ARG B N 1
ATOM 4867 C CA . ARG B 1 231 ? 5.883 -13.5 -21.219 1 75.25 231 ARG B CA 1
ATOM 4868 C C . ARG B 1 231 ? 6.488 -12.359 -22.031 1 75.25 231 ARG B C 1
ATOM 4870 O O . ARG B 1 231 ? 7.074 -12.586 -23.094 1 75.25 231 ARG B O 1
ATOM 4877 N N . ALA B 1 232 ? 6.324 -11.102 -21.438 1 82.12 232 ALA B N 1
ATOM 4878 C CA . ALA B 1 232 ? 6.789 -9.938 -22.188 1 82.12 232 ALA B CA 1
ATOM 4879 C C . ALA B 1 232 ? 7.258 -8.828 -21.266 1 82.12 232 ALA B C 1
ATOM 4881 O O . ALA B 1 232 ? 6.754 -7.703 -21.312 1 82.12 232 ALA B O 1
ATOM 4882 N N . PRO B 1 233 ? 8.195 -9.117 -20.5 1 79.75 233 PRO B N 1
ATOM 4883 C CA . PRO B 1 233 ? 8.656 -8.094 -19.547 1 79.75 233 PRO B CA 1
ATOM 4884 C C . PRO B 1 233 ? 9.141 -6.82 -20.25 1 79.75 233 PRO B C 1
ATOM 4886 O O . PRO B 1 233 ? 8.984 -5.723 -19.703 1 79.75 233 PRO B O 1
ATOM 4889 N N . GLU B 1 234 ? 9.617 -6.914 -21.375 1 84.75 234 GLU B N 1
ATOM 4890 C CA . GLU B 1 234 ? 10.203 -5.793 -22.109 1 84.75 234 GLU B CA 1
ATOM 4891 C C . GLU B 1 234 ? 9.125 -4.805 -22.562 1 84.75 234 GLU B C 1
ATOM 4893 O O . GLU B 1 234 ? 9.43 -3.652 -22.875 1 84.75 234 GLU B O 1
ATOM 4898 N N . ALA B 1 235 ? 7.93 -5.246 -22.562 1 90.44 235 ALA B N 1
ATOM 4899 C CA . ALA B 1 235 ? 6.832 -4.383 -22.984 1 90.44 235 ALA B CA 1
ATOM 4900 C C . ALA B 1 235 ? 6.324 -3.525 -21.828 1 90.44 235 ALA B C 1
ATOM 4902 O O . ALA B 1 235 ? 5.57 -2.574 -22.047 1 90.44 235 ALA B O 1
ATOM 4903 N N . GLY B 1 236 ? 6.773 -3.818 -20.688 1 94 236 GLY B N 1
ATOM 4904 C CA . GLY B 1 236 ? 6.285 -3.111 -19.5 1 94 236 GLY B CA 1
ATOM 4905 C C . GLY B 1 236 ? 7.164 -1.939 -19.109 1 94 236 GLY B C 1
ATOM 4906 O O . GLY B 1 236 ? 8.328 -1.869 -19.5 1 94 236 GLY B O 1
ATOM 4907 N N . ARG B 1 237 ? 6.617 -0.981 -18.5 1 97.38 237 ARG B N 1
ATOM 4908 C CA . ARG B 1 237 ? 7.273 0.165 -17.875 1 97.38 237 ARG B CA 1
ATOM 4909 C C . ARG B 1 237 ? 6.875 0.296 -16.406 1 97.38 237 ARG B C 1
ATOM 4911 O O . ARG B 1 237 ? 5.734 0.648 -16.094 1 97.38 237 ARG B O 1
ATOM 4918 N N . SER B 1 238 ? 7.793 0.088 -15.492 1 97.25 238 SER B N 1
ATOM 4919 C CA . SER B 1 238 ? 7.469 -0.071 -14.078 1 97.25 238 SER B CA 1
ATOM 4920 C C . SER B 1 238 ? 7.352 1.281 -13.383 1 97.25 238 SER B C 1
ATOM 4922 O O . SER B 1 238 ? 8.359 1.963 -13.172 1 97.25 238 SER B O 1
ATOM 4924 N N . ALA B 1 239 ? 6.152 1.591 -12.945 1 98.19 239 ALA B N 1
ATOM 4925 C CA . ALA B 1 239 ? 5.914 2.799 -12.164 1 98.19 239 ALA B CA 1
ATOM 4926 C C . ALA B 1 239 ? 6.586 2.705 -10.797 1 98.19 239 ALA B C 1
ATOM 4928 O O . ALA B 1 239 ? 7.027 3.715 -10.242 1 98.19 239 ALA B O 1
ATOM 4929 N N . ILE B 1 240 ? 6.707 1.539 -10.266 1 98 240 ILE B N 1
ATOM 4930 C CA . ILE B 1 240 ? 7.289 1.322 -8.945 1 98 240 ILE B CA 1
ATOM 4931 C C . ILE B 1 240 ? 8.781 1.626 -8.984 1 98 240 ILE B C 1
ATOM 4933 O O . ILE B 1 240 ? 9.328 2.234 -8.062 1 98 240 ILE B O 1
ATOM 4937 N N . LEU B 1 241 ? 9.445 1.208 -10.031 1 98.31 241 LEU B N 1
ATOM 4938 C CA . LEU B 1 241 ? 10.867 1.484 -10.141 1 98.31 241 LEU B CA 1
ATOM 4939 C C . LEU B 1 241 ? 11.125 2.982 -10.281 1 98.31 241 LEU B C 1
ATOM 4941 O O . LEU B 1 241 ? 12.102 3.504 -9.742 1 98.31 241 LEU B O 1
ATOM 4945 N N . ALA B 1 242 ? 10.234 3.664 -10.992 1 98.69 242 ALA B N 1
ATOM 4946 C CA . ALA B 1 242 ? 10.32 5.121 -11.078 1 98.69 242 ALA B CA 1
ATOM 4947 C C . ALA B 1 242 ? 10.164 5.758 -9.695 1 98.69 242 ALA B C 1
ATOM 4949 O O . ALA B 1 242 ? 10.945 6.637 -9.32 1 98.69 242 ALA B O 1
ATOM 4950 N N . ALA B 1 243 ? 9.172 5.324 -8.969 1 98.69 243 ALA B N 1
ATOM 4951 C CA . ALA B 1 243 ? 8.938 5.836 -7.617 1 98.69 243 ALA B CA 1
ATOM 4952 C C . ALA B 1 243 ? 10.141 5.574 -6.719 1 98.69 243 ALA B C 1
ATOM 4954 O O . ALA B 1 243 ? 10.531 6.43 -5.922 1 98.69 243 ALA B O 1
ATOM 4955 N N . ALA B 1 244 ? 10.719 4.363 -6.852 1 98.69 244 ALA B N 1
ATOM 4956 C CA . ALA B 1 244 ? 11.891 4 -6.059 1 98.69 244 ALA B CA 1
ATOM 4957 C C . ALA B 1 244 ? 13.07 4.906 -6.383 1 98.69 244 ALA B C 1
ATOM 4959 O O . ALA B 1 244 ? 13.781 5.367 -5.48 1 98.69 244 ALA B O 1
ATOM 4960 N N . GLU B 1 245 ? 13.289 5.121 -7.625 1 98.81 245 GLU B N 1
ATOM 4961 C CA . GLU B 1 245 ? 14.367 6.016 -8.039 1 98.81 245 GLU B CA 1
ATOM 4962 C C . GLU B 1 245 ? 14.164 7.422 -7.484 1 98.81 245 GLU B C 1
ATOM 4964 O O . GLU B 1 245 ? 15.109 8.047 -6.996 1 98.81 245 GLU B O 1
ATOM 4969 N N . PHE B 1 246 ? 12.945 7.891 -7.586 1 98.88 246 PHE B N 1
ATOM 4970 C CA . PHE B 1 246 ? 12.617 9.203 -7.043 1 98.88 246 PHE B CA 1
ATOM 4971 C C . PHE B 1 246 ? 12.867 9.242 -5.539 1 98.88 246 PHE B C 1
ATOM 4973 O O . PHE B 1 246 ? 13.453 10.203 -5.027 1 98.88 246 PHE B O 1
ATOM 4980 N N . ALA B 1 247 ? 12.414 8.242 -4.828 1 98.69 247 ALA B N 1
ATOM 4981 C CA . ALA B 1 247 ? 12.586 8.172 -3.379 1 98.69 247 ALA B CA 1
ATOM 4982 C C . ALA B 1 247 ? 14.055 8.289 -2.992 1 98.69 247 ALA B C 1
ATOM 4984 O O . ALA B 1 247 ? 14.406 9.039 -2.078 1 98.69 247 ALA B O 1
ATOM 4985 N N . LEU B 1 248 ? 14.906 7.562 -3.672 1 98.75 248 LEU B N 1
ATOM 4986 C CA . LEU B 1 248 ? 16.328 7.602 -3.357 1 98.75 248 LEU B CA 1
ATOM 4987 C C . LEU B 1 248 ? 16.938 8.953 -3.725 1 98.75 248 LEU B C 1
ATOM 4989 O O . LEU B 1 248 ? 17.859 9.43 -3.061 1 98.75 248 LEU B O 1
ATOM 4993 N N . GLY B 1 249 ? 16.406 9.523 -4.828 1 98.75 249 GLY B N 1
ATOM 4994 C CA . GLY B 1 249 ? 16.781 10.891 -5.129 1 98.75 249 GLY B CA 1
ATOM 4995 C C . GLY B 1 249 ? 16.438 11.867 -4.023 1 98.75 249 GLY B C 1
ATOM 4996 O O . GLY B 1 249 ? 17.219 12.766 -3.701 1 98.75 249 GLY B O 1
ATOM 4997 N N . VAL B 1 250 ? 15.258 11.742 -3.449 1 98.62 250 VAL B N 1
ATOM 4998 C CA . VAL B 1 250 ? 14.797 12.586 -2.35 1 98.62 250 VAL B CA 1
ATOM 4999 C C . VAL B 1 250 ? 15.719 12.406 -1.145 1 98.62 250 VAL B C 1
ATOM 5001 O O . VAL B 1 250 ? 16.047 13.375 -0.453 1 98.62 250 VAL B O 1
ATOM 5004 N N . GLU B 1 251 ? 16.109 11.164 -0.9 1 97.44 251 GLU B N 1
ATOM 5005 C CA . GLU B 1 251 ? 17.047 10.891 0.178 1 97.44 251 GLU B CA 1
ATOM 5006 C C . GLU B 1 251 ? 18.328 11.711 0.006 1 97.44 251 GLU B C 1
ATOM 5008 O O . GLU B 1 251 ? 18.844 12.266 0.975 1 97.44 251 GLU B O 1
ATOM 5013 N N . LYS B 1 252 ? 18.812 11.742 -1.173 1 97.94 252 LYS B N 1
ATOM 5014 C CA . LYS B 1 252 ? 20.031 12.508 -1.462 1 97.94 252 LYS B CA 1
ATOM 5015 C C . LYS B 1 252 ? 19.781 14 -1.258 1 97.94 252 LYS B C 1
ATOM 5017 O O . LYS B 1 252 ? 20.672 14.719 -0.787 1 97.94 252 LYS B O 1
ATOM 5022 N N . LEU B 1 253 ? 18.609 14.484 -1.688 1 97.56 253 LEU B N 1
ATOM 5023 C CA . LEU B 1 253 ? 18.25 15.883 -1.463 1 97.56 253 LEU B CA 1
ATOM 5024 C C . LEU B 1 253 ? 18.25 16.203 0.026 1 97.56 253 LEU B C 1
ATOM 5026 O O . LEU B 1 253 ? 18.766 17.25 0.438 1 97.56 253 LEU B O 1
ATOM 5030 N N . ASP B 1 254 ? 17.656 15.328 0.797 1 96.25 254 ASP B N 1
ATOM 5031 C CA . ASP B 1 254 ? 17.594 15.516 2.244 1 96.25 254 ASP B CA 1
ATOM 5032 C C . ASP B 1 254 ? 19 15.633 2.844 1 96.25 254 ASP B C 1
ATOM 5034 O O . ASP B 1 254 ? 19.234 16.469 3.723 1 96.25 254 ASP B O 1
ATOM 5038 N N . ALA B 1 255 ? 19.906 14.82 2.371 1 94.44 255 ALA B N 1
ATOM 5039 C CA . ALA B 1 255 ? 21.281 14.828 2.861 1 94.44 255 ALA B CA 1
ATOM 5040 C C . ALA B 1 255 ? 22 16.109 2.436 1 94.44 255 ALA B C 1
ATOM 5042 O O . ALA B 1 255 ? 22.859 16.609 3.158 1 94.44 255 ALA B O 1
ATOM 5043 N N . ALA B 1 256 ? 21.641 16.656 1.346 1 95.5 256 ALA B N 1
ATOM 5044 C CA . ALA B 1 256 ? 22.359 17.766 0.744 1 95.5 256 ALA B CA 1
ATOM 5045 C C . ALA B 1 256 ? 21.859 19.109 1.294 1 95.5 256 ALA B C 1
ATOM 5047 O O . ALA B 1 256 ? 22.609 20.094 1.312 1 95.5 256 ALA B O 1
ATOM 5048 N N . MET B 1 257 ? 20.594 19.219 1.604 1 92.88 257 MET B N 1
ATOM 5049 C CA . MET B 1 257 ? 20.016 20.484 2.023 1 92.88 257 MET B CA 1
ATOM 5050 C C . MET B 1 257 ? 19.969 20.594 3.543 1 92.88 257 MET B C 1
ATOM 5052 O O . MET B 1 257 ? 19.094 20 4.184 1 92.88 257 MET B O 1
ATOM 5056 N N . ASP B 1 258 ? 20.797 21.469 3.885 1 86.69 258 ASP B N 1
ATOM 5057 C CA . ASP B 1 258 ? 20.844 21.672 5.328 1 86.69 258 ASP B CA 1
ATOM 5058 C C . ASP B 1 258 ? 19.578 22.344 5.832 1 86.69 258 ASP B C 1
ATOM 5060 O O . ASP B 1 258 ? 18.953 23.109 5.105 1 86.69 258 ASP B O 1
ATOM 5064 N N . THR B 1 259 ? 18.891 22.031 6.879 1 89.94 259 THR B N 1
ATOM 5065 C CA . THR B 1 259 ? 17.812 22.641 7.652 1 89.94 259 THR B CA 1
ATOM 5066 C C . THR B 1 259 ? 16.453 22.312 7.043 1 89.94 259 THR B C 1
ATOM 5068 O O . THR B 1 259 ? 15.414 22.688 7.586 1 89.94 259 THR B O 1
ATOM 5071 N N . VAL B 1 260 ? 16.484 21.797 5.68 1 95.19 260 VAL B N 1
ATOM 5072 C CA . VAL B 1 260 ? 15.25 21.297 5.098 1 95.19 260 VAL B CA 1
ATOM 5073 C C . VAL B 1 260 ? 15.141 19.797 5.34 1 95.19 260 VAL B C 1
ATOM 5075 O O . VAL B 1 260 ? 16.125 19.062 5.207 1 95.19 260 VAL B O 1
ATOM 5078 N N . THR B 1 261 ? 14.039 19.375 5.645 1 95.19 261 THR B N 1
ATOM 5079 C CA . THR B 1 261 ? 13.812 17.953 5.852 1 95.19 261 THR B CA 1
ATOM 5080 C C . THR B 1 261 ? 12.867 17.391 4.793 1 95.19 261 THR B C 1
ATOM 5082 O O . THR B 1 261 ? 11.789 17.953 4.562 1 95.19 261 THR B O 1
ATOM 5085 N N . PHE B 1 262 ? 13.328 16.422 4.125 1 96.94 262 PHE B N 1
ATOM 5086 C CA . PHE B 1 262 ? 12.477 15.625 3.24 1 96.94 262 PHE B CA 1
ATOM 5087 C C . PHE B 1 262 ? 12.188 14.258 3.842 1 96.94 262 PHE B C 1
ATOM 5089 O O . PHE B 1 262 ? 13.102 13.57 4.309 1 96.94 262 PHE B O 1
ATOM 5096 N N . ASN B 1 263 ? 10.938 13.852 3.863 1 96.62 263 ASN B N 1
ATOM 5097 C CA . ASN B 1 263 ? 10.594 12.531 4.363 1 96.62 263 ASN B CA 1
ATOM 5098 C C . ASN B 1 263 ? 9.648 11.797 3.412 1 96.62 263 ASN B C 1
ATOM 5100 O O . ASN B 1 263 ? 8.508 12.219 3.215 1 96.62 263 ASN B O 1
ATOM 5104 N N . VAL B 1 264 ? 10.18 10.734 2.812 1 97.81 264 VAL B N 1
ATOM 5105 C CA . VAL B 1 264 ? 9.289 9.852 2.068 1 97.81 264 VAL B CA 1
ATOM 5106 C C . VAL B 1 264 ? 8.445 9.023 3.041 1 97.81 264 VAL B C 1
ATOM 5108 O O . VAL B 1 264 ? 8.922 8.039 3.6 1 97.81 264 VAL B O 1
ATOM 5111 N N . GLY B 1 265 ? 7.211 9.336 3.119 1 96.81 265 GLY B N 1
ATOM 5112 C CA . GLY B 1 265 ? 6.359 8.75 4.145 1 96.81 265 GLY B CA 1
ATOM 5113 C C . GLY B 1 265 ? 5.738 7.43 3.723 1 96.81 265 GLY B C 1
ATOM 5114 O O . GLY B 1 265 ? 5.414 6.594 4.566 1 96.81 265 GLY B O 1
ATOM 5115 N N . ALA B 1 266 ? 5.555 7.281 2.396 1 97 266 ALA B N 1
ATOM 5116 C CA . ALA B 1 266 ? 4.91 6.055 1.93 1 97 266 ALA B CA 1
ATOM 5117 C C . ALA B 1 266 ? 5.152 5.848 0.437 1 97 266 ALA B C 1
ATOM 5119 O O . ALA B 1 266 ? 5.352 6.809 -0.308 1 97 266 ALA B O 1
ATOM 5120 N N . ILE B 1 267 ? 5.152 4.668 0.037 1 97.19 267 ILE B N 1
ATOM 5121 C CA . ILE B 1 267 ? 5.023 4.223 -1.347 1 97.19 267 ILE B CA 1
ATOM 5122 C C . ILE B 1 267 ? 3.959 3.131 -1.439 1 97.19 267 ILE B C 1
ATOM 5124 O O . ILE B 1 267 ? 3.961 2.188 -0.645 1 97.19 267 ILE B O 1
ATOM 5128 N N . ASP B 1 268 ? 3.057 3.32 -2.324 1 95.38 268 ASP B N 1
ATOM 5129 C CA . ASP B 1 268 ? 2.053 2.314 -2.658 1 95.38 268 ASP B CA 1
ATOM 5130 C C . ASP B 1 268 ? 2.014 2.055 -4.16 1 95.38 268 ASP B C 1
ATOM 5132 O O . ASP B 1 268 ? 1.894 2.99 -4.957 1 95.38 268 ASP B O 1
ATOM 5136 N N . GLY B 1 269 ? 2.145 0.814 -4.48 1 92.75 269 GLY B N 1
ATOM 5137 C CA . GLY B 1 269 ? 2.037 0.515 -5.898 1 92.75 269 GLY B CA 1
ATOM 5138 C C . GLY B 1 269 ? 2.143 -0.967 -6.207 1 92.75 269 GLY B C 1
ATOM 5139 O O . GLY B 1 269 ? 2.76 -1.721 -5.449 1 92.75 269 GLY B O 1
ATOM 5140 N N . GLY B 1 270 ? 1.498 -1.217 -7.277 1 85.38 270 GLY B N 1
ATOM 5141 C CA . GLY B 1 270 ? 1.561 -2.578 -7.785 1 85.38 270 GLY B CA 1
ATOM 5142 C C . GLY B 1 270 ? 0.559 -3.508 -7.125 1 85.38 270 GLY B C 1
ATOM 5143 O O . GLY B 1 270 ? -0.27 -3.068 -6.324 1 85.38 270 GLY B O 1
ATOM 5144 N N . ASN B 1 271 ? 0.57 -4.695 -7.621 1 81.81 271 ASN B N 1
ATOM 5145 C CA . ASN B 1 271 ? -0.352 -5.711 -7.129 1 81.81 271 ASN B CA 1
ATOM 5146 C C . ASN B 1 271 ? 0.24 -7.113 -7.25 1 81.81 271 ASN B C 1
ATOM 5148 O O . ASN B 1 271 ? 0.971 -7.562 -6.363 1 81.81 271 ASN B O 1
ATOM 5152 N N . ALA B 1 272 ? 0.21 -7.691 -8.445 1 84.31 272 ALA B N 1
ATOM 5153 C CA . ALA B 1 272 ? 0.647 -9.062 -8.672 1 84.31 272 ALA B CA 1
ATOM 5154 C C . ALA B 1 272 ? 2.111 -9.109 -9.102 1 84.31 272 ALA B C 1
ATOM 5156 O O . ALA B 1 272 ? 2.561 -8.273 -9.891 1 84.31 272 ALA B O 1
ATOM 5157 N N . VAL B 1 273 ? 2.84 -10.055 -8.594 1 90.19 273 VAL B N 1
ATOM 5158 C CA . VAL B 1 273 ? 4.273 -10.156 -8.852 1 90.19 273 VAL B CA 1
ATOM 5159 C C . VAL B 1 273 ? 4.512 -10.508 -10.312 1 90.19 273 VAL B C 1
ATOM 5161 O O . VAL B 1 273 ? 5.621 -10.344 -10.828 1 90.19 273 VAL B O 1
ATOM 5164 N N . ASN B 1 274 ? 3.516 -11.023 -11.055 1 88.25 274 ASN B N 1
ATOM 5165 C CA . ASN B 1 274 ? 3.709 -11.43 -12.438 1 88.25 274 ASN B CA 1
ATOM 5166 C C . ASN B 1 274 ? 3.334 -10.32 -13.414 1 88.25 274 ASN B C 1
ATOM 5168 O O . ASN B 1 274 ? 3.324 -10.523 -14.625 1 88.25 274 ASN B O 1
ATOM 5172 N N . ILE B 1 275 ? 3.043 -9.195 -12.945 1 91.44 275 ILE B N 1
ATOM 5173 C CA . ILE B 1 275 ? 2.676 -8.055 -13.781 1 91.44 275 ILE B CA 1
ATOM 5174 C C . ILE B 1 275 ? 3.607 -6.883 -13.492 1 91.44 275 ILE B C 1
ATOM 5176 O O . ILE B 1 275 ? 3.854 -6.551 -12.328 1 91.44 275 ILE B O 1
ATOM 5180 N N . VAL B 1 276 ? 4.102 -6.254 -14.508 1 95.5 276 VAL B N 1
ATOM 5181 C CA . VAL B 1 276 ? 4.852 -5.012 -14.352 1 95.5 276 VAL B CA 1
ATOM 5182 C C . VAL B 1 276 ? 3.92 -3.904 -13.859 1 95.5 276 VAL B C 1
ATOM 5184 O O . VAL B 1 276 ? 2.908 -3.607 -14.5 1 95.5 276 VAL B O 1
ATOM 5187 N N . PRO B 1 277 ? 4.223 -3.363 -12.734 1 96.56 277 PRO B N 1
ATOM 5188 C CA . PRO B 1 277 ? 3.277 -2.395 -12.172 1 96.56 277 PRO B CA 1
ATOM 5189 C C . PRO B 1 277 ? 3.201 -1.106 -12.984 1 96.56 277 PRO B C 1
ATOM 5191 O O . PRO B 1 277 ? 4.227 -0.463 -13.227 1 96.56 277 PRO B O 1
ATOM 5194 N N . ASP B 1 278 ? 1.974 -0.677 -13.32 1 97.25 278 ASP B N 1
ATOM 5195 C CA . ASP B 1 278 ? 1.799 0.497 -14.164 1 97.25 278 ASP B CA 1
ATOM 5196 C C . ASP B 1 278 ? 1.392 1.717 -13.344 1 97.25 278 ASP B C 1
ATOM 5198 O O . ASP B 1 278 ? 1.118 2.783 -13.898 1 97.25 278 ASP B O 1
ATOM 5202 N N . ASN B 1 279 ? 1.347 1.506 -12.039 1 97.38 279 ASN B N 1
ATOM 5203 C CA . ASN B 1 279 ? 0.925 2.592 -11.164 1 97.38 279 ASN B CA 1
ATOM 5204 C C . ASN B 1 279 ? 1.682 2.566 -9.836 1 97.38 279 ASN B C 1
ATOM 5206 O O . ASN B 1 279 ? 1.942 1.495 -9.289 1 97.38 279 ASN B O 1
ATOM 5210 N N . ALA B 1 280 ? 2.043 3.717 -9.328 1 97.94 280 ALA B N 1
ATOM 5211 C CA . ALA B 1 280 ? 2.645 3.871 -8.008 1 97.94 280 ALA B CA 1
ATOM 5212 C C . ALA B 1 280 ? 2.404 5.273 -7.457 1 97.94 280 ALA B C 1
ATOM 5214 O O . ALA B 1 280 ? 2.426 6.254 -8.203 1 97.94 280 ALA B O 1
ATOM 5215 N N . VAL B 1 281 ? 2.148 5.375 -6.16 1 98.06 281 VAL B N 1
ATOM 5216 C CA . VAL B 1 281 ? 1.968 6.656 -5.484 1 98.06 281 VAL B CA 1
ATOM 5217 C C . VAL B 1 281 ? 3.023 6.816 -4.391 1 98.06 281 VAL B C 1
ATOM 5219 O O . VAL B 1 281 ? 3.195 5.93 -3.551 1 98.06 281 VAL B O 1
ATOM 5222 N N . LEU B 1 282 ? 3.775 7.855 -4.43 1 98.31 282 LEU B N 1
ATOM 5223 C CA . LEU B 1 282 ? 4.742 8.219 -3.402 1 98.31 282 LEU B CA 1
ATOM 5224 C C . LEU B 1 282 ? 4.281 9.453 -2.635 1 98.31 282 LEU B C 1
ATOM 5226 O O . LEU B 1 282 ? 3.924 10.469 -3.24 1 98.31 282 LEU B O 1
ATOM 5230 N N . ARG B 1 283 ? 4.281 9.375 -1.337 1 97.81 283 ARG B N 1
ATOM 5231 C CA . ARG B 1 283 ? 3.879 10.484 -0.476 1 97.81 283 ARG B CA 1
ATOM 5232 C C . ARG B 1 283 ? 5.086 11.102 0.221 1 97.81 283 ARG B C 1
ATOM 5234 O O . ARG B 1 283 ? 5.848 10.398 0.891 1 97.81 283 ARG B O 1
ATOM 5241 N N . LEU B 1 284 ? 5.188 12.398 0.118 1 97.94 284 LEU B N 1
ATOM 5242 C CA . LEU B 1 284 ? 6.387 13.117 0.546 1 97.94 284 LEU B CA 1
ATOM 5243 C C . LEU B 1 284 ? 6.023 14.289 1.446 1 97.94 284 LEU B C 1
ATOM 5245 O O . LEU B 1 284 ? 5.109 15.055 1.136 1 97.94 284 LEU B O 1
ATOM 5249 N N . GLY B 1 285 ? 6.684 14.344 2.588 1 96.69 285 GLY B N 1
ATOM 5250 C CA . GLY B 1 285 ? 6.621 15.523 3.438 1 96.69 285 GLY B CA 1
ATOM 5251 C C . GLY B 1 285 ? 7.891 16.344 3.406 1 96.69 285 GLY B C 1
ATOM 5252 O O . GLY B 1 285 ? 8.992 15.797 3.352 1 96.69 285 GLY B O 1
ATOM 5253 N N . ILE B 1 286 ? 7.75 17.672 3.475 1 96.94 286 ILE B N 1
ATOM 5254 C CA . ILE B 1 286 ? 8.891 18.578 3.508 1 96.94 286 ILE B CA 1
ATOM 5255 C C . ILE B 1 286 ? 8.703 19.594 4.621 1 96.94 286 ILE B C 1
ATOM 5257 O O . ILE B 1 286 ? 7.598 20.094 4.832 1 96.94 286 ILE B O 1
ATOM 5261 N N . ARG B 1 287 ? 9.711 19.922 5.355 1 96.19 287 ARG B N 1
ATOM 5262 C CA . ARG B 1 287 ? 9.773 21.031 6.301 1 96.19 287 ARG B CA 1
ATOM 5263 C C . ARG B 1 287 ? 10.875 22.016 5.918 1 96.19 287 ARG B C 1
ATOM 5265 O O . ARG B 1 287 ? 11.992 21.594 5.59 1 96.19 287 ARG B O 1
ATOM 5272 N N . ALA B 1 288 ? 10.562 23.25 5.93 1 96.5 288 ALA B N 1
ATOM 5273 C CA . ALA B 1 288 ? 11.539 24.281 5.582 1 96.5 288 ALA B CA 1
ATOM 5274 C C . ALA B 1 288 ? 11.484 25.438 6.578 1 96.5 288 ALA B C 1
ATOM 5276 O O . ALA B 1 288 ? 10.406 25.812 7.039 1 96.5 288 ALA B O 1
ATOM 5277 N N . PRO B 1 289 ? 12.578 26.047 6.902 1 95.06 289 PRO B N 1
ATOM 5278 C CA . PRO B 1 289 ? 12.641 27.062 7.949 1 95.06 289 PRO B CA 1
ATOM 5279 C C . PRO B 1 289 ? 12.195 28.438 7.457 1 95.06 289 PRO B C 1
ATOM 5281 O O . PRO B 1 289 ? 11.844 29.312 8.266 1 95.06 289 PRO B O 1
ATOM 5284 N N . ASP B 1 290 ? 12.305 28.688 6.152 1 94.88 290 ASP B N 1
ATOM 5285 C CA . ASP B 1 290 ? 11.93 29.969 5.57 1 94.88 290 ASP B CA 1
ATOM 5286 C C . ASP B 1 290 ? 11.516 29.812 4.109 1 94.88 290 ASP B C 1
ATOM 5288 O O . ASP B 1 290 ? 11.633 28.719 3.539 1 94.88 290 ASP B O 1
ATOM 5292 N N . GLN B 1 291 ? 11.008 30.906 3.566 1 95.56 291 GLN B N 1
ATOM 5293 C CA . GLN B 1 291 ? 10.43 30.844 2.227 1 95.56 291 GLN B CA 1
ATOM 5294 C C . GLN B 1 291 ? 11.5 30.547 1.18 1 95.56 291 GLN B C 1
ATOM 5296 O O . GLN B 1 291 ? 11.242 29.844 0.198 1 95.56 291 GLN B O 1
ATOM 5301 N N . THR B 1 292 ? 12.641 31.078 1.335 1 96.38 292 THR B N 1
ATOM 5302 C CA . THR B 1 292 ? 13.727 30.859 0.387 1 96.38 292 THR B CA 1
ATOM 5303 C C . THR B 1 292 ? 14.062 29.375 0.288 1 96.38 292 THR B C 1
ATOM 5305 O O . THR B 1 292 ? 14.18 28.844 -0.813 1 96.38 292 THR B O 1
ATOM 5308 N N . ARG B 1 293 ? 14.18 28.75 1.408 1 96.69 293 ARG B N 1
ATOM 5309 C CA . ARG B 1 293 ? 14.508 27.328 1.446 1 96.69 293 ARG B CA 1
ATOM 5310 C C . ARG B 1 293 ? 13.328 26.484 0.959 1 96.69 293 ARG B C 1
ATOM 5312 O O . ARG B 1 293 ? 13.523 25.438 0.343 1 96.69 293 ARG B O 1
ATOM 5319 N N . ALA B 1 294 ? 12.172 26.891 1.239 1 97.69 294 ALA B N 1
ATOM 5320 C CA . ALA B 1 294 ? 10.984 26.203 0.721 1 97.69 294 ALA B CA 1
ATOM 5321 C C . ALA B 1 294 ? 10.977 26.219 -0.805 1 97.69 294 ALA B C 1
ATOM 5323 O O . ALA B 1 294 ? 10.742 25.188 -1.437 1 97.69 294 ALA B O 1
ATOM 5324 N N . ASP B 1 295 ? 11.234 27.391 -1.363 1 97.69 295 ASP B N 1
ATOM 5325 C CA . ASP B 1 295 ? 11.273 27.531 -2.816 1 97.69 295 ASP B CA 1
ATOM 5326 C C . ASP B 1 295 ? 12.359 26.656 -3.426 1 97.69 295 ASP B C 1
ATOM 5328 O O . ASP B 1 295 ? 12.148 26.016 -4.461 1 97.69 295 ASP B O 1
ATOM 5332 N N . LEU B 1 296 ? 13.453 26.656 -2.838 1 97.75 296 LEU B N 1
ATOM 5333 C CA . LEU B 1 296 ? 14.562 25.828 -3.311 1 97.75 296 LEU B CA 1
ATOM 5334 C C . LEU B 1 296 ? 14.203 24.344 -3.264 1 97.75 296 LEU B C 1
ATOM 5336 O O . LEU B 1 296 ? 14.539 23.594 -4.18 1 97.75 296 LEU B O 1
ATOM 5340 N N . ALA B 1 297 ? 13.594 23.938 -2.184 1 98 297 ALA B N 1
ATOM 5341 C CA . ALA B 1 297 ? 13.18 22.547 -2.035 1 98 297 ALA B CA 1
ATOM 5342 C C . ALA B 1 297 ? 12.266 22.125 -3.178 1 98 297 ALA B C 1
ATOM 5344 O O . ALA B 1 297 ? 12.469 21.078 -3.787 1 98 297 ALA B O 1
ATOM 5345 N N . VAL B 1 298 ? 11.328 22.953 -3.537 1 98.19 298 VAL B N 1
ATOM 5346 C CA . VAL B 1 298 ? 10.344 22.641 -4.57 1 98.19 298 VAL B CA 1
ATOM 5347 C C . VAL B 1 298 ? 11.031 22.578 -5.934 1 98.19 298 VAL B C 1
ATOM 5349 O O . VAL B 1 298 ? 10.789 21.672 -6.723 1 98.19 298 VAL B O 1
ATOM 5352 N N . ARG B 1 299 ? 11.898 23.531 -6.18 1 98.25 299 ARG B N 1
ATOM 5353 C CA . ARG B 1 299 ? 12.633 23.531 -7.441 1 98.25 299 ARG B CA 1
ATOM 5354 C C . ARG B 1 299 ? 13.5 22.281 -7.578 1 98.25 299 ARG B C 1
ATOM 5356 O O . ARG B 1 299 ? 13.586 21.703 -8.656 1 98.25 299 ARG B O 1
ATOM 5363 N N . SER B 1 300 ? 14.133 21.922 -6.516 1 98.31 300 SER B N 1
ATOM 5364 C CA . SER B 1 300 ? 14.984 20.734 -6.512 1 98.31 300 SER B CA 1
ATOM 5365 C C . SER B 1 300 ? 14.172 19.469 -6.758 1 98.31 300 SER B C 1
ATOM 5367 O O . SER B 1 300 ? 14.617 18.562 -7.465 1 98.31 300 SER B O 1
ATOM 5369 N N . LEU B 1 301 ? 13.031 19.406 -6.168 1 98.19 301 LEU B N 1
ATOM 5370 C CA . LEU B 1 301 ? 12.141 18.266 -6.371 1 98.19 301 LEU B CA 1
ATOM 5371 C C . LEU B 1 301 ? 11.719 18.172 -7.836 1 98.19 301 LEU B C 1
ATOM 5373 O O . LEU B 1 301 ? 11.664 17.062 -8.391 1 98.19 301 LEU B O 1
ATOM 5377 N N . GLN B 1 302 ? 11.383 19.297 -8.391 1 98.44 302 GLN B N 1
ATOM 5378 C CA . GLN B 1 302 ? 10.984 19.328 -9.797 1 98.44 302 GLN B CA 1
ATOM 5379 C C . GLN B 1 302 ? 12.117 18.875 -10.711 1 98.44 302 GLN B C 1
ATOM 5381 O O . GLN B 1 302 ? 11.883 18.141 -11.672 1 98.44 302 GLN B O 1
ATOM 5386 N N . THR B 1 303 ? 13.273 19.281 -10.438 1 98.62 303 THR B N 1
ATOM 5387 C CA . THR B 1 303 ? 14.445 18.875 -11.195 1 98.62 303 THR B CA 1
ATOM 5388 C C . THR B 1 303 ? 14.656 17.359 -11.078 1 98.62 303 THR B C 1
ATOM 5390 O O . THR B 1 303 ? 14.93 16.688 -12.07 1 98.62 303 THR B O 1
ATOM 5393 N N . LEU B 1 304 ? 14.562 16.875 -9.898 1 98.69 304 LEU B N 1
ATOM 5394 C CA . LEU B 1 304 ? 14.695 15.445 -9.648 1 98.69 304 LEU B CA 1
ATOM 5395 C C . LEU B 1 304 ? 13.648 14.664 -10.422 1 98.69 304 LEU B C 1
ATOM 5397 O O . LEU B 1 304 ? 13.961 13.633 -11.031 1 98.69 304 LEU B O 1
ATOM 5401 N N . LEU B 1 305 ? 12.391 15.133 -10.383 1 98.75 305 LEU B N 1
ATOM 5402 C CA . LEU B 1 305 ? 11.305 14.461 -11.094 1 98.75 305 LEU B CA 1
ATOM 5403 C C . LEU B 1 305 ? 11.578 14.406 -12.594 1 98.75 305 LEU B C 1
ATOM 5405 O O . LEU B 1 305 ? 11.375 13.367 -13.227 1 98.75 305 LEU B O 1
ATOM 5409 N N . LYS B 1 306 ? 12.062 15.516 -13.125 1 98.56 306 LYS B N 1
ATOM 5410 C CA . LYS B 1 306 ? 12.398 15.555 -14.547 1 98.56 306 LYS B CA 1
ATOM 5411 C C . LYS B 1 306 ? 13.453 14.508 -14.891 1 98.56 306 LYS B C 1
ATOM 5413 O O . LYS B 1 306 ? 13.391 13.898 -15.961 1 98.56 306 LYS B O 1
ATOM 5418 N N . LYS B 1 307 ? 14.406 14.297 -14.062 1 98.56 307 LYS B N 1
ATOM 5419 C CA . LYS B 1 307 ? 15.43 13.289 -14.273 1 98.56 307 LYS B CA 1
ATOM 5420 C C . LYS B 1 307 ? 14.828 11.883 -14.289 1 98.56 307 LYS B C 1
ATOM 5422 O O . LYS B 1 307 ? 15.148 11.07 -15.156 1 98.56 307 LYS B O 1
ATOM 5427 N N . VAL B 1 308 ? 13.969 11.586 -13.312 1 98.56 308 VAL B N 1
ATOM 5428 C CA . VAL B 1 308 ? 13.336 10.273 -13.203 1 98.56 308 VAL B CA 1
ATOM 5429 C C . VAL B 1 308 ? 12.469 10.008 -14.43 1 98.56 308 VAL B C 1
ATOM 5431 O O . VAL B 1 308 ? 12.406 8.875 -14.922 1 98.56 308 VAL B O 1
ATOM 5434 N N . LEU B 1 309 ? 11.875 11.062 -14.977 1 98.38 309 LEU B N 1
ATOM 5435 C CA . LEU B 1 309 ? 10.93 10.93 -16.078 1 98.38 309 LEU B CA 1
ATOM 5436 C C . LEU B 1 309 ? 11.664 10.711 -17.406 1 98.38 309 LEU B C 1
ATOM 5438 O O . LEU B 1 309 ? 11.039 10.555 -18.453 1 98.38 309 LEU B O 1
ATOM 5442 N N . LYS B 1 310 ? 12.992 10.625 -17.344 1 98.19 310 LYS B N 1
ATOM 5443 C CA . LYS B 1 310 ? 13.758 10.156 -18.5 1 98.19 310 LYS B CA 1
ATOM 5444 C C . LYS B 1 310 ? 13.57 8.656 -18.719 1 98.19 310 LYS B C 1
ATOM 5446 O O . LYS B 1 310 ? 13.891 8.133 -19.781 1 98.19 310 LYS B O 1
ATOM 5451 N N . ARG B 1 311 ? 13.078 7.988 -17.703 1 96.94 311 ARG B N 1
ATOM 5452 C CA . ARG B 1 311 ? 12.688 6.594 -17.891 1 96.94 311 ARG B CA 1
ATOM 5453 C C . ARG B 1 311 ? 11.664 6.457 -19.016 1 96.94 311 ARG B C 1
ATOM 5455 O O . ARG B 1 311 ? 10.68 7.188 -19.047 1 96.94 311 ARG B O 1
ATOM 5462 N N . ASP B 1 312 ? 11.914 5.5 -19.812 1 96.25 312 ASP B N 1
ATOM 5463 C CA . ASP B 1 312 ? 11.047 5.305 -20.969 1 96.25 312 ASP B CA 1
ATOM 5464 C C . ASP B 1 312 ? 9.633 4.914 -20.547 1 96.25 312 ASP B C 1
ATOM 5466 O O . ASP B 1 312 ? 9.453 3.996 -19.734 1 96.25 312 ASP B O 1
ATOM 5470 N N . GLY B 1 313 ? 8.648 5.648 -21.062 1 97.75 313 GLY B N 1
ATOM 5471 C CA . GLY B 1 313 ? 7.25 5.281 -20.922 1 97.75 313 GLY B CA 1
ATOM 5472 C C . GLY B 1 313 ? 6.684 5.641 -19.562 1 97.75 313 GLY B C 1
ATOM 5473 O O . GLY B 1 313 ? 5.59 5.203 -19.203 1 97.75 313 GLY B O 1
ATOM 5474 N N . ILE B 1 314 ? 7.383 6.391 -18.75 1 98.44 314 ILE B N 1
ATOM 5475 C CA . ILE B 1 314 ? 6.922 6.777 -17.422 1 98.44 314 ILE B CA 1
ATOM 5476 C C . ILE B 1 314 ? 6.445 8.227 -17.438 1 98.44 314 ILE B C 1
ATOM 5478 O O . ILE B 1 314 ? 7.102 9.094 -18.016 1 98.44 314 ILE B O 1
ATOM 5482 N N . SER B 1 315 ? 5.277 8.5 -16.906 1 98.56 315 SER B N 1
ATOM 5483 C CA . SER B 1 315 ? 4.789 9.844 -16.609 1 98.56 315 SER B CA 1
ATOM 5484 C C . SER B 1 315 ? 4.488 10 -15.125 1 98.56 315 SER B C 1
ATOM 5486 O O . SER B 1 315 ? 4.445 9.016 -14.391 1 98.56 315 SER B O 1
ATOM 5488 N N . ALA B 1 316 ? 4.363 11.25 -14.703 1 98.5 316 ALA B N 1
ATOM 5489 C CA . ALA B 1 316 ? 4.062 11.477 -13.289 1 98.5 316 ALA B CA 1
ATOM 5490 C C . ALA B 1 316 ? 3.324 12.789 -13.086 1 98.5 316 ALA B C 1
ATOM 5492 O O . ALA B 1 316 ? 3.447 13.711 -13.906 1 98.5 316 ALA B O 1
ATOM 5493 N N . GLN B 1 317 ? 2.529 12.836 -12.094 1 98 317 GLN B N 1
ATOM 5494 C CA . GLN B 1 317 ? 1.901 14.055 -11.586 1 98 317 GLN B CA 1
ATOM 5495 C C . GLN B 1 317 ? 2.328 14.336 -10.148 1 98 317 GLN B C 1
ATOM 5497 O O . GLN B 1 317 ? 2.262 13.453 -9.289 1 98 317 GLN B O 1
ATOM 5502 N N . MET B 1 318 ? 2.834 15.492 -9.938 1 97.94 318 MET B N 1
ATOM 5503 C CA . MET B 1 318 ? 3.168 15.961 -8.594 1 97.94 318 MET B CA 1
ATOM 5504 C C . MET B 1 318 ? 2.078 16.875 -8.047 1 97.94 318 MET B C 1
ATOM 5506 O O . MET B 1 318 ? 1.883 17.984 -8.562 1 97.94 318 MET B O 1
ATOM 5510 N N . ILE B 1 319 ? 1.362 16.422 -7.043 1 97 319 ILE B N 1
ATOM 5511 C CA . ILE B 1 319 ? 0.226 17.141 -6.484 1 97 319 ILE B CA 1
ATOM 5512 C C . ILE B 1 319 ? 0.528 17.547 -5.043 1 97 319 ILE B C 1
ATOM 5514 O O . ILE B 1 319 ? 0.867 16.703 -4.215 1 97 319 ILE B O 1
ATOM 5518 N N . GLY B 1 320 ? 0.399 18.812 -4.762 1 95.38 320 GLY B N 1
ATOM 5519 C CA . GLY B 1 320 ? 0.635 19.297 -3.408 1 95.38 320 GLY B CA 1
ATOM 5520 C C . GLY B 1 320 ? 1.333 20.641 -3.365 1 95.38 320 GLY B C 1
ATOM 5521 O O . GLY B 1 320 ? 1.507 21.297 -4.398 1 95.38 320 GLY B O 1
ATOM 5522 N N . SER B 1 321 ? 1.628 21.109 -2.156 1 95.06 321 SER B N 1
ATOM 5523 C CA . SER B 1 321 ? 2.256 22.406 -1.899 1 95.06 321 SER B CA 1
ATOM 5524 C C . SER B 1 321 ? 2.627 22.547 -0.428 1 95.06 321 SER B C 1
ATOM 5526 O O . SER B 1 321 ? 2.363 21.656 0.379 1 95.06 321 SER B O 1
ATOM 5528 N N . PHE B 1 322 ? 3.354 23.609 -0.202 1 95.81 322 PHE B N 1
ATOM 5529 C CA . PHE B 1 322 ? 3.449 24.047 1.183 1 95.81 322 PHE B CA 1
ATOM 5530 C C . PHE B 1 322 ? 2.117 24.609 1.662 1 95.81 322 PHE B C 1
ATOM 5532 O O . PHE B 1 322 ? 1.872 25.812 1.547 1 95.81 322 PHE B O 1
ATOM 5539 N N . TYR B 1 323 ? 1.31 23.781 2.238 1 94.25 323 TYR B N 1
ATOM 5540 C CA . TYR B 1 323 ? 0 24.203 2.727 1 94.25 323 TYR B CA 1
ATOM 5541 C C . TYR B 1 323 ? 0.136 25.078 3.963 1 94.25 323 TYR B C 1
ATOM 5543 O O . TYR B 1 323 ? -0.782 25.828 4.301 1 94.25 323 TYR B O 1
ATOM 5551 N N . ARG B 1 324 ? 1.211 24.969 4.672 1 96.12 324 ARG B N 1
ATOM 5552 C CA . ARG B 1 324 ? 1.658 25.859 5.738 1 96.12 324 ARG B CA 1
ATOM 5553 C C . ARG B 1 324 ? 3.016 26.469 5.406 1 96.12 324 ARG B C 1
ATOM 5555 O O . ARG B 1 324 ? 4.055 25.859 5.66 1 96.12 324 ARG B O 1
ATOM 5562 N N . PRO B 1 325 ? 3.006 27.688 4.926 1 96.25 325 PRO B N 1
ATOM 5563 C CA . PRO B 1 325 ? 4.305 28.312 4.66 1 96.25 325 PRO B CA 1
ATOM 5564 C C . PRO B 1 325 ? 5.086 28.609 5.938 1 96.25 325 PRO B C 1
ATOM 5566 O O . PRO B 1 325 ? 4.504 28.656 7.023 1 96.25 325 PRO B O 1
ATOM 5569 N N . PRO B 1 326 ? 6.395 28.797 5.805 1 97.25 326 PRO B N 1
ATOM 5570 C CA . PRO B 1 326 ? 7.207 29.062 6.996 1 97.25 326 PRO B CA 1
ATOM 5571 C C . PRO B 1 326 ? 6.852 30.375 7.684 1 97.25 326 PRO B C 1
ATOM 5573 O O . PRO B 1 326 ? 6.438 31.328 7.023 1 97.25 326 PRO B O 1
ATOM 5576 N N . LYS B 1 327 ? 6.945 30.359 9 1 97.5 327 LYS B N 1
ATOM 5577 C CA . LYS B 1 327 ? 6.758 31.531 9.844 1 97.5 327 LYS B CA 1
ATOM 5578 C C . LYS B 1 327 ? 8.008 31.812 10.672 1 97.5 327 LYS B C 1
ATOM 5580 O O . LYS B 1 327 ? 8.016 31.625 11.883 1 97.5 327 LYS B O 1
ATOM 5585 N N . PRO B 1 328 ? 9.055 32.375 10.07 1 96.19 328 PRO B N 1
ATOM 5586 C CA . PRO B 1 328 ? 10.289 32.656 10.805 1 96.19 328 PRO B CA 1
ATOM 5587 C C . PRO B 1 328 ? 10.141 33.844 11.766 1 96.19 328 PRO B C 1
ATOM 5589 O O . PRO B 1 328 ? 9.18 34.625 11.656 1 96.19 328 PRO B O 1
ATOM 5592 N N . ARG B 1 329 ? 11.086 33.938 12.688 1 94.69 329 ARG B N 1
ATOM 5593 C CA . ARG B 1 329 ? 11.148 35.062 13.602 1 94.69 329 ARG B CA 1
ATOM 5594 C C . ARG B 1 329 ? 11.766 36.281 12.914 1 94.69 329 ARG B C 1
ATOM 5596 O O . ARG B 1 329 ? 12.922 36.625 13.172 1 94.69 329 ARG B O 1
ATOM 5603 N N . ASN B 1 330 ? 10.984 37 12.195 1 94.75 330 ASN B N 1
ATOM 5604 C CA . ASN B 1 330 ? 11.5 38.219 11.625 1 94.75 330 ASN B CA 1
ATOM 5605 C C . ASN B 1 330 ? 11.352 39.406 12.594 1 94.75 330 ASN B C 1
ATOM 5607 O O . ASN B 1 330 ? 11.062 39.219 13.773 1 94.75 330 ASN B O 1
ATOM 5611 N N . ALA B 1 331 ? 11.555 40.562 12.148 1 96.25 331 ALA B N 1
ATOM 5612 C CA . ALA B 1 331 ? 11.547 41.75 13.016 1 96.25 331 ALA B CA 1
ATOM 5613 C C . ALA B 1 331 ? 10.164 42 13.594 1 96.25 331 ALA B C 1
ATOM 5615 O O . ALA B 1 331 ? 10.023 42.375 14.758 1 96.25 331 ALA B O 1
ATOM 5616 N N . ALA B 1 332 ? 9.148 41.812 12.797 1 97.44 332 ALA B N 1
ATOM 5617 C CA . ALA B 1 332 ? 7.777 42.031 13.258 1 97.44 332 ALA B CA 1
ATOM 5618 C C . ALA B 1 332 ? 7.418 41.031 14.359 1 97.44 332 ALA B C 1
ATOM 5620 O O . ALA B 1 332 ? 6.844 41.438 15.383 1 97.44 332 ALA B O 1
ATOM 5621 N N . GLN B 1 333 ? 7.777 39.844 14.102 1 97.38 333 GLN B N 1
ATOM 5622 C CA . GLN B 1 333 ? 7.508 38.812 15.086 1 97.38 333 GLN B CA 1
ATOM 5623 C C . GLN B 1 333 ? 8.258 39.094 16.391 1 97.38 333 GLN B C 1
ATOM 5625 O O . GLN B 1 333 ? 7.684 38.969 17.469 1 97.38 333 GLN B O 1
ATOM 5630 N N . SER B 1 334 ? 9.477 39.406 16.266 1 96.44 334 SER B N 1
ATOM 5631 C CA . SER B 1 334 ? 10.289 39.688 17.438 1 96.44 334 SER B CA 1
ATOM 5632 C C . SER B 1 334 ? 9.703 40.812 18.266 1 96.44 334 SER B C 1
ATOM 5634 O O . SER B 1 334 ? 9.609 40.719 19.5 1 96.44 334 SER B O 1
ATOM 5636 N N . ARG B 1 335 ? 9.32 41.844 17.609 1 97 335 ARG B N 1
ATOM 5637 C CA . ARG B 1 335 ? 8.719 43 18.281 1 97 335 ARG B CA 1
ATOM 5638 C C . ARG B 1 335 ? 7.406 42.594 18.953 1 97 335 ARG B C 1
ATOM 5640 O O . ARG B 1 335 ? 7.129 43 20.094 1 97 335 ARG B O 1
ATOM 5647 N N . LEU B 1 336 ? 6.652 41.906 18.266 1 97.81 336 LEU B N 1
ATOM 5648 C CA . LEU B 1 336 ? 5.379 41.438 18.797 1 97.81 336 LEU B CA 1
ATOM 5649 C C . LEU B 1 336 ? 5.59 40.562 20.047 1 97.81 336 LEU B C 1
ATOM 5651 O O . LEU B 1 336 ? 4.879 40.719 21.031 1 97.81 336 LEU B O 1
ATOM 5655 N N . PHE B 1 337 ? 6.598 39.688 20.031 1 97.5 337 PHE B N 1
ATOM 5656 C CA . PHE B 1 337 ? 6.902 38.844 21.172 1 97.5 337 PHE B CA 1
ATOM 5657 C C . PHE B 1 337 ? 7.316 39.688 22.375 1 97.5 337 PHE B C 1
ATOM 5659 O O . PHE B 1 337 ? 6.906 39.406 23.5 1 97.5 337 PHE B O 1
ATOM 5666 N N . GLU B 1 338 ? 8.016 40.656 22.109 1 96.56 338 GLU B N 1
ATOM 5667 C CA . GLU B 1 338 ? 8.484 41.531 23.172 1 96.56 338 GLU B CA 1
ATOM 5668 C C . GLU B 1 338 ? 7.324 42.25 23.859 1 96.56 338 GLU B C 1
ATOM 5670 O O . GLU B 1 338 ? 7.258 42.312 25.094 1 96.56 338 GLU B O 1
ATOM 5675 N N . VAL B 1 339 ? 6.473 42.781 23.078 1 97.44 339 VAL B N 1
ATOM 5676 C CA . VAL B 1 339 ? 5.395 43.594 23.656 1 97.44 339 VAL B CA 1
ATOM 5677 C C . VAL B 1 339 ? 4.41 42.688 24.391 1 97.44 339 VAL B C 1
ATOM 5679 O O . VAL B 1 339 ? 3.811 43.062 25.391 1 97.44 339 VAL B O 1
ATOM 5682 N N . VAL B 1 340 ? 4.211 41.5 23.844 1 97.62 340 VAL B N 1
ATOM 5683 C CA . VAL B 1 340 ? 3.301 40.562 24.5 1 97.62 340 VAL B CA 1
ATOM 5684 C C . VAL B 1 340 ? 3.902 40.062 25.812 1 97.62 340 VAL B C 1
ATOM 5686 O O . VAL B 1 340 ? 3.195 39.938 26.812 1 97.62 340 VAL B O 1
ATOM 5689 N N . ASP B 1 341 ? 5.184 39.781 25.781 1 97.44 341 ASP B N 1
ATOM 5690 C CA . ASP B 1 341 ? 5.859 39.406 27.016 1 97.44 341 ASP B CA 1
ATOM 5691 C C . ASP B 1 341 ? 5.777 40.531 28.062 1 97.44 341 ASP B C 1
ATOM 5693 O O . ASP B 1 341 ? 5.512 40.25 29.234 1 97.44 341 ASP B O 1
ATOM 5697 N N . ALA B 1 342 ? 6.02 41.719 27.672 1 97.06 342 ALA B N 1
ATOM 5698 C CA . ALA B 1 342 ? 5.906 42.844 28.578 1 97.06 342 ALA B CA 1
ATOM 5699 C C . ALA B 1 342 ? 4.492 42.969 29.141 1 97.06 342 ALA B C 1
ATOM 5701 O O . ALA B 1 342 ? 4.312 43.25 30.328 1 97.06 342 ALA B O 1
ATOM 5702 N N . THR B 1 343 ? 3.514 42.781 28.297 1 97.81 343 THR B N 1
ATOM 5703 C CA . THR B 1 343 ? 2.119 42.812 28.734 1 97.81 343 THR B CA 1
ATOM 5704 C C . THR B 1 343 ? 1.852 41.719 29.766 1 97.81 343 THR B C 1
ATOM 5706 O O . THR B 1 343 ? 1.119 41.938 30.734 1 97.81 343 THR B O 1
ATOM 5709 N N . ALA B 1 344 ? 2.453 40.562 29.562 1 97.75 344 ALA B N 1
ATOM 5710 C CA . ALA B 1 344 ? 2.283 39.438 30.484 1 97.75 344 ALA B CA 1
ATOM 5711 C C . ALA B 1 344 ? 2.812 39.812 31.859 1 97.75 344 ALA B C 1
ATOM 5713 O O . ALA B 1 344 ? 2.344 39.25 32.875 1 97.75 344 ALA B O 1
ATOM 5714 N N . GLY B 1 345 ? 3.721 40.625 31.938 1 96.56 345 GLY B N 1
ATOM 5715 C CA . GLY B 1 345 ? 4.234 41.094 33.219 1 96.56 345 GLY B CA 1
ATOM 5716 C C . GLY B 1 345 ? 3.154 41.656 34.125 1 96.56 345 GLY B C 1
ATOM 5717 O O . GLY B 1 345 ? 3.248 41.562 35.344 1 96.56 345 GLY B O 1
ATOM 5718 N N . ALA B 1 346 ? 2.158 42.25 33.531 1 96.25 346 ALA B N 1
ATOM 5719 C CA . ALA B 1 346 ? 1.045 42.812 34.281 1 96.25 346 ALA B CA 1
ATOM 5720 C C . ALA B 1 346 ? 0.31 41.719 35.062 1 96.25 346 ALA B C 1
ATOM 5722 O O . ALA B 1 346 ? -0.394 42 36.031 1 96.25 346 ALA B O 1
ATOM 5723 N N . LEU B 1 347 ? 0.453 40.562 34.625 1 96.81 347 LEU B N 1
ATOM 5724 C CA . LEU B 1 347 ? -0.178 39.406 35.25 1 96.81 347 LEU B CA 1
ATOM 5725 C C . LEU B 1 347 ? 0.836 38.625 36.094 1 96.81 347 LEU B C 1
ATOM 5727 O O . LEU B 1 347 ? 0.537 37.531 36.562 1 96.81 347 LEU B O 1
ATOM 5731 N N . GLY B 1 348 ? 2.004 39.125 36.156 1 95.19 348 GLY B N 1
ATOM 5732 C CA . GLY B 1 348 ? 3.062 38.438 36.875 1 95.19 348 GLY B CA 1
ATOM 5733 C C . GLY B 1 348 ? 3.641 37.281 36.094 1 95.19 348 GLY B C 1
ATOM 5734 O O . GLY B 1 348 ? 4.184 36.344 36.688 1 95.19 348 GLY B O 1
ATOM 5735 N N . LEU B 1 349 ? 3.49 37.281 34.844 1 96 349 LEU B N 1
ATOM 5736 C CA . LEU B 1 349 ? 3.973 36.219 33.969 1 96 349 LEU B CA 1
ATOM 5737 C C . LEU B 1 349 ? 5.227 36.625 33.219 1 96 349 LEU B C 1
ATOM 5739 O O . LEU B 1 349 ? 5.453 37.812 33 1 96 349 LEU B O 1
ATOM 5743 N N . SER B 1 350 ? 6.035 35.625 32.938 1 95.38 350 SER B N 1
ATOM 5744 C CA . SER B 1 350 ? 7.16 35.75 32 1 95.38 350 SER B CA 1
ATOM 5745 C C . SER B 1 350 ? 7.059 34.719 30.875 1 95.38 350 SER B C 1
ATOM 5747 O O . SER B 1 350 ? 7.082 33.531 31.125 1 95.38 350 SER B O 1
ATOM 5749 N N . LEU B 1 351 ? 6.984 35.281 29.688 1 96.44 351 LEU B N 1
ATOM 5750 C CA . LEU B 1 351 ? 6.754 34.375 28.562 1 96.44 351 LEU B CA 1
ATOM 5751 C C . LEU B 1 351 ? 8.055 34.062 27.828 1 96.44 351 LEU B C 1
ATOM 5753 O O . LEU B 1 351 ? 8.922 34.938 27.703 1 96.44 351 LEU B O 1
ATOM 5757 N N . THR B 1 352 ? 8.211 32.844 27.469 1 96.56 352 THR B N 1
ATOM 5758 C CA . THR B 1 352 ? 9.258 32.438 26.547 1 96.56 352 THR B CA 1
ATOM 5759 C C . THR B 1 352 ? 8.648 31.953 25.234 1 96.56 352 THR B C 1
ATOM 5761 O O . THR B 1 352 ? 7.547 31.406 25.219 1 96.56 352 THR B O 1
ATOM 5764 N N . PHE B 1 353 ? 9.359 32.25 24.188 1 96.62 353 PHE B N 1
ATOM 5765 C CA . PHE B 1 353 ? 8.945 31.844 22.859 1 96.62 353 PHE B CA 1
ATOM 5766 C C . PHE B 1 353 ? 9.93 30.844 22.266 1 96.62 353 PHE B C 1
ATOM 5768 O O . PHE B 1 353 ? 11.078 31.188 21.984 1 96.62 353 PHE B O 1
ATOM 5775 N N . GLN B 1 354 ? 9.461 29.656 22.062 1 94.88 354 GLN B N 1
ATOM 5776 C CA . GLN B 1 354 ? 10.32 28.578 21.578 1 94.88 354 GLN B CA 1
ATOM 5777 C C . GLN B 1 354 ? 9.977 28.219 20.125 1 94.88 354 GLN B C 1
ATOM 5779 O O . GLN B 1 354 ? 8.82 27.906 19.828 1 94.88 354 GLN B O 1
ATOM 5784 N N . ASP B 1 355 ? 11.008 28.266 19.312 1 93.06 355 ASP B N 1
ATOM 5785 C CA . ASP B 1 355 ? 10.781 27.859 17.922 1 93.06 355 ASP B CA 1
ATOM 5786 C C . ASP B 1 355 ? 10.43 26.375 17.844 1 93.06 355 ASP B C 1
ATOM 5788 O O . ASP B 1 355 ? 10.836 25.594 18.688 1 93.06 355 ASP B O 1
ATOM 5792 N N . THR B 1 356 ? 9.648 26.078 16.844 1 90.12 356 THR B N 1
ATOM 5793 C CA . THR B 1 356 ? 9.164 24.703 16.75 1 90.12 356 THR B CA 1
ATOM 5794 C C . THR B 1 356 ? 9.086 24.266 15.289 1 90.12 356 THR B C 1
ATOM 5796 O O . THR B 1 356 ? 9.016 25.109 14.391 1 90.12 356 THR B O 1
ATOM 5799 N N . GLY B 1 357 ? 9.109 22.984 15.109 1 87.88 357 GLY B N 1
ATOM 5800 C CA . GLY B 1 357 ? 8.906 22.422 13.789 1 87.88 357 GLY B CA 1
ATOM 5801 C C . GLY B 1 357 ? 7.445 22.188 13.461 1 87.88 357 GLY B C 1
ATOM 5802 O O . GLY B 1 357 ? 7.102 21.906 12.312 1 87.88 357 GLY B O 1
ATOM 5803 N N . GLY B 1 358 ? 6.602 22.359 14.461 1 89.5 358 GLY B N 1
ATOM 5804 C CA . GLY B 1 358 ? 5.172 22.219 14.234 1 89.5 358 GLY B CA 1
ATOM 5805 C C . GLY B 1 358 ? 4.566 23.406 13.5 1 89.5 358 GLY B C 1
ATOM 5806 O O . GLY B 1 358 ? 5.176 24.469 13.422 1 89.5 358 GLY B O 1
ATOM 5807 N N . VAL B 1 359 ? 3.404 23.094 12.883 1 94.12 359 VAL B N 1
ATOM 5808 C CA . VAL B 1 359 ? 2.758 24.156 12.109 1 94.12 359 VAL B CA 1
ATOM 5809 C C . VAL B 1 359 ? 1.325 24.344 12.602 1 94.12 359 VAL B C 1
ATOM 5811 O O . VAL B 1 359 ? 0.775 23.484 13.289 1 94.12 359 VAL B O 1
ATOM 5814 N N . CYS B 1 360 ? 0.777 25.453 12.312 1 96.44 360 CYS B N 1
ATOM 5815 C CA . CYS B 1 360 ? -0.614 25.766 12.609 1 96.44 360 CYS B CA 1
ATOM 5816 C C . CYS B 1 360 ? -1.104 26.922 11.734 1 96.44 360 CYS B C 1
ATOM 5818 O O . CYS B 1 360 ? -0.451 27.281 10.75 1 96.44 360 CYS B O 1
ATOM 5820 N N . GLU B 1 361 ? -2.242 27.453 12.047 1 98.12 361 GLU B N 1
ATOM 5821 C CA . GLU B 1 361 ? -2.844 28.516 11.25 1 98.12 361 GLU B CA 1
ATOM 5822 C C . GLU B 1 361 ? -2.027 29.797 11.336 1 98.12 361 GLU B C 1
ATOM 5824 O O . GLU B 1 361 ? -2.143 30.672 10.477 1 98.12 361 GLU B O 1
ATOM 5829 N N . GLY B 1 362 ? -1.246 29.922 12.383 1 98.25 362 GLY B N 1
ATOM 5830 C CA . GLY B 1 362 ? -0.344 31.062 12.461 1 98.25 362 GLY B CA 1
ATOM 5831 C C . GLY B 1 362 ? 0.57 31.188 11.25 1 98.25 362 GLY B C 1
ATOM 5832 O O . GLY B 1 362 ? 0.947 32.281 10.859 1 98.25 362 GLY B O 1
ATOM 5833 N N . ASN B 1 363 ? 0.965 30.047 10.688 1 97.94 363 ASN B N 1
ATOM 5834 C CA . ASN B 1 363 ? 1.736 30.031 9.453 1 97.94 363 ASN B CA 1
ATOM 5835 C C . ASN B 1 363 ? 0.984 30.734 8.32 1 97.94 363 ASN B C 1
ATOM 5837 O O . ASN B 1 363 ? 1.567 31.516 7.57 1 97.94 363 ASN B O 1
ATOM 5841 N N . ASN B 1 364 ? -0.28 30.453 8.203 1 97.81 364 ASN B N 1
ATOM 5842 C CA . ASN B 1 364 ? -1.107 31.031 7.152 1 97.81 364 ASN B CA 1
ATOM 5843 C C . ASN B 1 364 ? -1.314 32.531 7.355 1 97.81 364 ASN B C 1
ATOM 5845 O O . ASN B 1 364 ? -1.301 33.281 6.391 1 97.81 364 ASN B O 1
ATOM 5849 N N . VAL B 1 365 ? -1.514 32.906 8.594 1 98.44 365 VAL B N 1
ATOM 5850 C CA . VAL B 1 365 ? -1.67 34.312 8.93 1 98.44 365 VAL B CA 1
ATOM 5851 C C . VAL B 1 365 ? -0.396 35.062 8.562 1 98.44 365 VAL B C 1
ATOM 5853 O O . VAL B 1 365 ? -0.454 36.156 7.949 1 98.44 365 VAL B O 1
ATOM 5856 N N . PHE B 1 366 ? 0.688 34.531 8.922 1 98.12 366 PHE B N 1
ATOM 5857 C CA . PHE B 1 366 ? 1.977 35.125 8.633 1 98.12 366 PHE B CA 1
ATOM 5858 C C . PHE B 1 366 ? 2.195 35.25 7.129 1 98.12 366 PHE B C 1
ATOM 5860 O O . PHE B 1 366 ? 2.672 36.281 6.648 1 98.12 366 PHE B O 1
ATOM 5867 N N . GLN B 1 367 ? 1.896 34.25 6.41 1 96.38 367 GLN B N 1
ATOM 5868 C CA . GLN B 1 367 ? 2.045 34.25 4.957 1 96.38 367 GLN B CA 1
ATOM 5869 C C . GLN B 1 367 ? 1.236 35.375 4.328 1 96.38 367 GLN B C 1
ATOM 5871 O O . GLN B 1 367 ? 1.646 35.938 3.314 1 96.38 367 GLN B O 1
ATOM 5876 N N . ALA B 1 368 ? 0.157 35.656 4.938 1 97.19 368 ALA B N 1
ATOM 5877 C CA . ALA B 1 368 ? -0.709 36.719 4.43 1 97.19 368 ALA B CA 1
ATOM 5878 C C . ALA B 1 368 ? -0.133 38.094 4.742 1 97.19 368 ALA B C 1
ATOM 5880 O O . ALA B 1 368 ? -0.723 39.125 4.387 1 97.19 368 ALA B O 1
ATOM 5881 N N . GLY B 1 369 ? 0.985 38.156 5.438 1 96.94 369 GLY B N 1
ATOM 5882 C CA . GLY B 1 369 ? 1.663 39.438 5.707 1 96.94 369 GLY B CA 1
ATOM 5883 C C . GLY B 1 369 ? 1.354 39.969 7.086 1 96.94 369 GLY B C 1
ATOM 5884 O O . GLY B 1 369 ? 1.549 41.188 7.336 1 96.94 369 GLY B O 1
ATOM 5885 N N . THR B 1 370 ? 0.873 39.156 7.953 1 98.5 370 THR B N 1
ATOM 5886 C CA . THR B 1 370 ? 0.454 39.656 9.266 1 98.5 370 THR B CA 1
ATOM 5887 C C . THR B 1 370 ? 1.234 38.938 10.375 1 98.5 370 THR B C 1
ATOM 5889 O O . THR B 1 370 ? 1.18 37.719 10.5 1 98.5 370 THR B O 1
ATOM 5892 N N . PRO B 1 371 ? 1.961 39.688 11.203 1 98.38 371 PRO B N 1
ATOM 5893 C CA . PRO B 1 371 ? 2.598 39.062 12.367 1 98.38 371 PRO B CA 1
ATOM 5894 C C . PRO B 1 371 ? 1.585 38.531 13.383 1 98.38 371 PRO B C 1
ATOM 5896 O O . PRO B 1 371 ? 0.471 39.062 13.477 1 98.38 371 PRO B O 1
ATOM 5899 N N . ASN B 1 372 ? 2.039 37.469 14.109 1 98.62 372 ASN B N 1
ATOM 5900 C CA . ASN B 1 372 ? 1.01 36.906 14.984 1 98.62 372 ASN B CA 1
ATOM 5901 C C . ASN B 1 372 ? 1.619 36.094 16.141 1 98.62 372 ASN B C 1
ATOM 5903 O O . ASN B 1 372 ? 2.758 35.656 16.047 1 98.62 372 ASN B O 1
ATOM 5907 N N . ILE B 1 373 ? 0.875 36.031 17.234 1 98.31 373 ILE B N 1
ATOM 5908 C CA . ILE B 1 373 ? 1.055 35.062 18.312 1 98.31 373 ILE B CA 1
ATOM 5909 C C . ILE B 1 373 ? 0.152 33.844 18.078 1 98.31 373 ILE B C 1
ATOM 5911 O O . ILE B 1 373 ? -1.06 34 17.891 1 98.31 373 ILE B O 1
ATOM 5915 N N . ASP B 1 374 ? 0.789 32.625 18.125 1 97.38 374 ASP B N 1
ATOM 5916 C CA . ASP B 1 374 ? -0.078 31.578 17.641 1 97.38 374 ASP B CA 1
ATOM 5917 C C . ASP B 1 374 ? -0.292 30.5 18.703 1 97.38 374 ASP B C 1
ATOM 5919 O O . ASP B 1 374 ? -0.72 29.391 18.391 1 97.38 374 ASP B O 1
ATOM 5923 N N . THR B 1 375 ? -0.016 30.812 19.938 1 98.06 375 THR B N 1
ATOM 5924 C CA . THR B 1 375 ? -0.298 29.891 21.031 1 98.06 375 THR B CA 1
ATOM 5925 C C . THR B 1 375 ? -0.867 30.641 22.234 1 98.06 375 THR B C 1
ATOM 5927 O O . THR B 1 375 ? -0.405 30.453 23.359 1 98.06 375 THR B O 1
ATOM 5930 N N . LEU B 1 376 ? -1.86 31.375 22.016 1 98.25 376 LEU B N 1
ATOM 5931 C CA . LEU B 1 376 ? -2.48 32.188 23.062 1 98.25 376 LEU B CA 1
ATOM 5932 C C . LEU B 1 376 ? -3.539 31.406 23.812 1 98.25 376 LEU B C 1
ATOM 5934 O O . LEU B 1 376 ? -4.117 31.891 24.781 1 98.25 376 LEU B O 1
ATOM 5938 N N . GLY B 1 377 ? -3.814 30.156 23.391 1 98.5 377 GLY B N 1
ATOM 5939 C CA . GLY B 1 377 ? -4.816 29.328 24.047 1 98.5 377 GLY B CA 1
ATOM 5940 C C . GLY B 1 377 ? -4.395 28.859 25.438 1 98.5 377 GLY B C 1
ATOM 5941 O O . GLY B 1 377 ? -3.531 29.469 26.062 1 98.5 377 GLY B O 1
ATOM 5942 N N . VAL B 1 378 ? -5.07 27.859 25.922 1 98.81 378 VAL B N 1
ATOM 5943 C CA . VAL B 1 378 ? -4.844 27.312 27.25 1 98.81 378 VAL B CA 1
ATOM 5944 C C . VAL B 1 378 ? -3.492 26.609 27.297 1 98.81 378 VAL B C 1
ATOM 5946 O O . VAL B 1 378 ? -2.92 26.281 26.266 1 98.81 378 VAL B O 1
ATOM 5949 N N . ARG B 1 379 ? -2.998 26.453 28.516 1 98.62 379 ARG B N 1
ATOM 5950 C CA . ARG B 1 379 ? -1.847 25.578 28.703 1 98.62 379 ARG B CA 1
ATOM 5951 C C . ARG B 1 379 ? -2.271 24.109 28.719 1 98.62 379 ARG B C 1
ATOM 5953 O O . ARG B 1 379 ? -3.365 23.781 29.188 1 98.62 379 ARG B O 1
ATOM 5960 N N . GLY B 1 380 ? -1.418 23.328 28.203 1 98.12 380 GLY B N 1
ATOM 5961 C CA . GLY B 1 380 ? -1.665 21.891 28.188 1 98.12 380 GLY B CA 1
ATOM 5962 C C . GLY B 1 380 ? -0.5 21.094 27.641 1 98.12 380 GLY B C 1
ATOM 5963 O O . GLY B 1 380 ? 0.639 21.562 27.641 1 98.12 380 GLY B O 1
ATOM 5964 N N . GLY B 1 381 ? -0.825 19.781 27.344 1 96.5 381 GLY B N 1
ATOM 5965 C CA . GLY B 1 381 ? 0.228 18.922 26.828 1 96.5 381 GLY B CA 1
ATOM 5966 C C . GLY B 1 381 ? -0.295 17.594 26.281 1 96.5 381 GLY B C 1
ATOM 5967 O O . GLY B 1 381 ? -1.497 17.328 26.344 1 96.5 381 GLY B O 1
ATOM 5968 N N . ASN B 1 382 ? 0.646 16.906 25.641 1 96.25 382 ASN B N 1
ATOM 5969 C CA . ASN B 1 382 ? 0.41 15.586 25.047 1 96.25 382 ASN B CA 1
ATOM 5970 C C . ASN B 1 382 ? -0.713 15.633 24.016 1 96.25 382 ASN B C 1
ATOM 5972 O O . ASN B 1 382 ? -1.556 14.734 23.969 1 96.25 382 ASN B O 1
ATOM 5976 N N . ILE B 1 383 ? -0.744 16.719 23.297 1 95.06 383 ILE B N 1
ATOM 5977 C CA . ILE B 1 383 ? -1.79 16.875 22.297 1 95.06 383 ILE B CA 1
ATOM 5978 C C . ILE B 1 383 ? -1.589 15.844 21.188 1 95.06 383 ILE B C 1
ATOM 5980 O O . ILE B 1 383 ? -0.5 15.281 21.047 1 95.06 383 ILE B O 1
ATOM 5984 N N . HIS B 1 384 ? -2.611 15.484 20.453 1 92.44 384 HIS B N 1
ATOM 5985 C CA . HIS B 1 384 ? -2.629 14.508 19.375 1 92.44 384 HIS B CA 1
ATOM 5986 C C . HIS B 1 384 ? -2.424 13.094 19.906 1 92.44 384 HIS B C 1
ATOM 5988 O O . HIS B 1 384 ? -1.883 12.234 19.219 1 92.44 384 HIS B O 1
ATOM 5994 N N . SER B 1 385 ? -2.715 12.945 21.172 1 93.62 385 SER B N 1
ATOM 5995 C CA . SER B 1 385 ? -2.717 11.625 21.812 1 93.62 385 SER B CA 1
ATOM 5996 C C . SER B 1 385 ? -3.836 11.508 22.828 1 93.62 385 SER B C 1
ATOM 5998 O O . SER B 1 385 ? -4.426 12.516 23.234 1 93.62 385 SER B O 1
ATOM 6000 N N . SER B 1 386 ? -4.027 10.242 23.219 1 96.19 386 SER B N 1
ATOM 6001 C CA . SER B 1 386 ? -5.078 10 24.203 1 96.19 386 SER B CA 1
ATOM 6002 C C . SER B 1 386 ? -4.672 10.516 25.578 1 96.19 386 SER B C 1
ATOM 6004 O O . SER B 1 386 ? -5.484 10.516 26.516 1 96.19 386 SER B O 1
ATOM 6006 N N . ASP B 1 387 ? -3.465 11.078 25.672 1 97.5 387 ASP B N 1
ATOM 6007 C CA . ASP B 1 387 ? -2.984 11.617 26.953 1 97.5 387 ASP B CA 1
ATOM 6008 C C . ASP B 1 387 ? -3.105 13.141 26.984 1 97.5 387 ASP B C 1
ATOM 6010 O O . ASP B 1 387 ? -2.566 13.789 27.875 1 97.5 387 ASP B O 1
ATOM 6014 N N . GLU B 1 388 ? -3.738 13.711 26.047 1 97.81 388 GLU B N 1
ATOM 6015 C CA . GLU B 1 388 ? -3.918 15.156 26 1 97.81 388 GLU B CA 1
ATOM 6016 C C . GLU B 1 388 ? -4.531 15.672 27.297 1 97.81 388 GLU B C 1
ATOM 6018 O O . GLU B 1 388 ? -5.492 15.094 27.812 1 97.81 388 GLU B O 1
ATOM 6023 N N . PHE B 1 389 ? -3.939 16.781 27.797 1 98.69 389 PHE B N 1
ATOM 6024 C CA . PHE B 1 389 ? -4.504 17.375 29.016 1 98.69 389 PHE B CA 1
ATOM 6025 C C . PHE B 1 389 ? -4.484 18.891 28.938 1 98.69 389 PHE B C 1
ATOM 6027 O O . PHE B 1 389 ? -3.734 19.469 28.141 1 98.69 389 PHE B O 1
ATOM 6034 N N . VAL B 1 390 ? -5.391 19.516 29.75 1 98.81 390 VAL B N 1
ATOM 6035 C CA . VAL B 1 390 ? -5.453 20.953 29.891 1 98.81 390 VAL B CA 1
ATOM 6036 C C . VAL B 1 390 ? -5.203 21.359 31.344 1 98.81 390 VAL B C 1
ATOM 6038 O O . VAL B 1 390 ? -5.578 20.625 32.25 1 98.81 390 VAL B O 1
ATOM 6041 N N . VAL B 1 391 ? -4.531 22.484 31.531 1 98.88 391 VAL B N 1
ATOM 6042 C CA . VAL B 1 391 ? -4.32 23.062 32.844 1 98.88 391 VAL B CA 1
ATOM 6043 C C . VAL B 1 391 ? -5.441 24.047 33.156 1 98.88 391 VAL B C 1
ATOM 6045 O O . VAL B 1 391 ? -5.562 25.094 32.531 1 98.88 391 VAL B O 1
ATOM 6048 N N . LEU B 1 392 ? -6.152 23.844 34.219 1 98.75 392 LEU B N 1
ATOM 6049 C CA . LEU B 1 392 ? -7.398 24.547 34.469 1 98.75 392 LEU B CA 1
ATOM 6050 C C . LEU B 1 392 ? -7.129 26.016 34.812 1 98.75 392 LEU B C 1
ATOM 6052 O O . LEU B 1 392 ? -7.867 26.906 34.375 1 98.75 392 LEU B O 1
ATOM 6056 N N . ASP B 1 393 ? -6.086 26.297 35.469 1 98.06 393 ASP B N 1
ATOM 6057 C CA . ASP B 1 393 ? -5.789 27.656 35.906 1 98.06 393 ASP B CA 1
ATOM 6058 C C . ASP B 1 393 ? -5.434 28.547 34.688 1 98.06 393 ASP B C 1
ATOM 6060 O O . ASP B 1 393 ? -5.422 29.766 34.812 1 98.06 393 ASP B O 1
ATOM 6064 N N . SER B 1 394 ? -5.215 27.875 33.625 1 98.56 394 SER B N 1
ATOM 6065 C CA . SER B 1 394 ? -4.742 28.656 32.469 1 98.56 394 SER B CA 1
ATOM 6066 C C . SER B 1 394 ? -5.898 29.328 31.734 1 98.56 394 SER B C 1
ATOM 6068 O O . SER B 1 394 ? -5.684 30.219 30.922 1 98.56 394 SER B O 1
ATOM 6070 N N . PHE B 1 395 ? -7.145 28.922 32 1 98.81 395 PHE B N 1
ATOM 6071 C CA . PHE B 1 395 ? -8.281 29.547 31.344 1 98.81 395 PHE B CA 1
ATOM 6072 C C . PHE B 1 395 ? -8.336 31.047 31.641 1 98.81 395 PHE B C 1
ATOM 6074 O O . PHE B 1 395 ? -8.25 31.859 30.734 1 98.81 395 PHE B O 1
ATOM 6081 N N . ALA B 1 396 ? -8.367 31.375 32.875 1 98.69 396 ALA B N 1
ATOM 6082 C CA . ALA B 1 396 ? -8.422 32.781 33.25 1 98.69 396 ALA B CA 1
ATOM 6083 C C . ALA B 1 396 ? -7.105 33.469 32.938 1 98.69 396 ALA B C 1
ATOM 6085 O O . ALA B 1 396 ? -7.102 34.656 32.562 1 98.69 396 ALA B O 1
ATOM 6086 N N . GLU B 1 397 ? -6.062 32.812 33.156 1 98.5 397 GLU B N 1
ATOM 6087 C CA . GLU B 1 397 ? -4.738 33.344 32.875 1 98.5 397 GLU B CA 1
ATOM 6088 C C . GLU B 1 397 ? -4.613 33.812 31.438 1 98.5 397 GLU B C 1
ATOM 6090 O O . GLU B 1 397 ? -4.25 34.969 31.172 1 98.5 397 GLU B O 1
ATOM 6095 N N . ARG B 1 398 ? -4.957 32.969 30.531 1 98.75 398 ARG B N 1
ATOM 6096 C CA . ARG B 1 398 ? -4.762 33.219 29.109 1 98.75 398 ARG B CA 1
ATOM 6097 C C . ARG B 1 398 ? -5.84 34.156 28.578 1 98.75 398 ARG B C 1
ATOM 6099 O O . ARG B 1 398 ? -5.574 35 27.719 1 98.75 398 ARG B O 1
ATOM 6106 N N . ALA B 1 399 ? -7.059 34.031 29.062 1 98.88 399 ALA B N 1
ATOM 6107 C CA . ALA B 1 399 ? -8.086 35 28.703 1 98.88 399 ALA B CA 1
ATOM 6108 C C . ALA B 1 399 ? -7.715 36.375 29.188 1 98.88 399 ALA B C 1
ATOM 6110 O O . ALA B 1 399 ? -7.926 37.375 28.469 1 98.88 399 ALA B O 1
ATOM 6111 N N . GLY B 1 400 ? -7.191 36.438 30.375 1 98.81 400 GLY B N 1
ATOM 6112 C CA . GLY B 1 400 ? -6.734 37.688 30.906 1 98.81 400 GLY B CA 1
ATOM 6113 C C . GLY B 1 400 ? -5.625 38.312 30.094 1 98.81 400 GLY B C 1
ATOM 6114 O O . GLY B 1 400 ? -5.664 39.531 29.781 1 98.81 400 GLY B O 1
ATOM 6115 N N . LEU B 1 401 ? -4.695 37.531 29.766 1 98.69 401 LEU B N 1
ATOM 6116 C CA . LEU B 1 401 ? -3.598 38.031 28.938 1 98.69 401 LEU B CA 1
ATOM 6117 C C . LEU B 1 401 ? -4.117 38.562 27.609 1 98.69 401 LEU B C 1
ATOM 6119 O O . LEU B 1 401 ? -3.723 39.625 27.172 1 98.69 401 LEU B O 1
ATOM 6123 N N . THR B 1 402 ? -4.98 37.781 26.984 1 98.88 402 THR B N 1
ATOM 6124 C CA . THR B 1 402 ? -5.551 38.188 25.703 1 98.88 402 THR B CA 1
ATOM 6125 C C . THR B 1 402 ? -6.305 39.5 25.844 1 98.88 402 THR B C 1
ATOM 6127 O O . THR B 1 402 ? -6.168 40.406 25.016 1 98.88 402 THR B O 1
ATOM 6130 N N . THR B 1 403 ? -7.039 39.625 26.891 1 98.69 403 THR B N 1
ATOM 6131 C CA . THR B 1 403 ? -7.793 40.875 27.141 1 98.69 403 THR B CA 1
ATOM 6132 C C . THR B 1 403 ? -6.855 42.062 27.266 1 98.69 403 THR B C 1
ATOM 6134 O O . THR B 1 403 ? -7.113 43.125 26.703 1 98.69 403 THR B O 1
ATOM 6137 N N . LEU B 1 404 ? -5.801 41.875 28 1 98.62 404 LEU B N 1
ATOM 6138 C CA . LEU B 1 404 ? -4.844 42.969 28.172 1 98.62 404 LEU B CA 1
ATOM 6139 C C . LEU B 1 404 ? -4.184 43.312 26.859 1 98.62 404 LEU B C 1
ATOM 6141 O O . LEU B 1 404 ? -3.947 44.5 26.578 1 98.62 404 LEU B O 1
ATOM 6145 N N . ILE B 1 405 ? -3.857 42.344 26.047 1 98.62 405 ILE B N 1
ATOM 6146 C CA . ILE B 1 405 ? -3.281 42.594 24.734 1 98.62 405 ILE B CA 1
ATOM 6147 C C . ILE B 1 405 ? -4.25 43.406 23.891 1 98.62 405 ILE B C 1
ATOM 6149 O O . ILE B 1 405 ? -3.861 44.406 23.281 1 98.62 405 ILE B O 1
ATOM 6153 N N . LEU B 1 406 ? -5.512 43.062 23.906 1 98.62 406 LEU B N 1
ATOM 6154 C CA . LEU B 1 406 ? -6.531 43.781 23.141 1 98.62 406 LEU B CA 1
ATOM 6155 C C . LEU B 1 406 ? -6.656 45.219 23.656 1 98.62 406 LEU B C 1
ATOM 6157 O O . LEU B 1 406 ? -6.734 46.156 22.859 1 98.62 406 LEU B O 1
ATOM 6161 N N . ASN B 1 407 ? -6.652 45.344 24.938 1 98.19 407 ASN B N 1
ATOM 6162 C CA . ASN B 1 407 ? -6.738 46.688 25.516 1 98.19 407 ASN B CA 1
ATOM 6163 C C . ASN B 1 407 ? -5.559 47.562 25.094 1 98.19 407 ASN B C 1
ATOM 6165 O O . ASN B 1 407 ? -5.738 48.719 24.734 1 98.19 407 ASN B O 1
ATOM 6169 N N . ARG B 1 408 ? -4.398 47 25.156 1 98 408 ARG B N 1
ATOM 6170 C CA . ARG B 1 408 ? -3.191 47.75 24.859 1 98 408 ARG B CA 1
ATOM 6171 C C . ARG B 1 408 ? -3.107 48.062 23.359 1 98 408 ARG B C 1
ATOM 6173 O O . ARG B 1 408 ? -2.596 49.094 22.969 1 98 408 ARG B O 1
ATOM 6180 N N . LEU B 1 409 ? -3.586 47.188 22.547 1 98.38 409 LEU B N 1
ATOM 6181 C CA . LEU B 1 409 ? -3.699 47.469 21.125 1 98.38 409 LEU B CA 1
ATOM 6182 C C . LEU B 1 409 ? -4.676 48.625 20.875 1 98.38 409 LEU B C 1
ATOM 6184 O O . LEU B 1 409 ? -4.391 49.531 20.094 1 98.38 409 LEU B O 1
ATOM 6188 N N . ALA B 1 410 ? -5.742 48.562 21.562 1 97.94 410 ALA B N 1
ATOM 6189 C CA . ALA B 1 410 ? -6.809 49.562 21.375 1 97.94 410 ALA B CA 1
ATOM 6190 C C . ALA B 1 410 ? -6.391 50.938 21.891 1 97.94 410 ALA B C 1
ATOM 6192 O O . ALA B 1 410 ? -6.699 51.938 21.281 1 97.94 410 ALA B O 1
ATOM 6193 N N . ASP B 1 411 ? -5.715 50.969 23 1 96 411 ASP B N 1
ATOM 6194 C CA . ASP B 1 411 ? -5.418 52.25 23.609 1 96 411 ASP B CA 1
ATOM 6195 C C . ASP B 1 411 ? -4.074 52.781 23.125 1 96 411 ASP B C 1
ATOM 6197 O O . ASP B 1 411 ? -3.633 53.844 23.562 1 96 411 ASP B O 1
ATOM 6201 N N . GLY B 1 412 ? -3.391 52 22.328 1 95.19 412 GLY B N 1
ATOM 6202 C CA . GLY B 1 412 ? -2.217 52.5 21.641 1 95.19 412 GLY B CA 1
ATOM 6203 C C . GLY B 1 412 ? -0.918 52.188 22.359 1 95.19 412 GLY B C 1
ATOM 6204 O O . GLY B 1 412 ? 0.165 52.469 21.844 1 95.19 412 GLY B O 1
ATOM 6205 N N . ARG B 1 413 ? -0.952 51.562 23.5 1 96 413 ARG B N 1
ATOM 6206 C CA . ARG B 1 413 ? 0.282 51.156 24.188 1 96 413 ARG B CA 1
ATOM 6207 C C . ARG B 1 413 ? 1.075 50.156 23.344 1 96 413 ARG B C 1
ATOM 6209 O O . ARG B 1 413 ? 2.307 50.156 23.406 1 96 413 ARG B O 1
ATOM 6216 N N . ILE B 1 414 ? 0.323 49.344 22.656 1 96.81 414 ILE B N 1
ATOM 6217 C CA . ILE B 1 414 ? 0.928 48.5 21.625 1 96.81 414 ILE B CA 1
ATOM 6218 C C . ILE B 1 414 ? 0.647 49.125 20.25 1 96.81 414 ILE B C 1
ATOM 6220 O O . ILE B 1 414 ? -0.51 49.219 19.844 1 96.81 414 ILE B O 1
ATOM 6224 N N . ASP B 1 415 ? 1.681 49.5 19.594 1 97 415 ASP B N 1
ATOM 6225 C CA . ASP B 1 415 ? 1.54 50.125 18.281 1 97 415 ASP B CA 1
ATOM 6226 C C . ASP B 1 415 ? 1.426 49.062 17.188 1 97 415 ASP B C 1
ATOM 6228 O O . ASP B 1 415 ? 2.418 48.719 16.547 1 97 415 ASP B O 1
ATOM 6232 N N . ALA B 1 416 ? 0.25 48.719 16.906 1 97.81 416 ALA B N 1
ATOM 6233 C CA . ALA B 1 416 ? -0.025 47.625 15.961 1 97.81 416 ALA B CA 1
ATOM 6234 C C . ALA B 1 416 ? 0.475 48 14.57 1 97.81 416 ALA B C 1
ATOM 6236 O O . ALA B 1 416 ? 1.036 47.125 13.867 1 97.81 416 ALA B O 1
ATOM 6237 N N . ALA B 1 417 ? 0.216 49.156 14.164 1 96.75 417 ALA B N 1
ATOM 6238 C CA . ALA B 1 417 ? 0.619 49.625 12.836 1 96.75 417 ALA B CA 1
ATOM 6239 C C . ALA B 1 417 ? 2.135 49.562 12.672 1 96.75 417 ALA B C 1
ATOM 6241 O O . ALA B 1 417 ? 2.633 49.156 11.609 1 96.75 417 ALA B O 1
ATOM 6242 N N . HIS B 1 418 ? 2.797 49.906 13.664 1 96.19 418 HIS B N 1
ATOM 6243 C CA . HIS B 1 418 ? 4.254 49.875 13.617 1 96.19 418 HIS B CA 1
ATOM 6244 C C . HIS B 1 418 ? 4.742 48.406 13.5 1 96.19 418 HIS B C 1
ATOM 6246 O O . HIS B 1 418 ? 5.617 48.125 12.688 1 96.19 418 HIS B O 1
ATOM 6252 N N . ILE B 1 419 ? 4.199 47.594 14.281 1 97.38 419 ILE B N 1
ATOM 6253 C CA . ILE B 1 419 ? 4.602 46.188 14.25 1 97.38 419 ILE B CA 1
ATOM 6254 C C . ILE B 1 419 ? 4.34 45.625 12.859 1 97.38 419 ILE B C 1
ATOM 6256 O O . ILE B 1 419 ? 5.199 44.938 12.289 1 97.38 419 ILE B O 1
ATOM 6260 N N . LYS B 1 420 ? 3.193 45.844 12.328 1 97.31 420 LYS B N 1
ATOM 6261 C CA . LYS B 1 420 ? 2.836 45.406 10.992 1 97.31 420 LYS B CA 1
ATOM 6262 C C . LYS B 1 420 ? 3.828 45.906 9.945 1 97.31 420 LYS B C 1
ATOM 6264 O O . LYS B 1 420 ? 4.18 45.188 9.016 1 97.31 420 LYS B O 1
ATOM 6269 N N . SER B 1 421 ? 4.262 47.062 10.086 1 96.31 421 SER B N 1
ATOM 6270 C CA . SER B 1 421 ? 5.164 47.688 9.109 1 96.31 421 SER B CA 1
ATOM 6271 C C . SER B 1 421 ? 6.52 47 9.102 1 96.31 421 SER B C 1
ATOM 6273 O O . SER B 1 421 ? 7.281 47.125 8.141 1 96.31 421 SER B O 1
ATOM 6275 N N . LEU B 1 422 ? 6.82 46.219 10.117 1 96.25 422 LEU B N 1
ATOM 6276 C CA . LEU B 1 422 ? 8.102 45.531 10.227 1 96.25 422 LEU B CA 1
ATOM 6277 C C . LEU B 1 422 ? 8.07 44.219 9.461 1 96.25 422 LEU B C 1
ATOM 6279 O O . LEU B 1 422 ? 9.086 43.531 9.375 1 96.25 422 LEU B O 1
ATOM 6283 N N . MET B 1 423 ? 6.938 43.781 8.922 1 94.56 423 MET B N 1
ATOM 6284 C CA . MET B 1 423 ? 6.824 42.562 8.148 1 94.56 423 MET B CA 1
ATOM 6285 C C . MET B 1 423 ? 7.613 42.656 6.852 1 94.56 423 MET B C 1
ATOM 6287 O O . MET B 1 423 ? 8.008 41.625 6.285 1 94.56 423 MET B O 1
ATOM 6291 N N . ASP B 1 424 ? 8 43.75 6.266 1 74.44 424 ASP B N 1
ATOM 6292 C CA . ASP B 1 424 ? 8.656 43.969 4.977 1 74.44 424 ASP B CA 1
ATOM 6293 C C . ASP B 1 424 ? 10.109 43.5 5.012 1 74.44 424 ASP B C 1
ATOM 6295 O O . ASP B 1 424 ? 10.797 43.688 6.023 1 74.44 424 ASP B O 1
#

Foldseek 3Di:
DFDDPVLLVVLQDDDPLLVQLLVLLVVCLVVLLVVLLVLQLQALALQPQVSQQVSVVVLQVLLVVAQWDKDWAFFFWDWDQDFQRDIDTGGGGTKIKIKDLLPAPAEEEEEAESHANDDPPDFNDWDDPDPQKIFGTCSQRPSQLSSLVSSLNVSLCVGDLNNRYIYMYIYHSHFVPLCRGNLVVLLVRLLSHLEYEAAHADAQVQAFAAWEWFKKKKKKKKFAAKDFCVPCVVRTDARQVLLVQLQVLQVVVQVVDPQKHKDFPDKHWDDDPRMRTGIMIIMMMMIGQADVSQVVSVVSSVVSNVVSVVRPRMDMDMDMGRSQHTGHRFPLRVNVVSSLQSNLSSVVDGYHHHHDHDGGCQSSSVVSQYHYGHHLGFHWDPGPDSRTMTRSVRSSSSSSSSSSVSVCCSVVSDPSNVSSVRSD/DFDDPVLLVVLQDDDPLLVQLLVLLVVCLVVLLVVLLVLQLQAQALQPQVSQQVSVVVLQVLLVVDPWDKDWAFFFWDWDQDFQRDIDTGGGGTKIKIKDLLPAPAEEEEEAESHANDDPPDWRDWDDPDPQKIFGTCSQRPSQLVSLVSSLNVSLCVGDLNNRYIYMYIYHSHFVPLCRGNLVVLLVRLLSHLEYEAAHADAQVQAFAAWEWFKKKKKKKKFAAKDFCVPCVVRTDARQVLLVQLVVLQVVVQVVDPQKHKDFPDKHWDDDPRMRTGIMIIMMMMIGQADVSQVVSVVSSVVSNVVSVVRPRMDMDMDMGRSQHTGHRFPLRVNVVSSLQSNLSSVVDGYHHHHDHDGGCQSSSVVSQYHYGHHLGFHWDPGPDSRTMTRSVRSSSSSSSSNSVSVCCSVVSDPSNVSSVRSD

Organism: Hirschia baltica (strain ATCC 49814 / DSM 5838 / IFAM 1418) (NCBI:txid582402)

Radius of gyration: 37.46 Å; Cα contacts (8 Å, |Δi|>4): 2129; chains: 2; bounding box: 49×109×78 Å

Secondary structure (DSSP, 8-state):
-PPPHHHHHHHHPPPHHHHHHHHHHHHTHHHHHHHHHHHHTS--BTT-HHHHHHHHHHHHHHHTTSSSEEEEE--PPEEEE-TTS-EEEE---PEEEEEE-TTSSEEEEEEEE--BSPPTTSS---EEEETTEEE-TTIIIIIHHHHHHHHHHHHHHTSTTGGGEEEEEEEES-GGGT-TTTHHHHHHHHHT-SEEEEBPPEETTS-EEEEE-EEEEEEEEEE-B--BTTT-GGG-B-HHHHHHHHHHHHHHHHHHSTT-EEEEEEEEEE--TTB---EEEEEEEEEESSHHHHHHHHHHHHHHHHHHTTSTT-EEEEEEEEEE--B---HHHHHHHHHHHHHHGGGT----EEEES---HHHHHHHTT--EE-B-S-EEE-TTSTT-EEETTHHHHHHHHHHHHHHHHHHTSS-HHHHHHTT-/-PPPHHHHHHHHPPPHHHHHHHHHHHHTHHHHHHHHHHHHTS--BTT-HHHHHHHHHHHHHHHTTSSSEEEEE--PPEEEE-TTS-EEEE---PEEEEEE-TTSSEEEEEEEE--BSPPTTSS---EEEETTEEE-TTIIIIIHHHHHHHHHHHHHHTSTTGGGEEEEEEEES-GGGT-TTTHHHHHHHHHT-SEEEEBPPEETTS-EEEEE-EEEEEEEEEE-B--BTTT-GGG-B-HHHHHHHHHHHHHHHHHHSTT-EEEEEEEEEE--TTB---EEEEEEEEEESSHHHHHHHHHHHHHHHHHHTTSTT-EEEEEEEEEE--B---HHHHHHHHHHHHHHGGGT----EEEES---HHHHHHHTT--EE-B-S-EEE-TTSTT-EEETTHHHHHHHHHHHHHHHHHHTSS-HHHHHHTT-

Sequence (848 aa):
MTLTKEDIFALAKKTSEDVTALDLIHSRHDAMIAKTVEWAKINTGSWNAVGLESFAPLLVEAFGELDAVVESHKTPAIEKINNQGDKTYFQSGPVITVTSRSDAPVQVVMTGHYDTVFPEGTFEDIKDIGDGKLNGPGLADMKGGIVVMLEALKAFEAGPHKDKLGYSITLSPDEETGNFASAPFIAKAAKTAHIGLTFEPAMESGAMSGGRKGSAIYDIVFKGLASHAGRAPEAGRSAILAAAEFALGVEKLDAAMDTVTFNVGAIDGGNAVNIVPDNAVLRLGIRAPDQTRADLAVRSLQTLLKKVLKRDGISAQMIGSFYRPPKPRNAAQSRLFEVVDATAGALGLSLTFQDTGGVCEGNNVFQAGTPNIDTLGVRGGNIHSSDEFVVLDSFAERAGLTTLILNRLADGRIDAAHIKSLMDMTLTKEDIFALAKKTSEDVTALDLIHSRHDAMIAKTVEWAKINTGSWNAVGLESFAPLLVEAFGELDAVVESHKTPAIEKINNQGDKTYFQSGPVITVTSRSDAPVQVVMTGHYDTVFPEGTFEDIKDIGDGKLNGPGLADMKGGIVVMLEALKAFEAGPHKDKLGYSITLSPDEETGNFASAPFIAKAAKTAHIGLTFEPAMESGAMSGGRKGSAIYDIVFKGLASHAGRAPEAGRSAILAAAEFALGVEKLDAAMDTVTFNVGAIDGGNAVNIVPDNAVLRLGIRAPDQTRADLAVRSLQTLLKKVLKRDGISAQMIGSFYRPPKPRNAAQSRLFEVVDATAGALGLSLTFQDTGGVCEGNNVFQAGTPNIDTLGVRGGNIHSSDEFVVLDSFAERAGLTTLILNRLADGRIDAAHIKSLMD

InterPro domains:
  IPR002933 Peptidase M20 [PF01546] (110-405)
  IPR011650 Peptidase M20, dimerisation domain [PF07687] (211-311)
  IPR017150 Peptidase M20, glutamate carboxypeptidase [PIRSF037238] (26-409)
  IPR036264 Bacterial exopeptidase dimerisation domain [SSF55031] (213-326)
  IPR050072 Peptidase M20A family, bacterial cell wall biosynthesis [PTHR43808] (29-409)

pLDDT: mean 96.22, std 4.23, range [58.5, 98.94]